Protein 4KP3 (pdb70)

Secondary structure (DSSP, 8-state):
---S-EE--GGGHHHHHIIIIIS--SS-HHHHHSTTHHHHHHHHHHHHHHHTT-HHHHHHHHHHHHHHHHHHHHHSTT-HHHHHHHHHHHHHHHHHHHHTSS-GGG-TT--HHHHTTS-SSEE-HHHHHHHHHHHHHHHHHHHHHHHHHHHHHHHIIIII------HHHHHHHHHHHHHHHHHTT--HHHHHHHHHHHHHHHHHHHHHHHHH-STT-BHHHHHHHHHHHHHHHHHHHHTT-TTSSTTGGGHHHHHHHHHHHS--SSHHHHHHHHHH-TTS-HHHHHHHHHH-B-SSTTS-PPPHHHHHHHHHHTTSS---------TT--PPP----------GGG----GGG--TTSEE-/---S-EE--GGGHHHHHIIIIIT--SS-HHHHHSTTHHHHHHHHHHHHHHHTT-HHHHHHHHHHHHHHHHHHHHHTTT-HHHHHHHHHHHHHHHHHHHHTSS-GGGGTT--HHHHTT---SEE-HHHHHHHHHHHHHHHHHHHHHHHHHHHHHHHHHHTS-----HHHHHHHHHHHHHHHHHTT--HHHHHHHHHHHHHHHHHHHHHHHHT-GGG-SHHHHHHHHHHHHHHHHHHHTTT-TTTTTGGGGHHHHHHHHHTTS--SSHHHHHHHHHH-TTS-HHHHHHHHHH----PPPHHHHHHHHHHGGG--S-------TT--PPP----------GGG----GGG--TT-EE-/--HHHHTS-GGG--HHHHHHHHHHHHHHHHTT---HHHHHHHHHHHHHHHHHHHHHHHTTHHHHHHHHHHHHHHHHHHHH-/--HHHHTS-GGG--HHHHHHHHHHHHHHHHTT-S-HHHHHHHHHHHHHHHHHHHHHHHHHHHHHHHHHHHHHHHHHHHHHH-/-PPEE----GGG--/-PPEEPP--GGG--

B-factor: mean 53.49, std 19.7, range [17.22, 141.07]

Nearest PDB structures (foldseek):
  4kp3-assembly1_C  TM=7.662E-01  e=6.306E-11  Mus musculus
  3bes-assembly1_R  TM=7.952E-01  e=3.095E+00  Ectromelia virus
  4kp3-assembly1_A  TM=1.003E+00  e=1.358E-48  Mus musculus
  4lx2-assembly1_A  TM=9.892E-01  e=7.066E-44  Homo sapiens
  4lx1-assembly2_B  TM=9.897E-01  e=1.860E-43  Homo sapiens

InterPro domains:
  IPR000048 IQ motif, EF-hand binding site [PF00612] (767-786)
  IPR000048 IQ motif, EF-hand binding site [PF00612] (791-809)
  IPR000048 IQ motif, EF-hand binding site [PF00612] (815-835)
  IPR000048 IQ motif, EF-hand binding site [PF00612] (838-858)
  IPR000048 IQ motif, EF-hand binding site [PF00612] (866-883)
  IPR000048 IQ motif, EF-hand binding site [PF00612] (887-906)
  IPR000048 IQ motif, EF-hand binding site [SM00015] (765-787)
  IPR000048 IQ motif, EF-hand binding site [SM00015] (788-810)
  IPR000048 IQ motif, EF-hand binding site [SM00015] (813-835)
  IPR000048 IQ motif, EF-hand binding site [SM00015] (836-858)
  IPR000048 IQ motif, EF-hand binding site [SM00015] (861-883)
  IPR000048 IQ motif, EF-hand binding site [SM00015] (884-906)
  IPR001609 Myosin head, motor domain-like [PF00063] (72-751)
  IPR001609 Myosin head, motor domain-like [PR00193] (100-119)
  IPR001609 Myosin head, motor domain-like [PR00193] (156-181)
  IPR001609 Myosin head, motor domain-like [PR00193] (201-228)
  IPR001609 Myosin head, motor domain-like [PR00193] (432-460)
  IPR001609 Myosin head, motor domain-like [PR00193] (485-513)
  IPR001609 Myosin head, motor domain-like [PS51456] (69-763)
  IPR001609 Myosin head, motor domain-like [SM00242] (63-764)

Sequence (907 aa):
DFQGMLEYKREDEQKLVKNLILELKPRGVAVNLIPGLPAYILFMCVRHADYLNDDQKVRSLLTSTINSIKKVLKKRGDDFETVSFWLSNTCRFLHCLKQYSGEEGFMKHNTSRQNEHCLTNFDLAEYRQVLSDLAIQIYQQLVRRVLENILQPMIVSGMLEHETTYTLDSILRQLNSFHSVMSQHGMDPELIKQVVKQMFYIVGAITLNNLLLRKDMCSWSKGMQIRYNVSQLEEWLRDKNLMNSGAKETLEPLIQAAQLLQVKKKTDDDAEAICSMCNALTTAQIVKVLNLYTPVNEFEERVSVSFIRTIQMRLRDRKDSPQLLMDAKHIFPVTFPFNPSSLALETIQIPASLGLGFIARVEDEGALAKSPLQLTTDDVYDISYVVGRELMALGSDPRVTRLQFKIVRVMEMLETLVNEGSLAVEELRMERDNLKQEVEGLRKKKRLLSFRDVDFEDFQGMLEYKREDEQKLVKNLILELKPRGVAVNLIPGLPAYILFMCVRHADYLNDDQKVRSLLTSTINSIKKVLKKRGDDFETVSFWLSNTCRFLHCLKQYSGEEGFMKHNTSRQNEHCLTNFDLAEYRQVLSDLAIQIYQQLVRVLENILQPMIVSGMLEHETYTLDSILRQLNSFHSVMSQHGMDPELIKQVVKQMFYIVGAITLNNLLLRKDMCSWSKGMQIRYNVSQLEEWLRDKNLMNSGAKETLEPLIQAAQLLQVKKKTDDDAEAICSMCNALTTAQIVKVLNLYTPERVSVSFIRTIQMRLRDRKDSPQLLMDAKHIFPVTFPFNPSSLALETIQIPASLGLGFIARVEDEGALAKSPLQLTTDDVYDISYVVGRELMALGSDPRVTRLQFKIVRRVMEMLETLVNEGSLAVEELRMERDNLKQEVEGLRKKKKRLLSFRDVDFE

Organism: Mus musculus (NCBI:txid10090)

Solvent-accessible surface area: 41740 Å² total; per-residue (Å²): 180,92,102,2,6,0,63,4,118,115,139,11,11,117,90,0,1,96,36,0,0,38,111,17,150,13,63,14,4,3,7,3,0,2,29,5,0,1,0,9,0,4,0,1,1,0,18,14,1,3,129,89,91,46,38,94,12,0,54,35,0,0,22,20,0,2,43,7,3,53,128,4,14,182,169,59,9,136,64,17,52,2,0,0,4,1,0,6,2,0,2,29,2,3,0,1,2,37,1,2,10,26,67,126,55,45,25,170,146,22,75,86,105,5,54,128,9,18,8,74,23,6,43,5,36,45,0,26,111,27,0,27,75,6,0,69,100,0,2,54,29,0,5,128,13,0,10,90,63,0,71,83,8,0,32,19,1,0,0,88,54,141,148,154,93,34,20,79,21,0,26,155,44,0,58,56,4,29,52,26,0,32,27,8,36,6,11,85,80,3,14,39,42,0,0,61,1,0,1,33,2,1,4,4,19,0,1,22,35,0,4,118,67,142,95,6,0,23,102,59,30,0,103,22,0,68,112,6,0,44,55,1,38,70,15,2,131,96,62,127,10,128,111,12,17,0,72,103,22,0,60,23,1,7,5,0,0,59,0,0,56,45,148,22,130,74,108,118,32,0,71,57,1,22,74,51,0,111,37,3,33,26,33,3,0,14,69,2,3,76,17,3,64,34,76,85,159,171,45,63,138,16,52,129,73,7,20,148,44,0,90,102,135,14,65,150,71,94,136,28,109,114,51,87,51,89,20,122,78,55,60,120,18,86,24,67,57,49,36,22,87,34,16,0,26,29,3,60,37,11,71,68,14,41,2,78,54,12,52,67,53,156,7,140,47,10,21,84,71,51,16,115,125,12,66,35,66,17,0,27,39,0,0,25,6,0,1,106,40,1,78,55,34,39,55,54,77,103,8,17,118,0,19,17,44,6,2,48,5,0,7,0,0,40,32,14,32,91,64,22,63,97,50,16,78,130,9,103,140,44,39,58,82,17,93,119,52,6,126,65,90,182,199,105,62,140,92,2,51,9,142,121,144,57,20,153,179,85,98,2,12,0,74,6,129,117,134,12,8,116,92,0,1,91,36,0,0,36,113,15,144,18,69,15,3,3,6,3,3,12,38,5,0,1,0,12,0,3,0,1,0,0,9,8,0,4,124,84,82,44,48,48,6,1,74,33,0,0,27,13,0,0,44,7,2,46,116,3,22,158,167,70,8,135,57,17,48,2,0,0,3,2,0,5,3,0,2,27,2,2,0,0,1,34,0,2,7,28,67,157,66,52,48,90,145,24,77,91,104,5,51,118,7,18,10,76,20,2,35,5,35,40,0,27,106,14,0,30,64,5,0,63,102,2,2,64,39,0,5,120,5,0,13,89,64,0,77,73,10,0,28,7,2,0,0,84,76,202,149,93,45,24,81,17,0,24,144,38,0,67,53,2,31,46,23,0,36,36,8,36,5,12,88,80,2,14,55,40,0,0,60,1,0,1,22,2,0,4,3,17,0,2,22,38,0,3,115,61,60,102,11,0,22,129,71,32,0,103,34,0,109,127,5,3,50,53,0,50,73,13,0,148,88,58,137,12,76,137,11,22,0,63,105,21,0,58,22,2,20,5,0,0,54,0,0,42,37,164,20,133,77,87,110,25,0,95,55,0,18,85,58,0,108,36,4,41,34,25,6,0,24,76,1,1,81,34,21,66,97,149,144,18,61,130,74,10,13,152,39,0,84,62,86,11,178,144,82,106,121,79,109,102,42,94,50,85,20,138,78,50,54,120,18,86,24,70,59,49,36,15,91,52,18,1,24,33,4,62,36,10,75,66,12,39,4,79,51,14,58,68,50,136,7,147,52,7,27,84,74,62,14,90,122,11,64,37,66,18,0,21,35,0,0,22,1,1,3,79,28,1,130,52,29,43,73,55,73,119,8,14,160,0,24,16,46,6,2,52,5,0,6,0,0,40,45,20,7,53,69,20,67,112,41,25,99,88,14,107,95,44,41,71,96,19,108,135,58,2,95,45,57,163,196,184,173,46,132,95,5,53,8,143,103,135,72,15,138

CATH classification: 1.20.58.1770

Structure (mmCIF, N/CA/C/O backbone):
data_4KP3
#
_entry.id   4KP3
#
_cell.length_a   81.850
_cell.length_b   107.933
_cell.length_c   83.510
_cell.angle_alpha   90.000
_cell.angle_beta   96.140
_cell.angle_gamma   90.000
#
_symmetry.space_group_name_H-M   'P 1 21 1'
#
loop_
_entity.id
_entity.type
_entity.pdbx_description
1 polymer 'Unconventional myosin-Va'
2 polymer 'RILP-like protein 2'
3 polymer Melanophilin
4 water water
#
loop_
_atom_site.group_PDB
_atom_site.id
_atom_site.type_symbol
_atom_site.label_atom_id
_atom_site.label_alt_id
_atom_site.label_comp_id
_atom_site.label_asym_id
_atom_site.label_entity_id
_atom_site.label_seq_id
_atom_site.pdbx_PDB_ins_code
_atom_site.Cartn_x
_atom_site.Cartn_y
_atom_site.Cartn_z
_atom_site.occupancy
_atom_site.B_iso_or_equiv
_atom_site.auth_seq_id
_atom_site.auth_comp_id
_atom_site.auth_asym_id
_atom_site.auth_atom_id
_atom_site.pdbx_PDB_model_num
ATOM 1 N N . ASP A 1 21 ? -21.255 -10.594 -9.203 1.00 71.80 1470 ASP A N 1
ATOM 2 C CA . ASP A 1 21 ? -20.714 -10.509 -7.851 1.00 74.60 1470 ASP A CA 1
ATOM 3 C C . ASP A 1 21 ? -19.249 -10.925 -7.810 1.00 68.52 1470 ASP A C 1
ATOM 4 O O . ASP A 1 21 ? -18.849 -11.898 -8.450 1.00 72.13 1470 ASP A O 1
ATOM 9 N N . PHE A 1 22 ? -18.453 -10.181 -7.050 1.00 58.37 1471 PHE A N 1
ATOM 10 C CA . PHE A 1 22 ? -17.049 -10.517 -6.858 1.00 43.00 1471 PHE A CA 1
ATOM 11 C C . PHE A 1 22 ? -16.871 -11.238 -5.531 1.00 38.84 1471 PHE A C 1
ATOM 12 O O . PHE A 1 22 ? -17.728 -11.159 -4.653 1.00 41.28 1471 PHE A O 1
ATOM 20 N N . GLN A 1 23 ? -15.765 -11.954 -5.391 1.00 40.54 1472 GLN A N 1
ATOM 21 C CA . GLN A 1 23 ? -15.515 -12.730 -4.185 1.00 37.03 1472 GLN A CA 1
ATOM 22 C C . GLN A 1 23 ? -14.783 -11.904 -3.139 1.00 40.18 1472 GLN A C 1
ATOM 23 O O . GLN A 1 23 ? -14.707 -12.288 -1.971 1.00 41.29 1472 GLN A O 1
ATOM 29 N N . GLY A 1 24 ? -14.244 -10.766 -3.563 1.00 37.29 1473 GLY A N 1
ATOM 30 C CA . GLY A 1 24 ? -13.511 -9.897 -2.663 1.00 24.94 1473 GLY A CA 1
ATOM 31 C C . GLY A 1 24 ? -12.026 -10.209 -2.654 1.00 32.88 1473 GLY A C 1
ATOM 32 O O . GLY A 1 24 ? -11.360 -10.076 -1.631 1.00 32.78 1473 GLY A O 1
ATOM 33 N N . MET A 1 25 ? -11.507 -10.635 -3.800 1.00 30.42 1474 MET A N 1
ATOM 34 C CA . MET A 1 25 ? -10.086 -10.913 -3.937 1.00 31.18 1474 MET A CA 1
ATOM 35 C C . MET A 1 25 ? -9.489 -10.045 -5.039 1.00 34.07 1474 MET A C 1
ATOM 36 O O . MET A 1 25 ? -10.211 -9.526 -5.891 1.00 27.31 1474 MET A O 1
ATOM 41 N N . LEU A 1 26 ? -8.169 -9.892 -5.018 1.00 31.80 1475 LEU A N 1
ATOM 42 C CA . LEU A 1 26 ? -7.471 -9.110 -6.030 1.00 33.03 1475 LEU A CA 1
ATOM 43 C C . LEU A 1 26 ? -6.374 -9.936 -6.675 1.00 38.20 1475 LEU A C 1
ATOM 44 O O . LEU A 1 26 ? -5.549 -10.532 -5.987 1.00 37.65 1475 LEU A O 1
ATOM 49 N N . GLU A 1 27 ? -6.360 -9.961 -8.001 1.00 41.72 1476 GLU A N 1
ATOM 50 C CA . GLU A 1 27 ? -5.353 -10.716 -8.730 1.00 44.00 1476 GLU A CA 1
ATOM 51 C C . GLU A 1 27 ? -4.361 -9.780 -9.409 1.00 41.95 1476 GLU A C 1
ATOM 52 O O . GLU A 1 27 ? -4.724 -8.697 -9.868 1.00 43.33 1476 GLU A O 1
ATOM 58 N N . TYR A 1 28 ? -3.106 -10.206 -9.462 1.00 39.88 1477 TYR A N 1
ATOM 59 C CA . TYR A 1 28 ? -2.066 -9.463 -10.150 1.00 40.25 1477 TYR A CA 1
ATOM 60 C C . TYR A 1 28 ? -1.048 -10.455 -10.695 1.00 47.94 1477 TYR A C 1
ATOM 61 O O . TYR A 1 28 ? -0.853 -11.526 -10.121 1.00 52.19 1477 TYR A O 1
ATOM 70 N N . LYS A 1 29 ? -0.404 -10.109 -11.804 1.00 49.41 1478 LYS A N 1
ATOM 71 C CA . LYS A 1 29 ? 0.611 -10.982 -12.376 1.00 52.69 1478 LYS A CA 1
ATOM 72 C C . LYS A 1 29 ? 1.878 -10.924 -11.524 1.00 57.85 1478 LYS A C 1
ATOM 73 O O . LYS A 1 29 ? 2.246 -9.861 -11.018 1.00 58.25 1478 LYS A O 1
ATOM 79 N N . ARG A 1 30 ? 2.525 -12.074 -11.357 1.00 58.58 1479 ARG A N 1
ATOM 80 C CA . ARG A 1 30 ? 3.696 -12.204 -10.487 1.00 61.39 1479 ARG A CA 1
ATOM 81 C C . ARG A 1 30 ? 4.811 -11.206 -10.819 1.00 57.39 1479 ARG A C 1
ATOM 82 O O . ARG A 1 30 ? 5.519 -10.730 -9.927 1.00 51.06 1479 ARG A O 1
ATOM 90 N N . GLU A 1 31 ? 4.951 -10.884 -12.101 1.00 55.85 1480 GLU A N 1
ATOM 91 C CA . GLU A 1 31 ? 5.965 -9.938 -12.554 1.00 60.62 1480 GLU A CA 1
ATOM 92 C C . GLU A 1 31 ? 5.592 -8.491 -12.219 1.00 60.38 1480 GLU A C 1
ATOM 93 O O . GLU A 1 31 ? 6.426 -7.594 -12.318 1.00 62.01 1480 GLU A O 1
ATOM 99 N N . ASP A 1 32 ? 4.339 -8.267 -11.832 1.00 55.41 1481 ASP A N 1
ATOM 100 C CA . ASP A 1 32 ? 3.871 -6.928 -11.487 1.00 48.10 1481 ASP A CA 1
ATOM 101 C C . ASP A 1 32 ? 3.981 -6.645 -9.990 1.00 48.90 1481 ASP A C 1
ATOM 102 O O . ASP A 1 32 ? 3.632 -5.555 -9.532 1.00 48.12 1481 ASP A O 1
ATOM 107 N N . GLU A 1 33 ? 4.461 -7.625 -9.231 1.00 42.94 1482 GLU A N 1
ATOM 108 C CA . GLU A 1 33 ? 4.492 -7.508 -7.777 1.00 43.54 1482 GLU A CA 1
ATOM 109 C C . GLU A 1 33 ? 5.296 -6.306 -7.282 1.00 43.87 1482 GLU A C 1
ATOM 110 O O . GLU A 1 33 ? 4.891 -5.635 -6.332 1.00 42.98 1482 GLU A O 1
ATOM 116 N N . GLN A 1 34 ? 6.425 -6.028 -7.926 1.00 40.98 1483 GLN A N 1
ATOM 117 C CA . GLN A 1 34 ? 7.227 -4.867 -7.551 1.00 43.12 1483 GLN A CA 1
ATOM 118 C C . GLN A 1 34 ? 6.497 -3.551 -7.813 1.00 43.75 1483 GLN A C 1
ATOM 119 O O . GLN A 1 34 ? 6.493 -2.661 -6.964 1.00 47.78 1483 GLN A O 1
ATOM 125 N N . LYS A 1 35 ? 5.869 -3.443 -8.980 1.00 41.19 1484 LYS A N 1
ATOM 126 C CA . LYS A 1 35 ? 5.093 -2.259 -9.338 1.00 38.38 1484 LYS A CA 1
ATOM 127 C C . LYS A 1 35 ? 3.946 -2.062 -8.349 1.00 34.62 1484 LYS A C 1
ATOM 128 O O . LYS A 1 35 ? 3.600 -0.935 -7.989 1.00 38.41 1484 LYS A O 1
ATOM 134 N N . LEU A 1 36 ? 3.378 -3.176 -7.900 1.00 35.45 1485 LEU A N 1
ATOM 135 C CA . LEU A 1 36 ? 2.301 -3.165 -6.917 1.00 33.07 1485 LEU A CA 1
ATOM 136 C C . LEU A 1 36 ? 2.706 -2.544 -5.580 1.00 38.55 1485 LEU A C 1
ATOM 137 O O . LEU A 1 36 ? 2.032 -1.637 -5.099 1.00 40.60 1485 LEU A O 1
ATOM 142 N N . VAL A 1 37 ? 3.789 -3.023 -4.970 1.00 34.85 1486 VAL A N 1
ATOM 143 C CA . VAL A 1 37 ? 4.199 -2.460 -3.682 1.00 36.55 1486 VAL A CA 1
ATOM 144 C C . VAL A 1 37 ? 4.804 -1.071 -3.852 1.00 36.21 1486 VAL A C 1
ATOM 145 O O . VAL A 1 37 ? 4.834 -0.278 -2.910 1.00 42.35 1486 VAL A O 1
ATOM 149 N N . LYS A 1 38 ? 5.281 -0.779 -5.057 1.00 32.10 1487 LYS A N 1
ATOM 150 C CA . LYS A 1 38 ? 5.800 0.548 -5.365 1.00 34.78 1487 LYS A CA 1
ATOM 151 C C . LYS A 1 38 ? 4.692 1.594 -5.289 1.00 38.73 1487 LYS A C 1
ATOM 152 O O . LYS A 1 38 ? 4.867 2.655 -4.689 1.00 40.43 1487 LYS A O 1
ATOM 158 N N . ASN A 1 39 ? 3.549 1.286 -5.892 1.00 35.67 1488 ASN A N 1
ATOM 159 C CA . ASN A 1 39 ? 2.442 2.234 -5.936 1.00 37.77 1488 ASN A CA 1
ATOM 160 C C . ASN A 1 39 ? 1.584 2.202 -4.681 1.00 36.09 1488 ASN A C 1
ATOM 161 O O . ASN A 1 39 ? 1.022 3.216 -4.277 1.00 34.62 1488 ASN A O 1
ATOM 166 N N . LEU A 1 40 ? 1.487 1.032 -4.066 1.00 31.49 1489 LEU A N 1
ATOM 167 C CA . LEU A 1 40 ? 0.614 0.857 -2.917 1.00 26.67 1489 LEU A CA 1
ATOM 168 C C . LEU A 1 40 ? 1.320 1.159 -1.595 1.00 26.44 1489 LEU A C 1
ATOM 169 O O . LEU A 1 40 ? 0.669 1.488 -0.605 1.00 29.87 1489 LEU A O 1
ATOM 174 N N . ILE A 1 41 ? 2.647 1.056 -1.572 1.00 24.92 1490 ILE A N 1
ATOM 175 C CA . ILE A 1 41 ? 3.385 1.293 -0.327 1.00 28.58 1490 ILE A CA 1
ATOM 176 C C . ILE A 1 41 ? 4.490 2.356 -0.427 1.00 31.23 1490 ILE A C 1
ATOM 177 O O . ILE A 1 41 ? 4.477 3.345 0.305 1.00 30.05 1490 ILE A O 1
ATOM 182 N N . LEU A 1 42 ? 5.443 2.149 -1.330 1.00 34.85 1491 LEU A N 1
ATOM 183 C CA . LEU A 1 42 ? 6.622 3.012 -1.408 1.00 34.60 1491 LEU A CA 1
ATOM 184 C C . LEU A 1 42 ? 6.314 4.454 -1.788 1.00 38.03 1491 LEU A C 1
ATOM 185 O O . LEU A 1 42 ? 6.931 5.383 -1.269 1.00 36.82 1491 LEU A O 1
ATOM 190 N N . GLU A 1 43 ? 5.371 4.646 -2.701 1.00 40.86 1492 GLU A N 1
ATOM 191 C CA . GLU A 1 43 ? 5.122 5.982 -3.222 1.00 42.51 1492 GLU A CA 1
ATOM 192 C C . GLU A 1 43 ? 3.700 6.466 -2.963 1.00 39.19 1492 GLU A C 1
ATOM 193 O O . GLU A 1 43 ? 3.288 7.509 -3.466 1.00 45.82 1492 GLU A O 1
ATOM 199 N N . LEU A 1 44 ? 2.961 5.711 -2.158 1.00 36.21 1493 LEU A N 1
ATOM 200 C CA . LEU A 1 44 ? 1.613 6.106 -1.780 1.00 41.58 1493 LEU A CA 1
ATOM 201 C C . LEU A 1 44 ? 1.667 7.248 -0.777 1.00 40.66 1493 LEU A C 1
ATOM 202 O O . LEU A 1 44 ? 2.342 7.151 0.245 1.00 38.82 1493 LEU A O 1
ATOM 207 N N . LYS A 1 45 ? 0.960 8.332 -1.071 1.00 31.14 1494 LYS A N 1
ATOM 208 C CA . LYS A 1 45 ? 0.921 9.467 -0.162 1.00 30.86 1494 LYS A CA 1
ATOM 209 C C . LYS A 1 45 ? -0.076 9.223 0.966 1.00 33.12 1494 LYS A C 1
ATOM 210 O O . LYS A 1 45 ? -1.161 8.696 0.736 1.00 44.06 1494 LYS A O 1
ATOM 216 N N . PRO A 1 46 ? 0.301 9.598 2.196 1.00 30.45 1495 PRO A N 1
ATOM 217 C CA . PRO A 1 46 ? -0.516 9.379 3.394 1.00 32.18 1495 PRO A CA 1
ATOM 218 C C . PRO A 1 46 ? -1.732 10.297 3.448 1.00 39.91 1495 PRO A C 1
ATOM 219 O O . PRO A 1 46 ? -2.621 10.103 4.280 1.00 48.52 1495 PRO A O 1
ATOM 223 N N . ARG A 1 47 ? -1.763 11.295 2.576 1.00 35.00 1496 ARG A N 1
ATOM 224 C CA . ARG A 1 47 ? -2.904 12.188 2.484 1.00 35.18 1496 ARG A CA 1
ATOM 225 C C . ARG A 1 47 ? -3.369 12.229 1.037 1.00 36.51 1496 ARG A C 1
ATOM 226 O O . ARG A 1 47 ? -2.624 12.625 0.145 1.00 37.91 1496 ARG A O 1
ATOM 234 N N . GLY A 1 48 ? -4.602 11.798 0.804 1.00 33.71 1497 GLY A N 1
ATOM 235 C CA . GLY A 1 48 ? -5.134 11.745 -0.542 1.00 30.95 1497 GLY A CA 1
ATOM 236 C C . GLY A 1 48 ? -6.621 11.473 -0.536 1.00 31.95 1497 GLY A C 1
ATOM 237 O O . GLY A 1 48 ? -7.187 11.112 0.496 1.00 29.32 1497 GLY A O 1
ATOM 238 N N . VAL A 1 49 ? -7.252 11.646 -1.692 1.00 26.23 1498 VAL A N 1
ATOM 239 C CA . VAL A 1 49 ? -8.689 11.459 -1.822 1.00 26.51 1498 VAL A CA 1
ATOM 240 C C . VAL A 1 49 ? -9.145 10.063 -1.395 1.00 25.07 1498 VAL A C 1
ATOM 241 O O . VAL A 1 49 ? -9.965 9.916 -0.485 1.00 25.69 1498 VAL A O 1
ATOM 245 N N . ALA A 1 50 ? -8.606 9.043 -2.051 1.00 21.28 1499 ALA A N 1
ATOM 246 C CA . ALA A 1 50 ? -9.020 7.672 -1.798 1.00 20.68 1499 ALA A CA 1
ATOM 247 C C . ALA A 1 50 ? -8.750 7.204 -0.363 1.00 28.55 1499 ALA A C 1
ATOM 248 O O . ALA A 1 50 ? -9.638 6.632 0.275 1.00 21.91 1499 ALA A O 1
ATOM 250 N N . VAL A 1 51 ? -7.543 7.444 0.154 1.00 28.62 1500 VAL A N 1
ATOM 251 C CA . VAL A 1 51 ? -7.239 7.007 1.522 1.00 24.17 1500 VAL A CA 1
ATOM 252 C C . VAL A 1 51 ? -7.970 7.829 2.597 1.00 24.64 1500 VAL A C 1
ATOM 253 O O . VAL A 1 51 ? -8.254 7.316 3.679 1.00 23.09 1500 VAL A O 1
ATOM 257 N N . ASN A 1 52 ? -8.295 9.087 2.304 1.00 23.06 1501 ASN A N 1
ATOM 258 C CA . ASN A 1 52 ? -9.119 9.864 3.234 1.00 31.28 1501 ASN A CA 1
ATOM 259 C C . ASN A 1 52 ? -10.573 9.388 3.263 1.00 34.83 1501 ASN A C 1
ATOM 260 O O . ASN A 1 52 ? -11.201 9.330 4.323 1.00 33.26 1501 ASN A O 1
ATOM 265 N N . LEU A 1 53 ? -11.107 9.056 2.092 1.00 22.85 1502 LEU A N 1
ATOM 266 C CA . LEU A 1 53 ? -12.477 8.566 2.004 1.00 30.33 1502 LEU A CA 1
ATOM 267 C C . LEU A 1 53 ? -12.597 7.172 2.608 1.00 28.95 1502 LEU A C 1
ATOM 268 O O . LEU A 1 53 ? -13.539 6.885 3.346 1.00 30.40 1502 LEU A O 1
ATOM 273 N N . ILE A 1 54 ? -11.636 6.311 2.294 1.00 20.22 1503 ILE A N 1
ATOM 274 C CA . ILE A 1 54 ? -11.619 4.962 2.849 1.00 30.61 1503 ILE A CA 1
ATOM 275 C C . ILE A 1 54 ? -10.336 4.705 3.643 1.00 23.58 1503 ILE A C 1
ATOM 276 O O . ILE A 1 54 ? -9.355 4.196 3.100 1.00 30.63 1503 ILE A O 1
ATOM 281 N N . PRO A 1 55 ? -10.340 5.064 4.935 1.00 24.99 1504 PRO A N 1
ATOM 282 C CA . PRO A 1 55 ? -9.150 4.862 5.777 1.00 32.07 1504 PRO A CA 1
ATOM 283 C C . PRO A 1 55 ? -8.790 3.384 5.869 1.00 32.32 1504 PRO A C 1
ATOM 284 O O . PRO A 1 55 ? -9.680 2.550 6.048 1.00 32.55 1504 PRO A O 1
ATOM 288 N N . GLY A 1 56 ? -7.506 3.064 5.733 1.00 22.68 1505 GLY A N 1
ATOM 289 C CA . GLY A 1 56 ? -7.069 1.683 5.821 1.00 17.60 1505 GLY A CA 1
ATOM 290 C C . GLY A 1 56 ? -7.107 0.950 4.495 1.00 30.17 1505 GLY A C 1
ATOM 291 O O . GLY A 1 56 ? -6.817 -0.245 4.436 1.00 28.95 1505 GLY A O 1
ATOM 292 N N . LEU A 1 57 ? -7.462 1.674 3.436 1.00 29.10 1506 LEU A N 1
ATOM 293 C CA . LEU A 1 57 ? -7.613 1.098 2.099 1.00 26.20 1506 LEU A CA 1
ATOM 294 C C . LEU A 1 57 ? -6.414 0.289 1.587 1.00 22.73 1506 LEU A C 1
ATOM 295 O O . LEU A 1 57 ? -6.601 -0.803 1.058 1.00 29.86 1506 LEU A O 1
ATOM 300 N N . PRO A 1 58 ? -5.183 0.814 1.728 1.00 26.07 1507 PRO A N 1
ATOM 301 C CA . PRO A 1 58 ? -4.083 -0.026 1.241 1.00 30.84 1507 PRO A CA 1
ATOM 302 C C . PRO A 1 58 ? -3.963 -1.357 1.987 1.00 32.17 1507 PRO A C 1
ATOM 303 O O . PRO A 1 58 ? -3.551 -2.344 1.373 1.00 28.43 1507 PRO A O 1
ATOM 307 N N . ALA A 1 59 ? -4.335 -1.394 3.265 1.00 25.22 1508 ALA A N 1
ATOM 308 C CA . ALA A 1 59 ? -4.314 -2.655 4.008 1.00 34.39 1508 ALA A CA 1
ATOM 309 C C . ALA A 1 59 ? -5.392 -3.623 3.503 1.00 31.25 1508 ALA A C 1
ATOM 310 O O . ALA A 1 59 ? -5.122 -4.809 3.311 1.00 30.60 1508 ALA A O 1
ATOM 312 N N . TYR A 1 60 ? -6.605 -3.118 3.286 1.00 31.51 1509 TYR A N 1
ATOM 313 C CA . TYR A 1 60 ? -7.675 -3.940 2.719 1.00 29.09 1509 TYR A CA 1
ATOM 314 C C . TYR A 1 60 ? -7.266 -4.491 1.354 1.00 25.84 1509 TYR A C 1
ATOM 315 O O . TYR A 1 60 ? -7.469 -5.669 1.068 1.00 27.96 1509 TYR A O 1
ATOM 324 N N . ILE A 1 61 ? -6.672 -3.638 0.526 1.00 25.21 1510 ILE A N 1
ATOM 325 C CA . ILE A 1 61 ? -6.189 -4.046 -0.790 1.00 23.58 1510 ILE A CA 1
ATOM 326 C C . ILE A 1 61 ? -5.116 -5.131 -0.673 1.00 33.18 1510 ILE A C 1
ATOM 327 O O . ILE A 1 61 ? -5.173 -6.140 -1.377 1.00 37.11 1510 ILE A O 1
ATOM 332 N N . LEU A 1 62 ? -4.153 -4.920 0.223 1.00 25.54 1511 LEU A N 1
ATOM 333 C CA . LEU A 1 62 ? -3.073 -5.881 0.447 1.00 26.94 1511 LEU A CA 1
ATOM 334 C C . LEU A 1 62 ? -3.608 -7.245 0.839 1.00 30.96 1511 LEU A C 1
ATOM 335 O O . LEU A 1 62 ? -3.220 -8.262 0.263 1.00 27.84 1511 LEU A O 1
ATOM 340 N N . PHE A 1 63 ? -4.505 -7.259 1.818 1.00 19.08 1512 PHE A N 1
ATOM 341 C CA . PHE A 1 63 ? -5.110 -8.500 2.246 1.00 27.46 1512 PHE A CA 1
ATOM 342 C C . PHE A 1 63 ? -5.900 -9.194 1.130 1.00 34.16 1512 PHE A C 1
ATOM 343 O O . PHE A 1 63 ? -5.881 -10.420 1.021 1.00 32.61 1512 PHE A O 1
ATOM 351 N N . MET A 1 64 ? -6.587 -8.416 0.299 1.00 29.72 1513 MET A N 1
ATOM 352 C CA . MET A 1 64 ? -7.337 -9.003 -0.806 1.00 31.75 1513 MET A CA 1
ATOM 353 C C . MET A 1 64 ? -6.396 -9.665 -1.815 1.00 31.54 1513 MET A C 1
ATOM 354 O O . MET A 1 64 ? -6.746 -10.670 -2.428 1.00 34.58 1513 MET A O 1
ATOM 359 N N . CYS A 1 65 ? -5.201 -9.106 -1.980 1.00 33.18 1514 CYS A N 1
ATOM 360 C CA . CYS A 1 65 ? -4.200 -9.727 -2.841 1.00 39.20 1514 CYS A CA 1
ATOM 361 C C . CYS A 1 65 ? -3.709 -11.028 -2.218 1.00 39.64 1514 CYS A C 1
ATOM 362 O O . CYS A 1 65 ? -3.510 -12.018 -2.919 1.00 41.00 1514 CYS A O 1
ATOM 365 N N . VAL A 1 66 ? -3.515 -11.008 -0.901 1.00 34.90 1515 VAL A N 1
ATOM 366 C CA . VAL A 1 66 ? -3.148 -12.199 -0.147 1.00 31.66 1515 VAL A CA 1
ATOM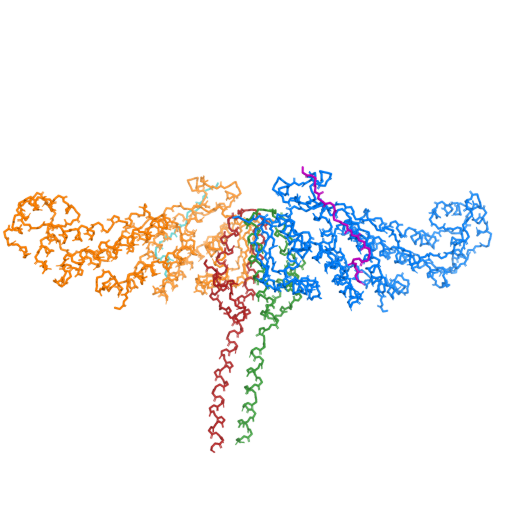 367 C C . VAL A 1 66 ? -4.220 -13.279 -0.304 1.00 37.32 1515 VAL A C 1
ATOM 368 O O . VAL A 1 66 ? -3.90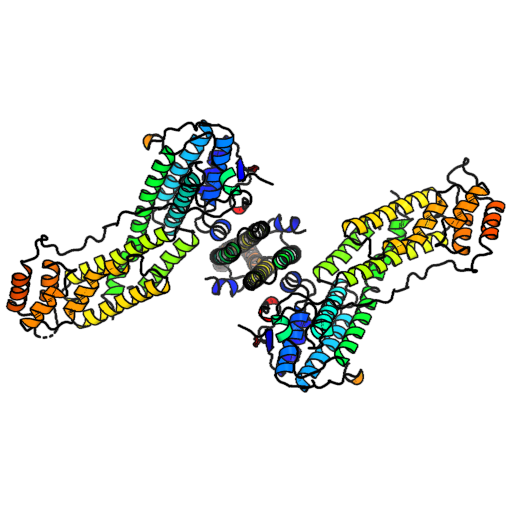1 -14.451 -0.511 1.00 42.01 1515 VAL A O 1
ATOM 372 N N . ARG A 1 67 ? -5.486 -12.873 -0.214 1.00 34.66 1516 ARG A N 1
ATOM 373 C CA . ARG A 1 67 ? -6.610 -13.796 -0.370 1.00 35.50 1516 ARG A CA 1
ATOM 374 C C . ARG A 1 67 ? -6.559 -14.573 -1.678 1.00 34.57 1516 ARG A C 1
ATOM 375 O O . ARG A 1 67 ? -6.863 -15.764 -1.708 1.00 37.40 1516 ARG A O 1
ATOM 383 N N . HIS A 1 68 ? -6.174 -13.904 -2.759 1.00 30.97 1517 HIS A N 1
ATOM 384 C CA . HIS A 1 68 ? -6.152 -14.566 -4.056 1.00 34.36 1517 HIS A CA 1
ATOM 385 C C . HIS A 1 68 ? -4.994 -15.546 -4.197 1.00 36.20 1517 HIS A C 1
ATOM 386 O O . HIS A 1 68 ? -5.137 -16.604 -4.812 1.00 40.34 1517 HIS A O 1
ATOM 393 N N . ALA A 1 69 ? -3.847 -15.179 -3.639 1.00 35.01 1518 ALA A N 1
ATOM 394 C CA . ALA A 1 69 ? -2.675 -16.037 -3.664 1.00 39.69 1518 ALA A CA 1
ATOM 395 C C . ALA A 1 69 ? -2.909 -17.274 -2.794 1.00 41.36 1518 ALA A C 1
ATOM 396 O O . ALA A 1 69 ? -2.463 -18.377 -3.122 1.00 39.38 1518 ALA A O 1
ATOM 398 N N . ASP A 1 70 ? -3.616 -17.078 -1.685 1.00 33.85 1519 ASP A N 1
ATOM 399 C CA . ASP A 1 70 ? -4.013 -18.181 -0.822 1.00 31.69 1519 ASP A CA 1
ATOM 400 C C . ASP A 1 70 ? -5.020 -19.060 -1.549 1.00 38.92 1519 ASP A C 1
ATOM 401 O O . ASP A 1 70 ? -5.050 -20.278 -1.369 1.00 46.65 1519 ASP A O 1
ATOM 406 N N . TYR A 1 71 ? -5.843 -18.427 -2.378 1.00 41.33 1520 TYR A N 1
ATOM 407 C CA . TYR A 1 71 ? -6.841 -19.139 -3.167 1.00 46.05 1520 TYR A CA 1
ATOM 408 C C . TYR A 1 71 ? -6.182 -19.973 -4.265 1.00 46.16 1520 TYR A C 1
ATOM 409 O O . TYR A 1 71 ? -6.671 -21.045 -4.616 1.00 45.44 1520 TYR A O 1
ATOM 418 N N . LEU A 1 72 ? -5.067 -19.478 -4.795 1.00 45.23 1521 LEU A N 1
ATOM 419 C CA . LEU A 1 72 ? -4.337 -20.176 -5.850 1.00 41.03 1521 LEU A CA 1
ATOM 420 C C . LEU A 1 72 ? -3.456 -21.271 -5.279 1.00 48.22 1521 LEU A C 1
ATOM 421 O O . LEU A 1 72 ? -2.812 -22.005 -6.027 1.00 54.80 1521 LEU A O 1
ATOM 426 N N . ASN A 1 73 ? -3.424 -21.363 -3.952 1.00 50.47 1522 ASN A N 1
ATOM 427 C CA . ASN A 1 73 ? -2.578 -22.323 -3.252 1.00 48.88 1522 ASN A CA 1
ATOM 428 C C . ASN A 1 73 ? -1.113 -22.165 -3.644 1.00 45.58 1522 ASN A C 1
ATOM 429 O O . ASN A 1 73 ? -0.358 -23.134 -3.700 1.00 49.27 1522 ASN A O 1
ATOM 434 N N . ASP A 1 74 ? -0.729 -20.926 -3.924 1.00 37.83 1523 ASP A N 1
ATOM 435 C CA . ASP A 1 74 ? 0.617 -20.604 -4.358 1.00 41.49 1523 ASP A CA 1
ATOM 436 C C . ASP A 1 74 ? 1.410 -20.099 -3.152 1.00 49.25 1523 ASP A C 1
ATOM 437 O O . ASP A 1 74 ? 1.360 -18.915 -2.821 1.00 49.10 1523 ASP A O 1
ATOM 442 N N . ASP A 1 75 ? 2.136 -21.000 -2.496 1.00 47.45 1524 ASP A N 1
ATOM 443 C CA . ASP A 1 75 ? 2.872 -20.646 -1.287 1.00 50.00 1524 ASP A CA 1
ATOM 444 C C . ASP A 1 75 ? 3.996 -19.651 -1.561 1.00 45.51 1524 ASP A C 1
ATOM 445 O O . ASP A 1 75 ? 4.282 -18.789 -0.735 1.00 42.46 1524 ASP A O 1
ATOM 450 N N . GLN A 1 76 ? 4.624 -19.762 -2.724 1.00 44.61 1525 GLN A N 1
ATOM 451 C CA . GLN A 1 76 ? 5.716 -18.859 -3.061 1.00 46.82 1525 GLN A CA 1
ATOM 452 C C . GLN A 1 76 ? 5.231 -17.432 -3.299 1.00 52.52 1525 GLN A C 1
ATOM 453 O O . GLN A 1 76 ? 5.900 -16.475 -2.910 1.00 48.94 1525 GLN A O 1
ATOM 459 N N . LYS A 1 77 ? 4.066 -17.294 -3.925 1.00 50.23 1526 LYS A N 1
ATOM 460 C CA . LYS A 1 77 ? 3.499 -15.978 -4.185 1.00 43.17 1526 LYS A CA 1
ATOM 461 C C . LYS A 1 77 ? 3.068 -15.297 -2.887 1.00 39.27 1526 LYS A C 1
ATOM 462 O O . LYS A 1 77 ? 3.303 -14.101 -2.700 1.00 38.61 1526 LYS A O 1
ATOM 468 N N . VAL A 1 78 ? 2.439 -16.062 -1.997 1.00 31.66 1527 VAL A N 1
ATOM 469 C CA . VAL A 1 78 ? 2.017 -15.542 -0.700 1.00 40.65 1527 VAL A CA 1
ATOM 470 C C . VAL A 1 78 ? 3.224 -15.053 0.088 1.00 43.86 1527 VAL A C 1
ATOM 471 O O . VAL A 1 78 ? 3.232 -13.934 0.602 1.00 36.93 1527 VAL A O 1
ATOM 475 N N . ARG A 1 79 ? 4.237 -15.911 0.175 1.00 41.16 1528 ARG A N 1
ATOM 476 C CA . ARG A 1 79 ? 5.465 -15.606 0.894 1.00 40.02 1528 ARG A CA 1
ATOM 477 C C . ARG A 1 79 ? 6.143 -14.363 0.323 1.00 45.60 1528 ARG A C 1
ATOM 478 O O . ARG A 1 79 ? 6.601 -13.498 1.068 1.00 48.68 1528 ARG A O 1
ATOM 486 N N . SER A 1 80 ? 6.190 -14.271 -1.002 1.00 41.89 1529 SER A N 1
ATOM 487 C CA . SER A 1 80 ? 6.862 -13.157 -1.659 1.00 39.90 1529 SER A CA 1
ATOM 488 C C . SER A 1 80 ? 6.162 -11.831 -1.392 1.00 42.71 1529 SER A C 1
ATOM 489 O O . SER A 1 80 ? 6.808 -10.828 -1.096 1.00 40.31 1529 SER A O 1
ATOM 492 N N . LEU A 1 81 ? 4.838 -11.835 -1.504 1.00 47.85 1530 LEU A N 1
ATOM 493 C CA . LEU A 1 81 ? 4.047 -10.630 -1.290 1.00 42.05 1530 LEU A CA 1
ATOM 494 C C . LEU A 1 81 ? 4.139 -10.166 0.159 1.00 40.98 1530 LEU A C 1
ATOM 495 O O . LEU A 1 81 ? 4.294 -8.974 0.430 1.00 35.92 1530 LEU A O 1
ATOM 500 N N . LEU A 1 82 ? 4.042 -11.116 1.085 1.00 36.30 1531 LEU A N 1
ATOM 501 C CA . LEU A 1 82 ? 4.087 -10.804 2.509 1.00 37.41 1531 LEU A CA 1
ATOM 502 C C . LEU A 1 82 ? 5.471 -10.296 2.928 1.00 36.68 1531 LEU A C 1
ATOM 503 O O . LEU A 1 82 ? 5.597 -9.499 3.857 1.00 32.25 1531 LEU A O 1
ATOM 508 N N . THR A 1 83 ? 6.499 -10.754 2.221 1.00 34.38 1532 THR A N 1
ATOM 509 C CA . THR A 1 83 ? 7.869 -10.331 2.472 1.00 28.09 1532 THR A CA 1
ATOM 510 C C . THR A 1 83 ? 8.120 -8.936 1.902 1.00 32.60 1532 THR A C 1
ATOM 511 O O . THR A 1 83 ? 8.722 -8.087 2.557 1.00 36.62 1532 THR A O 1
ATOM 515 N N . SER A 1 84 ? 7.645 -8.709 0.681 1.00 30.07 1533 SER A N 1
ATOM 516 C CA . SER A 1 84 ? 7.755 -7.408 0.040 1.00 31.10 1533 SER A CA 1
ATOM 517 C C . SER A 1 84 ? 7.001 -6.347 0.827 1.00 29.75 1533 SER A C 1
ATOM 518 O O . SER A 1 84 ? 7.404 -5.186 0.857 1.00 34.90 1533 SER A O 1
ATOM 521 N N . THR A 1 85 ? 5.900 -6.742 1.456 1.00 24.97 1534 THR A N 1
ATOM 522 C CA . THR A 1 85 ? 5.081 -5.791 2.193 1.00 26.89 1534 THR A CA 1
ATOM 523 C C . THR A 1 85 ? 5.860 -5.204 3.369 1.00 34.48 1534 THR A C 1
ATOM 524 O O . THR A 1 85 ? 6.015 -3.990 3.475 1.00 32.75 1534 THR A O 1
ATOM 528 N N . ILE A 1 86 ? 6.379 -6.073 4.227 1.00 33.79 1535 ILE A N 1
ATOM 529 C CA . ILE A 1 86 ? 7.147 -5.632 5.384 1.00 28.03 1535 ILE A CA 1
ATOM 530 C C . ILE A 1 86 ? 8.409 -4.849 4.999 1.00 31.37 1535 ILE A C 1
ATOM 531 O O . ILE A 1 86 ? 8.646 -3.754 5.513 1.00 32.57 1535 ILE A O 1
ATOM 536 N N . ASN A 1 87 ? 9.190 -5.387 4.068 1.00 29.58 1536 ASN A N 1
ATOM 537 C CA . ASN A 1 87 ? 10.369 -4.689 3.562 1.00 26.71 1536 ASN A CA 1
ATOM 538 C C . ASN A 1 87 ? 10.063 -3.303 2.983 1.00 27.15 1536 ASN A C 1
ATOM 539 O O . ASN A 1 87 ? 10.854 -2.370 3.138 1.00 37.55 1536 ASN A O 1
ATOM 544 N N . SER A 1 88 ? 8.923 -3.175 2.308 1.00 27.52 1537 SER A N 1
ATOM 545 C CA . SER A 1 88 ? 8.543 -1.907 1.691 1.00 30.84 1537 SER A CA 1
ATOM 546 C C . SER A 1 88 ? 8.156 -0.873 2.738 1.00 27.57 1537 SER A C 1
ATOM 547 O O . SER A 1 88 ? 8.574 0.277 2.664 1.00 30.75 1537 SER A O 1
ATOM 550 N N . ILE A 1 89 ? 7.353 -1.295 3.708 1.00 25.44 1538 ILE A N 1
ATOM 551 C CA . ILE A 1 89 ? 6.959 -0.432 4.808 1.00 27.31 1538 ILE A CA 1
ATOM 552 C C . ILE A 1 89 ? 8.186 0.059 5.578 1.00 37.59 1538 ILE A C 1
ATOM 553 O O . ILE A 1 89 ? 8.275 1.232 5.945 1.00 43.07 1538 ILE A O 1
ATOM 558 N N . LYS A 1 90 ? 9.140 -0.836 5.798 1.00 35.10 1539 LYS A N 1
ATOM 559 C CA . LYS A 1 90 ? 10.387 -0.469 6.455 1.00 35.15 1539 LYS A CA 1
ATOM 560 C C . LYS A 1 90 ? 11.166 0.541 5.621 1.00 35.84 1539 LYS A C 1
ATOM 561 O O . LYS A 1 90 ? 11.750 1.481 6.158 1.00 40.73 1539 LYS A O 1
ATOM 567 N N . LYS A 1 91 ? 11.165 0.338 4.308 1.00 32.95 1540 LYS A N 1
ATOM 568 C CA . LYS A 1 91 ? 11.859 1.214 3.369 1.00 30.97 1540 LYS A CA 1
ATOM 569 C C . LYS A 1 91 ? 11.282 2.631 3.438 1.00 37.94 1540 LYS A C 1
ATOM 570 O O . LYS A 1 91 ? 12.025 3.614 3.483 1.00 45.01 1540 LYS A O 1
ATOM 576 N N . VAL A 1 92 ? 9.955 2.726 3.461 1.00 33.51 1541 VAL A N 1
ATOM 577 C CA . VAL A 1 92 ? 9.264 4.014 3.567 1.00 36.35 1541 VAL A CA 1
ATOM 578 C C . VAL A 1 92 ? 9.593 4.739 4.872 1.00 38.12 1541 VAL A C 1
ATOM 579 O O . VAL A 1 92 ? 9.851 5.944 4.880 1.00 35.61 1541 VAL A O 1
ATOM 583 N N . LEU A 1 93 ? 9.574 3.999 5.976 1.00 39.50 1542 LEU A N 1
ATOM 584 C CA . LEU A 1 93 ? 9.842 4.586 7.282 1.00 40.80 1542 LEU A CA 1
ATOM 585 C C . LEU A 1 93 ? 11.316 4.941 7.463 1.00 44.65 1542 LEU A C 1
ATOM 586 O O . LEU A 1 93 ? 11.655 5.775 8.291 1.00 43.86 1542 LEU A O 1
ATOM 591 N N . LYS A 1 94 ? 12.190 4.316 6.685 1.00 47.43 1543 LYS A N 1
ATOM 592 C CA . LYS A 1 94 ? 13.596 4.688 6.711 1.00 49.46 1543 LYS A CA 1
ATOM 593 C C . LYS A 1 94 ? 13.758 6.049 6.040 1.00 48.68 1543 LYS A C 1
ATOM 594 O O . LYS A 1 94 ? 14.403 6.946 6.577 1.00 55.51 1543 LYS A O 1
ATOM 600 N N . LYS A 1 95 ? 13.142 6.197 4.871 1.00 48.21 1544 LYS A N 1
ATOM 601 C CA . LYS A 1 95 ? 13.312 7.383 4.040 1.00 49.95 1544 LYS A CA 1
ATOM 602 C C . LYS A 1 95 ? 12.544 8.598 4.556 1.00 48.83 1544 LYS A C 1
ATOM 603 O O . LYS A 1 95 ? 13.037 9.724 4.498 1.00 47.76 1544 LYS A O 1
ATOM 609 N N . ARG A 1 96 ? 11.330 8.370 5.045 1.00 51.11 1545 ARG A N 1
ATOM 610 C CA . ARG A 1 96 ? 10.463 9.464 5.471 1.00 48.03 1545 ARG A CA 1
ATOM 611 C C . ARG A 1 96 ? 10.025 9.287 6.923 1.00 42.47 1545 ARG A C 1
ATOM 612 O O . ARG A 1 96 ? 8.925 9.675 7.307 1.00 38.22 1545 ARG A O 1
ATOM 620 N N . GLY A 1 97 ? 10.899 8.710 7.735 1.00 46.50 1546 GLY A N 1
ATOM 621 C CA . GLY A 1 97 ? 10.569 8.455 9.123 1.00 50.85 1546 GLY A CA 1
ATOM 622 C C . GLY A 1 97 ? 10.601 9.650 10.055 1.00 52.02 1546 GLY A C 1
ATOM 623 O O . GLY A 1 97 ? 10.360 9.508 11.251 1.00 48.18 1546 GLY A O 1
ATOM 624 N N . ASP A 1 98 ? 10.901 10.827 9.522 1.00 53.24 1547 ASP A N 1
ATOM 625 C CA . ASP A 1 98 ? 10.858 12.036 10.331 1.00 56.13 1547 ASP A CA 1
ATOM 626 C C . ASP A 1 98 ? 9.487 12.692 10.243 1.00 52.54 1547 ASP A C 1
ATOM 627 O O . ASP A 1 98 ? 9.133 13.528 11.073 1.00 55.03 1547 ASP A O 1
ATOM 632 N N . ASP A 1 99 ? 8.715 12.289 9.238 1.00 46.93 1548 ASP A N 1
ATOM 633 C CA . ASP A 1 99 ? 7.407 12.880 8.977 1.00 37.56 1548 ASP A CA 1
ATOM 634 C C . ASP A 1 99 ? 6.292 12.188 9.756 1.00 36.80 1548 ASP A C 1
ATOM 635 O O . ASP A 1 99 ? 6.026 11.001 9.557 1.00 41.41 1548 ASP A O 1
ATOM 640 N N . PHE A 1 100 ? 5.637 12.941 10.630 1.00 30.80 1549 PHE A N 1
ATOM 641 C CA . PHE A 1 100 ? 4.577 12.400 11.467 1.00 27.89 1549 PHE A CA 1
ATOM 642 C C . PHE A 1 100 ? 3.429 11.754 10.672 1.00 28.51 1549 PHE A C 1
ATOM 643 O O . PHE A 1 100 ? 2.930 10.689 11.044 1.00 24.23 1549 PHE A O 1
ATOM 651 N N . GLU A 1 101 ? 3.002 12.404 9.593 1.00 31.91 1550 GLU A N 1
ATOM 652 C CA . GLU A 1 101 ? 1.908 11.880 8.774 1.00 36.24 1550 GLU A CA 1
ATOM 653 C C . GLU A 1 101 ? 2.221 10.489 8.223 1.00 33.85 1550 GLU A C 1
ATOM 654 O O . GLU A 1 101 ? 1.406 9.573 8.321 1.00 30.02 1550 GLU A O 1
ATOM 660 N N . THR A 1 102 ? 3.408 10.350 7.643 1.00 29.73 1551 THR A N 1
ATOM 661 C CA . THR A 1 102 ? 3.852 9.093 7.060 1.00 31.11 1551 THR A CA 1
ATOM 662 C C . THR A 1 102 ? 3.905 7.975 8.102 1.00 32.99 1551 THR A C 1
ATOM 663 O O . THR A 1 102 ? 3.420 6.873 7.858 1.00 35.09 1551 THR A O 1
ATOM 667 N N . VAL A 1 103 ? 4.477 8.269 9.266 1.00 32.73 1552 VAL A N 1
ATOM 668 C CA . VAL A 1 103 ? 4.576 7.274 10.333 1.00 33.15 1552 VAL A CA 1
ATOM 669 C C . VAL A 1 103 ? 3.195 6.882 10.866 1.00 29.96 1552 VAL A C 1
ATOM 670 O O . VAL A 1 103 ? 2.924 5.699 11.093 1.00 29.22 1552 VAL A O 1
ATOM 674 N N . SER A 1 104 ? 2.328 7.872 11.056 1.00 32.07 1553 SER A N 1
ATOM 675 C CA . SER A 1 104 ? 0.957 7.624 11.495 1.00 32.28 1553 SER A CA 1
ATOM 676 C C . SER A 1 104 ? 0.204 6.752 10.491 1.00 24.78 1553 SER A C 1
ATOM 677 O O . SER A 1 104 ? -0.538 5.839 10.864 1.00 22.16 1553 SER A O 1
ATOM 680 N N . PHE A 1 105 ? 0.416 7.039 9.214 1.00 24.28 1554 PHE A N 1
ATOM 681 C CA . PHE A 1 105 ? -0.299 6.368 8.143 1.00 34.99 1554 PHE A CA 1
ATOM 682 C C . PHE A 1 105 ? 0.044 4.891 8.145 1.00 37.67 1554 PHE A C 1
ATOM 683 O O . PHE A 1 105 ? -0.833 4.033 8.038 1.00 35.10 1554 PHE A O 1
ATOM 691 N N . TRP A 1 106 ? 1.330 4.599 8.283 1.00 27.46 1555 TRP A N 1
ATOM 692 C CA . TRP A 1 106 ? 1.776 3.219 8.201 1.00 27.74 1555 TRP A CA 1
ATOM 693 C C . TRP A 1 106 ? 1.609 2.433 9.499 1.00 25.61 1555 TRP A C 1
ATOM 694 O O . TRP A 1 106 ? 1.497 1.214 9.470 1.00 30.16 1555 TRP A O 1
ATOM 705 N N . LEU A 1 107 ? 1.560 3.129 10.630 1.00 30.78 1556 LEU A N 1
ATOM 706 C CA . LEU A 1 107 ? 1.176 2.483 11.878 1.00 33.52 1556 LEU A CA 1
ATOM 707 C C . LEU A 1 107 ? -0.270 2.028 11.764 1.00 30.25 1556 LEU A C 1
ATOM 708 O O . LEU A 1 107 ? -0.615 0.896 12.109 1.00 31.46 1556 LEU A O 1
ATOM 713 N N . SER A 1 108 ? -1.113 2.928 11.273 1.00 24.46 1557 SER A N 1
ATOM 714 C CA . SER A 1 108 ? -2.537 2.648 11.141 1.00 28.98 1557 SER A CA 1
ATOM 715 C C . SER A 1 108 ? -2.805 1.513 10.144 1.00 29.00 1557 SER A C 1
ATOM 716 O O . SER A 1 108 ? -3.580 0.598 10.424 1.00 24.28 1557 SER A O 1
ATOM 719 N N . ASN A 1 109 ? -2.149 1.562 8.990 1.00 19.97 1558 ASN A N 1
ATOM 720 C CA . ASN A 1 109 ? -2.338 0.523 7.986 1.00 20.05 1558 ASN A CA 1
ATOM 721 C C . ASN A 1 109 ? -1.701 -0.825 8.313 1.00 22.85 1558 ASN A C 1
ATOM 722 O O . ASN A 1 109 ? -2.225 -1.865 7.924 1.00 28.96 1558 ASN A O 1
ATOM 727 N N . THR A 1 110 ? -0.585 -0.807 9.035 1.00 25.12 1559 THR A N 1
ATOM 728 C CA . THR A 1 110 ? 0.015 -2.042 9.517 1.00 20.01 1559 THR A CA 1
ATOM 729 C C . THR A 1 110 ? -0.944 -2.734 10.492 1.00 23.61 1559 THR A C 1
ATOM 730 O O . THR A 1 110 ? -1.135 -3.949 10.421 1.00 26.57 1559 THR A O 1
ATOM 734 N N . CYS A 1 111 ? -1.566 -1.956 11.376 1.00 25.03 1560 CYS A N 1
ATOM 735 C CA . CYS A 1 111 ? -2.581 -2.487 12.292 1.00 28.69 1560 CYS A CA 1
ATOM 736 C C . CYS A 1 111 ? -3.806 -3.070 11.577 1.00 25.36 1560 CYS A C 1
ATOM 737 O O . CYS A 1 111 ? -4.264 -4.165 11.908 1.00 28.02 1560 CYS A O 1
ATOM 740 N N . ARG A 1 112 ? -4.338 -2.328 10.609 1.00 19.90 1561 ARG A N 1
ATOM 741 C CA . ARG A 1 112 ? -5.496 -2.786 9.857 1.00 20.14 1561 ARG A CA 1
ATOM 742 C C . ARG A 1 112 ? -5.179 -4.100 9.146 1.00 25.54 1561 ARG A C 1
ATOM 743 O O . ARG A 1 112 ? -5.971 -5.042 9.174 1.00 22.87 1561 ARG A O 1
ATOM 751 N N . PHE A 1 113 ? -3.997 -4.155 8.540 1.00 27.24 1562 PHE A N 1
ATOM 752 C CA . PHE A 1 113 ? -3.516 -5.352 7.859 1.00 23.35 1562 PHE A CA 1
ATOM 753 C C . PHE A 1 113 ? -3.449 -6.516 8.844 1.00 28.65 1562 PHE A C 1
ATOM 754 O O . PHE A 1 113 ? -3.853 -7.635 8.523 1.00 29.06 1562 PHE A O 1
ATOM 762 N N . LEU A 1 114 ? -2.955 -6.241 10.048 1.00 30.17 1563 LEU A N 1
ATOM 763 C CA . LEU A 1 114 ? -2.902 -7.250 11.095 1.00 30.12 1563 LEU A CA 1
ATOM 764 C C . LEU A 1 114 ? -4.307 -7.668 11.504 1.00 29.34 1563 LEU A C 1
ATOM 765 O O . LEU A 1 114 ? -4.595 -8.860 11.636 1.00 30.89 1563 LEU A O 1
ATOM 770 N N . HIS A 1 115 ? -5.177 -6.682 11.705 1.00 27.15 1564 HIS A N 1
ATOM 771 C CA . HIS A 1 115 ? -6.579 -6.950 12.027 1.00 31.40 1564 HIS A CA 1
ATOM 772 C C . HIS A 1 115 ? -7.242 -7.831 10.970 1.00 29.83 1564 HIS A C 1
ATOM 773 O O . HIS A 1 115 ? -8.019 -8.727 11.299 1.00 33.71 1564 HIS A O 1
ATOM 780 N N . CYS A 1 116 ? -6.928 -7.578 9.703 1.00 23.36 1565 CYS A N 1
ATOM 781 C CA . CYS A 1 116 ? -7.490 -8.366 8.615 1.00 29.73 1565 CYS A CA 1
ATOM 782 C C . CYS A 1 116 ? -7.016 -9.815 8.671 1.00 33.85 1565 CYS A C 1
ATOM 783 O O . CYS A 1 116 ? -7.819 -10.743 8.547 1.00 33.45 1565 CYS A O 1
ATOM 786 N N . LEU A 1 117 ? -5.715 -10.002 8.869 1.00 31.81 1566 LEU A N 1
ATOM 787 C CA . LEU A 1 117 ? -5.144 -11.339 8.965 1.00 29.85 1566 LEU A CA 1
ATOM 788 C C . LEU A 1 117 ? -5.740 -12.126 10.131 1.00 29.65 1566 LEU A C 1
ATOM 789 O O . LEU A 1 117 ? -5.827 -13.348 10.076 1.00 34.57 1566 LEU A O 1
ATOM 794 N N . LYS A 1 118 ? -6.164 -11.432 11.180 1.00 26.11 1567 LYS A N 1
ATOM 795 C CA . LYS A 1 118 ? -6.831 -12.114 12.281 1.00 27.65 1567 LYS A CA 1
ATOM 796 C C . LYS A 1 118 ? -8.298 -12.368 11.947 1.00 33.59 1567 LYS A C 1
ATOM 797 O O . LYS A 1 118 ? -8.790 -13.488 12.090 1.00 30.75 1567 LYS A O 1
ATOM 803 N N . GLN A 1 119 ? -8.981 -11.322 11.489 1.00 28.85 1568 GLN A N 1
ATOM 804 C CA . GLN A 1 119 ? -10.411 -11.386 11.220 1.00 32.64 1568 GLN A CA 1
ATOM 805 C C . GLN A 1 119 ? -10.745 -12.465 10.194 1.00 36.14 1568 GLN A C 1
ATOM 806 O O . GLN A 1 119 ? -11.766 -13.133 10.308 1.00 26.30 1568 GLN A O 1
ATOM 812 N N . TYR A 1 120 ? -9.865 -12.655 9.217 1.00 38.22 1569 TYR A N 1
ATOM 813 C CA . TYR A 1 120 ? -10.102 -13.640 8.168 1.00 25.79 1569 TYR A CA 1
ATOM 814 C C . TYR A 1 120 ? -9.141 -14.838 8.206 1.00 33.56 1569 TYR A C 1
ATOM 815 O O . TYR A 1 120 ? -8.889 -15.471 7.180 1.00 31.38 1569 TYR A O 1
ATOM 824 N N . SER A 1 121 ? -8.624 -15.155 9.390 1.00 30.07 1570 SER A N 1
ATOM 825 C CA . SER A 1 121 ? -7.691 -16.270 9.549 1.00 29.57 1570 SER A CA 1
ATOM 826 C C . SER A 1 121 ? -8.397 -17.622 9.520 1.00 38.05 1570 SER A C 1
ATOM 827 O O . SER A 1 121 ? -7.784 -18.643 9.213 1.00 42.98 1570 SER A O 1
ATOM 830 N N . GLY A 1 122 ? -9.683 -17.628 9.852 1.00 41.61 1571 GLY A N 1
ATOM 831 C CA . GLY A 1 122 ? -10.421 -18.868 10.002 1.00 38.02 1571 GLY A CA 1
ATOM 832 C C . GLY A 1 122 ? -10.341 -19.393 11.426 1.00 49.37 1571 GLY A C 1
ATOM 833 O O . GLY A 1 122 ? -10.940 -20.415 11.757 1.00 55.53 1571 GLY A O 1
ATOM 834 N N . GLU A 1 123 ? -9.586 -18.702 12.276 1.00 47.17 1572 GLU A N 1
ATOM 835 C CA . GLU A 1 123 ? -9.578 -19.027 13.696 1.00 48.14 1572 GLU A CA 1
ATOM 836 C C . GLU A 1 123 ? -10.839 -18.447 14.334 1.00 45.51 1572 GLU A C 1
ATOM 837 O O . GLU A 1 123 ? -11.106 -17.249 14.222 1.00 45.83 1572 GLU A O 1
ATOM 843 N N . GLU A 1 124 ? -11.613 -19.302 14.993 1.00 47.83 1573 GLU A N 1
ATOM 844 C CA . GLU A 1 124 ? -12.918 -18.917 15.528 1.00 50.23 1573 GLU A CA 1
ATOM 845 C C . GLU A 1 124 ? -12.866 -17.793 16.570 1.00 46.28 1573 GLU A C 1
ATOM 846 O O . GLU A 1 124 ? -13.782 -16.973 16.651 1.00 48.11 1573 GLU A O 1
ATOM 852 N N . GLY A 1 125 ? -11.792 -17.744 17.352 1.00 36.90 1574 GLY A N 1
ATOM 853 C CA . GLY A 1 125 ? -11.625 -16.693 18.344 1.00 31.02 1574 GLY A CA 1
ATOM 854 C C . GLY A 1 125 ? -11.564 -15.293 17.750 1.00 40.70 1574 GLY A C 1
ATOM 855 O O . GLY A 1 125 ? -11.769 -14.300 18.451 1.00 44.99 1574 GLY A O 1
ATOM 856 N N . PHE A 1 126 ? -11.281 -15.212 16.454 1.00 37.13 1575 PHE A N 1
ATOM 857 C CA . PHE A 1 126 ? -11.231 -13.929 15.764 1.00 38.67 1575 PHE A CA 1
ATOM 858 C C . PHE A 1 126 ? -12.474 -13.704 14.903 1.00 37.29 1575 PHE A C 1
ATOM 859 O O . PHE A 1 126 ? -12.579 -12.693 14.214 1.00 36.52 1575 PHE A O 1
ATOM 867 N N . MET A 1 127 ? -13.418 -14.639 14.947 1.00 40.72 1576 MET A N 1
ATOM 868 C CA . MET A 1 127 ? -14.576 -14.579 14.056 1.00 40.48 1576 MET A CA 1
ATOM 869 C C . MET A 1 127 ? -15.870 -14.124 14.733 1.00 40.23 1576 MET A C 1
ATOM 870 O O . MET A 1 127 ? -16.908 -14.019 14.083 1.00 52.83 1576 MET A O 1
ATOM 875 N N . LYS A 1 128 ? -15.800 -13.834 16.028 1.00 43.21 1577 LYS A N 1
ATOM 876 C CA . LYS A 1 128 ? -16.990 -13.539 16.828 1.00 50.23 1577 LYS A CA 1
ATOM 877 C C . LYS A 1 128 ? -17.869 -12.390 16.313 1.00 47.82 1577 LYS A C 1
ATOM 878 O O . LYS A 1 128 ? -19.093 -12.466 16.397 1.00 57.32 1577 LYS A O 1
ATOM 884 N N . HIS A 1 129 ? -17.253 -11.333 15.792 1.00 46.60 1578 HIS A N 1
ATOM 885 C CA . HIS A 1 129 ? -18.003 -10.170 15.312 1.00 36.06 1578 HIS A CA 1
ATOM 886 C C . HIS A 1 129 ? -18.138 -10.145 13.794 1.00 35.95 1578 HIS A C 1
ATOM 887 O O . HIS A 1 129 ? -18.443 -9.106 13.208 1.00 37.11 1578 HIS A O 1
ATOM 894 N N . ASN A 1 130 ? -17.898 -11.281 13.153 1.00 32.78 1579 ASN A N 1
ATOM 895 C CA . ASN A 1 130 ? -18.006 -11.346 11.705 1.00 39.47 1579 ASN A CA 1
ATOM 896 C C . ASN A 1 130 ? -19.438 -11.561 11.233 1.00 38.18 1579 ASN A C 1
ATOM 897 O O . ASN A 1 130 ? -20.230 -12.228 11.899 1.00 41.91 1579 ASN A O 1
ATOM 902 N N . THR A 1 131 ? -19.766 -10.974 10.087 1.00 33.12 1580 THR A N 1
ATOM 903 C CA . THR A 1 131 ? -20.983 -11.335 9.375 1.00 31.52 1580 THR A CA 1
ATOM 904 C C . THR A 1 131 ? -20.704 -12.662 8.684 1.00 42.69 1580 THR A C 1
ATOM 905 O O . THR A 1 131 ? -19.546 -13.068 8.555 1.00 45.99 1580 THR A O 1
ATOM 909 N N . SER A 1 132 ? -21.757 -13.336 8.235 1.00 42.51 1581 SER A N 1
ATOM 910 C CA . SER A 1 132 ? -21.611 -14.623 7.564 1.00 43.37 1581 SER A CA 1
ATOM 911 C C . SER A 1 132 ? -20.817 -14.483 6.275 1.00 41.31 1581 SER A C 1
ATOM 912 O O . SER A 1 132 ? -20.016 -15.355 5.928 1.00 47.45 1581 SER A O 1
ATOM 915 N N . ARG A 1 133 ? -21.048 -13.386 5.565 1.00 34.10 1582 ARG A N 1
ATOM 916 C CA . ARG A 1 133 ? -20.312 -13.116 4.339 1.00 42.30 1582 ARG A CA 1
ATOM 917 C C . ARG A 1 133 ? -18.822 -12.962 4.644 1.00 39.27 1582 ARG A C 1
ATOM 918 O O . ARG A 1 133 ? -17.974 -13.466 3.906 1.00 41.67 1582 ARG A O 1
ATOM 926 N N . GLN A 1 134 ? -18.507 -12.272 5.737 1.00 31.84 1583 GLN A N 1
ATOM 927 C CA . GLN A 1 134 ? -17.111 -12.115 6.136 1.00 33.29 1583 GLN A CA 1
ATOM 928 C C . GLN A 1 134 ? -16.480 -13.461 6.466 1.00 39.57 1583 GLN A C 1
ATOM 929 O O . GLN A 1 134 ? -15.355 -13.733 6.049 1.00 46.93 1583 GLN A O 1
ATOM 935 N N . ASN A 1 135 ? -17.211 -14.309 7.190 1.00 37.44 1584 ASN A N 1
ATOM 936 C CA . ASN A 1 135 ? -16.723 -15.653 7.515 1.00 36.41 1584 ASN A CA 1
ATOM 937 C C . ASN A 1 135 ? -16.344 -16.469 6.280 1.00 36.10 1584 ASN A C 1
ATOM 938 O O . ASN A 1 135 ? -15.430 -17.290 6.327 1.00 36.60 1584 ASN A O 1
ATOM 943 N N . GLU A 1 136 ? -17.030 -16.216 5.171 1.00 31.53 1585 GLU A N 1
ATOM 944 C CA . GLU A 1 136 ? -16.764 -16.928 3.926 1.00 44.21 1585 GLU A CA 1
ATOM 945 C C . GLU A 1 136 ? -15.523 -16.407 3.189 1.00 43.85 1585 GLU A C 1
ATOM 946 O O . GLU A 1 136 ? -15.115 -16.975 2.178 1.00 48.50 1585 GLU A O 1
ATOM 952 N N . HIS A 1 137 ? -14.928 -15.329 3.690 1.00 35.77 1586 HIS A N 1
ATOM 953 C CA . HIS A 1 137 ? -13.762 -14.734 3.041 1.00 35.97 1586 HIS A CA 1
ATOM 954 C C . HIS A 1 137 ? -12.466 -15.083 3.758 1.00 34.54 1586 HIS A C 1
ATOM 955 O O . HIS A 1 137 ? -11.432 -14.457 3.525 1.00 38.16 1586 HIS A O 1
ATOM 962 N N . CYS A 1 138 ? -12.528 -16.080 4.631 1.00 28.75 1587 CYS A N 1
ATOM 963 C CA . CYS A 1 138 ? -11.357 -16.498 5.384 1.00 40.54 1587 CYS A CA 1
ATOM 964 C C . CYS A 1 138 ? -10.355 -17.193 4.473 1.00 40.10 1587 CYS A C 1
ATOM 965 O O . CYS A 1 138 ? -10.716 -17.687 3.406 1.00 36.64 1587 CYS A O 1
ATOM 968 N N . LEU A 1 139 ? -9.091 -17.202 4.881 1.00 36.90 1588 LEU A N 1
ATOM 969 C CA . LEU A 1 139 ? -8.067 -17.922 4.139 1.00 31.88 1588 LEU A CA 1
ATOM 970 C C . LEU A 1 139 ? -8.346 -19.414 4.260 1.00 34.76 1588 LEU A C 1
ATOM 971 O O . LEU A 1 139 ? -8.910 -19.864 5.258 1.00 31.13 1588 LEU A O 1
ATOM 976 N N . THR A 1 140 ? -7.969 -20.182 3.242 1.00 37.84 1589 THR A N 1
ATOM 977 C CA . THR A 1 140 ? -8.317 -21.599 3.217 1.00 43.25 1589 THR A CA 1
ATOM 978 C C . THR A 1 140 ? -7.140 -22.554 3.053 1.00 47.98 1589 THR A C 1
ATOM 979 O O . THR A 1 140 ? -7.296 -23.759 3.236 1.00 56.78 1589 THR A O 1
ATOM 983 N N . ASN A 1 141 ? -5.970 -22.035 2.703 1.00 35.60 1590 ASN A N 1
ATOM 984 C CA . ASN A 1 141 ? -4.817 -22.907 2.505 1.00 34.09 1590 ASN A CA 1
ATOM 985 C C . ASN A 1 141 ? -3.661 -22.673 3.468 1.00 40.53 1590 ASN A C 1
ATOM 986 O O . ASN A 1 141 ? -2.969 -23.613 3.858 1.00 42.66 1590 ASN A O 1
ATOM 991 N N . PHE A 1 142 ? -3.456 -21.421 3.856 1.00 40.09 1591 PHE A N 1
ATOM 992 C CA . PHE A 1 142 ? -2.274 -21.075 4.630 1.00 34.50 1591 PHE A CA 1
ATOM 993 C C . PHE A 1 142 ? -2.588 -20.465 5.991 1.00 35.17 1591 PHE A C 1
ATOM 994 O O . PHE A 1 142 ? -3.456 -19.601 6.116 1.00 32.20 1591 PHE A O 1
ATOM 1002 N N . ASP A 1 143 ? -1.881 -20.951 7.008 1.00 32.64 1592 ASP A N 1
ATOM 1003 C CA . ASP A 1 143 ? -1.937 -20.388 8.348 1.00 36.46 1592 ASP A CA 1
ATOM 1004 C C . ASP A 1 143 ? -0.790 -19.382 8.478 1.00 39.35 1592 ASP A C 1
ATOM 1005 O O . ASP A 1 143 ? 0.385 -19.752 8.386 1.00 40.60 1592 ASP A O 1
ATOM 1010 N N . LEU A 1 144 ? -1.136 -18.115 8.691 1.00 37.51 1593 LEU A N 1
ATOM 1011 C CA . LEU A 1 144 ? -0.151 -17.031 8.685 1.00 37.74 1593 LEU A CA 1
ATOM 1012 C C . LEU A 1 144 ? 0.213 -16.514 10.084 1.00 34.14 1593 LEU A C 1
ATOM 1013 O O . LEU A 1 144 ? 0.719 -15.401 10.232 1.00 31.57 1593 LEU A O 1
ATOM 1018 N N . ALA A 1 145 ? -0.034 -17.336 11.099 1.00 33.06 1594 ALA A N 1
ATOM 1019 C CA . ALA A 1 145 ? 0.196 -16.961 12.497 1.00 37.78 1594 ALA A CA 1
ATOM 1020 C C . ALA A 1 145 ? 1.618 -16.472 12.802 1.00 36.92 1594 ALA A C 1
ATOM 1021 O O . ALA A 1 145 ? 1.800 -15.590 13.642 1.00 39.13 1594 ALA A O 1
ATOM 1023 N N . GLU A 1 146 ? 2.619 -17.042 12.136 1.00 36.40 1595 GLU A N 1
ATOM 1024 C CA . GLU A 1 146 ? 3.997 -16.600 12.345 1.00 40.23 1595 GLU A CA 1
ATOM 1025 C C . GLU A 1 146 ? 4.232 -15.258 11.672 1.00 32.88 1595 GLU A C 1
ATOM 1026 O O . GLU A 1 146 ? 5.008 -14.437 12.163 1.00 33.35 1595 GLU A O 1
ATOM 1032 N N . TYR A 1 147 ? 3.559 -15.032 10.548 1.00 32.60 1596 TYR A N 1
ATOM 1033 C CA . TYR A 1 147 ? 3.632 -13.731 9.894 1.00 34.83 1596 TYR A CA 1
ATOM 1034 C C . TYR A 1 147 ? 2.964 -12.664 10.750 1.00 32.49 1596 TYR A C 1
ATOM 1035 O O . TYR A 1 147 ? 3.452 -11.539 10.826 1.00 33.86 1596 TYR A O 1
ATOM 1044 N N . ARG A 1 148 ? 1.855 -13.015 11.396 1.00 31.30 1597 ARG A N 1
ATOM 1045 C CA . ARG A 1 148 ? 1.140 -12.050 12.228 1.00 31.33 1597 ARG A CA 1
ATOM 1046 C C . ARG A 1 148 ? 2.019 -11.608 13.383 1.00 30.97 1597 ARG A C 1
ATOM 1047 O O . ARG A 1 148 ? 1.959 -10.457 13.819 1.00 32.17 1597 ARG A O 1
ATOM 1055 N N . GLN A 1 149 ? 2.850 -12.529 13.857 1.00 34.38 1598 GLN A N 1
ATOM 1056 C CA . GLN A 1 149 ? 3.798 -12.246 14.928 1.00 34.72 1598 GLN A CA 1
ATOM 1057 C C . GLN A 1 149 ? 4.829 -11.210 14.485 1.00 32.70 1598 GLN A C 1
ATOM 1058 O O . GLN A 1 149 ? 5.091 -10.234 15.192 1.00 34.06 1598 GLN A O 1
ATOM 1064 N N . VAL A 1 150 ? 5.409 -11.429 13.309 1.00 30.65 1599 VAL A N 1
ATOM 1065 C CA . VAL A 1 150 ? 6.375 -10.495 12.746 1.00 32.15 1599 VAL A CA 1
ATOM 1066 C C . VAL A 1 150 ? 5.723 -9.139 12.469 1.00 33.55 1599 VAL A C 1
ATOM 1067 O O . VAL A 1 150 ? 6.300 -8.089 12.753 1.00 33.21 1599 VAL A O 1
ATOM 1071 N N . LEU A 1 151 ? 4.509 -9.170 11.932 1.00 29.78 1600 LEU A N 1
ATOM 1072 C CA . LEU A 1 151 ? 3.804 -7.948 11.575 1.00 29.71 1600 LEU A CA 1
ATOM 1073 C C . LEU A 1 151 ? 3.489 -7.146 12.830 1.00 26.04 1600 LEU A C 1
ATOM 1074 O O . LEU A 1 151 ? 3.596 -5.923 12.840 1.00 27.82 1600 LEU A O 1
ATOM 1079 N N . SER A 1 152 ? 3.115 -7.850 13.892 1.00 27.16 1601 SER A N 1
ATOM 1080 C CA . SER A 1 152 ? 2.868 -7.216 15.178 1.00 29.19 1601 SER A CA 1
ATOM 1081 C C . SER A 1 152 ? 4.140 -6.568 15.740 1.00 33.58 1601 SER A C 1
ATOM 1082 O O . SER A 1 152 ? 4.084 -5.472 16.299 1.00 30.31 1601 SER A O 1
ATOM 1085 N N . ASP A 1 153 ? 5.284 -7.228 15.579 1.00 23.70 1602 ASP A N 1
ATOM 1086 C CA . ASP A 1 153 ? 6.548 -6.640 16.030 1.00 32.44 1602 ASP A CA 1
ATOM 1087 C C . ASP A 1 153 ? 6.871 -5.406 15.210 1.00 30.68 1602 ASP A C 1
ATOM 1088 O O . ASP A 1 153 ? 7.454 -4.452 15.720 1.00 34.45 1602 ASP A O 1
ATOM 1093 N N . LEU A 1 154 ? 6.506 -5.429 13.932 1.00 21.86 1603 LEU A N 1
ATOM 1094 C CA . LEU A 1 154 ? 6.726 -4.261 13.091 1.00 28.73 1603 LEU A CA 1
ATOM 1095 C C . LEU A 1 154 ? 5.902 -3.085 13.611 1.00 30.42 1603 LEU A C 1
ATOM 1096 O O . LEU A 1 154 ? 6.413 -1.976 13.741 1.00 28.05 1603 LEU A O 1
ATOM 1101 N N . ALA A 1 155 ? 4.636 -3.342 13.933 1.00 27.39 1604 ALA A N 1
ATOM 1102 C CA . ALA A 1 155 ? 3.758 -2.299 14.454 1.00 31.08 1604 ALA A CA 1
ATOM 1103 C C . ALA A 1 155 ? 4.311 -1.668 15.739 1.00 28.01 1604 ALA A C 1
ATOM 1104 O O . ALA A 1 155 ? 4.259 -0.450 15.910 1.00 29.47 1604 ALA A O 1
ATOM 1106 N N . ILE A 1 156 ? 4.843 -2.498 16.633 1.00 32.67 1605 ILE A N 1
ATOM 1107 C CA . ILE A 1 156 ? 5.448 -2.000 17.864 1.00 32.47 1605 ILE A CA 1
ATOM 1108 C C . ILE A 1 156 ? 6.622 -1.082 17.534 1.00 32.38 1605 ILE A C 1
ATOM 1109 O O . ILE A 1 156 ? 6.751 0.014 18.086 1.00 35.02 1605 ILE A O 1
ATOM 1114 N N . GLN A 1 157 ? 7.464 -1.538 16.614 1.00 26.47 1606 GLN A N 1
ATOM 1115 C CA . GLN A 1 157 ? 8.573 -0.740 16.116 1.00 22.13 1606 GLN A CA 1
ATOM 1116 C C . GLN A 1 157 ? 8.082 0.602 15.548 1.00 28.43 1606 GLN A C 1
ATOM 1117 O O . GLN A 1 157 ? 8.585 1.655 15.926 1.00 32.58 1606 GLN A O 1
ATOM 1123 N N . ILE A 1 158 ? 7.086 0.565 14.664 1.00 30.13 1607 ILE A N 1
ATOM 1124 C CA . ILE A 1 158 ? 6.549 1.789 14.074 1.00 29.10 1607 ILE A CA 1
ATOM 1125 C C . ILE A 1 158 ? 6.017 2.734 15.146 1.00 29.44 1607 ILE A C 1
ATOM 1126 O O . ILE A 1 158 ? 6.203 3.943 15.064 1.00 30.09 1607 ILE A O 1
ATOM 1131 N N . TYR A 1 159 ? 5.366 2.173 16.158 1.00 27.63 1608 TYR A N 1
ATOM 1132 C CA . TYR A 1 159 ? 4.849 2.978 17.256 1.00 26.49 1608 TYR A CA 1
ATOM 1133 C C . TYR A 1 159 ? 5.952 3.706 18.040 1.00 35.99 1608 TYR A C 1
ATOM 1134 O O . TYR A 1 159 ? 5.760 4.862 18.414 1.00 32.91 1608 TYR A O 1
ATOM 1143 N N . GLN A 1 160 ? 7.089 3.044 18.294 1.00 28.83 1609 GLN A N 1
ATOM 1144 C CA . GLN A 1 160 ? 8.202 3.701 18.995 1.00 31.25 1609 GLN A CA 1
ATOM 1145 C C . GLN A 1 160 ? 8.639 4.908 18.178 1.00 31.76 1609 GLN A C 1
ATOM 1146 O O . GLN A 1 160 ? 8.878 5.992 18.708 1.00 27.81 1609 GLN A O 1
ATOM 1152 N N . GLN A 1 161 ? 8.728 4.704 16.871 1.00 28.79 1610 GLN A N 1
ATOM 1153 C CA . GLN A 1 161 ? 9.137 5.758 15.961 1.00 37.31 1610 GLN A CA 1
ATOM 1154 C C . GLN A 1 161 ? 8.113 6.894 15.929 1.00 38.90 1610 GLN A C 1
ATOM 1155 O O . GLN A 1 161 ? 8.477 8.064 15.789 1.00 35.72 1610 GLN A O 1
ATOM 1161 N N . LEU A 1 162 ? 6.837 6.548 16.072 1.00 32.32 1611 LEU A N 1
ATOM 1162 C CA . LEU A 1 162 ? 5.785 7.556 16.158 1.00 31.08 1611 LEU A CA 1
ATOM 1163 C C . LEU A 1 162 ? 5.977 8.434 17.386 1.00 35.41 1611 LEU A C 1
ATOM 1164 O O . LEU A 1 162 ? 5.896 9.654 17.299 1.00 39.37 1611 LEU A O 1
ATOM 1169 N N . VAL A 1 163 ? 6.218 7.799 18.530 1.00 32.56 1612 VAL A N 1
ATOM 1170 C CA . VAL A 1 163 ? 6.425 8.512 19.785 1.00 32.31 1612 VAL A CA 1
ATOM 1171 C C . VAL A 1 163 ? 7.662 9.414 19.685 1.00 36.77 1612 VAL A C 1
ATOM 1172 O O . VAL A 1 163 ? 7.665 10.539 20.180 1.00 36.39 1612 VAL A O 1
ATOM 1176 N N . ARG A 1 164 ? 8.689 8.917 19.004 1.00 32.78 1613 ARG A N 1
ATOM 1177 C CA A ARG A 1 164 ? 9.920 9.661 18.780 0.54 34.99 1613 ARG A CA 1
ATOM 1178 C CA B ARG A 1 164 ? 9.913 9.680 18.797 0.46 34.75 1613 ARG A CA 1
ATOM 1179 C C . ARG A 1 164 ? 9.651 10.956 18.005 1.00 41.89 1613 ARG A C 1
ATOM 1180 O O . ARG A 1 164 ? 9.991 12.049 18.459 1.00 43.92 1613 ARG A O 1
ATOM 1195 N N . VAL A 1 165 ? 9.042 10.821 16.828 1.00 39.09 1614 VAL A N 1
ATOM 1196 C CA . VAL A 1 165 ? 8.748 11.978 15.977 1.00 34.88 1614 VAL A CA 1
ATOM 1197 C C . VAL A 1 165 ? 7.863 12.972 16.722 1.00 34.04 1614 VAL A C 1
ATOM 1198 O O . VAL A 1 165 ? 8.120 14.174 16.735 1.00 36.51 1614 VAL A O 1
ATOM 1202 N N . LEU A 1 166 ? 6.819 12.436 17.337 1.00 31.67 1615 LEU A N 1
ATOM 1203 C CA . LEU A 1 166 ? 5.912 13.166 18.206 1.00 37.48 1615 LEU A CA 1
ATOM 1204 C C . LEU A 1 166 ? 6.649 13.977 19.268 1.00 42.94 1615 LEU A C 1
ATOM 1205 O O . LEU A 1 166 ? 6.467 15.189 19.388 1.00 37.77 1615 LEU A O 1
ATOM 1210 N N . GLU A 1 167 ? 7.480 13.290 20.042 1.00 44.31 1616 GLU A N 1
ATOM 1211 C CA . GLU A 1 167 ? 8.203 13.918 21.134 1.00 45.73 1616 GLU A CA 1
ATOM 1212 C C . GLU A 1 167 ? 9.121 15.048 20.656 1.00 46.92 1616 GLU A C 1
ATOM 1213 O O . GLU A 1 167 ? 9.201 16.097 21.297 1.00 45.04 1616 GLU A O 1
ATOM 1219 N N . ASN A 1 168 ? 9.794 14.842 19.526 1.00 45.47 1617 ASN A N 1
ATOM 1220 C CA . ASN A 1 168 ? 10.697 15.854 18.985 1.00 41.69 1617 ASN A CA 1
ATOM 1221 C C . ASN A 1 168 ? 9.979 17.147 18.607 1.00 45.35 1617 ASN A C 1
ATOM 1222 O O . ASN A 1 168 ? 10.543 18.236 18.717 1.00 47.62 1617 ASN A O 1
ATOM 1227 N N . ILE A 1 169 ? 8.728 17.021 18.179 1.00 44.57 1618 ILE A N 1
ATOM 1228 C CA . ILE A 1 169 ? 7.905 18.183 17.851 1.00 48.78 1618 ILE A CA 1
ATOM 1229 C C . ILE A 1 169 ? 7.416 18.914 19.105 1.00 45.43 1618 ILE A C 1
ATOM 1230 O O . ILE A 1 169 ? 7.521 20.137 19.202 1.00 42.29 1618 ILE A O 1
ATOM 1235 N N . LEU A 1 170 ? 6.885 18.157 20.061 1.00 46.63 1619 LEU A N 1
ATOM 1236 C CA . LEU A 1 170 ? 6.333 18.739 21.282 1.00 46.60 1619 LEU A CA 1
ATOM 1237 C C . LEU A 1 170 ? 7.394 19.377 22.170 1.00 50.22 1619 LEU A C 1
ATOM 1238 O O . LEU A 1 170 ? 7.205 20.482 22.671 1.00 53.04 1619 LEU A O 1
ATOM 1243 N N . GLN A 1 171 ? 8.504 18.667 22.354 1.00 51.94 1620 GLN A N 1
ATOM 1244 C CA . GLN A 1 171 ? 9.535 19.028 23.329 1.00 55.33 1620 GLN A CA 1
ATOM 1245 C C . GLN A 1 171 ? 9.927 20.514 23.418 1.00 54.69 1620 GLN A C 1
ATOM 1246 O O . GLN A 1 171 ? 9.986 21.061 24.516 1.00 56.10 1620 GLN A O 1
ATOM 1252 N N . PRO A 1 172 ? 10.191 21.174 22.274 1.00 54.58 1621 PRO A N 1
ATOM 1253 C CA . PRO A 1 172 ? 10.609 22.579 22.396 1.00 57.56 1621 PRO A CA 1
ATOM 1254 C C . PRO A 1 172 ? 9.483 23.537 22.796 1.00 57.93 1621 PRO A C 1
ATOM 1255 O O . PRO A 1 172 ? 9.744 24.724 22.988 1.00 61.35 1621 PRO A O 1
ATOM 1259 N N . MET A 1 173 ? 8.259 23.035 22.926 1.00 56.41 1622 MET A N 1
ATOM 1260 C CA . MET A 1 173 ? 7.112 23.897 23.196 1.00 56.17 1622 MET A CA 1
ATOM 1261 C C . MET A 1 173 ? 6.636 23.808 24.640 1.00 49.14 1622 MET A C 1
ATOM 1262 O O . MET A 1 173 ? 5.897 24.670 25.111 1.00 48.02 1622 MET A O 1
ATOM 1267 N N . ILE A 1 174 ? 7.054 22.760 25.337 1.00 38.64 1623 ILE A N 1
ATOM 1268 C CA . ILE A 1 174 ? 6.488 22.456 26.645 1.00 42.18 1623 ILE A CA 1
ATOM 1269 C C . ILE A 1 174 ? 6.851 23.485 27.720 1.00 48.90 1623 ILE A C 1
ATOM 1270 O O . ILE A 1 174 ? 5.964 24.116 28.295 1.00 52.40 1623 ILE A O 1
ATOM 1275 N N . VAL A 1 175 ? 8.145 23.657 27.978 1.00 50.26 1624 VAL A N 1
ATOM 1276 C CA . VAL A 1 175 ? 8.615 24.631 28.963 1.00 48.86 1624 VAL A CA 1
ATOM 1277 C C . VAL A 1 175 ? 8.098 26.044 28.680 1.00 52.73 1624 VAL A C 1
ATOM 1278 O O . VAL A 1 175 ? 7.593 26.723 29.575 1.00 51.43 1624 VAL A O 1
ATOM 1282 N N . SER A 1 176 ? 8.207 26.469 27.426 1.00 51.04 1625 SER A N 1
ATOM 1283 C CA . SER A 1 176 ? 7.769 27.800 27.018 1.00 50.16 1625 SER A CA 1
ATOM 1284 C C . SER A 1 176 ? 6.273 28.019 27.236 1.00 50.49 1625 SER A C 1
ATOM 1285 O O . SER A 1 176 ? 5.859 29.061 27.742 1.00 51.10 1625 SER A O 1
ATOM 1288 N N . GLY A 1 177 ? 5.468 27.030 26.861 1.00 51.54 1626 GLY A N 1
ATOM 1289 C CA . GLY A 1 177 ? 4.021 27.166 26.886 1.00 47.62 1626 GLY A CA 1
ATOM 1290 C C . GLY A 1 177 ? 3.339 26.793 28.191 1.00 47.51 1626 GLY A C 1
ATOM 1291 O O . GLY A 1 177 ? 2.211 27.215 28.435 1.00 47.09 1626 GLY A O 1
ATOM 1292 N N . MET A 1 178 ? 4.009 26.002 29.024 1.00 46.80 1627 MET A N 1
ATOM 1293 C CA . MET A 1 178 ? 3.440 25.586 30.307 1.00 50.03 1627 MET A CA 1
ATOM 1294 C C . MET A 1 178 ? 4.010 26.373 31.495 1.00 53.29 1627 MET A C 1
ATOM 1295 O O . MET A 1 178 ? 3.365 26.466 32.539 1.00 55.93 1627 MET A O 1
ATOM 1300 N N . LEU A 1 179 ? 5.210 26.933 31.341 1.00 57.36 1628 LEU A N 1
ATOM 1301 C CA . LEU A 1 179 ? 5.900 27.584 32.465 1.00 60.85 1628 LEU A CA 1
ATOM 1302 C C . LEU A 1 179 ? 6.304 29.042 32.235 1.00 63.46 1628 LEU A C 1
ATOM 1303 O O . LEU A 1 179 ? 5.984 29.912 33.045 1.00 65.68 1628 LEU A O 1
ATOM 1308 N N . GLU A 1 180 ? 7.022 29.304 31.147 1.00 60.88 1629 GLU A N 1
ATOM 1309 C CA . GLU A 1 180 ? 7.566 30.636 30.897 1.00 59.73 1629 GLU A CA 1
ATOM 1310 C C . GLU A 1 180 ? 6.521 31.640 30.406 1.00 74.69 1629 GLU A C 1
ATOM 1311 O O . GLU A 1 180 ? 6.662 32.841 30.634 1.00 83.69 1629 GLU A O 1
ATOM 1317 N N . HIS A 1 181 ? 5.479 31.155 29.735 1.00 80.84 1630 HIS A N 1
ATOM 1318 C CA . HIS A 1 181 ? 4.430 32.040 29.243 1.00 87.41 1630 HIS A CA 1
ATOM 1319 C C . HIS A 1 181 ? 3.636 32.639 30.399 1.00 100.90 1630 HIS A C 1
ATOM 1320 O O . HIS A 1 181 ? 3.739 32.176 31.534 1.00 107.27 1630 HIS A O 1
ATOM 1327 N N . GLU A 1 182 ? 2.829 33.655 30.106 1.00 109.87 1631 GLU A N 1
ATOM 1328 C CA . GLU A 1 182 ? 2.296 34.528 31.152 1.00 115.73 1631 GLU A CA 1
ATOM 1329 C C . GLU A 1 182 ? 0.807 34.363 31.495 1.00 118.66 1631 GLU A C 1
ATOM 1330 O O . GLU A 1 182 ? 0.472 33.921 32.596 1.00 121.10 1631 GLU A O 1
ATOM 1336 N N . THR A 1 183 ? -0.075 34.727 30.568 1.00 116.45 1632 THR A N 1
ATOM 1337 C CA . THR A 1 183 ? -1.506 34.795 30.861 1.00 115.04 1632 THR A CA 1
ATOM 1338 C C . THR A 1 183 ? -2.179 33.424 30.838 1.00 108.98 1632 THR A C 1
ATOM 1339 O O . THR A 1 183 ? -3.098 33.159 31.617 1.00 106.56 1632 THR A O 1
ATOM 1343 N N . THR A 1 207 ? 7.515 32.744 22.788 1.00 73.50 1656 THR A N 1
ATOM 1344 C CA . THR A 1 207 ? 7.206 32.215 21.462 1.00 80.78 1656 THR A CA 1
ATOM 1345 C C . THR A 1 207 ? 6.073 31.186 21.524 1.00 78.07 1656 THR A C 1
ATOM 1346 O O . THR A 1 207 ? 4.922 31.502 21.219 1.00 75.55 1656 THR A O 1
ATOM 1350 N N . TYR A 1 208 ? 6.402 29.958 21.918 1.00 73.12 1657 TYR A N 1
ATOM 1351 C CA . TYR A 1 208 ? 5.394 28.911 22.086 1.00 64.97 1657 TYR A CA 1
ATOM 1352 C C . TYR A 1 208 ? 4.539 29.176 23.324 1.00 65.40 1657 TYR A C 1
ATOM 1353 O O . TYR A 1 208 ? 5.065 29.435 24.410 1.00 63.20 1657 TYR A O 1
ATOM 1362 N N . THR A 1 209 ? 3.223 29.103 23.155 1.00 59.82 1658 THR A N 1
ATOM 1363 C CA . THR A 1 209 ? 2.291 29.335 24.250 1.00 57.27 1658 THR A CA 1
ATOM 1364 C C . THR A 1 209 ? 1.538 28.049 24.542 1.00 53.32 1658 THR A C 1
ATOM 1365 O O . THR A 1 209 ? 1.753 27.041 23.876 1.00 59.33 1658 THR A O 1
ATOM 1369 N N . LEU A 1 210 ? 0.650 28.087 25.531 1.00 48.58 1659 LEU A N 1
ATOM 1370 C CA . LEU A 1 210 ? -0.207 26.944 25.825 1.00 47.29 1659 LEU A CA 1
ATOM 1371 C C . LEU A 1 210 ? -1.074 26.607 24.613 1.00 53.88 1659 LEU A C 1
ATOM 1372 O O . LEU A 1 210 ? -1.345 25.438 24.325 1.00 56.93 1659 LEU A O 1
ATOM 1377 N N . ASP A 1 211 ? -1.495 27.647 23.903 1.00 51.59 1660 ASP A N 1
ATOM 1378 C CA . ASP A 1 211 ? -2.302 27.484 22.702 1.00 59.54 1660 ASP A CA 1
ATOM 1379 C C . ASP A 1 211 ? -1.523 26.807 21.580 1.00 58.64 1660 ASP A C 1
ATOM 1380 O O . ASP A 1 211 ? -2.100 26.082 20.770 1.00 54.55 1660 ASP A O 1
ATOM 1385 N N . SER A 1 212 ? -0.217 27.050 21.530 1.00 59.82 1661 SER A N 1
ATOM 1386 C CA . SER A 1 212 ? 0.639 26.388 20.554 1.00 59.17 1661 SER A CA 1
ATOM 1387 C C . SER A 1 212 ? 0.587 24.883 20.778 1.00 55.71 1661 SER A C 1
ATOM 1388 O O . SER A 1 212 ? 0.554 24.101 19.827 1.00 53.48 1661 SER A O 1
ATOM 1391 N N . ILE A 1 213 ? 0.559 24.490 22.049 1.00 48.61 1662 ILE A N 1
ATOM 1392 C CA . ILE A 1 213 ? 0.539 23.082 22.426 1.00 46.65 1662 ILE A CA 1
ATOM 1393 C C . ILE A 1 213 ? -0.795 22.416 22.084 1.00 45.42 1662 ILE A C 1
ATOM 1394 O O . ILE A 1 213 ? -0.826 21.303 21.553 1.00 39.40 1662 ILE A O 1
ATOM 1399 N N . LEU A 1 214 ? -1.891 23.104 22.388 1.00 52.23 1663 LEU A N 1
ATOM 1400 C CA . LEU A 1 214 ? -3.224 22.604 22.068 1.00 52.91 1663 LEU A CA 1
ATOM 1401 C C . LEU A 1 214 ? -3.406 22.474 20.559 1.00 49.93 1663 LEU A C 1
ATOM 1402 O O . LEU A 1 214 ? -3.995 21.507 20.076 1.00 48.62 1663 LEU A O 1
ATOM 1407 N N . ARG A 1 215 ? -2.891 23.456 19.825 1.00 47.48 1664 ARG A N 1
ATOM 1408 C CA . ARG A 1 215 ? -2.918 23.443 18.366 1.00 48.72 1664 ARG A CA 1
ATOM 1409 C C . ARG A 1 215 ? -2.169 22.220 17.858 1.00 50.85 1664 ARG A C 1
ATOM 1410 O O . ARG A 1 215 ? -2.602 21.552 16.922 1.00 50.77 1664 ARG A O 1
ATOM 1418 N N . GLN A 1 216 ? -1.042 21.928 18.496 1.00 49.65 1665 GLN A N 1
ATOM 1419 C CA . GLN A 1 216 ? -0.216 20.803 18.096 1.00 40.63 1665 GLN A CA 1
ATOM 1420 C C . GLN A 1 216 ? -0.899 19.472 18.409 1.00 45.19 1665 GLN A C 1
ATOM 1421 O O . GLN A 1 216 ? -0.819 18.528 17.622 1.00 43.64 1665 GLN A O 1
ATOM 1427 N N . LEU A 1 217 ? -1.577 19.405 19.553 1.00 42.91 1666 LEU A N 1
ATOM 1428 C CA . LEU A 1 217 ? -2.317 18.204 19.933 1.00 38.52 1666 LEU A CA 1
ATOM 1429 C C . LEU A 1 217 ? -3.496 17.961 18.992 1.00 40.87 1666 LEU A C 1
ATOM 1430 O O . LEU A 1 217 ? -3.799 16.821 18.643 1.00 38.07 1666 LEU A O 1
ATOM 1435 N N . ASN A 1 218 ? -4.159 19.037 18.584 1.00 40.53 1667 ASN A N 1
ATOM 1436 C CA . ASN A 1 218 ? -5.260 18.925 17.640 1.00 42.06 1667 ASN A CA 1
ATOM 1437 C C . ASN A 1 218 ? -4.783 18.351 16.320 1.00 36.98 1667 ASN A C 1
ATOM 1438 O O . ASN A 1 218 ? -5.381 17.422 15.782 1.00 42.77 1667 ASN A O 1
ATOM 1443 N N . SER A 1 219 ? -3.702 18.917 15.801 1.00 34.40 1668 SER A N 1
ATOM 1444 C CA . SER A 1 219 ? -3.111 18.432 14.566 1.00 37.99 1668 SER A CA 1
ATOM 1445 C C . SER A 1 219 ? -2.751 16.939 14.670 1.00 40.40 1668 SER A C 1
ATOM 1446 O O . SER A 1 219 ? -3.074 16.157 13.773 1.00 44.24 1668 SER A O 1
ATOM 1449 N N . PHE A 1 220 ? -2.119 16.540 15.774 1.00 34.72 1669 PHE A N 1
ATOM 1450 C CA . PHE A 1 220 ? -1.808 15.125 16.016 1.00 35.79 1669 PHE A CA 1
ATOM 1451 C C . PHE A 1 220 ? -3.054 14.227 16.024 1.00 36.09 1669 PHE A C 1
ATOM 1452 O O . PHE A 1 220 ? -3.080 13.175 15.381 1.00 33.95 1669 PHE A O 1
ATOM 1460 N N . HIS A 1 221 ? -4.071 14.635 16.778 1.00 33.63 1670 HIS A N 1
ATOM 1461 C CA . HIS A 1 221 ? -5.286 13.843 16.928 1.00 41.73 1670 HIS A CA 1
ATOM 1462 C C . HIS A 1 221 ? -6.081 13.782 15.622 1.00 41.68 1670 HIS A C 1
ATOM 1463 O O . HIS A 1 221 ? -6.750 12.793 15.334 1.00 43.54 1670 HIS A O 1
ATOM 1470 N N . SER A 1 222 ? -5.993 14.846 14.836 1.00 34.75 1671 SER A N 1
ATOM 1471 C CA . SER A 1 222 ? -6.730 14.946 13.585 1.00 36.69 1671 SER A CA 1
ATOM 1472 C C . SER A 1 222 ? -6.137 14.026 12.522 1.00 33.25 1671 SER A C 1
ATOM 1473 O O . SER A 1 222 ? -6.863 13.354 11.785 1.00 34.42 1671 SER A O 1
ATOM 1476 N N . VAL A 1 223 ? -4.811 14.001 12.450 1.00 29.55 1672 VAL A N 1
ATOM 1477 C CA . VAL A 1 223 ? -4.104 13.152 11.498 1.00 31.34 1672 VAL A CA 1
ATOM 1478 C C . VAL A 1 223 ? -4.320 11.665 11.800 1.00 36.58 1672 VAL A C 1
ATOM 1479 O O . VAL A 1 223 ? -4.544 10.869 10.889 1.00 40.37 1672 VAL A O 1
ATOM 1483 N N . MET A 1 224 ? -4.262 11.295 13.075 1.00 29.74 1673 MET A N 1
ATOM 1484 C CA . MET A 1 224 ? -4.485 9.905 13.453 1.00 41.58 1673 MET A CA 1
ATOM 1485 C C . MET A 1 224 ? -5.924 9.484 13.157 1.00 30.14 1673 MET A C 1
ATOM 1486 O O . MET A 1 224 ? -6.173 8.366 12.716 1.00 29.28 1673 MET A O 1
ATOM 1491 N N . SER A 1 225 ? -6.863 10.388 13.403 1.00 35.62 1674 SER A N 1
ATOM 1492 C CA . SER A 1 225 ? -8.261 10.118 13.120 1.00 36.04 1674 SER A CA 1
ATOM 1493 C C . SER A 1 225 ? -8.488 9.940 11.620 1.00 35.70 1674 SER A C 1
ATOM 1494 O O . SER A 1 225 ? -9.101 8.964 11.194 1.00 33.54 1674 SER A O 1
ATOM 1497 N N . GLN A 1 226 ? -7.966 10.865 10.823 1.00 37.03 1675 GLN A N 1
ATOM 1498 C CA . GLN A 1 226 ? -8.100 10.778 9.373 1.00 34.41 1675 GLN A CA 1
ATOM 1499 C C . GLN A 1 226 ? -7.474 9.520 8.791 1.00 41.12 1675 GLN A C 1
ATOM 1500 O O . GLN A 1 226 ? -7.847 9.079 7.704 1.00 47.76 1675 GLN A O 1
ATOM 1506 N N . HIS A 1 227 ? -6.517 8.953 9.514 1.00 36.89 1676 HIS A N 1
ATOM 1507 C CA . HIS A 1 227 ? -5.872 7.720 9.089 1.00 29.29 1676 HIS A CA 1
ATOM 1508 C C . HIS A 1 227 ? -6.653 6.493 9.535 1.00 26.25 1676 HIS A C 1
ATOM 1509 O O . HIS A 1 227 ? -6.282 5.367 9.205 1.00 22.69 1676 HIS A O 1
ATOM 1516 N N . GLY A 1 228 ? -7.726 6.711 10.293 1.00 24.29 1677 GLY A N 1
ATOM 1517 C CA . GLY A 1 228 ? -8.545 5.613 10.778 1.00 25.80 1677 GLY A CA 1
ATOM 1518 C C . GLY A 1 228 ? -7.815 4.713 11.756 1.00 33.91 1677 GLY A C 1
ATOM 1519 O O . GLY A 1 228 ? -8.088 3.516 11.839 1.00 35.99 1677 GLY A O 1
ATOM 1520 N N . MET A 1 229 ? -6.879 5.299 12.497 1.00 35.77 1678 MET A N 1
ATOM 1521 C CA . MET A 1 229 ? -6.124 4.580 13.517 1.00 32.37 1678 MET A CA 1
ATOM 1522 C C . MET A 1 229 ? -7.066 4.079 14.611 1.00 30.66 1678 MET A C 1
ATOM 1523 O O . MET A 1 229 ? -7.995 4.786 14.992 1.00 29.79 1678 MET A O 1
ATOM 1528 N N . ASP A 1 230 ? -6.832 2.859 15.100 1.00 26.39 1679 ASP A N 1
ATOM 1529 C CA . ASP A 1 230 ? -7.644 2.287 16.175 1.00 29.96 1679 ASP A CA 1
ATOM 1530 C C . ASP A 1 230 ? -7.810 3.285 17.317 1.00 34.87 1679 ASP A C 1
ATOM 1531 O O . ASP A 1 230 ? -6.827 3.842 17.797 1.00 43.86 1679 ASP A O 1
ATOM 1536 N N . PRO A 1 231 ? -9.059 3.518 17.746 1.00 42.60 1680 PRO A N 1
ATOM 1537 C CA . PRO A 1 231 ? -9.334 4.422 18.870 1.00 28.54 1680 PRO A CA 1
ATOM 1538 C C . PRO A 1 231 ? -8.584 4.050 20.152 1.00 34.03 1680 PRO A C 1
ATOM 1539 O O . PRO A 1 231 ? -8.227 4.944 20.922 1.00 35.43 1680 PRO A O 1
ATOM 1543 N N . GLU A 1 232 ? -8.349 2.760 20.379 1.00 37.66 1681 GLU A N 1
ATOM 1544 C CA . GLU A 1 232 ? -7.587 2.323 21.550 1.00 30.98 1681 GLU A CA 1
ATOM 1545 C C . GLU A 1 232 ? -6.124 2.715 21.415 1.00 30.38 1681 GLU A C 1
ATOM 1546 O O . GLU A 1 232 ? -5.425 2.920 22.406 1.00 38.57 1681 GLU A O 1
ATOM 1552 N N . LEU A 1 233 ? -5.664 2.803 20.175 1.00 30.15 1682 LEU A N 1
ATOM 1553 C CA . LEU A 1 233 ? -4.299 3.205 19.906 1.00 28.90 1682 LEU A CA 1
ATOM 1554 C C . LEU A 1 233 ? -4.165 4.715 20.067 1.00 32.23 1682 LEU A C 1
ATOM 1555 O O . LEU A 1 233 ? -3.192 5.194 20.648 1.00 34.15 1682 LEU A O 1
ATOM 1560 N N . ILE A 1 234 ? -5.149 5.460 19.564 1.00 31.47 1683 ILE A N 1
ATOM 1561 C CA . ILE A 1 234 ? -5.158 6.913 19.715 1.00 28.12 1683 ILE A CA 1
ATOM 1562 C C . ILE A 1 234 ? -5.106 7.288 21.191 1.00 26.21 1683 ILE A C 1
ATOM 1563 O O . ILE A 1 234 ? -4.348 8.170 21.591 1.00 34.40 1683 ILE A O 1
ATOM 1568 N N . LYS A 1 235 ? -5.909 6.596 21.993 1.00 33.02 1684 LYS A N 1
ATOM 1569 C CA . LYS A 1 235 ? -5.918 6.794 23.438 1.00 34.72 1684 LYS A CA 1
ATOM 1570 C C . LYS A 1 235 ? -4.525 6.643 24.056 1.00 32.33 1684 LYS A C 1
ATOM 1571 O O . LYS A 1 235 ? -4.138 7.443 24.905 1.00 26.65 1684 LYS A O 1
ATOM 1577 N N . GLN A 1 236 ? -3.768 5.642 23.609 1.00 34.94 1685 GLN A N 1
ATOM 1578 C CA . GLN A 1 236 ? -2.414 5.420 24.123 1.00 35.17 1685 GLN A CA 1
ATOM 1579 C C . GLN A 1 236 ? -1.423 6.485 23.647 1.00 35.76 1685 GLN A C 1
ATOM 1580 O O . GLN A 1 236 ? -0.550 6.901 24.406 1.00 34.11 1685 GLN A O 1
ATOM 1586 N N . VAL A 1 237 ? -1.552 6.921 22.396 1.00 39.54 1686 VAL A N 1
ATOM 1587 C CA . VAL A 1 237 ? -0.681 7.973 21.872 1.00 33.25 1686 VAL A CA 1
ATOM 1588 C C . VAL A 1 237 ? -0.897 9.267 22.655 1.00 33.42 1686 VAL A C 1
ATOM 1589 O O . VAL A 1 237 ? 0.048 10.000 22.944 1.00 36.73 1686 VAL A O 1
ATOM 1593 N N . VAL A 1 238 ? -2.150 9.531 23.013 1.00 33.62 1687 VAL A N 1
ATOM 1594 C CA . VAL A 1 238 ? -2.501 10.744 23.741 1.00 32.89 1687 VAL A CA 1
ATOM 1595 C C . VAL A 1 238 ? -1.996 10.692 25.179 1.00 35.46 1687 VAL A C 1
ATOM 1596 O O . VAL A 1 238 ? -1.479 11.680 25.697 1.00 42.13 1687 VAL A O 1
ATOM 1600 N N . LYS A 1 239 ? -2.152 9.537 25.815 1.00 37.26 1688 LYS A N 1
ATOM 1601 C CA . LYS A 1 239 ? -1.587 9.310 27.136 1.00 38.50 1688 LYS A CA 1
ATOM 1602 C C . LYS A 1 239 ? -0.081 9.556 27.124 1.00 33.56 1688 LYS A C 1
ATOM 1603 O O . LYS A 1 239 ? 0.462 10.193 28.025 1.00 35.20 1688 LYS A O 1
ATOM 1609 N N . GLN A 1 240 ? 0.582 9.053 26.089 1.00 29.15 1689 GLN A N 1
ATOM 1610 C CA . GLN A 1 240 ? 2.026 9.204 25.949 1.00 30.21 1689 GLN A CA 1
ATOM 1611 C C . GLN A 1 240 ? 2.443 10.664 25.757 1.00 37.08 1689 GLN A C 1
ATOM 1612 O O . GLN A 1 240 ? 3.500 11.079 26.236 1.00 40.21 1689 GLN A O 1
ATOM 1618 N N . MET A 1 241 ? 1.617 11.435 25.052 1.00 35.59 1690 MET A N 1
ATOM 1619 C CA . MET A 1 241 ? 1.885 12.856 24.842 1.00 36.11 1690 MET A CA 1
ATOM 1620 C C . MET A 1 241 ? 1.729 13.647 26.129 1.00 39.28 1690 MET A C 1
ATOM 1621 O O . MET A 1 241 ? 2.507 14.558 26.411 1.00 45.03 1690 MET A O 1
ATOM 1626 N N . PHE A 1 242 ? 0.706 13.304 26.902 1.00 29.61 1691 PHE A N 1
ATOM 1627 C CA . PHE A 1 242 ? 0.445 14.004 28.149 1.00 29.34 1691 PHE A CA 1
ATOM 1628 C C . PHE A 1 242 ? 1.536 13.717 29.170 1.00 36.71 1691 PHE A C 1
ATOM 1629 O O . PHE A 1 242 ? 1.921 14.601 29.935 1.00 36.70 1691 PHE A O 1
ATOM 1637 N N . TYR A 1 243 ? 2.035 12.483 29.171 1.00 35.07 1692 TYR A N 1
ATOM 1638 C CA . TYR A 1 243 ? 3.128 12.118 30.053 1.00 32.34 1692 TYR A CA 1
ATOM 1639 C C . TYR A 1 243 ? 4.341 13.001 29.768 1.00 38.62 1692 TYR A C 1
ATOM 1640 O O . TYR A 1 243 ? 4.940 13.564 30.682 1.00 43.38 1692 TYR A O 1
ATOM 1649 N N . ILE A 1 244 ? 4.688 13.112 28.489 1.00 37.81 1693 ILE A N 1
ATOM 1650 C CA . ILE A 1 244 ? 5.795 13.948 28.048 1.00 37.81 1693 ILE A CA 1
ATOM 1651 C C . ILE A 1 244 ? 5.628 15.401 28.511 1.00 46.15 1693 ILE A C 1
ATOM 1652 O O . ILE A 1 244 ? 6.563 15.986 29.074 1.00 46.14 1693 ILE A O 1
ATOM 1657 N N . VAL A 1 245 ? 4.442 15.972 28.296 1.00 36.33 1694 VAL A N 1
ATOM 1658 C CA . VAL A 1 245 ? 4.161 17.334 28.757 1.00 39.01 1694 VAL A CA 1
ATOM 1659 C C . VAL A 1 245 ? 4.349 17.472 30.270 1.00 47.27 1694 VAL A C 1
ATOM 1660 O O . VAL A 1 245 ? 4.993 18.412 30.746 1.00 42.66 1694 VAL A O 1
ATOM 1664 N N . GLY A 1 246 ? 3.792 16.523 31.016 1.00 43.21 1695 GLY A N 1
ATOM 1665 C CA . GLY A 1 246 ? 3.838 16.567 32.465 1.00 35.01 1695 GLY A CA 1
ATOM 1666 C C . GLY A 1 246 ? 5.227 16.343 33.040 1.00 39.49 1695 GLY A C 1
ATOM 1667 O O . GLY A 1 246 ? 5.590 16.941 34.052 1.00 35.88 1695 GLY A O 1
ATOM 1668 N N . ALA A 1 247 ? 6.005 15.481 32.395 1.00 34.11 1696 ALA A N 1
ATOM 1669 C CA . ALA A 1 247 ? 7.327 15.126 32.889 1.00 35.88 1696 ALA A CA 1
ATOM 1670 C C . ALA A 1 247 ? 8.336 16.238 32.633 1.00 42.35 1696 ALA A C 1
ATOM 1671 O O . ALA A 1 247 ? 9.153 16.559 33.495 1.00 42.14 1696 ALA A O 1
ATOM 1673 N N . ILE A 1 248 ? 8.275 16.816 31.441 1.00 43.21 1697 ILE A N 1
ATOM 1674 C CA . ILE A 1 248 ? 9.176 17.896 31.072 1.00 41.68 1697 ILE A CA 1
ATOM 1675 C C . ILE A 1 248 ? 8.885 19.142 31.909 1.00 45.39 1697 ILE A C 1
ATOM 1676 O O . ILE A 1 248 ? 9.802 19.821 32.376 1.00 40.86 1697 ILE A O 1
ATOM 1681 N N . THR A 1 249 ? 7.602 19.416 32.120 1.00 44.86 1698 THR A N 1
ATOM 1682 C CA . THR A 1 249 ? 7.184 20.573 32.901 1.00 45.76 1698 THR A CA 1
ATOM 1683 C C . THR A 1 249 ? 7.609 20.453 34.362 1.00 46.95 1698 THR A C 1
ATOM 1684 O O . THR A 1 249 ? 8.152 21.398 34.940 1.00 47.07 1698 THR A O 1
ATOM 1688 N N . LEU A 1 250 ? 7.355 19.289 34.951 1.00 40.10 1699 LEU A N 1
ATOM 1689 C CA . LEU A 1 250 ? 7.687 19.048 36.348 1.00 40.37 1699 LEU A CA 1
ATOM 1690 C C . LEU A 1 250 ? 9.194 19.111 36.591 1.00 42.19 1699 LEU A C 1
ATOM 1691 O O . LEU A 1 250 ? 9.650 19.684 37.579 1.00 41.26 1699 LEU A O 1
ATOM 1696 N N . ASN A 1 251 ? 9.956 18.518 35.678 1.00 39.64 1700 ASN A N 1
ATOM 1697 C CA . ASN A 1 251 ? 11.408 18.523 35.759 1.00 36.72 1700 ASN A CA 1
ATOM 1698 C C . ASN A 1 251 ? 11.973 19.928 35.780 1.00 47.12 1700 ASN A C 1
ATOM 1699 O O . ASN A 1 251 ? 12.954 20.204 36.467 1.00 50.37 1700 ASN A O 1
ATOM 1704 N N . ASN A 1 252 ? 11.344 20.812 35.016 1.00 48.38 1701 ASN A N 1
ATOM 1705 C CA . ASN A 1 252 ? 11.788 22.188 34.924 1.00 48.92 1701 ASN A CA 1
ATOM 1706 C C . ASN A 1 252 ? 11.451 22.965 36.186 1.00 48.29 1701 ASN A C 1
ATOM 1707 O O . ASN A 1 252 ? 12.203 23.846 36.590 1.00 58.76 1701 ASN A O 1
ATOM 1712 N N . LEU A 1 253 ? 10.320 22.634 36.803 1.00 45.49 1702 LEU A N 1
ATOM 1713 C CA . LEU A 1 253 ? 9.954 23.206 38.093 1.00 53.29 1702 LEU A CA 1
ATOM 1714 C C . LEU A 1 253 ? 11.071 22.906 39.079 1.00 58.72 1702 LEU A C 1
ATOM 1715 O O . LEU A 1 253 ? 11.545 23.782 39.799 1.00 59.85 1702 LEU A O 1
ATOM 1720 N N . LEU A 1 254 ? 11.498 21.650 39.076 1.00 55.95 1703 LEU A N 1
ATOM 1721 C CA . LEU A 1 254 ? 12.455 21.146 40.047 1.00 56.57 1703 LEU A CA 1
ATOM 1722 C C . LEU A 1 254 ? 13.893 21.617 39.809 1.00 52.01 1703 LEU A C 1
ATOM 1723 O O . LEU A 1 254 ? 14.690 21.657 40.743 1.00 51.09 1703 LEU A O 1
ATOM 1728 N N . LEU A 1 255 ? 14.218 21.985 38.572 1.00 49.94 1704 LEU A N 1
ATOM 1729 C CA . LEU A 1 255 ? 15.589 22.359 38.223 1.00 52.51 1704 LEU A CA 1
ATOM 1730 C C . LEU A 1 255 ? 15.848 23.863 38.213 1.00 62.50 1704 LEU A C 1
ATOM 1731 O O . LEU A 1 255 ? 16.994 24.302 38.330 1.00 66.57 1704 LEU A O 1
ATOM 1736 N N . ARG A 1 256 ? 14.787 24.647 38.059 1.00 64.53 1705 ARG A N 1
ATOM 1737 C CA . ARG A 1 256 ? 14.898 26.100 38.088 1.00 64.40 1705 ARG A CA 1
ATOM 1738 C C . ARG A 1 256 ? 14.633 26.594 39.499 1.00 67.90 1705 ARG A C 1
ATOM 1739 O O . ARG A 1 256 ? 14.159 25.839 40.348 1.00 73.60 1705 ARG A O 1
ATOM 1747 N N . LYS A 1 257 ? 14.926 27.865 39.751 1.00 66.79 1706 LYS A N 1
ATOM 1748 C CA . LYS A 1 257 ? 14.639 28.448 41.055 1.00 73.53 1706 LYS A CA 1
ATOM 1749 C C . LYS A 1 257 ? 13.451 29.397 40.975 1.00 72.38 1706 LYS A C 1
ATOM 1750 O O . LYS A 1 257 ? 12.768 29.646 41.970 1.00 71.38 1706 LYS A O 1
ATOM 1756 N N . ASP A 1 258 ? 13.199 29.904 39.774 1.00 70.94 1707 ASP A N 1
ATOM 1757 C CA . ASP A 1 258 ? 12.215 30.957 39.570 1.00 71.45 1707 ASP A CA 1
ATOM 1758 C C . ASP A 1 258 ? 10.838 30.441 39.161 1.00 73.28 1707 ASP A C 1
ATOM 1759 O O . ASP A 1 258 ? 10.029 31.197 38.623 1.00 78.35 1707 ASP A O 1
ATOM 1764 N N . MET A 1 259 ? 10.564 29.165 39.411 1.00 66.05 1708 MET A N 1
ATOM 1765 C CA . MET A 1 259 ? 9.281 28.589 39.015 1.00 58.36 1708 MET A CA 1
ATOM 1766 C C . MET A 1 259 ? 8.426 28.135 40.193 1.00 57.23 1708 MET A C 1
ATOM 1767 O O . MET A 1 259 ? 7.258 27.796 40.020 1.00 63.38 1708 MET A O 1
ATOM 1772 N N . CYS A 1 260 ? 9.001 28.130 41.389 1.00 54.28 1709 CYS A N 1
ATOM 1773 C CA . CYS A 1 260 ? 8.256 27.712 42.573 1.00 60.75 1709 CYS A CA 1
ATOM 1774 C C . CYS A 1 260 ? 7.717 28.903 43.358 1.00 70.67 1709 CYS A C 1
ATOM 1775 O O . CYS A 1 260 ? 8.212 29.235 44.437 1.00 74.82 1709 CYS A O 1
ATOM 1778 N N . SER A 1 261 ? 6.699 29.545 42.797 1.00 65.17 1710 SER A N 1
ATOM 1779 C CA . SER A 1 261 ? 6.007 30.635 43.465 1.00 58.24 1710 SER A CA 1
ATOM 1780 C C . SER A 1 261 ? 4.513 30.348 43.419 1.00 66.38 1710 SER A C 1
ATOM 1781 O O . SER A 1 261 ? 4.062 29.503 42.644 1.00 71.63 1710 SER A O 1
ATOM 1784 N N . TRP A 1 262 ? 3.750 31.045 44.253 1.00 67.45 1711 TRP A N 1
ATOM 1785 C CA . TRP A 1 262 ? 2.304 30.875 44.285 1.00 67.85 1711 TRP A CA 1
ATOM 1786 C C . TRP A 1 262 ? 1.697 31.263 42.944 1.00 72.64 1711 TRP A C 1
ATOM 1787 O O . TRP A 1 262 ? 0.729 30.650 42.482 1.00 66.19 1711 TRP A O 1
ATOM 1798 N N . SER A 1 263 ? 2.279 32.289 42.331 1.00 76.40 1712 SER A N 1
ATOM 1799 C CA . SER A 1 263 ? 1.850 32.762 41.023 1.00 76.15 1712 SER A CA 1
ATOM 1800 C C . SER A 1 263 ? 1.970 31.667 39.960 1.00 77.27 1712 SER A C 1
ATOM 1801 O O . SER A 1 263 ? 1.116 31.551 39.081 1.00 76.30 1712 SER A O 1
ATOM 1804 N N . LYS A 1 264 ? 3.026 30.863 40.050 1.00 73.50 1713 LYS A N 1
ATOM 1805 C CA . LYS A 1 264 ? 3.261 29.801 39.076 1.00 66.15 1713 LYS A CA 1
ATOM 1806 C C . LYS A 1 264 ? 2.348 28.597 39.282 1.00 62.73 1713 LYS A C 1
ATOM 1807 O O . LYS A 1 264 ? 1.862 28.012 38.315 1.00 55.96 1713 LYS A O 1
ATOM 1813 N N . GLY A 1 265 ? 2.123 28.228 40.540 1.00 58.55 1714 GLY A N 1
ATOM 1814 C CA . GLY A 1 265 ? 1.197 27.157 40.861 1.00 57.78 1714 GLY A CA 1
ATOM 1815 C C . GLY A 1 265 ? -0.182 27.471 40.317 1.00 67.51 1714 GLY A C 1
ATOM 1816 O O . GLY A 1 265 ? -0.896 26.587 39.839 1.00 65.94 1714 GLY A O 1
ATOM 1817 N N . MET A 1 266 ? -0.545 28.748 40.386 1.00 70.92 1715 MET A N 1
ATOM 1818 C CA . MET A 1 266 ? -1.805 29.236 39.846 1.00 69.97 1715 MET A CA 1
ATOM 1819 C C . MET A 1 266 ? -1.869 28.989 38.344 1.00 68.18 1715 MET A C 1
ATOM 1820 O O . MET A 1 266 ? -2.835 28.424 37.827 1.00 69.02 1715 MET A O 1
ATOM 1825 N N . GLN A 1 267 ? -0.820 29.417 37.653 1.00 64.54 1716 GLN A N 1
ATOM 1826 C CA . GLN A 1 267 ? -0.764 29.342 36.204 1.00 67.18 1716 GLN A CA 1
ATOM 1827 C C . GLN A 1 267 ? -0.706 27.902 35.704 1.00 68.27 1716 GLN A C 1
ATOM 1828 O O . GLN A 1 267 ? -1.356 27.550 34.716 1.00 70.08 1716 GLN A O 1
ATOM 1834 N N . ILE A 1 268 ? 0.077 27.076 36.392 1.00 61.38 1717 ILE A N 1
ATOM 1835 C CA . ILE A 1 268 ? 0.216 25.668 36.037 1.00 52.28 1717 ILE A CA 1
ATOM 1836 C C . ILE A 1 268 ? -1.123 24.953 36.166 1.00 52.62 1717 ILE A C 1
ATOM 1837 O O . ILE A 1 268 ? -1.491 24.149 35.309 1.00 55.18 1717 ILE A O 1
ATOM 1842 N N . ARG A 1 269 ? -1.856 25.264 37.232 1.00 51.79 1718 ARG A N 1
ATOM 1843 C CA . ARG A 1 269 ? -3.176 24.680 37.433 1.00 61.95 1718 ARG A CA 1
ATOM 1844 C C . ARG A 1 269 ? -4.146 25.117 36.332 1.00 62.25 1718 ARG A C 1
ATOM 1845 O O . ARG A 1 269 ? -5.009 24.344 35.917 1.00 57.82 1718 ARG A O 1
ATOM 1853 N N . TYR A 1 270 ? -4.001 26.351 35.853 1.00 60.22 1719 TYR A N 1
ATOM 1854 C CA . TYR A 1 270 ? -4.834 26.811 34.749 1.00 60.53 1719 TYR A CA 1
ATOM 1855 C C . TYR A 1 270 ? -4.506 26.048 33.469 1.00 61.70 1719 TYR A C 1
ATOM 1856 O O . TYR A 1 270 ? -5.403 25.529 32.806 1.00 64.36 1719 TYR A O 1
ATOM 1865 N N . ASN A 1 271 ? -3.222 25.983 33.129 1.00 58.93 1720 ASN A N 1
ATOM 1866 C CA . ASN A 1 271 ? -2.788 25.311 31.908 1.00 58.07 1720 ASN A CA 1
ATOM 1867 C C . ASN A 1 271 ? -3.255 23.858 31.835 1.00 58.28 1720 ASN A C 1
ATOM 1868 O O . ASN A 1 271 ? -3.759 23.414 30.803 1.00 61.00 1720 ASN A O 1
ATOM 1873 N N . VAL A 1 272 ? -3.102 23.134 32.940 1.00 48.66 1721 VAL A N 1
ATOM 1874 C CA . VAL A 1 272 ? -3.567 21.752 33.031 1.00 51.45 1721 VAL A CA 1
ATOM 1875 C C . VAL A 1 272 ? -5.083 21.634 32.834 1.00 55.43 1721 VAL A C 1
ATOM 1876 O O . VAL A 1 272 ? -5.559 20.726 32.146 1.00 53.44 1721 VAL A O 1
ATOM 1880 N N . SER A 1 273 ? -5.837 22.561 33.419 1.00 54.82 1722 SER A N 1
ATOM 1881 C CA . SER A 1 273 ? -7.290 22.542 33.288 1.00 56.13 1722 SER 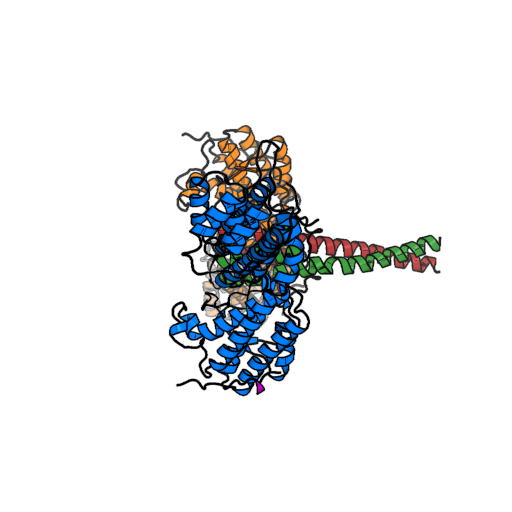A CA 1
ATOM 1882 C C . SER A 1 273 ? -7.723 22.741 31.835 1.00 57.10 1722 SER A C 1
ATOM 1883 O O . SER A 1 273 ? -8.824 22.348 31.448 1.00 52.28 1722 SER A O 1
ATOM 1886 N N . GLN A 1 274 ? -6.851 23.347 31.033 1.00 54.04 1723 GLN A N 1
ATOM 1887 C CA . GLN A 1 274 ? -7.103 23.476 29.603 1.00 53.40 1723 GLN A CA 1
ATOM 1888 C C . GLN A 1 274 ? -6.803 22.158 28.895 1.00 51.63 1723 GLN A C 1
ATOM 1889 O O . GLN A 1 274 ? -7.536 21.739 27.999 1.00 55.99 1723 GLN A O 1
ATOM 1895 N N . LEU A 1 275 ? -5.721 21.508 29.312 1.00 46.01 1724 LEU A N 1
ATOM 1896 C CA . LEU A 1 275 ? -5.358 20.202 28.789 1.00 44.53 1724 LEU A CA 1
ATOM 1897 C C . LEU A 1 275 ? -6.435 19.173 29.124 1.00 43.82 1724 LEU A C 1
ATOM 1898 O O . LEU A 1 275 ? -6.761 18.321 28.298 1.00 43.31 1724 LEU A O 1
ATOM 1903 N N . GLU A 1 276 ? -6.982 19.259 30.336 1.00 42.01 1725 GLU A N 1
ATOM 1904 C CA . GLU A 1 276 ? -8.064 18.373 30.761 1.00 46.15 1725 GLU A CA 1
ATOM 1905 C C . GLU A 1 276 ? -9.321 18.644 29.948 1.00 52.15 1725 GLU A C 1
ATOM 1906 O O . GLU A 1 276 ? -10.069 17.729 29.611 1.00 56.70 1725 GLU A O 1
ATOM 1912 N N . GLU A 1 277 ? -9.545 19.915 29.640 1.00 54.47 1726 GLU A N 1
ATOM 1913 C CA . GLU A 1 277 ? -10.688 20.308 28.839 1.00 58.95 1726 GLU A CA 1
ATOM 1914 C C . GLU A 1 277 ? -10.566 19.717 27.443 1.00 60.52 1726 GLU A C 1
ATOM 1915 O O . GLU A 1 277 ? -11.553 19.282 26.852 1.00 51.95 1726 GLU A O 1
ATOM 1921 N N . TRP A 1 278 ? -9.342 19.702 26.930 1.00 57.25 1727 TRP A N 1
ATOM 1922 C CA . TRP A 1 278 ? -9.073 19.181 25.600 1.00 48.40 1727 TRP A CA 1
ATOM 1923 C C . TRP A 1 278 ? -9.413 17.691 25.544 1.00 49.62 1727 TRP A C 1
ATOM 1924 O O . TRP A 1 278 ? -10.012 17.226 24.575 1.00 53.54 1727 TRP A O 1
ATOM 1935 N N . LEU A 1 279 ? -9.053 16.956 26.594 1.00 50.65 1728 LEU A N 1
ATOM 1936 C CA . LEU A 1 279 ? -9.395 15.538 26.696 1.00 49.31 1728 LEU A CA 1
ATOM 1937 C C . LEU A 1 279 ? -10.906 15.338 26.749 1.00 49.63 1728 LEU A C 1
ATOM 1938 O O . LEU A 1 279 ? -11.451 14.434 26.114 1.00 49.97 1728 LEU A O 1
ATOM 1943 N N . ARG A 1 280 ? -11.576 16.185 27.519 1.00 49.14 1729 ARG A N 1
ATOM 1944 C CA . ARG A 1 280 ? -13.022 16.096 27.678 1.00 57.08 1729 ARG A CA 1
ATOM 1945 C C . ARG A 1 280 ? -13.762 16.348 26.362 1.00 58.43 1729 ARG A C 1
ATOM 1946 O O . ARG A 1 280 ? -14.713 15.640 26.037 1.00 56.32 1729 ARG A O 1
ATOM 1954 N N . ASP A 1 281 ? -13.314 17.348 25.608 1.00 56.24 1730 ASP A N 1
ATOM 1955 C CA . ASP A 1 281 ? -13.935 17.678 24.331 1.00 57.45 1730 ASP A CA 1
ATOM 1956 C C . ASP A 1 281 ? -13.769 16.558 23.315 1.00 57.81 1730 ASP A C 1
ATOM 1957 O O . ASP A 1 281 ? -14.630 16.353 22.460 1.00 64.96 1730 ASP A O 1
ATOM 1962 N N . LYS A 1 282 ? -12.660 15.834 23.409 1.00 52.89 1731 LYS A N 1
ATOM 1963 C CA . LYS A 1 282 ? -12.369 14.788 22.441 1.00 47.57 1731 LYS A CA 1
ATOM 1964 C C . LYS A 1 282 ? -12.666 13.393 22.976 1.00 46.76 1731 LYS A C 1
ATOM 1965 O O . LYS A 1 282 ? -12.281 12.396 22.369 1.00 50.05 1731 LYS A O 1
ATOM 1971 N N . ASN A 1 283 ? -13.362 13.339 24.109 1.00 48.49 1732 ASN A N 1
ATOM 1972 C CA . ASN A 1 283 ? -13.763 12.078 24.731 1.00 50.52 1732 ASN A CA 1
ATOM 1973 C C . ASN A 1 283 ? -12.601 11.154 25.092 1.00 49.82 1732 ASN A C 1
ATOM 1974 O O . ASN A 1 283 ? -12.658 9.951 24.839 1.00 51.43 1732 ASN A O 1
ATOM 1979 N N . LEU A 1 284 ? -11.554 11.712 25.690 1.00 42.49 1733 LEU A N 1
ATOM 1980 C CA . LEU A 1 284 ? -10.375 10.925 26.028 1.00 43.47 1733 LEU A CA 1
ATOM 1981 C C . LEU A 1 284 ? -10.135 10.865 27.536 1.00 54.43 1733 LEU A C 1
ATOM 1982 O O . LEU A 1 284 ? -8.987 10.795 27.988 1.00 57.65 1733 LEU A O 1
ATOM 1987 N N . MET A 1 285 ? -11.217 10.883 28.310 1.00 52.69 1734 MET A N 1
ATOM 1988 C CA . MET A 1 285 ? -11.115 10.925 29.767 1.00 49.04 1734 MET A CA 1
ATOM 1989 C C . MET A 1 285 ? -10.871 9.555 30.404 1.00 47.74 1734 MET A C 1
ATOM 1990 O O . MET A 1 285 ? -10.653 9.452 31.610 1.00 50.43 1734 MET A O 1
ATOM 1995 N N . ASN A 1 286 ? -10.906 8.510 29.586 1.00 42.98 1735 ASN A N 1
ATOM 1996 C CA . ASN A 1 286 ? -10.571 7.168 30.043 1.00 51.25 1735 ASN A CA 1
ATOM 1997 C C . ASN A 1 286 ? -9.245 6.701 29.451 1.00 49.70 1735 ASN A C 1
ATOM 1998 O O . ASN A 1 286 ? -8.861 5.544 29.603 1.00 53.62 1735 ASN A O 1
ATOM 2003 N N . SER A 1 287 ? -8.548 7.612 28.777 1.00 46.97 1736 SER A N 1
ATOM 2004 C CA . SER A 1 287 ? -7.309 7.274 28.082 1.00 46.07 1736 SER A CA 1
ATOM 2005 C C . SER A 1 287 ? -6.141 7.144 29.045 1.00 44.04 1736 SER A C 1
ATOM 2006 O O . SER A 1 287 ? -5.081 6.641 28.680 1.00 47.17 1736 SER A O 1
ATOM 2009 N N . GLY A 1 288 ? -6.335 7.612 30.273 1.00 47.88 1737 GLY A N 1
ATOM 2010 C CA . GLY A 1 288 ? -5.281 7.586 31.269 1.00 37.13 1737 GLY A CA 1
ATOM 2011 C C . GLY A 1 288 ? -4.342 8.769 31.136 1.00 38.73 1737 GLY A C 1
ATOM 2012 O O . GLY A 1 288 ? -3.390 8.899 31.904 1.00 48.17 1737 GLY A O 1
ATOM 2013 N N . ALA A 1 289 ? -4.605 9.630 30.158 1.00 35.88 1738 ALA A N 1
ATOM 2014 C CA . ALA A 1 289 ? -3.748 10.782 29.909 1.00 34.82 1738 ALA A CA 1
ATOM 2015 C C . ALA A 1 289 ? -3.773 11.753 31.083 1.00 39.26 1738 ALA A C 1
ATOM 2016 O O . ALA A 1 289 ? -2.741 12.308 31.467 1.00 38.70 1738 ALA A O 1
ATOM 2018 N N . LYS A 1 290 ? -4.960 11.947 31.649 1.00 38.64 1739 LYS A N 1
ATOM 2019 C CA . LYS A 1 290 ? -5.144 12.860 32.767 1.00 37.72 1739 LYS A CA 1
ATOM 2020 C C . LYS A 1 290 ? -4.324 12.434 33.991 1.00 44.99 1739 LYS A C 1
ATOM 2021 O O . LYS A 1 290 ? -3.742 13.268 34.686 1.00 43.42 1739 LYS A O 1
ATOM 2027 N N . GLU A 1 291 ? -4.269 11.130 34.237 1.00 44.08 1740 GLU A N 1
ATOM 2028 C CA . GLU A 1 291 ? -3.556 10.598 35.393 1.00 41.78 1740 GLU A CA 1
ATOM 2029 C C . GLU A 1 291 ? -2.058 10.853 35.322 1.00 44.11 1740 GLU A C 1
ATOM 2030 O O . GLU A 1 291 ? -1.408 11.003 36.355 1.00 55.60 1740 GLU A O 1
ATOM 2036 N N . THR A 1 292 ? -1.509 10.911 34.110 1.00 33.08 1741 THR A N 1
ATOM 2037 C CA . THR A 1 292 ? -0.080 11.172 33.953 1.00 33.75 1741 THR A CA 1
ATOM 2038 C C . THR A 1 292 ? 0.326 12.567 34.431 1.00 35.65 1741 THR A C 1
ATOM 2039 O O . THR A 1 292 ? 1.501 12.811 34.702 1.00 40.45 1741 THR A O 1
ATOM 2043 N N . LEU A 1 293 ? -0.645 13.472 34.535 1.00 39.51 1742 LEU A N 1
ATOM 2044 C CA . LEU A 1 293 ? -0.380 14.846 34.951 1.00 42.63 1742 LEU A CA 1
ATOM 2045 C C . LEU A 1 293 ? -0.485 15.020 36.463 1.00 45.71 1742 LEU A C 1
ATOM 2046 O O . LEU A 1 293 ? -0.207 16.095 36.983 1.00 46.38 1742 LEU A O 1
ATOM 2051 N N . GLU A 1 294 ? -0.895 13.964 37.160 1.00 50.40 1743 GLU A N 1
ATOM 2052 C CA . GLU A 1 294 ? -1.111 14.019 38.608 1.00 50.29 1743 GLU A CA 1
ATOM 2053 C C . GLU A 1 294 ? 0.095 14.494 39.455 1.00 47.72 1743 GLU A C 1
ATOM 2054 O O . GLU A 1 294 ? -0.092 15.257 40.403 1.00 47.53 1743 GLU A O 1
ATOM 2060 N N . PRO A 1 295 ? 1.326 14.045 39.128 1.00 45.49 1744 PRO A N 1
ATOM 2061 C CA . PRO A 1 295 ? 2.460 14.614 39.869 1.00 47.93 1744 PRO A CA 1
ATOM 2062 C C . PRO A 1 295 ? 2.623 16.113 39.621 1.00 51.84 1744 PRO A C 1
ATOM 2063 O O . PRO A 1 295 ? 2.947 16.852 40.552 1.00 58.57 1744 PRO A O 1
ATOM 2067 N N . LEU A 1 296 ? 2.400 16.551 38.385 1.00 44.81 1745 LEU A N 1
ATOM 2068 C CA . LEU A 1 296 ? 2.471 17.970 38.058 1.00 45.81 1745 LEU A CA 1
ATOM 2069 C C . LEU A 1 296 ? 1.351 18.743 38.742 1.00 40.66 1745 LEU A C 1
ATOM 2070 O O . LEU A 1 296 ? 1.561 19.859 39.214 1.00 45.60 1745 LEU A O 1
ATOM 2075 N N . ILE A 1 297 ? 0.164 18.147 38.793 1.00 42.44 1746 ILE A N 1
ATOM 2076 C CA . ILE A 1 297 ? -0.979 18.779 39.445 1.00 46.75 1746 ILE A CA 1
ATOM 2077 C C . ILE A 1 297 ? -0.746 18.924 40.946 1.00 50.86 1746 ILE A C 1
ATOM 2078 O O . ILE A 1 297 ? -1.011 19.978 41.525 1.00 61.45 1746 ILE A O 1
ATOM 2083 N N . GLN A 1 298 ? -0.242 17.867 41.574 1.00 49.86 1747 GLN A N 1
ATOM 2084 C CA . GLN A 1 298 ? 0.016 17.900 43.008 1.00 55.19 1747 GLN A CA 1
ATOM 2085 C C . GLN A 1 298 ? 1.135 18.873 43.372 1.00 55.56 1747 GLN A C 1
ATOM 2086 O O . GLN A 1 298 ? 1.168 19.406 44.482 1.00 56.00 1747 GLN A O 1
ATOM 2092 N N . ALA A 1 299 ? 2.045 19.111 42.435 1.00 53.19 1748 ALA A N 1
ATOM 2093 C CA . ALA A 1 299 ? 3.118 20.072 42.661 1.00 53.24 1748 ALA A CA 1
ATOM 2094 C C . ALA A 1 299 ? 2.586 21.503 42.590 1.00 55.50 1748 ALA A C 1
ATOM 2095 O O . ALA A 1 299 ? 2.989 22.367 43.372 1.00 49.82 1748 ALA A O 1
ATOM 2097 N N . ALA A 1 300 ? 1.676 21.747 41.651 1.00 53.74 1749 ALA A N 1
ATOM 2098 C CA . ALA A 1 300 ? 1.059 23.062 41.516 1.00 54.65 1749 ALA A CA 1
ATOM 2099 C C . ALA A 1 300 ? 0.206 23.385 42.738 1.00 60.39 1749 ALA A C 1
ATOM 2100 O O . ALA A 1 300 ? 0.165 24.529 43.195 1.00 65.69 1749 ALA A O 1
ATOM 2102 N N . GLN A 1 301 ? -0.472 22.371 43.266 1.00 56.94 1750 GLN A N 1
ATOM 2103 C CA . GLN A 1 301 ? -1.292 22.550 44.457 1.00 58.04 1750 GLN A CA 1
ATOM 2104 C C . GLN A 1 301 ? -0.418 22.877 45.655 1.00 59.31 1750 GLN A C 1
ATOM 2105 O O . GLN A 1 301 ? -0.802 23.666 46.518 1.00 65.92 1750 GLN A O 1
ATOM 2111 N N . LEU A 1 302 ? 0.763 22.269 45.694 1.00 60.83 1751 LEU A N 1
ATOM 2112 C CA . LEU A 1 302 ? 1.714 22.498 46.774 1.00 57.45 1751 LEU A CA 1
ATOM 2113 C C . LEU A 1 302 ? 2.153 23.959 46.804 1.00 58.11 1751 LEU A C 1
ATOM 2114 O O . LEU A 1 302 ? 2.326 24.541 47.873 1.00 63.77 1751 LEU A O 1
ATOM 2119 N N . LEU A 1 303 ? 2.312 24.550 45.624 1.00 56.47 1752 LEU A N 1
ATOM 2120 C CA . LEU A 1 303 ? 2.682 25.957 45.513 1.00 60.41 1752 LEU A CA 1
ATOM 2121 C C . LEU A 1 303 ? 1.588 26.903 46.009 1.00 62.31 1752 LEU A C 1
ATOM 2122 O O . LEU A 1 303 ? 1.868 28.049 46.362 1.00 62.50 1752 LEU A O 1
ATOM 2127 N N . GLN A 1 304 ? 0.346 26.428 46.036 1.00 64.54 1753 GLN A N 1
ATOM 2128 C CA . GLN A 1 304 ? -0.789 27.300 46.340 1.00 71.02 1753 GLN A CA 1
ATOM 2129 C C . GLN A 1 304 ? -1.303 27.199 47.771 1.00 72.78 1753 GLN A C 1
ATOM 2130 O O . GLN A 1 304 ? -1.890 28.148 48.290 1.00 76.51 1753 GLN A O 1
ATOM 2136 N N . VAL A 1 305 ? -1.096 26.049 48.399 1.00 68.82 1754 VAL A N 1
ATOM 2137 C CA . VAL A 1 305 ? -1.629 25.808 49.736 1.00 70.11 1754 VAL A CA 1
ATOM 2138 C C . VAL A 1 305 ? -0.827 26.524 50.816 1.00 76.66 1754 VAL A C 1
ATOM 2139 O O . VAL A 1 305 ? 0.326 26.902 50.599 1.00 76.00 1754 VAL A O 1
ATOM 2143 N N . LYS A 1 306 ? -1.445 26.710 51.980 1.00 79.90 1755 LYS A N 1
ATOM 2144 C CA . LYS A 1 306 ? -0.754 27.309 53.115 1.00 81.86 1755 LYS A CA 1
ATOM 2145 C C . LYS A 1 306 ? 0.335 26.377 53.635 1.00 82.22 1755 LYS A C 1
ATOM 2146 O O . LYS A 1 306 ? 0.164 25.155 53.679 1.00 76.01 1755 LYS A O 1
ATOM 2152 N N . LYS A 1 307 ? 1.462 26.968 54.017 1.00 84.43 1756 LYS A N 1
ATOM 2153 C CA . LYS A 1 307 ? 2.628 26.210 54.443 1.00 80.08 1756 LYS A CA 1
ATOM 2154 C C . LYS A 1 307 ? 3.150 26.742 55.775 1.00 87.93 1756 LYS A C 1
ATOM 2155 O O . LYS A 1 307 ? 4.318 27.112 55.884 1.00 89.29 1756 LYS A O 1
ATOM 2161 N N . LYS A 1 308 ? 2.285 26.780 56.786 1.00 90.97 1757 LYS A N 1
ATOM 2162 C CA . LYS A 1 308 ? 2.655 27.344 58.085 1.00 91.33 1757 LYS A CA 1
ATOM 2163 C C . LYS A 1 308 ? 2.476 26.378 59.258 1.00 85.84 1757 LYS A C 1
ATOM 2164 O O . LYS A 1 308 ? 3.444 26.023 59.930 1.00 80.63 1757 LYS A O 1
ATOM 2170 N N . THR A 1 309 ? 1.237 25.961 59.501 1.00 87.49 1758 THR A N 1
ATOM 2171 C CA . THR A 1 309 ? 0.905 25.203 60.705 1.00 90.08 1758 THR A CA 1
ATOM 2172 C C . THR A 1 309 ? 1.186 23.708 60.577 1.00 85.08 1758 THR A C 1
ATOM 2173 O O . THR A 1 309 ? 1.417 23.203 59.479 1.00 77.88 1758 THR A O 1
ATOM 2177 N N . ASP A 1 310 ? 1.162 23.008 61.710 1.00 92.43 1759 ASP A N 1
ATOM 2178 C CA . ASP A 1 310 ? 1.384 21.564 61.735 1.00 95.91 1759 ASP A CA 1
ATOM 2179 C C . ASP A 1 310 ? 0.242 20.827 61.057 1.00 98.84 1759 ASP A C 1
ATOM 2180 O O . ASP A 1 310 ? 0.423 19.729 60.532 1.00 100.83 1759 ASP A O 1
ATOM 2185 N N . ASP A 1 311 ? -0.938 21.436 61.078 1.00 98.18 1760 ASP A N 1
ATOM 2186 C CA . ASP A 1 311 ? -2.084 20.878 60.379 1.00 97.06 1760 ASP A CA 1
ATOM 2187 C C . ASP A 1 311 ? -1.888 21.006 58.875 1.00 90.46 1760 ASP A C 1
ATOM 2188 O O . ASP A 1 311 ? -2.215 20.092 58.118 1.00 88.80 1760 ASP A O 1
ATOM 2193 N N . ASP A 1 312 ? -1.345 22.145 58.452 1.00 84.92 1761 ASP A N 1
ATOM 2194 C CA . ASP A 1 312 ? -1.056 22.387 57.043 1.00 80.84 1761 ASP A CA 1
ATOM 2195 C C . ASP A 1 312 ? -0.101 21.333 56.496 1.00 82.64 1761 ASP A C 1
ATOM 2196 O O . ASP A 1 312 ? -0.231 20.897 55.352 1.00 83.05 1761 ASP A O 1
ATOM 2201 N N . ALA A 1 313 ? 0.854 20.924 57.327 1.00 81.40 1762 ALA A N 1
ATOM 2202 C CA . ALA A 1 313 ? 1.859 19.945 56.929 1.00 72.08 1762 ALA A CA 1
ATOM 2203 C C . ALA A 1 313 ? 1.265 18.543 56.845 1.00 72.98 1762 ALA A C 1
ATOM 2204 O O . ALA A 1 313 ? 1.739 17.703 56.081 1.00 67.52 1762 ALA A O 1
ATOM 2206 N N . GLU A 1 314 ? 0.226 18.298 57.637 1.00 84.19 1763 GLU A N 1
ATOM 2207 C CA . GLU A 1 314 ? -0.477 17.021 57.604 1.00 87.72 1763 GLU A CA 1
ATOM 2208 C C . GLU A 1 314 ? -1.247 16.862 56.296 1.00 83.15 1763 GLU A C 1
ATOM 2209 O O . GLU A 1 314 ? -1.280 15.780 55.707 1.00 78.08 1763 GLU A O 1
ATOM 2215 N N . ALA A 1 315 ? -1.863 17.951 55.846 1.00 82.99 1764 ALA A N 1
ATOM 2216 C CA . ALA A 1 315 ? -2.609 17.947 54.593 1.00 76.02 1764 ALA A CA 1
ATOM 2217 C C . ALA A 1 315 ? -1.675 17.697 53.416 1.00 73.92 1764 ALA A C 1
ATOM 2218 O O . ALA A 1 315 ? -2.012 16.964 52.490 1.00 74.69 1764 ALA A O 1
ATOM 2220 N N . ILE A 1 316 ? -0.496 18.308 53.465 1.00 78.12 1765 ILE A N 1
ATOM 2221 C CA . ILE A 1 316 ? 0.510 18.125 52.425 1.00 73.86 1765 ILE A CA 1
ATOM 2222 C C . ILE A 1 316 ? 0.931 16.663 52.308 1.00 70.97 1765 ILE A C 1
ATOM 2223 O O . ILE A 1 316 ? 1.025 16.123 51.207 1.00 76.83 1765 ILE A O 1
ATOM 2228 N N . CYS A 1 317 ? 1.148 16.015 53.448 1.00 68.37 1766 CYS A N 1
ATOM 2229 C CA . CYS A 1 317 ? 1.642 14.641 53.461 1.00 73.16 1766 CYS A CA 1
ATOM 2230 C C . CYS A 1 317 ? 0.605 13.607 53.027 1.00 78.91 1766 CYS A C 1
ATOM 2231 O O . CYS A 1 317 ? 0.875 12.406 53.035 1.00 87.33 1766 CYS A O 1
ATOM 2234 N N . SER A 1 318 ? -0.579 14.073 52.650 1.00 73.11 1767 SER A N 1
ATOM 2235 C CA . SER A 1 318 ? -1.635 13.180 52.195 1.00 71.95 1767 SER A CA 1
ATOM 2236 C C . SER A 1 318 ? -2.164 13.597 50.824 1.00 68.28 1767 SER A C 1
ATOM 2237 O O . SER A 1 318 ? -2.691 12.772 50.080 1.00 69.51 1767 SER A O 1
ATOM 2240 N N . MET A 1 319 ? -2.014 14.877 50.492 1.00 67.43 1768 MET A N 1
ATOM 2241 C CA . MET A 1 319 ? -2.339 15.363 49.154 1.00 67.84 1768 MET A CA 1
ATOM 2242 C C . MET A 1 319 ? -1.300 14.901 48.137 1.00 66.87 1768 MET A C 1
ATOM 2243 O O . MET A 1 319 ? -1.643 14.461 47.039 1.00 62.12 1768 MET A O 1
ATOM 2248 N N . CYS A 1 320 ? -0.028 15.007 48.513 1.00 66.24 1769 CYS A N 1
ATOM 2249 C CA . CYS A 1 320 ? 1.073 14.744 47.590 1.00 59.44 1769 CYS A CA 1
ATOM 2250 C C . CYS A 1 320 ? 1.490 13.277 47.540 1.00 59.58 1769 CYS A C 1
ATOM 2251 O O . CYS A 1 320 ? 2.672 12.958 47.665 1.00 66.25 1769 CYS A O 1
ATOM 2254 N N . ASN A 1 321 ? 0.525 12.387 47.337 1.00 53.54 1770 ASN A N 1
ATOM 2255 C CA . ASN A 1 321 ? 0.809 10.955 47.288 1.00 52.45 1770 ASN A CA 1
ATOM 2256 C C . ASN A 1 321 ? 1.396 10.491 45.959 1.00 50.56 1770 ASN A C 1
ATOM 2257 O O . ASN A 1 321 ? 1.594 9.297 45.753 1.00 56.53 1770 ASN A O 1
ATOM 2262 N N . ALA A 1 322 ? 1.667 11.425 45.054 1.00 50.19 1771 ALA A N 1
ATOM 2263 C CA . ALA A 1 322 ? 2.190 11.065 43.737 1.00 50.86 1771 ALA A CA 1
ATOM 2264 C C . ALA A 1 322 ? 3.570 11.665 43.505 1.00 52.65 1771 ALA A C 1
ATOM 2265 O O . ALA A 1 322 ? 4.237 11.352 42.518 1.00 55.14 1771 ALA A O 1
ATOM 2267 N N . LEU A 1 323 ? 3.980 12.540 44.418 1.00 51.19 1772 LEU A N 1
ATOM 2268 C CA . LEU A 1 323 ? 5.329 13.093 44.418 1.00 53.42 1772 LEU A CA 1
ATOM 2269 C C . LEU A 1 323 ? 6.162 12.381 45.481 1.00 51.89 1772 LEU A C 1
ATOM 2270 O O . LEU A 1 323 ? 5.669 12.092 46.573 1.00 50.80 1772 LEU A O 1
ATOM 2275 N N . THR A 1 324 ? 7.419 12.088 45.164 1.00 53.10 1773 THR A N 1
ATOM 2276 C CA . THR A 1 324 ? 8.331 11.501 46.146 1.00 48.38 1773 THR A CA 1
ATOM 2277 C C . THR A 1 324 ? 8.657 12.513 47.220 1.00 48.19 1773 THR A C 1
ATOM 2278 O O . THR A 1 324 ? 8.441 13.709 47.035 1.00 53.11 1773 THR A O 1
ATOM 2282 N N . THR A 1 325 ? 9.189 12.030 48.338 1.00 56.43 1774 THR A N 1
ATOM 2283 C CA . THR A 1 325 ? 9.636 12.907 49.415 1.00 48.26 1774 THR A CA 1
ATOM 2284 C C . THR A 1 325 ? 10.615 13.956 48.896 1.00 51.29 1774 THR A C 1
ATOM 2285 O O . THR A 1 325 ? 10.477 15.145 49.190 1.00 57.82 1774 THR A O 1
ATOM 2289 N N . ALA A 1 326 ? 11.591 13.511 48.111 1.00 51.44 1775 ALA A N 1
ATOM 2290 C CA . ALA A 1 326 ? 12.581 14.413 47.529 1.00 54.43 1775 ALA A CA 1
ATOM 2291 C C . ALA A 1 326 ? 11.919 15.544 46.743 1.00 50.31 1775 ALA A C 1
ATOM 2292 O O . ALA A 1 326 ? 12.258 16.713 46.916 1.00 48.05 1775 ALA A O 1
ATOM 2294 N N . GLN A 1 327 ? 10.960 15.186 45.897 1.00 48.27 1776 GLN A N 1
ATOM 2295 C CA . GLN A 1 327 ? 10.261 16.164 45.072 1.00 41.38 1776 GLN A CA 1
ATOM 2296 C C . GLN A 1 327 ? 9.472 17.161 45.907 1.00 44.13 1776 GLN A C 1
ATOM 2297 O O . GLN A 1 327 ? 9.533 18.363 45.660 1.00 48.06 1776 GLN A O 1
ATOM 2303 N N . ILE A 1 328 ? 8.731 16.654 46.889 1.00 46.70 1777 ILE A N 1
ATOM 2304 C CA . ILE A 1 328 ? 7.968 17.503 47.799 1.00 48.90 1777 ILE A CA 1
ATOM 2305 C C . ILE A 1 328 ? 8.874 18.472 48.547 1.00 50.02 1777 ILE A C 1
ATOM 2306 O O . ILE A 1 328 ? 8.624 19.678 48.575 1.00 49.75 1777 ILE A O 1
ATOM 2311 N N . VAL A 1 329 ? 9.929 17.934 49.154 1.00 53.59 1778 VAL A N 1
ATOM 2312 C CA . VAL A 1 329 ? 10.835 18.735 49.971 1.00 53.26 1778 VAL A CA 1
ATOM 2313 C C . VAL A 1 329 ? 11.575 19.765 49.125 1.00 46.80 1778 VAL A C 1
ATOM 2314 O O . VAL A 1 329 ? 11.748 20.913 49.537 1.00 50.09 1778 VAL A O 1
ATOM 2318 N N . LYS A 1 330 ? 11.984 19.354 47.930 1.00 43.77 1779 LYS A N 1
ATOM 2319 C CA . LYS A 1 330 ? 12.643 20.260 46.996 1.00 47.59 1779 LYS A CA 1
ATOM 2320 C C . LYS A 1 330 ? 11.771 21.468 46.640 1.00 55.83 1779 LYS A C 1
ATOM 2321 O O . LYS A 1 330 ? 12.256 22.599 46.602 1.00 57.00 1779 LYS A O 1
ATOM 2327 N N . VAL A 1 331 ? 10.488 21.223 46.382 1.00 53.58 1780 VAL A N 1
ATOM 2328 C CA . VAL A 1 331 ? 9.561 22.298 46.033 1.00 55.85 1780 VAL A CA 1
ATOM 2329 C C . VAL A 1 331 ? 9.455 23.328 47.155 1.00 58.44 1780 VAL A C 1
ATOM 2330 O O . VAL A 1 331 ? 9.562 24.531 46.913 1.00 65.83 1780 VAL A O 1
ATOM 2334 N N . LEU A 1 332 ? 9.248 22.848 48.377 1.00 59.49 1781 LEU A N 1
ATOM 2335 C CA . LEU A 1 332 ? 9.205 23.711 49.554 1.00 67.24 1781 LEU A CA 1
ATOM 2336 C C . LEU A 1 332 ? 10.459 24.579 49.670 1.00 73.48 1781 LEU A C 1
ATOM 2337 O O . LEU A 1 332 ? 10.375 25.766 49.988 1.00 83.16 1781 LEU A O 1
ATOM 2342 N N . ASN A 1 333 ? 11.618 23.981 49.407 1.00 68.76 1782 ASN A N 1
ATOM 2343 C CA . ASN A 1 333 ? 12.892 24.695 49.474 1.00 65.63 1782 ASN A CA 1
ATOM 2344 C C . ASN A 1 333 ? 13.008 25.821 48.449 1.00 67.46 1782 ASN A C 1
ATOM 2345 O O . ASN A 1 333 ? 13.441 26.928 48.770 1.00 72.78 1782 ASN A O 1
ATOM 2350 N N . LEU A 1 334 ? 12.615 25.529 47.215 1.00 62.92 1783 LEU A N 1
ATOM 2351 C CA . LEU A 1 334 ? 12.701 26.496 46.129 1.00 64.11 1783 LEU A CA 1
ATOM 2352 C C . LEU A 1 334 ? 11.665 27.605 46.261 1.00 66.53 1783 LEU A C 1
ATOM 2353 O O . LEU A 1 334 ? 11.744 28.619 45.564 1.00 71.15 1783 LEU A O 1
ATOM 2358 N N . TYR A 1 335 ? 10.695 27.410 47.148 1.00 60.05 1784 TYR A N 1
ATOM 2359 C CA . TYR A 1 335 ? 9.539 28.298 47.206 1.00 61.99 1784 TYR A CA 1
ATOM 2360 C C . TYR A 1 335 ? 9.885 29.764 47.468 1.00 65.55 1784 TYR A C 1
ATOM 2361 O O . TYR A 1 335 ? 10.604 30.094 48.411 1.00 60.29 1784 TYR A O 1
ATOM 2370 N N . THR A 1 336 ? 9.359 30.629 46.607 1.00 69.76 1785 THR A N 1
ATOM 2371 C CA . THR A 1 336 ? 9.537 32.067 46.722 1.00 73.19 1785 THR A CA 1
ATOM 2372 C C . THR A 1 336 ? 8.217 32.733 47.094 1.00 76.86 1785 THR A C 1
ATOM 2373 O O . THR A 1 336 ? 7.239 32.636 46.351 1.00 78.07 1785 THR A O 1
ATOM 2377 N N . PRO A 1 337 ? 8.185 33.409 48.252 1.00 76.76 1786 PRO A N 1
ATOM 2378 C CA . PRO A 1 337 ? 6.990 34.124 48.714 1.00 74.18 1786 PRO A CA 1
ATOM 2379 C C . PRO A 1 337 ? 6.567 35.203 47.722 1.00 68.65 1786 PRO A C 1
ATOM 2380 O O . PRO A 1 337 ? 7.413 35.752 47.019 1.00 65.49 1786 PRO A O 1
ATOM 2384 N N . VAL A 1 338 ? 5.271 35.495 47.667 1.00 66.64 1787 VAL A N 1
ATOM 2385 C CA . VAL A 1 338 ? 4.743 36.459 46.709 1.00 68.74 1787 VAL A CA 1
ATOM 2386 C C . VAL A 1 338 ? 4.809 37.890 47.249 1.00 82.53 1787 VAL A C 1
ATOM 2387 O O . VAL A 1 338 ? 4.900 38.846 46.479 1.00 85.44 1787 VAL A O 1
ATOM 2391 N N . ASN A 1 339 ? 4.786 38.030 48.573 1.00 86.34 1788 ASN A N 1
ATOM 2392 C CA . ASN A 1 339 ? 4.732 39.343 49.211 1.00 86.57 1788 ASN A CA 1
ATOM 2393 C C . ASN A 1 339 ? 5.530 39.433 50.504 1.00 90.36 1788 ASN A C 1
ATOM 2394 O O . ASN A 1 339 ? 6.121 38.452 50.956 1.00 94.02 1788 ASN A O 1
ATOM 2399 N N . GLU A 1 340 ? 5.534 40.623 51.097 1.00 90.02 1789 GLU A N 1
ATOM 2400 C CA . GLU A 1 340 ? 6.115 40.825 52.416 1.00 94.74 1789 GLU A CA 1
ATOM 2401 C C . GLU A 1 340 ? 5.173 40.202 53.438 1.00 93.76 1789 GLU A C 1
ATOM 2402 O O . GLU A 1 340 ? 5.569 39.889 54.562 1.00 90.62 1789 GLU A O 1
ATOM 2408 N N . PHE A 1 341 ? 3.922 40.024 53.025 1.00 93.22 1790 PHE A N 1
ATOM 2409 C CA . PHE A 1 341 ? 2.866 39.556 53.904 1.00 92.41 1790 PHE A CA 1
ATOM 2410 C C . PHE A 1 341 ? 2.706 38.044 53.829 1.00 84.85 1790 PHE A C 1
ATOM 2411 O O . PHE A 1 341 ? 1.862 37.461 54.505 1.00 84.31 1790 PHE A O 1
ATOM 2419 N N . GLU A 1 342 ? 3.521 37.421 52.989 1.00 79.45 1791 GLU A N 1
ATOM 2420 C CA . GLU A 1 342 ? 3.678 35.979 53.007 1.00 78.37 1791 GLU A CA 1
ATOM 2421 C C . GLU A 1 342 ? 5.107 35.669 53.428 1.00 83.74 1791 GLU A C 1
ATOM 2422 O O . GLU A 1 342 ? 6.057 36.127 52.796 1.00 86.23 1791 GLU A O 1
ATOM 2428 N N . GLU A 1 343 ? 5.259 34.912 54.510 1.00 84.56 1792 GLU A N 1
ATOM 2429 C CA . GLU A 1 343 ? 6.585 34.564 55.008 1.00 83.87 1792 GLU A CA 1
ATOM 2430 C C . GLU A 1 343 ? 7.246 33.547 54.089 1.00 85.62 1792 GLU A C 1
ATOM 2431 O O . GLU A 1 343 ? 6.634 33.067 53.135 1.00 84.15 1792 GLU A O 1
ATOM 2433 N N . ARG A 1 344 ? 8.505 33.228 54.365 1.00 92.34 1793 ARG A N 1
ATOM 2434 C CA . ARG A 1 344 ? 9.166 32.143 53.654 1.00 87.12 1793 ARG A CA 1
ATOM 2435 C C . ARG A 1 344 ? 8.795 30.836 54.340 1.00 76.49 1793 ARG A C 1
ATOM 2436 O O . ARG A 1 344 ? 8.388 30.840 55.503 1.00 75.26 1793 ARG A O 1
ATOM 2444 N N . VAL A 1 345 ? 8.908 29.722 53.623 1.00 69.70 1794 VAL A N 1
ATOM 2445 C CA . VAL A 1 345 ? 8.681 28.422 54.237 1.00 66.30 1794 VAL A CA 1
ATOM 2446 C C . VAL A 1 345 ? 9.769 28.189 55.278 1.00 64.39 1794 VAL A C 1
ATOM 2447 O O . VAL A 1 345 ? 10.957 28.326 54.982 1.00 62.86 1794 VAL A O 1
ATOM 2451 N N . SER A 1 346 ? 9.368 27.851 56.499 1.00 63.77 1795 SER A N 1
ATOM 2452 C CA . SER A 1 346 ? 10.336 27.706 57.581 1.00 67.78 1795 SER A CA 1
ATOM 2453 C C . SER A 1 346 ? 11.057 26.364 57.526 1.00 67.12 1795 SER A C 1
ATOM 2454 O O . SER A 1 346 ? 10.520 25.368 57.033 1.00 61.01 1795 SER A O 1
ATOM 2457 N N . VAL A 1 347 ? 12.288 26.364 58.028 1.00 68.36 1796 VAL A N 1
ATOM 2458 C CA . VAL A 1 347 ? 13.124 25.172 58.097 1.00 67.99 1796 VAL A CA 1
ATOM 2459 C C . VAL A 1 347 ? 12.470 24.106 58.971 1.00 59.89 1796 VAL A C 1
ATOM 2460 O O . VAL A 1 347 ? 12.561 22.912 58.689 1.00 60.40 1796 VAL A O 1
ATOM 2464 N N . SER A 1 348 ? 11.803 24.551 60.030 1.00 61.55 1797 SER A N 1
ATOM 2465 C CA . SER A 1 348 ? 11.113 23.642 60.935 1.00 72.17 1797 SER A CA 1
ATOM 2466 C C . SER A 1 348 ? 9.950 22.941 60.223 1.00 68.92 1797 SER A C 1
ATOM 2467 O O . SER A 1 348 ? 9.779 21.725 60.343 1.00 64.63 1797 SER A O 1
ATOM 2470 N N . PHE A 1 349 ? 9.166 23.716 59.476 1.00 65.97 1798 PHE A N 1
ATOM 2471 C CA . PHE A 1 349 ? 8.037 23.196 58.711 1.00 66.83 1798 PHE A CA 1
ATOM 2472 C C . PHE A 1 349 ? 8.486 22.083 57.764 1.00 68.64 1798 PHE A C 1
ATOM 2473 O O . PHE A 1 349 ? 7.890 21.006 57.727 1.00 67.68 1798 PHE A O 1
ATOM 2481 N N . ILE A 1 350 ? 9.547 22.356 57.010 1.00 65.02 1799 ILE A N 1
ATOM 2482 C CA . ILE A 1 350 ? 10.099 21.394 56.064 1.00 58.94 1799 ILE A CA 1
ATOM 2483 C C . ILE A 1 350 ? 10.535 20.110 56.766 1.00 58.12 1799 ILE A C 1
ATOM 2484 O O . ILE A 1 350 ? 10.288 19.009 56.277 1.00 61.50 1799 ILE A O 1
ATOM 2489 N N . ARG A 1 351 ? 11.157 20.262 57.929 1.00 59.45 1800 ARG A N 1
ATOM 2490 C CA . ARG A 1 351 ? 11.622 19.127 58.714 1.00 57.94 1800 ARG A CA 1
ATOM 2491 C C . ARG A 1 351 ? 10.456 18.336 59.310 1.00 59.44 1800 ARG A C 1
ATOM 2492 O O . ARG A 1 351 ? 10.527 17.114 59.442 1.00 62.35 1800 ARG A O 1
ATOM 2500 N N . THR A 1 352 ? 9.387 19.044 59.664 1.00 60.01 1801 THR A N 1
ATOM 2501 C CA . THR A 1 352 ? 8.159 18.419 60.149 1.00 63.82 1801 THR A CA 1
ATOM 2502 C C . THR A 1 352 ? 7.564 17.507 59.077 1.00 64.69 1801 THR A C 1
ATOM 2503 O O . THR A 1 352 ? 7.149 16.378 59.359 1.00 61.33 1801 THR A O 1
ATOM 2507 N N . ILE A 1 353 ? 7.526 18.013 57.847 1.00 62.93 1802 ILE A N 1
ATOM 2508 C CA . ILE A 1 353 ? 7.046 17.247 56.701 1.00 65.13 1802 ILE A CA 1
ATOM 2509 C C . ILE A 1 353 ? 8.007 16.107 56.393 1.00 66.11 1802 ILE A C 1
ATOM 2510 O O . ILE A 1 353 ? 7.595 14.974 56.139 1.00 63.53 1802 ILE A O 1
ATOM 2515 N N . GLN A 1 354 ? 9.296 16.417 56.443 1.00 71.12 1803 GLN A N 1
ATOM 2516 C CA . GLN A 1 354 ? 10.337 15.448 56.135 1.00 70.96 1803 GLN A CA 1
ATOM 2517 C C . GLN A 1 354 ? 10.393 14.322 57.160 1.00 74.36 1803 GLN A C 1
ATOM 2518 O O . GLN A 1 354 ? 11.006 13.285 56.917 1.00 75.72 1803 GLN A O 1
ATOM 2524 N N . MET A 1 355 ? 9.753 14.527 58.306 1.00 74.95 1804 MET A N 1
ATOM 2525 C CA . MET A 1 355 ? 9.769 13.527 59.363 1.00 78.73 1804 MET A CA 1
ATOM 2526 C C . MET A 1 355 ? 8.564 12.593 59.266 1.00 82.38 1804 MET A C 1
ATOM 2527 O O . MET A 1 355 ? 8.677 11.398 59.533 1.00 84.27 1804 MET A O 1
ATOM 2532 N N . ARG A 1 356 ? 7.414 13.135 58.877 1.00 85.87 1805 ARG A N 1
ATOM 2533 C CA . ARG A 1 356 ? 6.201 12.329 58.757 1.00 90.78 1805 ARG A CA 1
ATOM 2534 C C . ARG A 1 356 ? 6.246 11.410 57.540 1.00 88.95 1805 ARG A C 1
ATOM 2535 O O . ARG A 1 356 ? 5.624 10.348 57.531 1.00 96.38 1805 ARG A O 1
ATOM 2543 N N . LEU A 1 357 ? 6.985 11.820 56.515 1.00 78.14 1806 LEU A N 1
ATOM 2544 C CA . LEU A 1 357 ? 7.113 11.019 55.303 1.00 73.23 1806 LEU A CA 1
ATOM 2545 C C . LEU A 1 357 ? 8.235 9.987 55.424 1.00 75.69 1806 LEU A C 1
ATOM 2546 O O . LEU A 1 357 ? 8.750 9.497 54.417 1.00 74.38 1806 LEU A O 1
ATOM 2551 N N . ARG A 1 358 ? 8.606 9.660 56.659 1.00 77.38 1807 ARG A N 1
ATOM 2552 C CA . ARG A 1 358 ? 9.673 8.698 56.913 1.00 76.90 1807 ARG A CA 1
ATOM 2553 C C . ARG A 1 358 ? 9.148 7.266 56.911 1.00 79.41 1807 ARG A C 1
ATOM 2554 O O . ARG A 1 358 ? 9.816 6.355 56.421 1.00 79.09 1807 ARG A O 1
ATOM 2556 N N . ASP A 1 359 ? 7.944 7.076 57.446 1.00 81.70 1808 ASP A N 1
ATOM 2557 C CA . ASP A 1 359 ? 7.304 5.761 57.470 1.00 86.57 1808 ASP A CA 1
ATOM 2558 C C . ASP A 1 359 ? 6.687 5.434 56.112 1.00 89.49 1808 ASP A C 1
ATOM 2559 O O . ASP A 1 359 ? 5.716 4.686 56.006 1.00 92.52 1808 ASP A O 1
ATOM 2564 N N . ARG A 1 360 ? 7.279 6.019 55.080 1.00 89.22 1809 ARG A N 1
ATOM 2565 C CA . ARG A 1 360 ? 6.923 5.792 53.696 1.00 86.86 1809 ARG A CA 1
ATOM 2566 C C . ARG A 1 360 ? 8.135 5.105 53.085 1.00 93.07 1809 ARG A C 1
ATOM 2567 O O . ARG A 1 360 ? 9.262 5.383 53.494 1.00 99.19 1809 ARG A O 1
ATOM 2575 N N . LYS A 1 361 ? 7.925 4.210 52.123 1.00 94.44 1810 LYS A N 1
ATOM 2576 C CA . LYS A 1 361 ? 9.049 3.550 51.457 1.00 93.07 1810 LYS A CA 1
ATOM 2577 C C . LYS A 1 361 ? 9.976 4.593 50.839 1.00 93.85 1810 LYS A C 1
ATOM 2578 O O . LYS A 1 361 ? 9.559 5.368 49.977 1.00 92.90 1810 LYS A O 1
ATOM 2580 N N . ASP A 1 362 ? 11.227 4.615 51.295 1.00 98.46 1811 ASP A N 1
ATOM 2581 C CA . ASP A 1 362 ? 12.179 5.661 50.910 1.00 102.37 1811 ASP A CA 1
ATOM 2582 C C . ASP A 1 362 ? 12.340 5.837 49.398 1.00 97.73 1811 ASP A C 1
ATOM 2583 O O . ASP A 1 362 ? 12.716 4.910 48.682 1.00 100.66 1811 ASP A O 1
ATOM 2588 N N . SER A 1 363 ? 12.038 7.045 48.932 1.00 91.20 1812 SER A N 1
ATOM 2589 C CA . SER A 1 363 ? 12.069 7.378 47.513 1.00 81.67 1812 SER A CA 1
ATOM 2590 C C . SER A 1 363 ? 12.946 8.608 47.281 1.00 72.27 1812 SER A C 1
ATOM 2591 O O . SER A 1 363 ? 12.451 9.736 47.273 1.00 71.92 1812 SER A O 1
ATOM 2594 N N . PRO A 1 364 ? 14.258 8.392 47.099 1.00 60.82 1813 PRO A N 1
ATOM 2595 C CA . PRO A 1 364 ? 15.228 9.488 47.007 1.00 57.91 1813 PRO A CA 1
ATOM 2596 C C . PRO A 1 364 ? 15.433 9.960 45.572 1.00 55.65 1813 PRO A C 1
ATOM 2597 O O . PRO A 1 364 ? 16.566 10.194 45.158 1.00 60.12 1813 PRO A O 1
ATOM 2601 N N . GLN A 1 365 ? 14.346 10.108 44.825 1.00 50.85 1814 GLN A N 1
ATOM 2602 C CA . GLN A 1 365 ? 14.455 10.427 43.406 1.00 51.91 1814 GLN A CA 1
ATOM 2603 C C . GLN A 1 365 ? 13.702 11.686 43.020 1.00 54.55 1814 GLN A C 1
ATOM 2604 O O . GLN A 1 365 ? 12.556 11.894 43.421 1.00 48.10 1814 GLN A O 1
ATOM 2610 N N . LEU A 1 366 ? 14.360 12.510 42.215 1.00 52.20 1815 LEU A N 1
ATOM 2611 C CA . LEU A 1 366 ? 13.897 13.860 41.952 1.00 47.68 1815 LEU A CA 1
ATOM 2612 C C . LEU A 1 366 ? 13.258 14.033 40.567 1.00 46.05 1815 LEU A C 1
ATOM 2613 O O . LEU A 1 366 ? 12.122 14.483 40.461 1.00 48.26 1815 LEU A O 1
ATOM 2618 N N . LEU A 1 367 ? 13.981 13.667 39.515 1.00 39.62 1816 LEU A N 1
ATOM 2619 C CA . LEU A 1 367 ? 13.528 13.938 38.152 1.00 39.44 1816 LEU A CA 1
ATOM 2620 C C . LEU A 1 367 ? 12.766 12.779 37.509 1.00 47.23 1816 LEU A C 1
ATOM 2621 O O . LEU A 1 367 ? 13.083 11.612 37.734 1.00 58.43 1816 LEU A O 1
ATOM 2626 N N . MET A 1 368 ? 11.761 13.114 36.705 1.00 44.62 1817 MET A N 1
ATOM 2627 C CA . MET A 1 368 ? 11.019 12.117 35.944 1.00 43.59 1817 MET A CA 1
ATOM 2628 C C . MET A 1 368 ? 11.816 11.714 34.708 1.00 45.71 1817 MET A C 1
ATOM 2629 O O . MET A 1 368 ? 12.564 12.521 34.156 1.00 37.18 1817 MET A O 1
ATOM 2634 N N . ASP A 1 369 ? 11.653 10.472 34.268 1.00 44.76 1818 ASP A N 1
ATOM 2635 C CA . ASP A 1 369 ? 12.204 10.060 32.983 1.00 46.38 1818 ASP A CA 1
ATOM 2636 C C . ASP A 1 369 ? 11.262 10.535 31.874 1.00 41.27 1818 ASP A C 1
ATOM 2637 O O . ASP A 1 369 ? 10.218 9.930 31.624 1.00 36.33 1818 ASP A O 1
ATOM 2642 N N . ALA A 1 370 ? 11.644 11.626 31.220 1.00 38.57 1819 ALA A N 1
ATOM 2643 C CA . ALA A 1 370 ? 10.818 12.258 30.198 1.00 37.74 1819 ALA A CA 1
ATOM 2644 C C . ALA A 1 370 ? 10.834 11.471 28.891 1.00 48.08 1819 ALA A C 1
ATOM 2645 O O . ALA A 1 370 ? 10.074 11.769 27.971 1.00 42.74 1819 ALA A O 1
ATOM 2647 N N . LYS A 1 371 ? 11.704 10.468 28.817 1.00 49.12 1820 LYS A N 1
ATOM 2648 C CA . LYS A 1 371 ? 11.843 9.650 27.616 1.00 42.00 1820 LYS A CA 1
ATOM 2649 C C . LYS A 1 371 ? 11.168 8.297 27.790 1.00 36.75 1820 LYS A C 1
ATOM 2650 O O . LYS A 1 371 ? 11.232 7.440 26.906 1.00 42.08 1820 LYS A O 1
ATOM 2656 N N . HIS A 1 372 ? 10.512 8.115 28.933 1.00 36.17 1821 HIS A N 1
ATOM 2657 C CA . HIS A 1 372 ? 9.801 6.872 29.226 1.00 35.66 1821 HIS A CA 1
ATOM 2658 C C . HIS A 1 372 ? 8.644 6.620 28.256 1.00 35.75 1821 HIS A C 1
ATOM 2659 O O . HIS A 1 372 ? 7.799 7.491 28.034 1.00 34.39 1821 HIS A O 1
ATOM 2666 N N . ILE A 1 373 ? 8.603 5.418 27.693 1.00 40.74 1822 ILE A N 1
ATOM 2667 C CA . ILE A 1 373 ? 7.536 5.042 26.771 1.00 37.91 1822 ILE A CA 1
ATOM 2668 C C . ILE A 1 373 ? 6.715 3.886 27.336 1.00 35.73 1822 ILE A C 1
ATOM 2669 O O . ILE A 1 373 ? 7.237 2.790 27.540 1.00 39.13 1822 ILE A O 1
ATOM 2674 N N . PHE A 1 374 ? 5.437 4.137 27.602 1.00 25.24 1823 PHE A N 1
ATOM 2675 C CA . PHE A 1 374 ? 4.540 3.084 28.060 1.00 32.37 1823 PHE A CA 1
ATOM 2676 C C . PHE A 1 374 ? 4.471 1.999 26.994 1.00 35.49 1823 PHE A C 1
ATOM 2677 O O . PHE A 1 374 ? 4.464 2.300 25.802 1.00 30.70 1823 PHE A O 1
ATOM 2685 N N . PRO A 1 375 ? 4.460 0.730 27.419 1.00 36.86 1824 PRO A N 1
ATOM 2686 C CA . PRO A 1 375 ? 4.413 -0.375 26.455 1.00 38.31 1824 PRO A CA 1
ATOM 2687 C C . PRO A 1 375 ? 3.067 -0.466 25.728 1.00 30.22 1824 PRO A C 1
ATOM 2688 O O . PRO A 1 375 ? 2.015 -0.611 26.348 1.00 32.19 1824 PRO A O 1
ATOM 2692 N N . VAL A 1 376 ? 3.124 -0.380 24.405 1.00 31.58 1825 VAL A N 1
ATOM 2693 C CA . VAL A 1 376 ? 1.930 -0.313 23.565 1.00 32.61 1825 VAL A CA 1
ATOM 2694 C C . VAL A 1 376 ? 1.288 -1.683 23.330 1.00 28.95 1825 VAL A C 1
ATOM 2695 O O . VAL A 1 376 ? 1.981 -2.684 23.174 1.00 33.63 1825 VAL A O 1
ATOM 2699 N N . THR A 1 377 ? -0.042 -1.721 23.308 1.00 34.51 1826 THR A N 1
ATOM 2700 C CA . THR A 1 377 ? -0.772 -2.924 22.910 1.00 36.81 1826 THR A CA 1
ATOM 2701 C C . THR A 1 377 ? -1.688 -2.633 21.723 1.00 40.86 1826 THR A C 1
ATOM 2702 O O . THR A 1 377 ? -2.068 -1.486 21.488 1.00 33.28 1826 THR A O 1
ATOM 2706 N N . PHE A 1 378 ? -2.036 -3.674 20.972 1.00 39.26 1827 PHE A N 1
ATOM 2707 C CA . PHE A 1 378 ? -2.930 -3.525 19.828 1.00 32.77 1827 PHE A CA 1
ATOM 2708 C C . PHE A 1 378 ? -4.084 -4.513 19.892 1.00 34.08 1827 PHE A C 1
ATOM 2709 O O . PHE A 1 378 ? -4.096 -5.483 19.133 1.00 35.22 1827 PHE A O 1
ATOM 2717 N N . PRO A 1 379 ? -5.062 -4.275 20.783 1.00 35.87 1828 PRO A N 1
ATOM 2718 C CA . PRO A 1 379 ? -6.204 -5.193 20.879 1.00 39.10 1828 PRO A CA 1
ATOM 2719 C C . PRO A 1 379 ? -6.886 -5.407 19.530 1.00 37.83 1828 PRO A C 1
ATOM 2720 O O . PRO A 1 379 ? -6.895 -4.509 18.692 1.00 31.34 1828 PRO A O 1
ATOM 2724 N N . PHE A 1 380 ? -7.416 -6.606 19.322 1.00 41.24 1829 PHE A N 1
ATOM 2725 C CA . PHE A 1 380 ? -8.056 -6.958 18.064 1.00 34.18 1829 PHE A CA 1
ATOM 2726 C C . PHE A 1 380 ? -9.219 -6.010 17.785 1.00 35.77 1829 PHE A C 1
ATOM 2727 O O . PHE A 1 380 ? -10.004 -5.695 18.677 1.00 38.43 1829 PHE A O 1
ATOM 2735 N N . ASN A 1 381 ? -9.301 -5.529 16.549 1.00 32.39 1830 ASN A N 1
ATOM 2736 C CA . ASN A 1 381 ? -10.319 -4.550 16.180 1.00 32.46 1830 ASN A CA 1
ATOM 2737 C C . ASN A 1 381 ? -10.918 -4.831 14.806 1.00 30.18 1830 ASN A C 1
ATOM 2738 O O . ASN A 1 381 ? -10.581 -4.158 13.830 1.00 26.87 1830 ASN A O 1
ATOM 2743 N N . PRO A 1 382 ? -11.811 -5.832 14.725 1.00 42.47 1831 PRO A N 1
ATOM 2744 C CA . PRO A 1 382 ? -12.393 -6.268 13.447 1.00 39.07 1831 PRO A CA 1
ATOM 2745 C C . PRO A 1 382 ? -13.261 -5.183 12.819 1.00 31.03 1831 PRO A C 1
ATOM 2746 O O . PRO A 1 382 ? -13.909 -4.438 13.547 1.00 27.82 1831 PRO A O 1
ATOM 2750 N N . SER A 1 383 ? -13.264 -5.089 11.493 1.00 33.15 1832 SER A N 1
ATOM 2751 C CA . SER A 1 383 ? -14.069 -4.075 10.821 1.00 35.89 1832 SER A CA 1
ATOM 2752 C C . SER A 1 383 ? -15.304 -4.657 10.139 1.00 38.67 1832 SER A C 1
ATOM 2753 O O . SER A 1 383 ? -15.356 -5.844 9.821 1.00 28.42 1832 SER A O 1
ATOM 2756 N N . SER A 1 384 ? -16.294 -3.799 9.923 1.00 42.52 1833 SER A N 1
ATOM 2757 C CA . SER A 1 384 ? -17.566 -4.198 9.334 1.00 37.33 1833 SER A CA 1
ATOM 2758 C C . SER A 1 384 ? -17.505 -4.082 7.822 1.00 33.74 1833 SER A C 1
ATOM 2759 O O . SER A 1 384 ? -18.484 -4.327 7.124 1.00 39.33 1833 SER A O 1
ATOM 2762 N N . LEU A 1 385 ? -16.342 -3.703 7.318 1.00 29.47 1834 LEU A N 1
ATOM 2763 C CA . LEU A 1 385 ? -16.188 -3.471 5.899 1.00 26.29 1834 LEU A CA 1
ATOM 2764 C C . LEU A 1 385 ? -16.321 -4.773 5.113 1.00 28.33 1834 LEU A C 1
ATOM 2765 O O . LEU A 1 385 ? -15.788 -5.812 5.505 1.00 30.59 1834 LEU A O 1
ATOM 2770 N N . ALA A 1 386 ? -17.043 -4.700 4.001 1.00 25.90 1835 ALA A N 1
ATOM 2771 C CA . ALA A 1 386 ? -17.285 -5.859 3.153 1.00 29.21 1835 ALA A CA 1
ATOM 2772 C C . ALA A 1 386 ? -16.285 -5.882 2.008 1.00 31.26 1835 ALA A C 1
ATOM 2773 O O . ALA A 1 386 ? -16.272 -4.974 1.178 1.00 30.06 1835 ALA A O 1
ATOM 2775 N N . LEU A 1 387 ? -15.450 -6.918 1.960 1.00 32.17 1836 LEU A N 1
ATOM 2776 C CA . LEU A 1 387 ? -14.407 -7.000 0.941 1.00 22.43 1836 LEU A CA 1
ATOM 2777 C C . LEU A 1 387 ? -14.980 -7.208 -0.460 1.00 30.99 1836 LEU A C 1
ATOM 2778 O O . LEU A 1 387 ? -14.370 -6.795 -1.447 1.00 29.01 1836 LEU A O 1
ATOM 2783 N N . GLU A 1 388 ? -16.151 -7.841 -0.554 1.00 24.49 1837 GLU A N 1
ATOM 2784 C CA . GLU A 1 388 ? -16.744 -8.119 -1.866 1.00 33.99 1837 GLU A CA 1
ATOM 2785 C C . GLU A 1 388 ? -17.115 -6.849 -2.643 1.00 25.64 1837 GLU A C 1
ATOM 2786 O O . GLU A 1 388 ? -17.242 -6.888 -3.866 1.00 29.27 1837 GLU A O 1
ATOM 2792 N N . THR A 1 389 ? -17.263 -5.719 -1.953 1.00 27.40 1838 THR A N 1
ATOM 2793 C CA . THR A 1 389 ? -17.671 -4.489 -2.640 1.00 26.43 1838 THR A CA 1
ATOM 2794 C C . THR A 1 389 ? -16.577 -3.444 -2.765 1.00 31.43 1838 THR A C 1
ATOM 2795 O O . THR A 1 389 ? -16.820 -2.342 -3.256 1.00 31.32 1838 THR A O 1
ATOM 2799 N N . ILE A 1 390 ? -15.372 -3.789 -2.328 1.00 31.43 1839 ILE A N 1
ATOM 2800 C CA . ILE A 1 390 ? -14.242 -2.878 -2.462 1.00 30.24 1839 ILE A CA 1
ATOM 2801 C C . ILE A 1 390 ? -13.808 -2.721 -3.917 1.00 30.70 1839 ILE A C 1
ATOM 2802 O O . ILE A 1 390 ? -13.575 -3.704 -4.612 1.00 39.32 1839 ILE A O 1
ATOM 2807 N N . GLN A 1 391 ? -13.713 -1.476 -4.369 1.00 22.75 1840 GLN A N 1
ATOM 2808 C CA . GLN A 1 391 ? -13.190 -1.170 -5.695 1.00 33.62 1840 GLN A CA 1
ATOM 2809 C C . GLN A 1 391 ? -11.787 -0.566 -5.581 1.00 28.48 1840 GLN A C 1
ATOM 2810 O O . GLN A 1 391 ? -11.361 -0.187 -4.497 1.00 26.93 1840 GLN A O 1
ATOM 2816 N N . ILE A 1 392 ? -11.076 -0.480 -6.701 1.00 26.29 1841 ILE A N 1
ATOM 2817 C CA . ILE A 1 392 ? -9.725 0.061 -6.723 1.00 27.23 1841 ILE A CA 1
ATOM 2818 C C . ILE A 1 392 ? -9.692 1.427 -7.406 1.00 29.56 1841 ILE A C 1
ATOM 2819 O O . ILE A 1 392 ? -9.656 1.499 -8.633 1.00 33.09 1841 ILE A O 1
ATOM 2824 N N . PRO A 1 393 ? -9.687 2.513 -6.614 1.00 34.48 1842 PRO A N 1
ATOM 2825 C CA . PRO A 1 393 ? -9.701 3.867 -7.185 1.00 33.61 1842 PRO A CA 1
ATOM 2826 C C . PRO A 1 393 ? -8.556 4.105 -8.166 1.00 35.77 1842 PRO A C 1
ATOM 2827 O O . PRO A 1 393 ? -7.439 3.632 -7.951 1.00 30.27 1842 PRO A O 1
ATOM 2831 N N . ALA A 1 394 ? -8.849 4.835 -9.237 1.00 35.55 1843 ALA A N 1
ATOM 2832 C CA . ALA A 1 394 ? -7.883 5.080 -10.306 1.00 32.73 1843 ALA A CA 1
ATOM 2833 C C . ALA A 1 394 ? -6.653 5.873 -9.858 1.00 32.41 1843 ALA A C 1
ATOM 2834 O O . ALA A 1 394 ? -5.576 5.723 -10.433 1.00 32.68 1843 ALA A O 1
ATOM 2836 N N . SER A 1 395 ? -6.804 6.711 -8.836 1.00 31.25 1844 SER A N 1
ATOM 2837 C CA . SER A 1 395 ? -5.686 7.538 -8.383 1.00 28.71 1844 SER A CA 1
ATOM 2838 C C . SER A 1 395 ? -4.571 6.731 -7.708 1.00 33.19 1844 SER A C 1
ATOM 2839 O O . SER A 1 395 ? -3.491 7.255 -7.450 1.00 39.13 1844 SER A O 1
ATOM 2842 N N . LEU A 1 396 ? -4.828 5.456 -7.439 1.00 37.87 1845 LEU A N 1
ATOM 2843 C CA . LEU A 1 396 ? -3.815 4.588 -6.850 1.00 33.60 1845 LEU A CA 1
ATOM 2844 C C . LEU A 1 396 ? -2.833 4.057 -7.890 1.00 38.21 1845 LEU A C 1
ATOM 2845 O O . LEU A 1 396 ? -1.758 3.571 -7.544 1.00 42.46 1845 LEU A O 1
ATOM 2850 N N . GLY A 1 397 ? -3.206 4.145 -9.162 1.00 38.95 1846 GLY A N 1
ATOM 2851 C CA . GLY A 1 397 ? -2.372 3.626 -10.232 1.00 32.49 1846 GLY A CA 1
ATOM 2852 C C . GLY A 1 397 ? -2.137 2.134 -10.088 1.00 37.26 1846 GLY A C 1
ATOM 2853 O O . GLY A 1 397 ? -1.002 1.662 -10.171 1.00 39.55 1846 GLY A O 1
ATOM 2854 N N . LEU A 1 398 ? -3.216 1.394 -9.852 1.00 33.21 1847 LEU A N 1
ATOM 2855 C CA . LEU A 1 398 ? -3.149 -0.055 -9.734 1.00 33.85 1847 LEU A CA 1
ATOM 2856 C C . LEU A 1 398 ? -4.103 -0.698 -10.730 1.00 41.08 1847 LEU A C 1
ATOM 2857 O O . LEU A 1 398 ? -4.737 -1.713 -10.436 1.00 48.65 1847 LEU A O 1
ATOM 2862 N N . GLY A 1 399 ? -4.204 -0.097 -11.912 1.00 38.45 1848 GLY A N 1
ATOM 2863 C CA . GLY A 1 399 ? -5.064 -0.614 -12.961 1.00 34.35 1848 GLY A CA 1
ATOM 2864 C C . GLY A 1 399 ? -4.684 -2.019 -13.399 1.00 43.13 1848 GLY A C 1
ATOM 2865 O O . GLY A 1 399 ? -5.517 -2.764 -13.908 1.00 47.97 1848 GLY A O 1
ATOM 2866 N N . PHE A 1 400 ? -3.424 -2.387 -13.186 1.00 42.46 1849 PHE A N 1
ATOM 2867 C CA . PHE A 1 400 ? -2.926 -3.689 -13.612 1.00 38.51 1849 PHE A CA 1
ATOM 2868 C C . PHE A 1 400 ? -3.373 -4.829 -12.709 1.00 38.37 1849 PHE A C 1
ATOM 2869 O O . PHE A 1 400 ? -3.097 -5.989 -12.998 1.00 46.53 1849 PHE A O 1
ATOM 2877 N N . ILE A 1 401 ? -4.046 -4.510 -11.611 1.00 38.25 1850 ILE A N 1
ATOM 2878 C CA . ILE A 1 401 ? -4.612 -5.567 -10.787 1.00 40.67 1850 ILE A CA 1
ATOM 2879 C C . ILE A 1 401 ? -6.109 -5.673 -11.052 1.00 44.10 1850 ILE A C 1
ATOM 2880 O O . ILE A 1 401 ? -6.769 -4.676 -11.337 1.00 47.79 1850 ILE A O 1
ATOM 2885 N N . ALA A 1 402 ? -6.632 -6.892 -10.990 1.00 36.53 1851 ALA A N 1
ATOM 2886 C CA . ALA A 1 402 ? -8.026 -7.130 -11.328 1.00 30.83 1851 ALA A CA 1
ATOM 2887 C C . ALA A 1 402 ? -8.803 -7.702 -10.152 1.00 35.57 1851 ALA A C 1
ATOM 2888 O O . ALA A 1 402 ? -8.264 -8.473 -9.353 1.00 38.76 1851 ALA A O 1
ATOM 2890 N N . ARG A 1 403 ? -10.073 -7.319 -10.057 1.00 35.73 1852 ARG A N 1
ATOM 2891 C CA . ARG A 1 403 ? -10.970 -7.861 -9.047 1.00 37.60 1852 ARG A CA 1
ATOM 2892 C C . ARG A 1 403 ? -11.387 -9.278 -9.409 1.00 42.82 1852 ARG A C 1
ATOM 2893 O O . ARG A 1 403 ? -11.552 -9.608 -10.580 1.00 47.48 1852 ARG A O 1
ATOM 2901 N N . VAL A 1 404 ? -11.552 -10.112 -8.389 1.00 44.38 1853 VAL A N 1
ATOM 2902 C CA . VAL A 1 404 ? -12.007 -11.483 -8.568 1.00 45.24 1853 VAL A CA 1
ATOM 2903 C C . VAL A 1 404 ? -13.043 -11.801 -7.497 1.00 48.19 1853 VAL A C 1
ATOM 2904 O O . VAL A 1 404 ? -12.753 -11.725 -6.305 1.00 52.40 1853 VAL A O 1
ATOM 2909 N N . GLU B 2 20 ? -16.134 20.532 10.201 1.00 78.98 14 GLU C N 1
ATOM 2910 C CA . GLU B 2 20 ? -14.750 20.238 9.840 1.00 84.38 14 GLU C CA 1
ATOM 2911 C C . GLU B 2 20 ? -14.504 20.370 8.340 1.00 85.58 14 GLU C C 1
ATOM 2912 O O . GLU B 2 20 ? -13.361 20.464 7.894 1.00 83.30 14 GLU C O 1
ATOM 2918 N N . ASP B 2 21 ? -15.582 20.364 7.565 1.00 90.24 15 ASP C N 1
ATOM 2919 C CA . ASP B 2 21 ? -15.490 20.624 6.133 1.00 92.21 15 ASP C CA 1
ATOM 2920 C C . ASP B 2 21 ? -16.328 21.844 5.783 1.00 90.54 15 ASP C C 1
ATOM 2921 O O . ASP B 2 21 ? -16.393 22.255 4.624 1.00 87.71 15 ASP C O 1
ATOM 2926 N N . GLU B 2 22 ? -16.967 22.416 6.802 1.00 89.39 16 GLU C N 1
ATOM 2927 C CA . GLU B 2 22 ? -17.815 23.588 6.627 1.00 86.55 16 GLU C CA 1
ATOM 2928 C C . GLU B 2 22 ? -16.996 24.761 6.110 1.00 86.06 16 GLU C C 1
ATOM 2929 O O . GLU B 2 22 ? -17.523 25.654 5.448 1.00 92.53 16 GLU C O 1
ATOM 2935 N N . GLY B 2 23 ? -15.702 24.750 6.416 1.00 72.16 17 GLY C N 1
ATOM 2936 C CA . GLY B 2 23 ? -14.795 25.757 5.906 1.00 59.86 17 GLY C CA 1
ATOM 2937 C C . GLY B 2 23 ? -14.530 25.565 4.425 1.00 54.78 17 GLY C C 1
ATOM 2938 O O . GLY B 2 23 ? -14.741 26.474 3.627 1.00 55.62 17 GLY C O 1
ATOM 2939 N N . ALA B 2 24 ? -14.068 24.378 4.050 1.00 42.85 18 ALA C N 1
ATOM 2940 C CA . ALA B 2 24 ? -13.735 24.113 2.655 1.00 40.63 18 ALA C CA 1
ATOM 2941 C C . ALA B 2 24 ? -14.966 24.159 1.740 1.00 43.37 18 ALA C C 1
ATOM 2942 O O . ALA B 2 24 ? -14.900 24.694 0.635 1.00 47.84 18 ALA C O 1
ATOM 2944 N N . LEU B 2 25 ? -16.089 23.624 2.209 1.00 40.48 19 LEU C N 1
ATOM 2945 C CA . LEU B 2 25 ? -17.322 23.642 1.420 1.00 45.08 19 LEU C CA 1
ATOM 2946 C C . LEU B 2 25 ? -17.876 25.053 1.208 1.00 42.34 19 LEU C C 1
ATOM 2947 O O . LEU B 2 25 ? -18.663 25.285 0.291 1.00 40.37 19 LEU C O 1
ATOM 2952 N N . ALA B 2 26 ? -17.464 25.991 2.055 1.00 45.42 20 ALA C N 1
ATOM 2953 C CA . ALA B 2 26 ? -17.924 27.370 1.940 1.00 49.06 20 ALA C CA 1
ATOM 2954 C C . ALA B 2 26 ? -16.937 28.235 1.163 1.00 52.41 20 ALA C C 1
ATOM 2955 O O . ALA B 2 26 ? -17.182 29.420 0.945 1.00 50.87 20 ALA C O 1
ATOM 2957 N N . LYS B 2 27 ? -15.819 27.645 0.751 1.00 47.49 21 LYS C N 1
ATOM 2958 C CA . LYS B 2 27 ? -14.854 28.364 -0.068 1.00 46.93 21 LYS C CA 1
ATOM 2959 C C . LYS B 2 27 ? -15.385 28.559 -1.480 1.00 47.82 21 LYS C C 1
ATOM 2960 O O . LYS B 2 27 ? -16.154 27.743 -1.983 1.00 51.97 21 LYS C O 1
ATOM 2966 N N . SER B 2 28 ? -14.976 29.651 -2.113 1.00 44.13 22 SER C N 1
ATOM 2967 C CA . SER B 2 28 ? -15.136 29.784 -3.548 1.00 44.89 22 SER C CA 1
ATOM 2968 C C . SER B 2 28 ? -14.293 28.697 -4.190 1.00 41.06 22 SER C C 1
ATOM 2969 O O . SER B 2 28 ? -13.165 28.450 -3.758 1.00 41.71 22 SER C O 1
ATOM 2972 N N . PRO B 2 29 ? -14.834 28.039 -5.223 1.00 36.91 23 PRO C N 1
ATOM 2973 C CA . PRO B 2 29 ? -14.126 26.934 -5.883 1.00 35.26 23 PRO C CA 1
ATOM 2974 C C . PRO B 2 29 ? -12.737 27.334 -6.389 1.00 35.77 23 PRO C C 1
ATOM 2975 O O . PRO B 2 29 ? -11.806 26.531 -6.311 1.00 34.17 23 PRO C O 1
ATOM 2979 N N . LEU B 2 30 ? -12.599 28.557 -6.889 1.00 35.43 24 LEU C N 1
ATOM 2980 C CA . LEU B 2 30 ? -11.316 29.019 -7.417 1.00 34.22 24 LEU C CA 1
ATOM 2981 C C . LEU B 2 30 ? -10.253 29.183 -6.330 1.00 32.93 24 LEU C C 1
ATOM 2982 O O . LEU B 2 30 ? -9.070 29.304 -6.631 1.00 34.52 24 LEU C O 1
ATOM 2987 N N . GLN B 2 31 ? -10.671 29.175 -5.069 1.00 31.23 25 GLN C N 1
ATOM 2988 C CA . GLN B 2 31 ? -9.734 29.316 -3.960 1.00 32.21 25 GLN C CA 1
ATOM 2989 C C . GLN B 2 31 ? -9.546 28.022 -3.167 1.00 42.34 25 GLN C C 1
ATOM 2990 O O . GLN B 2 31 ? -8.948 28.028 -2.090 1.00 43.22 25 GLN C O 1
ATOM 2996 N N . LEU B 2 32 ? -10.058 26.917 -3.703 1.00 42.68 26 LEU C N 1
ATOM 2997 C CA . LEU B 2 32 ? -9.853 25.609 -3.096 1.00 34.88 26 LEU C CA 1
ATOM 2998 C C . LEU B 2 32 ? -8.411 25.168 -3.269 1.00 33.06 26 LEU C C 1
ATOM 2999 O O . LEU B 2 32 ? -7.805 25.395 -4.314 1.00 39.85 26 LEU C O 1
ATOM 3004 N N . THR B 2 33 ? -7.864 24.538 -2.238 1.00 34.19 27 THR C N 1
ATOM 3005 C CA . THR B 2 33 ? -6.558 23.904 -2.338 1.00 33.25 27 THR C CA 1
ATOM 3006 C C . THR B 2 33 ? -6.759 22.403 -2.299 1.00 37.51 27 THR C C 1
ATOM 3007 O O . THR B 2 33 ? -7.838 21.922 -1.944 1.00 40.05 27 THR C O 1
ATOM 3011 N N . THR B 2 34 ? -5.720 21.663 -2.661 1.00 37.66 28 THR C N 1
ATOM 3012 C CA . THR B 2 34 ? -5.796 20.212 -2.644 1.00 45.61 28 THR C CA 1
ATOM 3013 C C . THR B 2 34 ? -6.009 19.698 -1.216 1.00 47.19 28 THR C C 1
ATOM 3014 O O . THR B 2 34 ? -6.563 18.615 -1.011 1.00 51.21 28 THR C O 1
ATOM 3018 N N . ASP B 2 35 ? -5.587 20.489 -0.234 1.00 36.73 29 ASP C N 1
ATOM 3019 C CA . ASP B 2 35 ? -5.835 20.160 1.165 1.00 39.35 29 ASP C CA 1
ATOM 3020 C C . ASP B 2 35 ? -7.320 20.272 1.518 1.00 37.45 29 ASP C C 1
ATOM 3021 O O . ASP B 2 35 ? -7.842 19.452 2.271 1.00 44.14 29 ASP C O 1
ATOM 3026 N N . ASP B 2 36 ? -7.997 21.279 0.968 1.00 39.39 30 ASP C N 1
ATOM 3027 C CA . ASP B 2 36 ? -9.448 21.400 1.113 1.00 41.59 30 ASP C CA 1
ATOM 3028 C C . ASP B 2 36 ? -10.142 20.154 0.573 1.00 34.62 30 ASP C C 1
ATOM 3029 O O . ASP B 2 36 ? -11.038 19.603 1.213 1.00 34.64 30 ASP C O 1
ATOM 3034 N N . VAL B 2 37 ? -9.710 19.718 -0.607 1.00 32.04 31 VAL C N 1
ATOM 3035 C CA . VAL B 2 37 ? -10.231 18.510 -1.234 1.00 37.10 31 VAL C CA 1
ATOM 3036 C C . VAL B 2 37 ? -10.044 17.296 -0.324 1.00 43.54 31 VAL C C 1
ATOM 3037 O O . VAL B 2 37 ? -10.966 16.503 -0.144 1.00 45.32 31 VAL C O 1
ATOM 3041 N N . TYR B 2 38 ? -8.858 17.170 0.267 1.00 39.99 32 TYR C N 1
ATOM 3042 C CA . TYR B 2 38 ? -8.576 16.058 1.169 1.00 36.74 32 TYR C CA 1
ATOM 3043 C C . TYR B 2 38 ? -9.489 16.089 2.393 1.00 41.53 32 TYR C C 1
ATOM 3044 O O . TYR B 2 38 ? -9.988 15.053 2.831 1.00 30.83 32 TYR C O 1
ATOM 3053 N N . ASP B 2 39 ? -9.722 17.284 2.925 1.00 30.67 33 ASP C N 1
ATOM 3054 C CA . ASP B 2 39 ? -10.580 17.440 4.093 1.00 35.96 33 ASP C CA 1
ATOM 3055 C C . ASP B 2 39 ? -12.046 17.133 3.800 1.00 37.18 33 ASP C C 1
ATOM 3056 O O . ASP B 2 39 ? -12.709 16.461 4.587 1.00 41.41 33 ASP C O 1
ATOM 3061 N N . ILE B 2 40 ? -12.544 17.625 2.669 1.00 31.24 34 ILE C N 1
ATOM 3062 C CA . ILE B 2 40 ? -13.895 17.311 2.240 1.00 28.72 34 ILE C CA 1
ATOM 3063 C C . ILE B 2 40 ? -14.037 15.797 2.092 1.00 28.76 34 ILE C C 1
ATOM 3064 O O . ILE B 2 40 ? -15.003 15.201 2.579 1.00 30.45 34 ILE C O 1
ATOM 3069 N N . SER B 2 41 ? -13.051 15.185 1.443 1.00 28.61 35 SER C N 1
ATOM 3070 C CA . SER B 2 41 ? -13.005 13.738 1.263 1.00 30.95 35 SER C CA 1
ATOM 3071 C C . SER B 2 41 ? -13.138 12.982 2.584 1.00 36.53 35 SER C C 1
ATOM 3072 O O . SER B 2 41 ? -13.875 11.994 2.673 1.00 35.43 35 SER C O 1
ATOM 3075 N N . TYR B 2 42 ? -12.432 13.445 3.609 1.00 31.57 36 TYR C N 1
ATOM 3076 C CA . TYR B 2 42 ? -12.452 12.748 4.887 1.00 38.59 36 TYR C CA 1
ATOM 3077 C C . TYR B 2 42 ? -13.822 12.811 5.551 1.00 34.35 36 TYR C C 1
ATOM 3078 O O . TYR B 2 42 ? -14.342 11.798 6.014 1.00 40.18 36 TYR C O 1
ATOM 3087 N N . VAL B 2 43 ? -14.392 14.011 5.599 1.00 35.08 37 VAL C N 1
ATOM 3088 C CA . VAL B 2 43 ? -15.682 14.232 6.242 1.00 39.32 37 VAL C CA 1
ATOM 3089 C C . VAL B 2 43 ? -16.813 13.483 5.542 1.00 38.49 37 VAL C C 1
ATOM 3090 O O . VAL B 2 43 ? -17.608 12.801 6.189 1.00 38.69 37 VAL C O 1
ATOM 3094 N N . VAL B 2 44 ? -16.883 13.624 4.221 1.00 33.15 38 VAL C N 1
ATOM 3095 C CA . VAL B 2 44 ? -17.863 12.894 3.429 1.00 32.16 38 VAL C CA 1
ATOM 3096 C C . VAL B 2 44 ? -17.637 11.396 3.603 1.00 40.01 38 VAL C C 1
ATOM 3097 O O . VAL B 2 44 ? -18.590 10.614 3.658 1.00 38.43 38 VAL C O 1
ATOM 3101 N N . GLY B 2 45 ? -16.368 11.013 3.717 1.00 40.91 39 GLY C N 1
ATOM 3102 C CA . GLY B 2 45 ? -15.996 9.633 3.959 1.00 34.59 39 GLY C CA 1
ATOM 3103 C C . GLY B 2 45 ? -16.657 9.071 5.201 1.00 32.89 39 GLY C C 1
ATOM 3104 O O . GLY B 2 45 ? -17.216 7.975 5.171 1.00 33.32 39 GLY C O 1
ATOM 3105 N N . ARG B 2 46 ? -16.600 9.830 6.291 1.00 33.52 40 ARG C N 1
ATOM 3106 C CA . ARG B 2 46 ? -17.228 9.434 7.548 1.00 40.33 40 ARG C CA 1
ATOM 3107 C C . ARG B 2 46 ? -18.741 9.309 7.414 1.00 46.57 40 ARG C C 1
ATOM 3108 O O . ARG B 2 46 ? -19.341 8.349 7.904 1.00 50.14 40 ARG C O 1
ATOM 3116 N N . GLU B 2 47 ? -19.351 10.292 6.758 1.00 43.62 41 GLU C N 1
ATOM 3117 C CA . GLU B 2 47 ? -20.799 10.334 6.600 1.00 41.10 41 GLU C CA 1
ATOM 3118 C C . GLU B 2 47 ? -21.320 9.152 5.795 1.00 39.82 41 GLU C C 1
ATOM 3119 O O . GLU B 2 47 ? -22.406 8.637 6.065 1.00 45.09 41 GLU C O 1
ATOM 3125 N N . LEU B 2 48 ? -20.540 8.735 4.805 1.00 34.43 42 LEU C N 1
ATOM 3126 C CA . LEU B 2 48 ? -20.855 7.545 4.032 1.00 40.97 42 LEU C CA 1
ATOM 3127 C C . LEU B 2 48 ? -20.672 6.307 4.897 1.00 50.24 42 LEU C C 1
ATOM 3128 O O . LEU B 2 48 ? -21.476 5.375 4.849 1.00 61.68 42 LEU C O 1
ATOM 3133 N N . MET B 2 49 ? -19.605 6.309 5.690 1.00 42.67 43 MET C N 1
ATOM 3134 C CA . MET B 2 49 ? -19.318 5.207 6.599 1.00 41.96 43 MET C CA 1
ATOM 3135 C C . MET B 2 49 ? -20.467 4.999 7.582 1.00 42.34 43 MET C C 1
ATOM 3136 O O . MET B 2 49 ? -20.838 3.868 7.882 1.00 49.33 43 MET C O 1
ATOM 3141 N N . ALA B 2 50 ? -21.043 6.096 8.065 1.00 43.16 44 ALA C N 1
ATOM 3142 C CA . ALA B 2 50 ? -22.102 6.027 9.071 1.00 48.75 44 ALA C CA 1
ATOM 3143 C C . ALA B 2 50 ? -23.402 5.387 8.574 1.00 54.93 44 ALA C C 1
ATOM 3144 O O . ALA B 2 50 ? -24.233 4.963 9.378 1.00 57.57 44 ALA C O 1
ATOM 3146 N N . LEU B 2 51 ? -23.579 5.320 7.257 1.00 55.24 45 LEU C N 1
ATOM 3147 C CA . LEU B 2 51 ? -24.818 4.799 6.688 1.00 54.39 45 LEU C CA 1
ATOM 3148 C C . LEU B 2 51 ? -24.843 3.279 6.663 1.00 60.24 45 LEU C C 1
ATOM 3149 O O . LEU B 2 51 ? -25.901 2.674 6.501 1.00 64.16 45 LEU C O 1
ATOM 3154 N N . GLY B 2 52 ? -23.674 2.664 6.807 1.00 59.13 46 GLY C N 1
ATOM 3155 C CA . GLY B 2 52 ? -23.588 1.218 6.853 1.00 60.80 46 GLY C CA 1
ATOM 3156 C C . GLY B 2 52 ? -22.886 0.601 5.659 1.00 62.49 46 GLY C C 1
ATOM 3157 O O . GLY B 2 52 ? -22.225 1.291 4.884 1.00 61.61 46 GLY C O 1
ATOM 3158 N N . SER B 2 53 ? -23.047 -0.709 5.507 1.00 66.21 47 SER C N 1
ATOM 3159 C CA . SER B 2 53 ? -22.325 -1.465 4.491 1.00 69.61 47 SER C CA 1
ATOM 3160 C C . SER B 2 53 ? -23.221 -1.958 3.354 1.00 71.07 47 SER C C 1
ATOM 3161 O O . SER B 2 53 ? -22.882 -2.922 2.666 1.00 78.32 47 SER C O 1
ATOM 3164 N N . ASP B 2 54 ? -24.364 -1.303 3.173 1.00 66.45 48 ASP C N 1
ATOM 3165 C CA . ASP B 2 54 ? -25.225 -1.535 2.017 1.00 66.03 48 ASP C CA 1
ATOM 3166 C C . ASP B 2 54 ? -24.385 -1.399 0.747 1.00 63.55 48 ASP C C 1
ATOM 3167 O O . ASP B 2 54 ? -23.689 -0.402 0.570 1.00 62.94 48 ASP C O 1
ATOM 3172 N N . PRO B 2 55 ? -24.433 -2.413 -0.133 1.00 50.10 49 PRO C N 1
ATOM 3173 C CA . PRO B 2 55 ? -23.697 -2.369 -1.403 1.00 48.57 49 PRO C CA 1
ATOM 3174 C C . PRO B 2 55 ? -23.985 -1.129 -2.251 1.00 44.63 49 PRO C C 1
ATOM 3175 O O . PRO B 2 55 ? -23.114 -0.706 -3.010 1.00 47.84 49 PRO C O 1
ATOM 3179 N N . ARG B 2 56 ? -25.176 -0.553 -2.139 1.00 35.61 50 ARG C N 1
ATOM 3180 C CA . ARG B 2 56 ? -25.471 0.625 -2.945 1.00 36.60 50 ARG C CA 1
ATOM 3181 C C . ARG B 2 56 ? -24.997 1.908 -2.268 1.00 38.75 50 ARG C C 1
ATOM 3182 O O . ARG B 2 56 ? -24.792 2.926 -2.928 1.00 40.16 50 ARG C O 1
ATOM 3190 N N . VAL B 2 57 ? -24.802 1.848 -0.954 1.00 38.19 51 VAL C N 1
ATOM 3191 C CA . VAL B 2 57 ? -24.071 2.899 -0.255 1.00 36.77 51 VAL C CA 1
ATOM 3192 C C . VAL B 2 57 ? -22.610 2.846 -0.691 1.00 35.36 51 VAL C C 1
ATOM 3193 O O . VAL B 2 57 ? -22.010 3.870 -1.023 1.00 31.79 51 VAL C O 1
ATOM 3197 N N . THR B 2 58 ? -22.055 1.636 -0.711 1.00 32.24 52 THR C N 1
ATOM 3198 C CA . THR B 2 58 ? -20.680 1.425 -1.144 1.00 29.66 52 THR C CA 1
ATOM 3199 C C . THR B 2 58 ? -20.467 1.851 -2.600 1.00 33.98 52 THR C C 1
ATOM 3200 O O . THR B 2 58 ? -19.443 2.454 -2.926 1.00 42.75 52 THR C O 1
ATOM 3204 N N . ARG B 2 59 ? -21.435 1.560 -3.466 1.00 36.89 53 ARG C N 1
ATOM 3205 C CA . ARG B 2 59 ? -21.364 1.994 -4.863 1.00 46.06 53 ARG C CA 1
ATOM 3206 C C . ARG B 2 59 ? -21.318 3.509 -4.971 1.00 40.75 53 ARG C C 1
ATOM 3207 O O . ARG B 2 59 ? -20.534 4.062 -5.741 1.00 36.39 53 ARG C O 1
ATOM 3215 N N . LEU B 2 60 ? -22.181 4.167 -4.206 1.00 31.44 54 LEU C N 1
ATOM 3216 C CA . LEU B 2 60 ? -22.213 5.619 -4.155 1.00 36.52 54 LEU C CA 1
ATOM 3217 C C . LEU B 2 60 ? -20.861 6.149 -3.689 1.00 38.51 54 LEU C C 1
ATOM 3218 O O . LEU B 2 60 ? -20.325 7.113 -4.239 1.00 34.93 54 LEU C O 1
ATOM 3223 N N . GLN B 2 61 ? -20.316 5.493 -2.673 1.00 35.59 55 GLN C N 1
ATOM 3224 C CA . GLN B 2 61 ? -19.031 5.863 -2.092 1.00 34.34 55 GLN C CA 1
ATOM 3225 C C . GLN B 2 61 ? -17.906 5.905 -3.135 1.00 34.58 55 GLN C C 1
ATOM 3226 O O . GLN B 2 61 ? -17.141 6.863 -3.188 1.00 32.96 55 GLN C O 1
ATOM 3232 N N . PHE B 2 62 ? -17.818 4.888 -3.984 1.00 25.67 56 PHE C N 1
ATOM 3233 C CA . PHE B 2 62 ? -16.772 4.879 -5.000 1.00 24.89 56 PHE C CA 1
ATOM 3234 C C . PHE B 2 62 ? -16.988 5.859 -6.155 1.00 34.50 56 PHE C C 1
ATOM 3235 O O . PHE B 2 62 ? -16.027 6.257 -6.815 1.00 34.41 56 PHE C O 1
ATOM 3243 N N . LYS B 2 63 ? -18.234 6.264 -6.392 1.00 30.94 57 LYS C N 1
ATOM 3244 C CA . LYS B 2 63 ? -18.489 7.315 -7.371 1.00 36.90 57 LYS C CA 1
ATOM 3245 C C . LYS B 2 63 ? -18.021 8.661 -6.829 1.00 30.96 57 LYS C C 1
ATOM 3246 O O . LYS B 2 63 ? -17.488 9.487 -7.564 1.00 30.21 57 LYS C O 1
ATOM 3252 N N . ILE B 2 64 ? -18.208 8.858 -5.530 1.00 26.68 58 ILE C N 1
ATOM 3253 C CA . ILE B 2 64 ? -17.743 10.064 -4.856 1.00 31.76 58 ILE C CA 1
ATOM 3254 C C . ILE B 2 64 ? -16.219 10.138 -4.827 1.00 31.37 58 ILE C C 1
ATOM 3255 O O . ILE B 2 64 ? -15.638 11.214 -4.984 1.00 30.13 58 ILE C O 1
ATOM 3260 N N . VAL B 2 65 ? -15.576 8.988 -4.641 1.00 30.91 59 VAL C N 1
ATOM 3261 C CA . VAL B 2 65 ? -14.128 8.916 -4.730 1.00 27.32 59 VAL C CA 1
ATOM 3262 C C . VAL B 2 65 ? -13.681 9.462 -6.082 1.00 32.02 59 VAL C C 1
ATOM 3263 O O . VAL B 2 65 ? -12.788 10.306 -6.150 1.00 31.58 59 VAL C O 1
ATOM 3267 N N . ARG B 2 66 ? -14.325 8.996 -7.150 1.00 31.95 60 ARG C N 1
ATOM 3268 C CA . ARG B 2 66 ? -13.993 9.440 -8.503 1.00 29.56 60 ARG C CA 1
ATOM 3269 C C . ARG B 2 66 ? -14.244 10.932 -8.698 1.00 27.71 60 ARG C C 1
ATOM 3270 O O . ARG B 2 66 ? -13.452 11.614 -9.343 1.00 30.26 60 ARG C O 1
ATOM 3278 N N . VAL B 2 67 ? -15.350 11.428 -8.148 1.00 26.17 61 VAL C N 1
ATOM 3279 C CA . VAL B 2 67 ? -15.680 12.847 -8.231 1.00 27.28 61 VAL C CA 1
ATOM 3280 C C . VAL B 2 67 ? -14.616 13.687 -7.531 1.00 32.80 61 VAL C C 1
ATOM 3281 O O . VAL B 2 67 ? -14.111 14.660 -8.098 1.00 30.59 61 VAL C O 1
ATOM 3285 N N . MET B 2 68 ? -14.257 13.284 -6.314 1.00 32.18 62 MET C N 1
ATOM 3286 C CA . MET B 2 68 ? -13.214 13.966 -5.552 1.00 28.96 62 MET C CA 1
ATOM 3287 C C . MET B 2 68 ? -11.850 13.899 -6.237 1.00 30.63 62 MET C C 1
ATOM 3288 O O . MET B 2 68 ? -11.086 14.866 -6.198 1.00 33.15 62 MET C O 1
ATOM 3293 N N . GLU B 2 69 ? -11.545 12.761 -6.858 1.00 28.24 63 GLU C N 1
ATOM 3294 C CA . GLU B 2 69 ? -10.326 12.636 -7.661 1.00 24.13 63 GLU C CA 1
ATOM 3295 C C . GLU B 2 69 ? -10.332 13.687 -8.771 1.00 29.16 63 GLU C C 1
ATOM 3296 O O . GLU B 2 69 ? -9.329 14.355 -9.022 1.00 35.85 63 GLU C O 1
ATOM 3302 N N . MET B 2 70 ? -11.480 13.837 -9.422 1.00 33.02 64 MET C N 1
ATOM 3303 C CA . MET B 2 70 ? -11.614 14.786 -10.518 1.00 34.14 64 MET C CA 1
ATOM 3304 C C . MET B 2 70 ? -11.476 16.217 -10.014 1.00 25.81 64 MET C C 1
ATOM 3305 O O . MET B 2 70 ? -10.767 17.022 -10.609 1.00 30.23 64 MET C O 1
ATOM 3310 N N . LEU B 2 71 ? -12.139 16.513 -8.901 1.00 26.97 65 LEU C N 1
ATOM 3311 C CA . LEU B 2 71 ? -12.003 17.801 -8.239 1.00 28.40 65 LEU C CA 1
ATOM 3312 C C . LEU B 2 71 ? -10.547 18.089 -7.844 1.00 35.00 65 LEU C C 1
ATOM 3313 O O . LEU B 2 71 ? -10.077 19.218 -7.985 1.00 30.20 65 LEU C O 1
ATOM 3318 N N . GLU B 2 72 ? -9.837 17.073 -7.356 1.00 32.10 66 GLU C N 1
ATOM 3319 C CA . GLU B 2 72 ? -8.438 17.250 -6.966 1.00 37.13 66 GLU C CA 1
ATOM 3320 C C . GLU B 2 72 ? -7.568 17.632 -8.157 1.00 35.71 66 GLU C C 1
ATOM 3321 O O . GLU B 2 72 ? -6.737 18.537 -8.065 1.00 37.37 66 GLU C O 1
ATOM 3327 N N . THR B 2 73 ? -7.760 16.929 -9.270 1.00 33.63 67 THR C N 1
ATOM 3328 C CA . THR B 2 73 ? -6.991 17.180 -10.483 1.00 36.99 67 THR C CA 1
ATOM 3329 C C . THR B 2 73 ? -7.239 18.584 -11.030 1.00 40.14 67 THR C C 1
ATOM 3330 O O . THR B 2 73 ? -6.315 19.253 -11.486 1.00 39.74 67 THR C O 1
ATOM 3334 N N . LEU B 2 74 ? -8.491 19.024 -10.978 1.00 31.86 68 LEU C N 1
ATOM 3335 C CA . LEU B 2 74 ? -8.845 20.344 -11.465 1.00 34.88 68 LEU C CA 1
ATOM 3336 C C . LEU B 2 74 ? -8.248 21.435 -10.593 1.00 36.76 68 LEU C C 1
ATOM 3337 O O . LEU B 2 74 ? -7.708 22.417 -11.099 1.00 34.39 68 LEU C O 1
ATOM 3342 N N . VAL B 2 75 ? -8.352 21.258 -9.281 1.00 29.41 69 VAL C N 1
ATOM 3343 C CA . VAL B 2 75 ? -7.754 22.189 -8.338 1.00 38.58 69 VAL C CA 1
ATOM 3344 C C . VAL B 2 75 ? -6.246 22.288 -8.570 1.00 42.69 69 VAL C C 1
ATOM 3345 O O . VAL B 2 75 ? -5.675 23.378 -8.564 1.00 43.00 69 VAL C O 1
ATOM 3349 N N . ASN B 2 76 ? -5.617 21.143 -8.818 1.00 40.91 70 ASN C N 1
ATOM 3350 C CA . ASN B 2 76 ? -4.161 21.045 -8.864 1.00 39.30 70 ASN C CA 1
ATOM 3351 C C . ASN B 2 76 ? -3.526 21.345 -10.229 1.00 35.86 70 ASN C C 1
ATOM 3352 O O . ASN B 2 76 ? -2.386 21.802 -10.296 1.00 40.73 70 ASN C O 1
ATOM 3357 N N . GLU B 2 77 ? -4.258 21.090 -11.311 1.00 33.62 71 GLU C N 1
ATOM 3358 C CA . GLU B 2 77 ? -3.703 21.234 -12.658 1.00 37.09 71 GLU C CA 1
ATOM 3359 C C . GLU B 2 77 ? -4.548 22.122 -13.572 1.00 38.85 71 GLU C C 1
ATOM 3360 O O . GLU B 2 77 ? -4.179 22.358 -14.723 1.00 43.31 71 GLU C O 1
ATOM 3366 N N . GLY B 2 78 ? -5.679 22.605 -13.066 1.00 37.34 72 GLY C N 1
ATOM 3367 C CA . GLY B 2 78 ? -6.590 23.416 -13.860 1.00 37.97 72 GLY C CA 1
ATOM 3368 C C . GLY B 2 78 ? -6.008 24.701 -14.428 1.00 42.29 72 GLY C C 1
ATOM 3369 O O . GLY B 2 78 ? -6.448 25.167 -15.479 1.00 40.89 72 GLY C O 1
ATOM 3370 N N . SER B 2 79 ? -5.015 25.265 -13.740 1.00 46.16 73 SER C N 1
ATOM 3371 C CA . SER B 2 79 ? -4.407 26.535 -14.138 1.00 43.16 73 SER C CA 1
ATOM 3372 C C . SER B 2 79 ? -3.321 26.375 -15.193 1.00 52.23 73 SER C C 1
ATOM 3373 O O . SER B 2 79 ? -2.980 27.335 -15.883 1.00 56.72 73 SER C O 1
ATOM 3376 N N . LEU B 2 80 ? -2.774 25.168 -15.304 1.00 48.90 74 LEU C N 1
ATOM 3377 C CA . LEU B 2 80 ? -1.609 24.916 -16.155 1.00 38.91 74 LEU C CA 1
ATOM 3378 C C . LEU B 2 80 ? -1.805 25.316 -17.616 1.00 42.29 74 LEU C C 1
ATOM 3379 O O . LEU B 2 80 ? -1.013 26.084 -18.165 1.00 48.67 74 LEU C O 1
ATOM 3384 N N . ALA B 2 81 ? -2.857 24.798 -18.241 1.00 35.63 75 ALA C N 1
ATOM 3385 C CA . ALA B 2 81 ? -3.114 25.097 -19.647 1.00 38.35 75 ALA C CA 1
ATOM 3386 C C . ALA B 2 81 ? -3.380 26.589 -19.845 1.00 36.04 75 ALA C C 1
ATOM 3387 O O . ALA B 2 81 ? -2.943 27.181 -20.830 1.00 33.21 75 ALA C O 1
ATOM 3389 N N . VAL B 2 82 ? -4.084 27.193 -18.894 1.00 35.89 76 VAL C N 1
ATOM 3390 C CA . VAL B 2 82 ? -4.325 28.632 -18.918 1.00 40.62 76 VAL C CA 1
ATOM 3391 C C . VAL B 2 82 ? -3.010 29.400 -18.802 1.00 45.20 76 VAL C C 1
ATOM 3392 O O . VAL B 2 82 ? -2.767 30.337 -19.562 1.00 39.18 76 VAL C O 1
ATOM 3396 N N . GLU B 2 83 ? -2.168 28.986 -17.855 1.00 49.10 77 GLU C N 1
ATOM 3397 C CA . GLU B 2 83 ? -0.863 29.606 -17.624 1.00 53.51 77 GLU C CA 1
ATOM 3398 C C . GLU B 2 83 ? 0.013 29.621 -18.876 1.00 49.27 77 GLU C C 1
ATOM 3399 O O . GLU B 2 83 ? 0.555 30.663 -19.249 1.00 45.71 77 GLU C O 1
ATOM 3405 N N . GLU B 2 84 ? 0.165 28.458 -19.508 1.00 39.55 78 GLU C N 1
ATOM 3406 C CA . GLU B 2 84 ? 0.996 28.342 -20.703 1.00 44.26 78 GLU C CA 1
ATOM 3407 C C . GLU B 2 84 ? 0.511 29.273 -21.814 1.00 46.57 78 GLU C C 1
ATOM 3408 O O . GLU B 2 84 ? 1.297 30.012 -22.406 1.00 49.22 78 GLU C O 1
ATOM 3414 N N . LEU B 2 85 ? -0.791 29.237 -22.078 1.00 46.26 79 LEU C N 1
ATOM 3415 C CA . LEU B 2 85 ? -1.402 30.120 -23.063 1.00 47.08 79 LEU C CA 1
ATOM 3416 C C . LEU B 2 85 ? -1.218 31.595 -22.709 1.00 42.40 79 LEU C C 1
ATOM 3417 O O . LEU B 2 85 ? -1.055 32.430 -23.593 1.00 40.96 79 LEU C O 1
ATOM 3422 N N . ARG B 2 86 ? -1.233 31.909 -21.415 1.00 44.75 80 ARG C N 1
ATOM 3423 C CA . ARG B 2 86 ? -1.107 33.293 -20.958 1.00 44.25 80 ARG C CA 1
ATOM 3424 C C . ARG B 2 86 ? 0.288 33.875 -21.216 1.00 44.14 80 ARG C C 1
ATOM 3425 O O . ARG B 2 86 ? 0.416 35.010 -21.690 1.00 47.93 80 ARG C O 1
ATOM 3433 N N . MET B 2 87 ? 1.325 33.101 -20.901 1.00 46.20 81 MET C N 1
ATOM 3434 C CA . MET B 2 87 ? 2.702 33.538 -21.115 1.00 52.34 81 MET C CA 1
ATOM 3435 C C . MET B 2 87 ? 2.924 33.807 -22.593 1.00 50.05 81 MET C C 1
ATOM 3436 O O . MET B 2 87 ? 3.604 34.759 -22.972 1.00 53.44 81 MET C O 1
ATOM 3441 N N . GLU B 2 88 ? 2.341 32.948 -23.418 1.00 45.48 82 GLU C N 1
ATOM 3442 C CA . GLU B 2 88 ? 2.505 33.015 -24.858 1.00 46.14 82 GLU C CA 1
ATOM 3443 C C . GLU B 2 88 ? 1.769 34.226 -25.441 1.00 43.28 82 GLU C C 1
ATOM 3444 O O . GLU B 2 88 ? 2.315 34.943 -26.284 1.00 42.36 82 GLU C O 1
ATOM 3450 N N . ARG B 2 89 ? 0.535 34.437 -24.979 1.00 33.49 83 ARG C N 1
ATOM 3451 C CA . ARG B 2 89 ? -0.246 35.627 -25.304 1.00 43.30 83 ARG C CA 1
ATOM 3452 C C . ARG B 2 89 ? 0.546 36.890 -24.977 1.00 43.50 83 ARG C C 1
ATOM 3453 O O . ARG B 2 89 ? 0.620 37.813 -25.791 1.00 42.55 83 ARG C O 1
ATOM 3461 N N . ASP B 2 90 ? 1.135 36.928 -23.784 1.00 44.99 84 ASP C N 1
ATOM 3462 C CA . ASP B 2 90 ? 1.874 38.108 -23.345 1.00 45.80 84 ASP C CA 1
ATOM 3463 C C . ASP B 2 90 ? 3.138 38.321 -24.166 1.00 46.13 84 ASP C C 1
ATOM 3464 O O . ASP B 2 90 ? 3.490 39.459 -24.489 1.00 47.21 84 ASP C O 1
ATOM 3469 N N . ASN B 2 91 ? 3.809 37.225 -24.510 1.00 40.90 85 ASN C N 1
ATOM 3470 C CA . ASN B 2 91 ? 5.010 37.291 -25.338 1.00 46.26 85 ASN C CA 1
ATOM 3471 C C . ASN B 2 91 ? 4.737 37.799 -26.755 1.00 50.74 85 ASN C C 1
ATOM 3472 O O . ASN B 2 91 ? 5.449 38.670 -27.254 1.00 51.81 85 ASN C O 1
ATOM 3477 N N . LEU B 2 92 ? 3.701 37.262 -27.393 1.00 50.45 86 LEU C N 1
ATOM 3478 C CA . LEU B 2 92 ? 3.250 37.770 -28.686 1.00 46.03 86 LEU C CA 1
ATOM 3479 C C . LEU B 2 92 ? 2.914 39.259 -28.597 1.00 47.57 86 LEU C C 1
ATOM 3480 O O . LEU B 2 92 ? 3.291 40.042 -29.468 1.00 48.07 86 LEU C O 1
ATOM 3485 N N . LYS B 2 93 ? 2.206 39.638 -27.535 1.00 46.80 87 LYS C N 1
ATOM 3486 C CA . LYS B 2 93 ? 1.853 41.036 -27.294 1.00 48.84 87 LYS C CA 1
ATOM 3487 C C . LYS B 2 93 ? 3.098 41.917 -27.188 1.00 53.65 87 LYS C C 1
ATOM 3488 O O . LYS B 2 93 ? 3.134 43.016 -27.742 1.00 55.93 87 LYS C O 1
ATOM 3494 N N . GLN B 2 94 ? 4.108 41.430 -26.468 1.00 55.37 88 GLN C N 1
ATOM 3495 C CA . GLN B 2 94 ? 5.379 42.137 -26.339 1.00 60.60 88 GLN C CA 1
ATOM 3496 C C . GLN B 2 94 ? 5.972 42.383 -27.718 1.00 59.01 88 GLN C C 1
ATOM 3497 O O . GLN B 2 94 ? 6.468 43.471 -28.006 1.00 62.09 88 GLN C O 1
ATOM 3503 N N . GLU B 2 95 ? 5.902 41.366 -28.573 1.00 58.29 89 GLU C N 1
ATOM 3504 C CA . GLU B 2 95 ? 6.462 41.452 -29.917 1.00 55.13 89 GLU C CA 1
ATOM 3505 C C . GLU B 2 95 ? 5.701 42.438 -30.798 1.00 49.66 89 GLU C C 1
ATOM 3506 O O . GLU B 2 95 ? 6.295 43.138 -31.618 1.00 56.49 89 GLU C O 1
ATOM 3512 N N . VAL B 2 96 ? 4.386 42.489 -30.630 1.00 45.03 90 VAL C N 1
ATOM 3513 C CA . VAL B 2 96 ? 3.573 43.431 -31.386 1.00 49.39 90 VAL C CA 1
ATOM 3514 C C . VAL B 2 96 ? 3.960 44.867 -31.027 1.00 49.72 90 VAL C C 1
ATOM 3515 O O . VAL B 2 96 ? 4.158 45.704 -31.909 1.00 48.93 90 VAL C O 1
ATOM 3519 N N . GLU B 2 97 ? 4.090 45.139 -29.731 1.00 47.52 91 GLU C N 1
ATOM 3520 C CA . GLU B 2 97 ? 4.484 46.467 -29.268 1.00 51.73 91 GLU C CA 1
ATOM 3521 C C . GLU B 2 97 ? 5.872 46.859 -29.765 1.00 51.13 91 GLU C C 1
ATOM 3522 O O . GLU B 2 97 ? 6.099 48.004 -30.157 1.00 52.20 91 GLU C O 1
ATOM 3528 N N . GLY B 2 98 ? 6.792 45.902 -29.756 1.00 48.01 92 GLY C N 1
ATOM 3529 C CA . GLY B 2 98 ? 8.156 46.155 -30.182 1.00 51.72 92 GLY C CA 1
ATOM 3530 C C . GLY B 2 98 ? 8.310 46.427 -31.667 1.00 57.41 92 GLY C C 1
ATOM 3531 O O . GLY B 2 98 ? 9.143 47.241 -32.066 1.00 55.88 92 GLY C O 1
ATOM 3532 N N . LEU B 2 99 ? 7.513 45.750 -32.489 1.00 64.85 93 LEU C N 1
ATOM 3533 C CA . LEU B 2 99 ? 7.604 45.913 -33.940 1.00 64.44 93 LEU C CA 1
ATOM 3534 C C . LEU B 2 99 ? 6.938 47.201 -34.431 1.00 67.62 93 LEU C C 1
ATOM 3535 O O . LEU B 2 99 ? 7.188 47.648 -35.550 1.00 68.74 93 LEU C O 1
ATOM 3540 N N . ARG B 2 100 ? 6.102 47.800 -33.587 1.00 74.31 94 ARG C N 1
ATOM 3541 C CA . ARG B 2 100 ? 5.420 49.044 -33.938 1.00 76.37 94 ARG C CA 1
ATOM 3542 C C . ARG B 2 100 ? 6.044 50.261 -33.259 1.00 74.36 94 ARG C C 1
ATOM 3543 O O . ARG B 2 100 ? 6.958 50.133 -32.444 1.00 74.70 94 ARG C O 1
ATOM 3551 N N . LYS C 3 19 ? -9.251 -30.259 6.937 1.00 82.63 184 LYS E N 1
ATOM 3552 C CA . LYS C 3 19 ? -8.230 -29.623 6.112 1.00 83.60 184 LYS E CA 1
ATOM 3553 C C . LYS C 3 19 ? -7.464 -28.565 6.899 1.00 79.76 184 LYS E C 1
ATOM 3554 O O . LYS C 3 19 ? -7.849 -27.394 6.924 1.00 77.21 184 LYS E O 1
ATOM 3560 N N . LYS C 3 20 ? -6.381 -28.985 7.545 1.00 76.37 185 LYS E N 1
ATOM 3561 C CA . LYS C 3 20 ? -5.530 -28.060 8.281 1.00 67.41 185 LYS E CA 1
ATOM 3562 C C . LYS C 3 20 ? -4.727 -27.214 7.304 1.00 58.53 185 LYS E C 1
ATOM 3563 O O . LYS C 3 20 ? -4.093 -27.739 6.387 1.00 57.22 185 LYS E O 1
ATOM 3565 N N . LYS C 3 21 ? -4.773 -25.901 7.492 1.00 53.42 186 LYS E N 1
ATOM 3566 C CA . LYS C 3 21 ? -4.007 -24.995 6.653 1.00 49.19 186 LYS E CA 1
ATOM 3567 C C . LYS C 3 21 ? -2.519 -25.211 6.895 1.00 47.07 186 LYS E C 1
ATOM 3568 O O . LYS C 3 21 ? -2.105 -25.606 7.984 1.00 50.43 186 LYS E O 1
ATOM 3574 N N . ARG C 3 22 ? -1.717 -24.968 5.867 1.00 39.56 187 ARG E N 1
ATOM 3575 C CA . ARG C 3 22 ? -0.278 -25.095 5.993 1.00 38.63 187 ARG E CA 1
ATOM 3576 C C . ARG C 3 22 ? 0.286 -23.849 6.684 1.00 43.68 187 ARG E C 1
ATOM 3577 O O . ARG C 3 22 ? 0.062 -22.722 6.232 1.00 39.32 187 ARG E O 1
ATOM 3585 N N . LEU C 3 23 ? 0.994 -24.060 7.793 1.00 45.43 188 LEU E N 1
ATOM 3586 C CA . LEU C 3 23 ? 1.667 -22.981 8.512 1.00 42.48 188 LEU E CA 1
ATOM 3587 C C . LEU C 3 23 ? 2.915 -22.551 7.759 1.00 34.09 188 LEU E C 1
ATOM 3588 O O . LEU C 3 23 ? 3.852 -23.329 7.628 1.00 48.19 188 LEU E O 1
ATOM 3593 N N . LEU C 3 24 ? 2.929 -21.314 7.271 1.00 33.52 189 LEU E N 1
ATOM 3594 C CA . LEU C 3 24 ? 4.088 -20.789 6.550 1.00 39.23 189 LEU E CA 1
ATOM 3595 C C . LEU C 3 24 ? 5.135 -20.228 7.502 1.00 43.47 189 LEU E C 1
ATOM 3596 O O . LEU C 3 24 ? 4.835 -19.363 8.323 1.00 44.59 189 LEU E O 1
ATOM 3601 N N . SER C 3 25 ? 6.366 -20.713 7.372 1.00 35.23 190 SER E N 1
ATOM 3602 C CA . SER C 3 25 ? 7.453 -20.278 8.238 1.00 35.64 190 SER E CA 1
ATOM 3603 C C . SER C 3 25 ? 7.943 -18.872 7.913 1.00 35.43 190 SER E C 1
ATOM 3604 O O . SER C 3 25 ? 8.167 -18.530 6.754 1.00 40.25 190 SER E O 1
ATOM 3607 N N . PHE C 3 26 ? 8.113 -18.060 8.948 1.00 35.06 191 PHE E N 1
ATOM 3608 C CA . PHE C 3 26 ? 8.702 -16.736 8.775 1.00 44.47 191 PHE E CA 1
ATOM 3609 C C . PHE C 3 26 ? 9.796 -16.450 9.795 1.00 49.18 191 PHE E C 1
ATOM 3610 O O . PHE C 3 26 ? 9.539 -16.361 10.996 1.00 57.31 191 PHE E O 1
ATOM 3618 N N . ARG C 3 27 ? 11.022 -16.322 9.299 1.00 48.00 192 ARG E N 1
ATOM 3619 C CA . ARG C 3 27 ? 12.173 -16.023 10.140 1.00 56.34 192 ARG E CA 1
ATOM 3620 C C . ARG C 3 27 ? 12.798 -14.697 9.709 1.00 61.18 192 ARG E C 1
ATOM 3621 O O . ARG C 3 27 ? 12.562 -14.228 8.595 1.00 56.49 192 ARG E O 1
ATOM 3629 N N . ASP C 3 28 ? 13.595 -14.100 10.592 1.00 71.12 193 ASP E N 1
ATOM 3630 C CA . ASP C 3 28 ? 14.212 -12.805 10.317 1.00 69.55 193 ASP E CA 1
ATOM 3631 C C . ASP C 3 28 ? 15.118 -12.859 9.092 1.00 64.11 193 ASP E C 1
ATOM 3632 O O . ASP C 3 28 ? 15.281 -11.869 8.381 1.00 66.60 193 ASP E O 1
ATOM 3637 N N . VAL C 3 29 ? 15.688 -14.031 8.842 1.00 64.57 194 VAL E N 1
ATOM 3638 C CA . VAL C 3 29 ? 16.496 -14.270 7.652 1.00 66.16 194 VAL E CA 1
ATOM 3639 C C . VAL C 3 29 ? 15.721 -13.967 6.365 1.00 61.08 194 VAL E C 1
ATOM 3640 O O . VAL C 3 29 ? 16.317 -13.698 5.323 1.00 60.44 194 VAL E O 1
ATOM 3644 N N . ASP C 3 30 ? 14.393 -14.014 6.443 1.00 61.76 195 ASP E N 1
ATOM 3645 C CA . ASP C 3 30 ? 13.544 -13.785 5.273 1.00 63.47 195 ASP E CA 1
ATOM 3646 C C . ASP C 3 30 ? 13.368 -12.304 4.931 1.00 61.47 195 ASP E C 1
ATOM 3647 O O . ASP C 3 30 ? 12.952 -11.965 3.825 1.00 65.64 195 ASP E O 1
ATOM 3652 N N . PHE C 3 31 ? 13.691 -11.428 5.878 1.00 61.27 196 PHE E N 1
ATOM 3653 C CA . PHE C 3 31 ? 13.476 -9.995 5.701 1.00 65.43 196 PHE E CA 1
ATOM 3654 C C . PHE C 3 31 ? 14.782 -9.201 5.653 1.00 79.50 196 PHE E C 1
ATOM 3655 O O . PHE C 3 31 ? 15.692 -9.436 6.450 1.00 87.94 196 PHE E O 1
ATOM 3663 N N . GLU C 3 32 ? 14.855 -8.257 4.716 1.00 85.21 197 GLU E N 1
ATOM 3664 C CA . GLU C 3 32 ? 16.017 -7.381 4.554 1.00 93.53 197 GLU E CA 1
ATOM 3665 C C . GLU C 3 32 ? 17.323 -8.155 4.384 1.00 101.05 197 GLU E C 1
ATOM 3666 O O . GLU C 3 32 ? 18.384 -7.708 4.823 1.00 106.69 197 GLU E O 1
ATOM 3672 N N . ASP D 1 21 ? -34.004 22.332 13.823 1.00 71.91 1470 ASP B N 1
ATOM 3673 C CA . ASP D 1 21 ? -35.203 21.837 13.154 1.00 79.05 1470 ASP B CA 1
ATOM 3674 C C . ASP D 1 21 ? -35.967 22.940 12.430 1.00 75.78 1470 ASP B C 1
ATOM 3675 O O . ASP D 1 21 ? -36.145 24.039 12.954 1.00 80.20 1470 ASP B O 1
ATOM 3680 N N . PHE D 1 22 ? -36.418 22.631 11.219 1.00 67.53 1471 PHE B N 1
ATOM 3681 C CA . PHE D 1 22 ? -37.180 23.575 10.414 1.00 67.48 1471 PHE B CA 1
ATOM 3682 C C . PHE D 1 22 ? -38.577 23.043 10.124 1.00 68.55 1471 PHE B C 1
ATOM 3683 O O . PHE D 1 22 ? -38.832 21.845 10.247 1.00 70.01 1471 PHE B O 1
ATOM 3691 N N . GLN D 1 23 ? -39.477 23.941 9.735 1.00 67.62 1472 GLN B N 1
ATOM 3692 C CA . GLN D 1 23 ? -40.857 23.565 9.452 1.00 70.16 1472 GLN B CA 1
ATOM 3693 C C . GLN D 1 23 ? -41.079 23.247 7.978 1.00 65.31 1472 GLN B C 1
ATOM 3694 O O . GLN D 1 23 ? -42.083 22.637 7.612 1.00 72.27 1472 GLN B O 1
ATOM 3700 N N . GLY D 1 24 ? -40.141 23.663 7.134 1.00 53.48 1473 GLY B N 1
ATOM 3701 C CA . GLY D 1 24 ? -40.231 23.387 5.713 1.00 46.74 1473 GLY B CA 1
ATOM 3702 C C . GLY D 1 24 ? -40.840 24.526 4.917 1.00 49.00 1473 GLY B C 1
ATOM 3703 O O . GLY D 1 24 ? -41.550 24.299 3.936 1.00 52.20 1473 GLY B O 1
ATOM 3704 N N . MET D 1 25 ? -40.562 25.756 5.341 1.00 45.84 1474 MET B N 1
ATOM 3705 C CA . MET D 1 25 ? -41.023 26.935 4.624 1.00 50.36 1474 MET B CA 1
ATOM 3706 C C . MET D 1 25 ? -39.845 27.796 4.183 1.00 57.25 1474 MET B C 1
ATOM 3707 O O . MET D 1 25 ? -38.716 27.606 4.640 1.00 56.32 1474 MET B O 1
ATOM 3712 N N . LEU D 1 26 ? -40.123 28.751 3.300 1.00 54.98 1475 LEU B N 1
ATOM 3713 C CA . LEU D 1 26 ? -39.121 29.705 2.843 1.00 52.83 1475 LEU B CA 1
ATOM 3714 C C . LEU D 1 26 ? -39.693 31.117 2.850 1.00 61.83 1475 LEU B C 1
ATOM 3715 O O . LEU D 1 26 ? -40.691 31.394 2.180 1.00 68.71 1475 LEU B O 1
ATOM 3720 N N . GLU D 1 27 ? -39.063 32.005 3.612 1.00 57.15 1476 GLU B N 1
ATOM 3721 C CA . GLU D 1 27 ? -39.475 33.400 3.656 1.00 61.93 1476 GLU B CA 1
ATOM 3722 C C . GLU D 1 27 ? -38.590 34.258 2.761 1.00 60.58 1476 GLU B C 1
ATOM 3723 O O . GLU D 1 27 ? -37.404 33.982 2.602 1.00 62.45 1476 GLU B O 1
ATOM 3729 N N . TYR D 1 28 ? -39.176 35.299 2.181 1.00 64.45 1477 TYR B N 1
ATOM 3730 C CA . TYR D 1 28 ? -38.430 36.253 1.372 1.00 65.96 1477 TYR B CA 1
ATOM 3731 C C . TYR D 1 28 ? -39.068 37.634 1.492 1.00 71.50 1477 TYR B C 1
ATOM 3732 O O . TYR D 1 28 ? -40.282 37.745 1.665 1.00 75.30 1477 TYR B O 1
ATOM 3741 N N . LYS D 1 29 ? -38.255 38.684 1.410 1.00 73.87 1478 LYS B N 1
ATOM 3742 C CA . LYS D 1 29 ? -38.780 40.049 1.434 1.00 74.55 1478 LYS B CA 1
ATOM 3743 C C . LYS D 1 29 ? -39.602 40.302 0.175 1.00 73.84 1478 LYS B C 1
ATOM 3744 O O . LYS D 1 29 ? -39.287 39.778 -0.893 1.00 67.69 1478 LYS B O 1
ATOM 3750 N N . ARG D 1 30 ? -40.654 41.104 0.304 1.00 81.72 1479 ARG B N 1
ATOM 3751 C CA . ARG D 1 30 ? -41.606 41.308 -0.786 1.00 78.32 1479 ARG B CA 1
ATOM 3752 C C . ARG D 1 30 ? -41.019 41.999 -2.017 1.00 74.69 1479 ARG B C 1
ATOM 3753 O O . ARG D 1 30 ? -41.390 41.678 -3.146 1.00 67.70 1479 ARG B O 1
ATOM 3761 N N . GLU D 1 31 ? -40.104 42.940 -1.805 1.00 77.16 1480 GLU B N 1
ATOM 3762 C CA . GLU D 1 31 ? -39.472 43.628 -2.928 1.00 84.33 1480 GLU B CA 1
ATOM 3763 C C . GLU D 1 31 ? -38.418 42.747 -3.605 1.00 82.94 1480 GLU B C 1
ATOM 3764 O O . GLU D 1 31 ? -37.817 43.138 -4.606 1.00 83.56 1480 GLU B O 1
ATOM 3770 N N . ASP D 1 32 ? -38.206 41.555 -3.056 1.00 82.37 1481 ASP B N 1
ATOM 3771 C CA . ASP D 1 32 ? -37.267 40.598 -3.629 1.00 78.83 1481 ASP B CA 1
ATOM 3772 C C . ASP D 1 32 ? -37.960 39.576 -4.526 1.00 78.10 1481 ASP B C 1
ATOM 3773 O O . ASP D 1 32 ? -37.300 38.729 -5.129 1.00 82.12 1481 ASP B O 1
ATOM 3778 N N . GLU D 1 33 ? -39.285 39.656 -4.609 1.00 67.26 1482 GLU B N 1
ATOM 3779 C CA . GLU D 1 33 ? -40.066 38.644 -5.315 1.00 64.83 1482 GLU B CA 1
ATOM 3780 C C . GLU D 1 33 ? -39.730 38.542 -6.800 1.00 66.48 1482 GLU B C 1
ATOM 3781 O O . GLU D 1 33 ? -39.704 37.447 -7.365 1.00 68.67 1482 GLU B O 1
ATOM 3787 N N . GLN D 1 34 ? -39.476 39.678 -7.437 1.00 66.82 1483 GLN B N 1
ATOM 3788 C CA . GLN D 1 34 ? -39.125 39.664 -8.850 1.00 67.17 1483 GLN B CA 1
ATOM 3789 C C . GLN D 1 34 ? -37.764 39.017 -9.081 1.00 65.01 1483 GLN B C 1
ATOM 3790 O O . GLN D 1 34 ? -37.511 38.465 -10.148 1.00 63.24 1483 GLN B O 1
ATOM 3796 N N . LYS D 1 35 ? -36.900 39.076 -8.072 1.00 63.82 1484 LYS B N 1
ATOM 3797 C CA . LYS D 1 35 ? -35.596 38.427 -8.138 1.00 58.33 1484 LYS B CA 1
ATOM 3798 C C . LYS D 1 35 ? -35.773 36.926 -7.945 1.00 58.32 1484 LYS B C 1
ATOM 3799 O O . LYS D 1 35 ? -35.062 36.121 -8.547 1.00 62.35 1484 LYS B O 1
ATOM 3805 N N . LEU D 1 36 ? -36.734 36.565 -7.100 1.00 56.21 1485 LEU B N 1
ATOM 3806 C CA . LEU D 1 36 ? -37.068 35.171 -6.835 1.00 51.28 1485 LEU B CA 1
ATOM 3807 C C . LEU D 1 36 ? -37.473 34.430 -8.102 1.00 49.50 1485 LEU B C 1
ATOM 3808 O O . LEU D 1 36 ? -36.839 33.445 -8.471 1.00 55.61 1485 LEU B O 1
ATOM 3813 N N . VAL D 1 37 ? -38.524 34.900 -8.768 1.00 49.28 1486 VAL B N 1
ATOM 3814 C CA . VAL D 1 37 ? -39.013 34.230 -9.972 1.00 45.84 1486 VAL B CA 1
ATOM 3815 C C . VAL D 1 37 ? -38.058 34.389 -11.155 1.00 47.00 1486 VAL B C 1
ATOM 3816 O O . VAL D 1 37 ? -38.103 33.611 -12.107 1.00 47.00 1486 VAL B O 1
ATOM 3820 N N . LYS D 1 38 ? -37.192 35.394 -11.090 1.00 49.09 1487 LYS B N 1
ATOM 3821 C CA . LYS D 1 38 ? -36.184 35.595 -12.125 1.00 48.26 1487 LYS B CA 1
ATOM 3822 C C . LYS D 1 38 ? -35.125 34.489 -12.098 1.00 48.08 1487 LYS B C 1
ATOM 3823 O O . LYS D 1 38 ? -34.837 33.868 -13.122 1.00 48.67 1487 LYS B O 1
ATOM 3829 N N . ASN D 1 39 ? -34.549 34.245 -10.925 1.00 43.78 1488 ASN B N 1
ATOM 3830 C CA . ASN D 1 39 ? -33.521 33.217 -10.783 1.00 43.98 1488 ASN B CA 1
ATOM 3831 C C . ASN D 1 39 ? -34.089 31.803 -10.732 1.00 46.28 1488 ASN B C 1
ATOM 3832 O O . ASN D 1 39 ? -33.434 30.847 -11.141 1.00 50.97 1488 ASN B O 1
ATOM 3837 N N . LEU D 1 40 ? -35.309 31.674 -10.225 1.00 48.78 1489 LEU B N 1
ATOM 3838 C CA . LEU D 1 40 ? -35.904 30.360 -10.010 1.00 41.51 1489 LEU B CA 1
ATOM 3839 C C . LEU D 1 40 ? -36.710 29.875 -11.216 1.00 44.30 1489 LEU B C 1
ATOM 3840 O O . LEU D 1 40 ? -36.943 28.675 -11.372 1.00 49.26 1489 LEU B O 1
ATOM 3845 N N . ILE D 1 41 ? -37.125 30.803 -12.072 1.00 42.05 1490 ILE B N 1
ATOM 3846 C CA . ILE D 1 41 ? -37.925 30.451 -13.247 1.00 41.36 1490 ILE B CA 1
ATOM 3847 C C . ILE D 1 41 ? -37.373 31.041 -14.543 1.00 43.21 1490 ILE B C 1
ATOM 3848 O O . ILE D 1 41 ? -36.992 30.301 -15.450 1.00 42.58 1490 ILE B O 1
ATOM 3853 N N . LEU D 1 42 ? -37.343 32.371 -14.625 1.00 44.67 1491 LEU B N 1
ATOM 3854 C CA . LEU D 1 42 ? -36.925 33.074 -15.839 1.00 43.58 1491 LEU B CA 1
ATOM 3855 C C . LEU D 1 42 ? -35.571 32.626 -16.380 1.00 49.00 1491 LEU B C 1
ATOM 3856 O O . LEU D 1 42 ? -35.447 32.283 -17.555 1.00 54.42 1491 LEU B O 1
ATOM 3861 N N . GLU D 1 43 ? -34.559 32.622 -15.521 1.00 53.65 1492 GLU B N 1
ATOM 3862 C CA . GLU D 1 43 ? -33.203 32.331 -15.971 1.00 54.24 1492 GLU B CA 1
ATOM 3863 C C . GLU D 1 43 ? -32.617 31.047 -15.380 1.00 51.35 1492 GLU B C 1
ATOM 3864 O O . GLU D 1 43 ? -31.406 30.845 -15.410 1.00 50.73 1492 GLU B O 1
ATOM 3870 N N . LEU D 1 44 ? -33.480 30.178 -14.860 1.00 47.58 1493 LEU B N 1
ATOM 3871 C CA . LEU D 1 44 ? -33.043 28.876 -14.368 1.00 47.72 1493 LEU B CA 1
ATOM 3872 C C . LEU D 1 44 ? -32.805 27.931 -15.541 1.00 46.68 1493 LEU B C 1
ATOM 3873 O O . LEU D 1 44 ? -33.673 27.765 -16.395 1.00 45.01 1493 LEU B O 1
ATOM 3878 N N . LYS D 1 45 ? -31.633 27.310 -15.588 1.00 42.59 1494 LYS B N 1
ATOM 3879 C CA . LYS D 1 45 ? -31.326 26.396 -16.683 1.00 45.71 1494 LYS B CA 1
ATOM 3880 C C . LYS D 1 45 ? -31.953 25.019 -16.462 1.00 40.94 1494 LYS B C 1
ATOM 3881 O O . LYS D 1 45 ? -31.941 24.494 -15.352 1.00 39.83 1494 LYS B O 1
ATOM 3887 N N . PRO D 1 46 ? -32.524 24.435 -17.524 1.00 44.86 1495 PRO B N 1
ATOM 3888 C CA . PRO D 1 46 ? -33.135 23.104 -17.429 1.00 40.02 1495 PRO B CA 1
ATOM 3889 C C . PRO D 1 46 ? -32.085 22.031 -17.147 1.00 40.15 1495 PRO B C 1
ATOM 3890 O O . PRO D 1 46 ? -32.417 20.928 -16.713 1.00 41.81 1495 PRO B O 1
ATOM 3894 N N . ARG D 1 47 ? -30.826 22.364 -17.396 1.00 36.27 1496 ARG B N 1
ATOM 3895 C CA . ARG D 1 47 ? -29.728 21.456 -17.124 1.00 38.57 1496 ARG B CA 1
ATOM 3896 C C . ARG D 1 47 ? -28.752 22.117 -16.152 1.00 44.38 1496 ARG B C 1
ATOM 3897 O O . ARG D 1 47 ? -28.076 23.088 -16.495 1.00 40.80 1496 ARG B O 1
ATOM 3905 N N . GLY D 1 48 ? -28.700 21.593 -14.931 1.00 40.91 1497 GLY B N 1
ATOM 3906 C CA . GLY D 1 48 ? -27.817 22.118 -13.908 1.00 30.55 1497 GLY B CA 1
ATOM 3907 C C . GLY D 1 48 ? -27.497 21.067 -12.867 1.00 33.18 1497 GLY B C 1
ATOM 3908 O O . GLY D 1 48 ? -28.171 20.040 -12.796 1.00 28.94 1497 GLY B O 1
ATOM 3909 N N . VAL D 1 49 ? -26.465 21.321 -12.065 1.00 30.89 1498 VAL B N 1
ATOM 3910 C CA . VAL D 1 49 ? -26.066 20.412 -10.993 1.00 26.83 1498 VAL B CA 1
ATOM 3911 C C . VAL D 1 49 ? -27.200 20.173 -9.999 1.00 28.69 1498 VAL B C 1
ATOM 3912 O O . VAL D 1 49 ? -27.543 19.030 -9.701 1.00 32.43 1498 VAL B O 1
ATOM 3916 N N . ALA D 1 50 ? -27.790 21.250 -9.496 1.00 22.95 1499 ALA B N 1
ATOM 3917 C CA . ALA D 1 50 ? -28.824 21.117 -8.477 1.00 33.74 1499 ALA B CA 1
ATOM 3918 C C . ALA D 1 50 ? -30.115 20.465 -8.998 1.00 38.48 1499 ALA B C 1
ATOM 3919 O O . ALA D 1 50 ? -30.604 19.506 -8.403 1.00 37.50 1499 ALA B O 1
ATOM 3921 N N . VAL D 1 51 ? -30.658 20.966 -10.108 1.00 31.68 1500 VAL B N 1
ATOM 3922 C CA . VAL D 1 51 ? -31.884 20.387 -10.653 1.00 25.29 1500 VAL B CA 1
ATOM 3923 C C . VAL D 1 51 ? -31.712 18.932 -11.125 1.00 32.11 1500 VAL B C 1
ATOM 3924 O O . VAL D 1 51 ? -32.659 18.146 -11.065 1.00 32.39 1500 VAL B O 1
ATOM 3928 N N . ASN D 1 52 ? -30.513 18.576 -11.586 1.00 30.21 1501 ASN B N 1
ATOM 3929 C CA . ASN D 1 52 ? -30.236 17.198 -12.000 1.00 34.51 1501 ASN B CA 1
ATOM 3930 C C . ASN D 1 52 ? -30.116 16.235 -10.822 1.00 32.20 1501 ASN B C 1
ATOM 3931 O O . ASN D 1 52 ? -30.522 15.079 -10.905 1.00 37.15 1501 ASN B O 1
ATOM 3936 N N . LEU D 1 53 ? -29.549 16.722 -9.728 1.00 35.64 1502 LEU B N 1
ATOM 3937 C CA . LEU D 1 53 ? -29.392 15.925 -8.522 1.00 38.29 1502 LEU B CA 1
ATOM 3938 C C . LEU D 1 53 ? -30.732 15.782 -7.813 1.00 36.46 1502 LEU B C 1
ATOM 3939 O O . LEU D 1 53 ? -31.014 14.761 -7.183 1.00 37.95 1502 LEU B O 1
ATOM 3944 N N . ILE D 1 54 ? -31.552 16.822 -7.908 1.00 29.91 1503 ILE B N 1
ATOM 3945 C CA . ILE D 1 54 ? -32.855 16.825 -7.257 1.00 33.13 1503 ILE B CA 1
ATOM 3946 C C . ILE D 1 54 ? -33.924 17.311 -8.223 1.00 37.53 1503 ILE B C 1
ATOM 3947 O O . ILE D 1 54 ? -34.276 18.491 -8.227 1.00 43.39 1503 ILE B O 1
ATOM 3952 N N . PRO D 1 55 ? -34.431 16.402 -9.070 1.00 39.06 1504 PRO B N 1
ATOM 3953 C CA . PRO D 1 55 ? -35.460 16.791 -10.046 1.00 36.49 1504 PRO B CA 1
ATOM 3954 C C . PRO D 1 55 ? -36.717 17.316 -9.359 1.00 32.18 1504 PRO B C 1
ATOM 3955 O O . PRO D 1 55 ? -37.115 16.800 -8.314 1.00 37.21 1504 PRO B O 1
ATOM 3959 N N . GLY D 1 56 ? -37.321 18.347 -9.938 1.00 30.88 1505 GLY B N 1
ATOM 3960 C CA . GLY D 1 56 ? -38.517 18.937 -9.373 1.00 23.36 1505 GLY B CA 1
ATOM 3961 C C . GLY D 1 56 ? -38.217 20.004 -8.337 1.00 40.92 1505 GLY B C 1
ATOM 3962 O O . GLY D 1 56 ? -39.137 20.626 -7.809 1.00 41.05 1505 GLY B O 1
ATOM 3963 N N . LEU D 1 57 ? -36.932 20.215 -8.053 1.00 34.99 1506 LEU B N 1
ATOM 3964 C CA . LEU D 1 57 ? -36.497 21.166 -7.025 1.00 31.22 1506 LEU B CA 1
ATOM 3965 C C . LEU D 1 57 ? -37.128 22.564 -7.095 1.00 34.23 1506 LEU B C 1
ATOM 3966 O O . LEU D 1 57 ? -37.579 23.078 -6.065 1.00 35.75 1506 LEU B O 1
ATOM 3971 N N . PRO D 1 58 ? -37.162 23.188 -8.292 1.00 38.33 1507 PRO B N 1
ATOM 3972 C CA . PRO D 1 58 ? -37.779 24.522 -8.333 1.00 41.21 1507 PRO B CA 1
ATOM 3973 C C . PRO D 1 58 ? -39.255 24.526 -7.941 1.00 42.24 1507 PRO B C 1
ATOM 3974 O O . PRO D 1 58 ? -39.736 25.522 -7.402 1.00 45.48 1507 PRO B O 1
ATOM 3978 N N . ALA D 1 59 ? -39.956 23.425 -8.188 1.00 40.99 1508 ALA B N 1
ATOM 3979 C CA . ALA D 1 59 ? -41.357 23.326 -7.797 1.00 38.87 1508 ALA B CA 1
ATOM 3980 C C . ALA D 1 59 ? -41.490 23.217 -6.277 1.00 37.83 1508 ALA B C 1
ATOM 3981 O O . ALA D 1 59 ? -42.320 23.894 -5.667 1.00 51.04 1508 ALA B O 1
ATOM 3983 N N . TYR D 1 60 ? -40.668 22.368 -5.670 1.00 37.64 1509 TYR B N 1
ATOM 3984 C CA . TYR D 1 60 ? -40.621 22.259 -4.213 1.00 40.41 1509 TYR B CA 1
ATOM 3985 C C . TYR D 1 60 ? -40.310 23.598 -3.551 1.00 42.28 1509 TYR B C 1
ATOM 3986 O O . TYR D 1 60 ? -40.932 23.962 -2.555 1.00 41.78 1509 TYR B O 1
ATOM 3995 N N . ILE D 1 61 ? -39.352 24.332 -4.108 1.00 26.84 1510 ILE B N 1
ATOM 3996 C CA . ILE D 1 61 ? -38.960 25.618 -3.540 1.00 35.40 1510 ILE B CA 1
ATOM 3997 C C . ILE D 1 61 ? -40.076 26.656 -3.669 1.00 41.49 1510 ILE B C 1
ATOM 3998 O O . ILE D 1 61 ? -40.364 27.390 -2.723 1.00 43.56 1510 ILE B O 1
ATOM 4003 N N . LEU D 1 62 ? -40.714 26.698 -4.835 1.00 48.26 1511 LEU B N 1
ATOM 4004 C CA . LEU D 1 62 ? -41.843 27.594 -5.051 1.00 45.38 1511 LEU B CA 1
ATOM 4005 C C . LEU D 1 62 ? -42.958 27.306 -4.062 1.00 46.25 1511 LEU B C 1
ATOM 4006 O O . LEU D 1 62 ? -43.551 28.225 -3.498 1.00 48.18 1511 LEU B O 1
ATOM 4011 N N . PHE D 1 63 ? -43.236 26.027 -3.839 1.00 41.31 1512 PHE B N 1
ATOM 4012 C CA . PHE D 1 63 ? -44.292 25.664 -2.911 1.00 44.53 1512 PHE B CA 1
ATOM 4013 C C . PHE D 1 63 ? -43.978 26.056 -1.469 1.00 50.84 1512 PHE B C 1
ATOM 4014 O O . PHE D 1 63 ? -44.872 26.448 -0.720 1.00 57.86 1512 PHE B O 1
ATOM 4022 N N . MET D 1 64 ? -42.711 25.942 -1.081 1.00 50.26 1513 MET B N 1
ATOM 4023 C CA . MET D 1 64 ? -42.304 26.277 0.281 1.00 48.28 1513 MET B CA 1
ATOM 4024 C C . MET D 1 64 ? -42.464 27.770 0.540 1.00 49.17 1513 MET B C 1
ATOM 4025 O O . MET D 1 64 ? -42.757 28.187 1.661 1.00 51.65 1513 MET B O 1
ATOM 4030 N N . CYS D 1 65 ? -42.272 28.563 -0.511 1.00 49.55 1514 CYS B N 1
ATOM 4031 C CA . CYS D 1 65 ? -42.464 30.005 -0.438 1.00 56.23 1514 CYS B CA 1
ATOM 4032 C C . CYS D 1 65 ? -43.937 30.338 -0.229 1.00 58.80 1514 CYS B C 1
ATOM 4033 O O . CYS D 1 65 ? -44.276 31.230 0.554 1.00 63.82 1514 CYS B O 1
ATOM 4036 N N . VAL D 1 66 ? -44.802 29.616 -0.937 1.00 58.18 1515 VAL B N 1
ATOM 4037 C CA . VAL D 1 66 ? -46.246 29.782 -0.813 1.00 54.32 1515 VAL B CA 1
ATOM 4038 C C . VAL D 1 66 ? -46.720 29.441 0.599 1.00 60.04 1515 VAL B C 1
ATOM 4039 O O . VAL D 1 66 ? -47.564 30.140 1.161 1.00 58.55 1515 VAL B O 1
ATOM 4043 N N . ARG D 1 67 ? -46.163 28.372 1.167 1.00 59.74 1516 ARG B N 1
ATOM 4044 C CA . ARG D 1 67 ? -46.515 27.939 2.519 1.00 57.21 1516 ARG B CA 1
ATOM 4045 C C . ARG D 1 67 ? -46.364 29.064 3.530 1.00 61.02 1516 ARG B C 1
ATOM 4046 O O . ARG D 1 67 ? -47.254 29.302 4.346 1.00 68.92 1516 ARG B O 1
ATOM 4054 N N . HIS D 1 68 ? -45.229 29.750 3.473 1.00 55.25 1517 HIS B N 1
ATOM 4055 C CA . HIS D 1 68 ? -44.947 30.808 4.429 1.00 61.32 1517 HIS B CA 1
ATOM 4056 C C . HIS D 1 68 ? -45.823 32.034 4.206 1.00 66.62 1517 HIS B C 1
ATOM 4057 O O . HIS D 1 68 ? -46.215 32.704 5.162 1.00 71.80 1517 HIS B O 1
ATOM 4064 N N . ALA D 1 69 ? -46.117 32.335 2.944 1.00 60.87 1518 ALA B N 1
ATOM 4065 C CA . ALA D 1 69 ? -47.027 33.425 2.628 1.00 61.97 1518 ALA B CA 1
ATOM 4066 C C . ALA D 1 69 ? -48.408 33.102 3.189 1.00 68.08 1518 ALA B C 1
ATOM 4067 O O . ALA D 1 69 ? -49.104 33.980 3.700 1.00 74.38 1518 ALA B O 1
ATOM 4069 N N . ASP D 1 70 ? -48.790 31.831 3.096 1.00 64.73 1519 ASP B N 1
ATOM 4070 C CA . ASP D 1 70 ? -50.034 31.347 3.684 1.00 66.68 1519 ASP B CA 1
ATOM 4071 C C . ASP D 1 70 ? -49.972 31.447 5.205 1.00 70.85 1519 ASP B C 1
ATOM 4072 O O . ASP D 1 70 ? -50.920 31.900 5.848 1.00 74.40 1519 ASP B O 1
ATOM 4077 N N . TYR D 1 71 ? -48.842 31.023 5.767 1.00 65.60 1520 TYR B N 1
ATOM 4078 C CA . TYR D 1 71 ? -48.614 31.068 7.209 1.00 64.86 1520 TYR B CA 1
ATOM 4079 C C . TYR D 1 71 ? -48.658 32.501 7.732 1.00 67.74 1520 TYR B C 1
ATOM 4080 O O . TYR D 1 71 ? -48.991 32.738 8.893 1.00 68.98 1520 TYR B O 1
ATOM 4089 N N . LEU D 1 72 ? -48.321 33.453 6.867 1.00 68.56 1521 LEU B N 1
ATOM 4090 C CA . LEU D 1 72 ? -48.392 34.866 7.216 1.00 71.59 1521 LEU B CA 1
ATOM 4091 C C . LEU D 1 72 ? -49.809 35.421 7.079 1.00 77.94 1521 LEU B C 1
ATOM 4092 O O . LEU D 1 72 ? -50.090 36.525 7.550 1.00 83.47 1521 LEU B O 1
ATOM 4097 N N . ASN D 1 73 ? -50.688 34.653 6.435 1.00 73.50 1522 ASN B N 1
ATOM 4098 C CA . ASN D 1 73 ? -52.049 35.095 6.117 1.00 78.14 1522 ASN B CA 1
ATOM 4099 C C . ASN D 1 73 ? -52.033 36.351 5.243 1.00 82.11 1522 ASN B C 1
ATOM 4100 O O . ASN D 1 73 ? -52.935 37.186 5.314 1.00 86.52 1522 ASN B O 1
ATOM 4105 N N . ASP D 1 74 ? -50.995 36.472 4.420 1.00 78.72 1523 ASP B N 1
ATOM 4106 C CA . ASP D 1 74 ? -50.825 37.622 3.538 1.00 78.11 1523 ASP B CA 1
ATOM 4107 C C . ASP D 1 74 ? -51.357 37.287 2.148 1.00 75.52 1523 ASP B C 1
ATOM 4108 O O . ASP D 1 74 ? -50.629 36.755 1.307 1.00 74.67 1523 ASP B O 1
ATOM 4113 N N . ASP D 1 75 ? -52.626 37.606 1.909 1.00 75.74 1524 ASP B N 1
ATOM 4114 C CA . ASP D 1 75 ? -53.278 37.265 0.646 1.00 79.04 1524 ASP B CA 1
ATOM 4115 C C . ASP D 1 75 ? -52.679 38.003 -0.549 1.00 77.17 1524 ASP B C 1
ATOM 4116 O O . ASP D 1 75 ? -52.723 37.511 -1.675 1.00 77.65 1524 ASP B O 1
ATOM 4121 N N . GLN D 1 76 ? -52.120 39.182 -0.301 1.00 80.40 1525 GLN B N 1
ATOM 4122 C CA . GLN D 1 76 ? -51.539 39.986 -1.370 1.00 82.85 1525 GLN B CA 1
ATOM 4123 C C . GLN D 1 76 ? -50.178 39.444 -1.800 1.00 86.54 1525 GLN B C 1
ATOM 4124 O O . GLN D 1 76 ? -49.740 39.673 -2.927 1.00 88.72 1525 GLN B O 1
ATOM 4126 N N . LYS D 1 77 ? -49.513 38.726 -0.897 1.00 84.54 1526 LYS B N 1
ATOM 4127 C CA . LYS D 1 77 ? -48.231 38.107 -1.214 1.00 79.99 1526 LYS B CA 1
ATOM 4128 C C . LYS D 1 77 ? -48.432 36.736 -1.866 1.00 74.11 1526 LYS B C 1
ATOM 4129 O O . LYS D 1 77 ? -47.727 36.387 -2.814 1.00 65.96 1526 LYS B O 1
ATOM 4135 N N . VAL D 1 78 ? -49.397 35.971 -1.355 1.00 74.69 1527 VAL B N 1
ATOM 4136 C CA . VAL D 1 78 ? -49.787 34.697 -1.962 1.00 66.56 1527 VAL B CA 1
ATOM 4137 C C . VAL D 1 78 ? -50.214 34.911 -3.407 1.00 70.30 1527 VAL B C 1
ATOM 4138 O O . VAL D 1 78 ? -49.789 34.188 -4.307 1.00 72.68 1527 VAL B O 1
ATOM 4142 N N . ARG D 1 79 ? -51.059 35.916 -3.615 1.00 69.28 1528 ARG B N 1
ATOM 4143 C CA . ARG D 1 79 ? -51.548 36.254 -4.945 1.00 69.24 1528 ARG B CA 1
ATOM 4144 C C . ARG D 1 79 ? -50.399 36.670 -5.852 1.00 65.96 1528 ARG B C 1
ATOM 4145 O O . ARG D 1 79 ? -50.330 36.258 -7.009 1.00 66.04 1528 ARG B O 1
ATOM 4153 N N . SER D 1 80 ? -49.494 37.479 -5.311 1.00 63.55 1529 SER B N 1
ATOM 4154 C CA . SER D 1 80 ? -48.362 37.989 -6.071 1.00 69.73 1529 SER B CA 1
ATOM 4155 C C . SER D 1 80 ? -47.462 36.856 -6.566 1.00 67.91 1529 SER B C 1
ATOM 4156 O O . SER D 1 80 ? -47.116 36.804 -7.745 1.00 69.19 1529 SER B O 1
ATOM 4159 N N . LEU D 1 81 ? -47.097 35.948 -5.665 1.00 64.87 1530 LEU B N 1
ATOM 4160 C CA . LEU D 1 81 ? -46.224 34.826 -6.010 1.00 60.05 1530 LEU B CA 1
ATOM 4161 C C . LEU D 1 81 ? -46.868 33.880 -7.021 1.00 56.32 1530 LEU B C 1
ATOM 4162 O O . LEU D 1 81 ? -46.255 33.523 -8.027 1.00 55.62 1530 LEU B O 1
ATOM 4167 N N . LEU D 1 82 ? -48.106 33.479 -6.750 1.00 54.85 1531 LEU B N 1
ATOM 4168 C CA . LEU D 1 82 ? -48.815 32.554 -7.628 1.00 55.96 1531 LEU B CA 1
ATOM 4169 C C . LEU D 1 82 ? -48.988 33.125 -9.034 1.00 61.05 1531 LEU B C 1
ATOM 4170 O O . LEU D 1 82 ? -48.907 32.396 -10.023 1.00 64.02 1531 LEU B O 1
ATOM 4175 N N . THR D 1 83 ? -49.211 34.433 -9.115 1.00 66.26 1532 THR B N 1
ATOM 4176 C CA . THR D 1 83 ? -49.364 35.113 -10.397 1.00 62.78 1532 THR B CA 1
ATOM 4177 C C . THR D 1 83 ? -48.039 35.182 -11.151 1.00 59.30 1532 THR B C 1
ATOM 4178 O O . THR D 1 83 ? -47.966 34.826 -12.331 1.00 49.83 1532 THR B O 1
ATOM 4182 N N . SER D 1 84 ? -47.001 35.651 -10.461 1.00 51.22 1533 SER B N 1
ATOM 4183 C CA . SER D 1 84 ? -45.663 35.749 -11.033 1.00 59.33 1533 SER B CA 1
ATOM 4184 C C . SER D 1 84 ? -45.200 34.400 -11.558 1.00 62.38 1533 SER B C 1
ATOM 4185 O O . SER D 1 84 ? -44.551 34.321 -12.600 1.00 64.44 1533 SER B O 1
ATOM 4188 N N . THR D 1 85 ? -45.537 33.342 -10.827 1.00 57.58 1534 THR B N 1
ATOM 4189 C CA . THR D 1 85 ? -45.077 32.003 -11.167 1.00 57.84 1534 THR B CA 1
ATOM 4190 C C . THR D 1 85 ? -45.573 31.582 -12.541 1.00 62.18 1534 THR B C 1
ATOM 4191 O O . THR D 1 85 ? -44.785 31.198 -13.402 1.00 65.08 1534 THR B O 1
ATOM 4195 N N . ILE D 1 86 ? -46.880 31.670 -12.749 1.00 62.37 1535 ILE B N 1
ATOM 4196 C CA . ILE D 1 86 ? -47.458 31.312 -14.036 1.00 57.38 1535 ILE B CA 1
ATOM 4197 C C . ILE D 1 86 ? -47.023 32.276 -15.139 1.00 60.24 1535 ILE B C 1
ATOM 4198 O O . ILE D 1 86 ? -46.693 31.853 -16.249 1.00 61.57 1535 ILE B O 1
ATOM 4203 N N . ASN D 1 87 ? -47.001 33.567 -14.827 1.00 62.88 1536 ASN B N 1
ATOM 4204 C CA . ASN D 1 87 ? -46.526 34.556 -15.785 1.00 62.91 1536 ASN B CA 1
ATOM 4205 C C . ASN D 1 87 ? -45.089 34.286 -16.219 1.00 61.27 1536 ASN B C 1
ATOM 4206 O O . ASN D 1 87 ? -44.768 34.349 -17.407 1.00 61.77 1536 ASN B O 1
ATOM 4211 N N . SER D 1 88 ? -44.231 33.971 -15.254 1.00 54.09 1537 SER B N 1
ATOM 4212 C CA . SER D 1 88 ? -42.825 33.720 -15.543 1.00 54.86 1537 SER B CA 1
ATOM 4213 C C . SER D 1 88 ? -42.647 32.440 -16.354 1.00 59.30 1537 SER B C 1
ATOM 4214 O O . SER D 1 88 ? -41.883 32.411 -17.318 1.00 59.74 1537 SER B O 1
ATOM 4217 N N . ILE D 1 89 ? -43.357 31.387 -15.964 1.00 37.30 1538 ILE B N 1
ATOM 4218 C CA . ILE D 1 89 ? -43.310 30.130 -16.698 1.00 48.04 1538 ILE B CA 1
ATOM 4219 C C . ILE D 1 89 ? -43.714 30.351 -18.152 1.00 49.27 1538 ILE B C 1
ATOM 4220 O O . ILE D 1 89 ? -43.032 29.894 -19.069 1.00 51.60 1538 ILE B O 1
ATOM 4225 N N . LYS D 1 90 ? -44.810 31.077 -18.355 1.00 57.28 1539 LYS B N 1
ATOM 4226 C CA . LYS D 1 90 ? -45.278 31.403 -19.700 1.00 65.02 1539 LYS B CA 1
ATOM 4227 C C . LYS D 1 90 ? -44.274 32.280 -20.449 1.00 62.19 1539 LYS B C 1
ATOM 4228 O O . LYS D 1 90 ? -44.056 32.107 -21.650 1.00 65.40 1539 LYS B O 1
ATOM 4234 N N . LYS D 1 91 ? -43.665 33.215 -19.727 1.00 55.25 1540 LYS B N 1
ATOM 4235 C CA . LYS D 1 91 ? -42.629 34.080 -20.279 1.00 56.26 1540 LYS B CA 1
ATOM 4236 C C . LYS D 1 91 ? -41.465 33.236 -20.797 1.00 57.89 1540 LYS B C 1
ATOM 4237 O O . LYS D 1 91 ? -40.924 33.497 -21.872 1.00 56.32 1540 LYS B O 1
ATOM 4243 N N . VAL D 1 92 ? -41.094 32.214 -20.028 1.00 57.28 1541 VAL B N 1
ATOM 4244 C CA . VAL D 1 92 ? -40.018 31.301 -20.408 1.00 51.64 1541 VAL B CA 1
ATOM 4245 C C . VAL D 1 92 ? -40.365 30.496 -21.660 1.00 51.39 1541 VAL B C 1
ATOM 4246 O O . VAL D 1 92 ? -39.593 30.451 -22.615 1.00 52.48 1541 VAL B O 1
ATOM 4250 N N . LEU D 1 93 ? -41.537 29.872 -21.655 1.00 55.36 1542 LEU B N 1
ATOM 4251 C CA . LEU D 1 93 ? -41.966 29.040 -22.772 1.00 54.83 1542 LEU B CA 1
ATOM 4252 C C . LEU D 1 93 ? -42.237 29.826 -24.054 1.00 59.83 1542 LEU B C 1
ATOM 4253 O O . LEU D 1 93 ? -42.252 29.260 -25.143 1.00 58.92 1542 LEU B O 1
ATOM 4258 N N . LYS D 1 94 ? -42.457 31.128 -23.928 1.00 65.40 1543 LYS B N 1
ATOM 4259 C CA . LYS D 1 94 ? -42.591 31.979 -25.100 1.00 67.96 1543 LYS B CA 1
ATOM 4260 C C . LYS D 1 94 ? -41.210 32.190 -25.713 1.00 72.30 1543 LYS B C 1
ATOM 4261 O O . LYS D 1 94 ? -41.007 31.999 -26.913 1.00 71.15 1543 LYS B O 1
ATOM 4267 N N . LYS D 1 95 ? -40.259 32.562 -24.861 1.00 75.66 1544 LYS B N 1
ATOM 4268 C CA . LYS D 1 95 ? -38.905 32.906 -25.287 1.00 77.86 1544 LYS B CA 1
ATOM 4269 C C . LYS D 1 95 ? -38.110 31.711 -25.823 1.00 74.92 1544 LYS B C 1
ATOM 4270 O O . LYS D 1 95 ? -37.297 31.859 -26.735 1.00 69.79 1544 LYS B O 1
ATOM 4276 N N . ARG D 1 96 ? -38.345 30.530 -25.260 1.00 76.89 1545 ARG B N 1
ATOM 4277 C CA . ARG D 1 96 ? -37.590 29.339 -25.649 1.00 78.77 1545 ARG B CA 1
ATOM 4278 C C . ARG D 1 96 ? -38.482 28.124 -25.905 1.00 74.50 1545 ARG B C 1
ATOM 4279 O O . ARG D 1 96 ? -38.123 26.998 -25.564 1.00 71.29 1545 ARG B O 1
ATOM 4287 N N . GLY D 1 97 ? -39.636 28.354 -26.523 1.00 77.40 1546 GLY B N 1
ATOM 4288 C CA . GLY D 1 97 ? -40.594 27.289 -26.765 1.00 74.94 1546 GLY B CA 1
ATOM 4289 C C . GLY D 1 97 ? -40.227 26.331 -27.879 1.00 73.83 1546 GLY B C 1
ATOM 4290 O O . GLY D 1 97 ? -40.923 25.345 -28.099 1.00 75.16 1546 GLY B O 1
ATOM 4291 N N . ASP D 1 98 ? -39.141 26.617 -28.589 1.00 70.33 1547 ASP B N 1
ATOM 4292 C CA . ASP D 1 98 ? -38.682 25.737 -29.655 1.00 71.40 1547 ASP B CA 1
ATOM 4293 C C . ASP D 1 98 ? -37.755 24.658 -29.104 1.00 69.15 1547 ASP B C 1
ATOM 4294 O O . ASP D 1 98 ? -37.351 23.743 -29.822 1.00 72.08 1547 ASP B O 1
ATOM 4299 N N . ASP D 1 99 ? -37.438 24.769 -27.818 1.00 58.72 1548 ASP B N 1
ATOM 4300 C CA . ASP D 1 99 ? -36.416 23.935 -27.191 1.00 50.39 1548 ASP B CA 1
ATOM 4301 C C . ASP D 1 99 ? -37.003 22.812 -26.329 1.00 50.52 1548 ASP B C 1
ATOM 4302 O O . ASP D 1 99 ? -37.668 23.071 -25.323 1.00 57.70 1548 ASP B O 1
ATOM 4307 N N . PHE D 1 100 ? -36.733 21.569 -26.721 1.00 46.07 1549 PHE B N 1
ATOM 4308 C CA . PHE D 1 100 ? -37.314 20.398 -26.060 1.00 43.77 1549 PHE B CA 1
ATOM 4309 C C . PHE D 1 100 ? -36.991 20.292 -24.570 1.00 46.60 1549 PHE B C 1
ATOM 4310 O O . PHE D 1 100 ? -37.874 19.993 -23.764 1.00 44.61 1549 PHE B O 1
ATOM 4318 N N . GLU D 1 101 ? -35.729 20.506 -24.208 1.00 53.03 1550 GLU B N 1
ATOM 4319 C CA . GLU D 1 101 ? -35.329 20.430 -22.805 1.00 47.03 1550 GLU B CA 1
ATOM 4320 C C . GLU D 1 101 ? -36.124 21.403 -21.944 1.00 44.72 1550 GLU B C 1
ATOM 4321 O O . GLU D 1 101 ? -36.661 21.022 -20.905 1.00 44.00 1550 GLU B O 1
ATOM 4327 N N . THR D 1 102 ? -36.199 22.655 -22.385 1.00 42.93 1551 THR B N 1
ATOM 4328 C CA . THR D 1 102 ? -36.905 23.684 -21.633 1.00 46.73 1551 THR B CA 1
ATOM 4329 C C . THR D 1 102 ? -38.368 23.312 -21.423 1.00 52.08 1551 THR B C 1
ATOM 4330 O O . THR D 1 102 ? -38.875 23.388 -20.302 1.00 48.98 1551 THR B O 1
ATOM 4334 N N . VAL D 1 103 ? -39.035 22.897 -22.498 1.00 49.89 1552 VAL B N 1
ATOM 4335 C CA . VAL D 1 103 ? -40.441 22.502 -22.421 1.00 41.91 1552 VAL B CA 1
ATOM 4336 C C . VAL D 1 103 ? -40.650 21.308 -21.489 1.00 37.21 1552 VAL B C 1
ATOM 4337 O O . VAL D 1 103 ? -41.511 21.347 -20.606 1.00 31.69 1552 VAL B O 1
ATOM 4341 N N . SER D 1 104 ? -39.853 20.257 -21.683 1.00 35.54 1553 SER B N 1
ATOM 4342 C CA . SER D 1 104 ? -39.900 19.071 -20.825 1.00 34.36 1553 SER B CA 1
ATOM 4343 C C . SER D 1 104 ? -39.655 19.422 -19.360 1.00 40.31 1553 SER B C 1
ATOM 4344 O O . SER D 1 104 ? -40.308 18.885 -18.461 1.00 44.34 1553 SER B O 1
ATOM 4347 N N . PHE D 1 105 ? -38.710 20.327 -19.129 1.00 38.08 1554 PHE B N 1
ATOM 4348 C CA . PHE D 1 105 ? -38.350 20.724 -17.776 1.00 41.29 1554 PHE B CA 1
ATOM 4349 C C . PHE D 1 105 ? -39.513 21.422 -17.087 1.00 39.68 1554 PHE B C 1
ATOM 4350 O O . PHE D 1 105 ? -39.874 21.082 -15.961 1.00 40.66 1554 PHE B O 1
ATOM 4358 N N . TRP D 1 106 ? -40.108 22.394 -17.767 1.00 39.03 1555 TRP B N 1
ATOM 4359 C CA . TRP D 1 106 ? -41.180 23.168 -17.155 1.00 37.89 1555 TRP B CA 1
ATOM 4360 C C . TRP D 1 106 ? -42.526 22.449 -17.101 1.00 40.23 1555 TRP B C 1
ATOM 4361 O O . TRP D 1 106 ? -43.341 22.738 -16.226 1.00 38.20 1555 TRP B O 1
ATOM 4372 N N . LEU D 1 107 ? -42.746 21.500 -18.008 1.00 35.42 1556 LEU B N 1
ATOM 4373 C CA . LEU D 1 107 ? -43.880 20.592 -17.874 1.00 36.14 1556 LEU B CA 1
ATOM 4374 C C . LEU D 1 107 ? -43.722 19.797 -16.583 1.00 36.50 1556 LEU B C 1
ATOM 4375 O O . LEU D 1 107 ? -44.625 19.758 -15.742 1.00 34.62 1556 LEU B O 1
ATOM 4380 N N . SER D 1 108 ? -42.555 19.179 -16.428 1.00 41.71 1557 SER B N 1
ATOM 4381 C CA . SER D 1 108 ? -42.269 18.346 -15.265 1.00 35.38 1557 SER B CA 1
ATOM 4382 C C . SER D 1 108 ? -42.425 19.127 -13.966 1.00 34.17 1557 SER B C 1
ATOM 4383 O O . SER D 1 108 ? -42.991 18.629 -12.993 1.00 39.29 1557 SER B O 1
ATOM 4386 N N . ASN D 1 109 ? -41.943 20.366 -13.964 1.00 35.70 1558 ASN B N 1
ATOM 4387 C CA . ASN D 1 109 ? -41.990 21.193 -12.763 1.00 33.50 1558 ASN B CA 1
ATOM 4388 C C . ASN D 1 109 ? -43.337 21.855 -12.482 1.00 33.74 1558 ASN B C 1
ATOM 4389 O O . ASN D 1 109 ? -43.737 21.978 -11.323 1.00 38.88 1558 ASN B O 1
ATOM 4394 N N . THR D 1 110 ? -44.035 22.280 -13.534 1.00 32.25 1559 THR B N 1
ATOM 4395 C CA . THR D 1 110 ? -45.396 22.790 -13.377 1.00 34.75 1559 THR B CA 1
ATOM 4396 C C . THR D 1 110 ? -46.262 21.702 -12.762 1.00 29.95 1559 THR B C 1
ATOM 4397 O O . THR D 1 110 ? -47.060 21.963 -11.860 1.00 40.74 1559 THR B O 1
ATOM 4401 N N . CYS D 1 111 ? -46.082 20.474 -13.244 1.00 37.86 1560 CYS B N 1
ATOM 4402 C CA . CYS D 1 111 ? -46.802 19.324 -12.702 1.00 38.97 1560 CYS B CA 1
ATOM 4403 C C . CYS D 1 111 ? -46.512 19.118 -11.221 1.00 40.11 1560 CYS B C 1
ATOM 4404 O O . CYS D 1 111 ? -47.437 19.008 -10.411 1.00 35.68 1560 CYS B O 1
ATOM 4407 N N . ARG D 1 112 ? -45.227 19.078 -10.871 1.00 42.83 1561 ARG B N 1
ATOM 4408 C CA . ARG D 1 112 ? -44.822 18.877 -9.481 1.00 39.05 1561 ARG B CA 1
ATOM 4409 C C . ARG D 1 112 ? -45.375 19.991 -8.594 1.00 42.39 1561 ARG B C 1
ATOM 4410 O O . ARG D 1 112 ? -45.787 19.740 -7.460 1.00 48.29 1561 ARG B O 1
ATOM 4418 N N . PHE D 1 113 ? -45.413 21.213 -9.122 1.00 40.11 1562 PHE B N 1
ATOM 4419 C CA . PHE D 1 113 ? -46.017 22.335 -8.399 1.00 46.92 1562 PHE B CA 1
ATOM 4420 C C . PHE D 1 113 ? -47.501 22.078 -8.162 1.00 46.40 1562 PHE B C 1
ATOM 4421 O O . PHE D 1 113 ? -48.018 22.344 -7.076 1.00 46.84 1562 PHE B O 1
ATOM 4429 N N . LEU D 1 114 ? -48.175 21.555 -9.184 1.00 41.88 1563 LEU B N 1
ATOM 4430 C CA . LEU D 1 114 ? -49.589 21.204 -9.071 1.00 47.24 1563 LEU B CA 1
ATOM 4431 C C . LEU D 1 114 ? -49.807 20.113 -8.027 1.00 46.52 1563 LEU B C 1
ATOM 4432 O O . LEU D 1 114 ? -50.710 20.217 -7.194 1.00 43.30 1563 LEU B O 1
ATOM 4437 N N . HIS D 1 115 ? -48.981 19.070 -8.078 1.00 39.56 1564 HIS B N 1
ATOM 4438 C CA . HIS D 1 115 ? -49.047 17.998 -7.086 1.00 42.19 1564 HIS B CA 1
ATOM 4439 C C . HIS D 1 115 ? -48.816 18.541 -5.675 1.00 43.02 1564 HIS B C 1
ATOM 4440 O O . HIS D 1 115 ? -49.504 18.144 -4.735 1.00 49.66 1564 HIS B O 1
ATOM 4447 N N . CYS D 1 116 ? -47.848 19.442 -5.525 1.00 33.16 1565 CYS B N 1
ATOM 4448 C CA . CYS D 1 116 ? -47.539 19.990 -4.202 1.00 46.24 1565 CYS B CA 1
ATOM 4449 C C . CYS D 1 116 ? -48.707 20.792 -3.649 1.00 53.19 1565 CYS B C 1
ATOM 4450 O O . CYS D 1 116 ? -48.983 20.759 -2.450 1.00 59.10 1565 CYS B O 1
ATOM 4453 N N . LEU D 1 117 ? -49.390 21.515 -4.528 1.00 52.13 1566 LEU B N 1
ATOM 4454 C CA . LEU D 1 117 ? -50.539 22.310 -4.118 1.00 51.37 1566 LEU B CA 1
ATOM 4455 C C . LEU D 1 117 ? -51.692 21.403 -3.722 1.00 54.74 1566 LEU B C 1
ATOM 4456 O O . LEU D 1 117 ? -52.513 21.760 -2.877 1.00 58.73 1566 LEU B O 1
ATOM 4461 N N . LYS D 1 118 ? -51.745 20.222 -4.327 1.00 54.06 1567 LYS B N 1
ATOM 4462 C CA . LYS D 1 118 ? -52.761 19.240 -3.973 1.00 56.03 1567 LYS B CA 1
ATOM 4463 C C . LYS D 1 118 ? -52.374 18.487 -2.703 1.00 51.37 1567 LYS B C 1
ATOM 4464 O O . LYS D 1 118 ? -53.145 18.433 -1.746 1.00 51.26 1567 LYS B O 1
ATOM 4470 N N . GLN D 1 119 ? -51.171 17.922 -2.698 1.00 54.01 1568 GLN B N 1
ATOM 4471 C CA . GLN D 1 119 ? -50.719 17.061 -1.605 1.00 63.24 1568 GLN B CA 1
ATOM 4472 C C . GLN D 1 119 ? -50.720 17.752 -0.242 1.00 56.26 1568 GLN B C 1
ATOM 4473 O O . GLN D 1 119 ? -50.799 17.097 0.797 1.00 48.28 1568 GLN B O 1
ATOM 4479 N N . TYR D 1 120 ? -50.631 19.076 -0.251 1.00 57.88 1569 TYR B N 1
ATOM 4480 C CA . TYR D 1 120 ? -50.621 19.842 0.985 1.00 55.99 1569 TYR B CA 1
ATOM 4481 C C . TYR D 1 120 ? -51.731 20.892 0.987 1.00 57.04 1569 TYR B C 1
ATOM 4482 O O . TYR D 1 120 ? -51.580 21.973 1.561 1.00 57.27 1569 TYR B O 1
ATOM 4491 N N . SER D 1 121 ? -52.848 20.560 0.346 1.00 52.83 1570 SER B N 1
ATOM 4492 C CA . SER D 1 121 ? -53.988 21.466 0.265 1.00 56.00 1570 SER B CA 1
ATOM 4493 C C . SER D 1 121 ? -54.797 21.431 1.550 1.00 61.73 1570 SER B C 1
ATOM 4494 O O . SER D 1 121 ? -55.561 22.353 1.838 1.00 70.92 1570 SER B O 1
ATOM 4497 N N . GLY D 1 122 ? -54.631 20.359 2.317 1.00 60.27 1571 GLY B N 1
ATOM 4498 C CA . GLY D 1 122 ? -55.408 20.165 3.526 1.00 67.07 1571 GLY B CA 1
ATOM 4499 C C . GLY D 1 122 ? -56.703 19.428 3.239 1.00 75.61 1571 GLY B C 1
ATOM 4500 O O . GLY D 1 122 ? -57.542 19.254 4.124 1.00 80.74 1571 GLY B O 1
ATOM 4501 N N . GLU D 1 123 ? -56.870 19.002 1.991 1.00 72.93 1572 GLU B N 1
ATOM 4502 C CA . GLU D 1 123 ? -58.022 18.192 1.614 1.00 75.92 1572 GLU B CA 1
ATOM 4503 C C . GLU D 1 123 ? -57.719 16.715 1.841 1.00 76.21 1572 GLU B C 1
ATOM 4504 O O . GLU D 1 123 ? -56.738 16.188 1.316 1.00 73.02 1572 GLU B O 1
ATOM 4510 N N . GLU D 1 124 ? -58.569 16.065 2.630 1.00 81.84 1573 GLU B N 1
ATOM 4511 C CA . GLU D 1 124 ? -58.437 14.649 2.978 1.00 84.34 1573 GLU B CA 1
ATOM 4512 C C . GLU D 1 124 ? -58.161 13.747 1.771 1.00 76.70 1573 GLU B C 1
ATOM 4513 O O . GLU D 1 124 ? -57.391 12.790 1.864 1.00 70.28 1573 GLU B O 1
ATOM 4519 N N . GLY D 1 125 ? -58.783 14.067 0.640 1.00 77.21 1574 GLY B N 1
ATOM 4520 C CA . GLY D 1 125 ? -58.644 13.270 -0.566 1.00 78.70 1574 GLY B CA 1
ATOM 4521 C C . GLY D 1 125 ? -57.227 13.193 -1.101 1.00 79.21 1574 GLY B C 1
ATOM 4522 O O . GLY D 1 125 ? -56.783 12.137 -1.556 1.00 80.61 1574 GLY B O 1
ATOM 4523 N N . PHE D 1 126 ? -56.515 14.313 -1.045 1.00 79.54 1575 PHE B N 1
ATOM 4524 C CA . PHE D 1 126 ? -55.148 14.390 -1.553 1.00 76.37 1575 PHE B CA 1
ATOM 4525 C C . PHE D 1 126 ? -54.112 14.037 -0.485 1.00 75.00 1575 PHE B C 1
ATOM 4526 O O . PHE D 1 126 ? -52.915 14.237 -0.692 1.00 76.32 1575 PHE B O 1
ATOM 4534 N N . MET D 1 127 ? -54.570 13.515 0.650 1.00 73.69 1576 MET B N 1
ATOM 4535 C CA . MET D 1 127 ? -53.687 13.276 1.795 1.00 72.18 1576 MET B CA 1
ATOM 4536 C C . MET D 1 127 ? -53.568 11.806 2.189 1.00 70.71 1576 MET B C 1
ATOM 4537 O O . MET D 1 127 ? -53.181 11.496 3.314 1.00 68.84 1576 MET B O 1
ATOM 4542 N N . LYS D 1 128 ? -53.888 10.902 1.268 1.00 73.61 1577 LYS B N 1
ATOM 4543 C CA . LYS D 1 128 ? -53.922 9.475 1.592 1.00 77.90 1577 LYS B CA 1
ATOM 4544 C C . LYS D 1 128 ? -52.566 8.781 1.437 1.00 79.32 1577 LYS B C 1
ATOM 4545 O O . LYS D 1 128 ? -52.439 7.585 1.698 1.00 81.01 1577 LYS B O 1
ATOM 4547 N N . HIS D 1 129 ? -51.556 9.534 1.017 1.00 77.91 1578 HIS B N 1
ATOM 4548 C CA . HIS D 1 129 ? -50.215 8.985 0.852 1.00 74.68 1578 HIS B CA 1
ATOM 4549 C C . HIS D 1 129 ? -49.182 9.794 1.620 1.00 64.49 1578 HIS B C 1
ATOM 4550 O O . HIS D 1 129 ? -47.987 9.720 1.334 1.00 58.45 1578 HIS B O 1
ATOM 4557 N N . ASN D 1 130 ? -49.644 10.566 2.595 1.00 62.22 1579 ASN B N 1
ATOM 4558 C CA . ASN D 1 130 ? -48.750 11.417 3.366 1.00 62.37 1579 ASN B CA 1
ATOM 4559 C C . ASN D 1 130 ? -48.339 10.819 4.703 1.00 66.20 1579 ASN B C 1
ATOM 4560 O O . ASN D 1 130 ? -49.118 10.121 5.352 1.00 70.02 1579 ASN B O 1
ATOM 4565 N N . THR D 1 131 ? -47.103 11.097 5.103 1.00 64.82 1580 THR B N 1
ATOM 4566 C CA . THR D 1 131 ? -46.638 10.759 6.437 1.00 62.69 1580 THR B CA 1
ATOM 4567 C C . THR D 1 131 ? -47.307 11.710 7.412 1.00 65.21 1580 THR B C 1
ATOM 4568 O O . THR D 1 131 ? -47.907 12.707 7.002 1.00 64.36 1580 THR B O 1
ATOM 4572 N N . SER D 1 132 ? -47.205 11.405 8.701 1.00 69.68 1581 SER B N 1
ATOM 4573 C CA . SER D 1 132 ? -47.717 12.298 9.728 1.00 72.83 1581 SER B CA 1
ATOM 4574 C C . SER D 1 132 ? -47.026 13.650 9.609 1.00 71.05 1581 SER B C 1
ATOM 4575 O O . SER D 1 132 ? -47.662 14.698 9.735 1.00 70.01 1581 SER B O 1
ATOM 4578 N N . ARG D 1 133 ? -45.723 13.610 9.346 1.00 70.45 1582 ARG B N 1
ATOM 4579 C CA . ARG D 1 133 ? -44.907 14.815 9.250 1.00 71.57 1582 ARG B CA 1
ATOM 4580 C C . ARG D 1 133 ? -45.338 15.686 8.072 1.00 71.52 1582 ARG B C 1
ATOM 4581 O O . ARG D 1 133 ? -45.388 16.913 8.177 1.00 70.70 1582 ARG B O 1
ATOM 4589 N N . GLN D 1 134 ? -45.652 15.043 6.953 1.00 68.51 1583 GLN B N 1
ATOM 4590 C CA . GLN D 1 134 ? -46.082 15.761 5.760 1.00 64.80 1583 GLN B CA 1
ATOM 4591 C C . GLN D 1 134 ? -47.418 16.459 5.974 1.00 68.79 1583 GLN B C 1
ATOM 4592 O O . GLN D 1 134 ? -47.612 17.591 5.530 1.00 67.97 1583 GLN B O 1
ATOM 4598 N N . ASN D 1 135 ? -48.333 15.784 6.664 1.00 71.49 1584 ASN B N 1
ATOM 4599 C CA . ASN D 1 135 ? -49.661 16.333 6.921 1.00 70.01 1584 ASN B CA 1
ATOM 4600 C C . ASN D 1 135 ? -49.647 17.581 7.798 1.00 71.60 1584 ASN B C 1
ATOM 4601 O O . ASN D 1 135 ? -50.624 18.333 7.835 1.00 67.65 1584 ASN B O 1
ATOM 4606 N N . GLU D 1 136 ? -48.537 17.798 8.499 1.00 74.46 1585 GLU B N 1
ATOM 4607 C CA . GLU D 1 136 ? -48.359 18.998 9.308 1.00 72.55 1585 GLU B CA 1
ATOM 4608 C C . GLU D 1 136 ? -48.046 20.202 8.418 1.00 66.98 1585 GLU B C 1
ATOM 4609 O O . GLU D 1 136 ? -48.161 21.349 8.845 1.00 64.33 1585 GLU B O 1
ATOM 4615 N N . HIS D 1 137 ? -47.654 19.932 7.176 1.00 67.38 1586 HIS B N 1
ATOM 4616 C CA . HIS D 1 137 ? -47.200 20.977 6.262 1.00 65.98 1586 HIS B CA 1
ATOM 4617 C C . HIS D 1 137 ? -48.315 21.543 5.382 1.00 65.91 1586 HIS B C 1
ATOM 4618 O O . HIS D 1 137 ? -48.048 22.346 4.489 1.00 67.55 1586 HIS B O 1
ATOM 4625 N N . CYS D 1 138 ? -49.552 21.122 5.631 1.00 61.27 1587 CYS B N 1
ATOM 4626 C CA . CYS D 1 138 ? -50.694 21.586 4.846 1.00 66.46 1587 CYS B CA 1
ATOM 4627 C C . CYS D 1 138 ? -50.892 23.094 4.968 1.00 73.39 1587 CYS B C 1
ATOM 4628 O O . CYS D 1 138 ? -50.429 23.715 5.925 1.00 73.00 1587 CYS B O 1
ATOM 4631 N N . LEU D 1 139 ? -51.577 23.680 3.990 1.00 72.38 1588 LEU B N 1
ATOM 4632 C CA . LEU D 1 139 ? -51.943 25.090 4.064 1.00 74.78 1588 LEU B CA 1
ATOM 4633 C C . LEU D 1 139 ? -53.037 25.257 5.115 1.00 79.99 1588 LEU B C 1
ATOM 4634 O O . LEU D 1 139 ? -53.738 24.298 5.444 1.00 80.69 1588 LEU B O 1
ATOM 4639 N N . THR D 1 140 ? -53.179 26.466 5.651 1.00 81.48 1589 THR B N 1
ATOM 4640 C CA . THR D 1 140 ? -54.129 26.695 6.738 1.00 82.86 1589 THR B CA 1
ATOM 4641 C C . THR D 1 140 ? -55.084 27.869 6.510 1.00 80.90 1589 THR B C 1
ATOM 4642 O O . THR D 1 140 ? -56.224 27.840 6.971 1.00 85.46 1589 THR B O 1
ATOM 4646 N N . ASN D 1 141 ? -54.622 28.899 5.806 1.00 78.76 1590 ASN B N 1
ATOM 4647 C CA . ASN D 1 141 ? -55.390 30.139 5.689 1.00 85.36 1590 ASN B CA 1
ATOM 4648 C C . ASN D 1 141 ? -56.018 30.408 4.321 1.00 86.40 1590 ASN B C 1
ATOM 4649 O O . ASN D 1 141 ? -56.948 31.207 4.214 1.00 91.43 1590 ASN B O 1
ATOM 4654 N N . PHE D 1 142 ? -55.516 29.754 3.279 1.00 79.70 1591 PHE B N 1
ATOM 4655 C CA . PHE D 1 142 ? -56.023 30.008 1.934 1.00 72.37 1591 PHE B CA 1
ATOM 4656 C C . PHE D 1 142 ? -56.375 28.738 1.162 1.00 74.52 1591 PHE B C 1
ATOM 4657 O O . PHE D 1 142 ? -55.707 27.710 1.289 1.00 66.29 1591 PHE B O 1
ATOM 4665 N N . ASP D 1 143 ? -57.432 28.827 0.360 1.00 77.51 1592 ASP B N 1
ATOM 4666 C CA . ASP D 1 143 ? -57.843 27.729 -0.505 1.00 71.89 1592 ASP B CA 1
ATOM 4667 C C . ASP D 1 143 ? -57.529 28.075 -1.957 1.00 64.17 1592 ASP B C 1
ATOM 4668 O O . ASP D 1 143 ? -58.156 28.956 -2.551 1.00 61.04 1592 ASP B O 1
ATOM 4673 N N . LEU D 1 144 ? -56.551 27.373 -2.520 1.00 57.75 1593 LEU B N 1
ATOM 4674 C CA . LEU D 1 144 ? -56.041 27.691 -3.846 1.00 50.15 1593 LEU B CA 1
ATOM 4675 C C . LEU D 1 144 ? -56.660 26.825 -4.932 1.00 55.31 1593 LEU B C 1
ATOM 4676 O O . LEU D 1 144 ? -56.047 26.607 -5.979 1.00 54.98 1593 LEU B O 1
ATOM 4681 N N . ALA D 1 145 ? -57.873 26.341 -4.683 1.00 54.28 1594 ALA B N 1
ATOM 4682 C CA . ALA D 1 145 ? -58.561 25.469 -5.629 1.00 57.64 1594 ALA B CA 1
ATOM 4683 C C . ALA D 1 145 ? -58.669 26.119 -7.005 1.00 63.85 1594 ALA B C 1
ATOM 4684 O O . ALA D 1 145 ? -58.468 25.464 -8.030 1.00 61.24 1594 ALA B O 1
ATOM 4686 N N . GLU D 1 146 ? -58.970 27.414 -7.020 1.00 72.02 1595 GLU B N 1
ATOM 4687 C CA . GLU D 1 146 ? -59.101 28.142 -8.276 1.00 70.94 1595 GLU B CA 1
ATOM 4688 C C . GLU D 1 146 ? -57.759 28.282 -8.986 1.00 60.61 1595 GLU B C 1
ATOM 4689 O O . GLU D 1 146 ? -57.693 28.223 -10.214 1.00 58.15 1595 GLU B O 1
ATOM 4695 N N . TYR D 1 147 ? -56.691 28.447 -8.213 1.00 55.61 1596 TYR B N 1
ATOM 4696 C CA . TYR D 1 147 ? -55.353 28.504 -8.795 1.00 57.11 1596 TYR B CA 1
ATOM 4697 C C . TYR D 1 147 ? -54.934 27.178 -9.429 1.00 55.17 1596 TYR B C 1
ATOM 4698 O O . TYR D 1 147 ? -54.300 27.169 -10.486 1.00 47.79 1596 TYR B O 1
ATOM 4707 N N . ARG D 1 148 ? -55.282 26.066 -8.782 1.00 61.18 1597 ARG B N 1
ATOM 4708 C CA . ARG D 1 148 ? -54.924 24.743 -9.293 1.00 51.87 1597 ARG B CA 1
ATOM 4709 C C . ARG D 1 148 ? -55.501 24.531 -10.682 1.00 48.81 1597 ARG B C 1
ATOM 4710 O O . ARG D 1 148 ? -54.845 23.965 -11.555 1.00 47.83 1597 ARG B O 1
ATOM 4718 N N . GLN D 1 149 ? -56.726 25.006 -10.884 1.00 52.01 1598 GLN B N 1
ATOM 4719 C CA . GLN D 1 149 ? -57.381 24.900 -12.179 1.00 51.43 1598 GLN B CA 1
ATOM 4720 C C . GLN D 1 149 ? -56.585 25.626 -13.262 1.00 50.27 1598 GLN B C 1
ATOM 4721 O O . GLN D 1 149 ? -56.306 25.057 -14.320 1.00 52.64 1598 GLN B O 1
ATOM 4727 N N . VAL D 1 150 ? -56.221 26.877 -12.992 1.00 47.99 1599 VAL B N 1
ATOM 4728 C CA . VAL D 1 150 ? -55.418 27.664 -13.925 1.00 53.15 1599 VAL B CA 1
ATOM 4729 C C . VAL D 1 150 ? -54.107 26.951 -14.244 1.00 55.68 1599 VAL B C 1
ATOM 4730 O O . VAL D 1 150 ? -53.700 26.864 -15.406 1.00 49.92 1599 VAL B O 1
ATOM 4734 N N . LEU D 1 151 ? -53.469 26.427 -13.201 1.00 61.63 1600 LEU B N 1
ATOM 4735 C CA . LEU D 1 151 ? -52.187 25.735 -13.321 1.00 59.13 1600 LEU B CA 1
ATOM 4736 C C . LEU D 1 151 ? -52.294 24.457 -14.150 1.00 50.91 1600 LEU B C 1
ATOM 4737 O O . LEU D 1 151 ? -51.442 24.184 -15.002 1.00 42.60 1600 LEU B O 1
ATOM 4742 N N . SER D 1 152 ? -53.338 23.677 -13.891 1.00 44.78 1601 SER B N 1
ATOM 4743 C CA . SER D 1 152 ? -53.570 22.442 -14.633 1.00 53.34 1601 SER B CA 1
ATOM 4744 C C . SER D 1 152 ? -53.801 22.746 -16.109 1.00 53.80 1601 SER B C 1
ATOM 4745 O O . SER D 1 152 ? -53.361 22.002 -16.986 1.00 52.44 1601 SER B O 1
ATOM 4748 N N . ASP D 1 153 ? -54.487 23.851 -16.375 1.00 51.47 1602 ASP B N 1
ATOM 4749 C CA . ASP D 1 153 ? -54.735 24.286 -17.740 1.00 52.13 1602 ASP B CA 1
ATOM 4750 C C . ASP D 1 153 ? -53.449 24.776 -18.386 1.00 50.77 1602 ASP B C 1
ATOM 4751 O O . ASP D 1 153 ? -53.207 24.531 -19.568 1.00 50.44 1602 ASP B O 1
ATOM 4756 N N . LEU D 1 154 ? -52.621 25.462 -17.605 1.00 49.28 1603 LEU B N 1
ATOM 4757 C CA . LEU D 1 154 ? -51.301 25.853 -18.081 1.00 47.05 1603 LEU B CA 1
ATOM 4758 C C . LEU D 1 154 ? -50.484 24.615 -18.444 1.00 45.69 1603 LEU B C 1
ATOM 4759 O O . LEU D 1 154 ? -49.813 24.591 -19.476 1.00 44.50 1603 LEU B O 1
ATOM 4764 N N . ALA D 1 155 ? -50.557 23.585 -17.605 1.00 47.12 1604 ALA B N 1
ATOM 4765 C CA . ALA D 1 155 ? -49.849 22.333 -17.871 1.00 46.71 1604 ALA B CA 1
ATOM 4766 C C . ALA D 1 155 ? -50.280 21.711 -19.195 1.00 44.25 1604 ALA B C 1
ATOM 4767 O O . ALA D 1 155 ? -49.435 21.311 -19.995 1.00 47.59 1604 ALA B O 1
ATOM 4769 N N . ILE D 1 156 ? -51.591 21.634 -19.422 1.00 48.61 1605 ILE B N 1
ATOM 4770 C CA . ILE D 1 156 ? -52.127 21.110 -20.681 1.00 39.22 1605 ILE B CA 1
ATOM 4771 C C . ILE D 1 156 ? -51.537 21.870 -21.866 1.00 42.43 1605 ILE B C 1
ATOM 4772 O O . ILE D 1 156 ? -51.076 21.263 -22.835 1.00 43.64 1605 ILE B O 1
ATOM 4777 N N . GLN D 1 157 ? -51.536 23.198 -21.764 1.00 40.17 1606 GLN B N 1
ATOM 4778 C CA . GLN D 1 157 ? -50.880 24.057 -22.751 1.00 47.42 1606 GLN B CA 1
ATOM 4779 C C . GLN D 1 157 ? -49.426 23.642 -22.996 1.00 52.66 1606 GLN B C 1
ATOM 4780 O O . GLN D 1 157 ? -49.013 23.455 -24.141 1.00 48.42 1606 GLN B O 1
ATOM 4786 N N . ILE D 1 158 ? -48.662 23.489 -21.914 1.00 55.31 1607 ILE B N 1
ATOM 4787 C CA . ILE D 1 158 ? -47.255 23.094 -22.009 1.00 47.40 1607 ILE B CA 1
ATOM 4788 C C . ILE D 1 158 ? -47.080 21.743 -22.700 1.00 47.32 1607 ILE B C 1
ATOM 4789 O O . ILE D 1 158 ? -46.215 21.586 -23.568 1.00 37.61 1607 ILE B O 1
ATOM 4794 N N . TYR D 1 159 ? -47.914 20.776 -22.320 1.00 37.41 1608 TYR B N 1
ATOM 4795 C CA . TYR D 1 159 ? -47.843 19.428 -22.881 1.00 47.21 1608 TYR B CA 1
ATOM 4796 C C . TYR D 1 159 ? -47.961 19.437 -24.396 1.00 56.70 1608 TYR B C 1
ATOM 4797 O O . TYR D 1 159 ? -47.410 18.567 -25.074 1.00 58.67 1608 TYR B O 1
ATOM 4806 N N . GLN D 1 160 ? -48.695 20.410 -24.926 1.00 51.89 1609 GLN B N 1
ATOM 4807 C CA . GLN D 1 160 ? -48.927 20.451 -26.358 1.00 57.70 1609 GLN B CA 1
ATOM 4808 C C . GLN D 1 160 ? -47.818 21.176 -27.103 1.00 51.66 1609 GLN B C 1
ATOM 4809 O O . GLN D 1 160 ? -47.516 20.833 -28.246 1.00 44.17 1609 GLN B O 1
ATOM 4815 N N . GLN D 1 161 ? -47.187 22.152 -26.454 1.00 54.29 1610 GLN B N 1
ATOM 4816 C CA . GLN D 1 161 ? -45.975 22.728 -27.022 1.00 52.81 1610 GLN B CA 1
ATOM 4817 C C . GLN D 1 161 ? -44.918 21.635 -27.092 1.00 49.87 1610 GLN B C 1
ATOM 4818 O O . GLN D 1 161 ? -44.120 21.598 -28.030 1.00 49.75 1610 GLN B O 1
ATOM 4824 N N . LEU D 1 162 ? -44.937 20.732 -26.111 1.00 45.75 1611 LEU B N 1
ATOM 4825 C CA . LEU D 1 162 ? -43.992 19.613 -26.082 1.00 51.56 1611 LEU B CA 1
ATOM 4826 C C . LEU D 1 162 ? -44.114 18.741 -27.323 1.00 56.97 1611 LEU B C 1
ATOM 4827 O O . LEU D 1 162 ? -43.130 18.525 -28.031 1.00 63.69 1611 LEU B O 1
ATOM 4832 N N . VAL D 1 163 ? -45.326 18.253 -27.583 1.00 54.25 1612 VAL B N 1
ATOM 4833 C CA . VAL D 1 163 ? -45.596 17.409 -28.748 1.00 52.97 1612 VAL B CA 1
ATOM 4834 C C . VAL D 1 163 ? -45.279 18.145 -30.048 1.00 53.68 1612 VAL B C 1
ATOM 4835 O O . VAL D 1 163 ? -44.806 17.547 -31.013 1.00 58.05 1612 VAL B O 1
ATOM 4839 N N . ARG D 1 164 ? -45.535 19.448 -30.054 1.00 53.90 1613 ARG B N 1
ATOM 4840 C CA . ARG D 1 164 ? -45.224 20.302 -31.192 1.00 58.61 1613 ARG B CA 1
ATOM 4841 C C . ARG D 1 164 ? -43.729 20.253 -31.504 1.00 57.30 1613 ARG B C 1
ATOM 4842 O O . ARG D 1 164 ? -43.330 19.914 -32.619 1.00 54.60 1613 ARG B O 1
ATOM 4850 N N . VAL D 1 165 ? -42.907 20.576 -30.510 1.00 54.79 1614 VAL B N 1
ATOM 4851 C CA . VAL D 1 165 ? -41.453 20.511 -30.651 1.00 48.95 1614 VAL B CA 1
ATOM 4852 C C . VAL D 1 165 ? -41.015 19.086 -30.964 1.00 50.91 1614 VAL B C 1
ATOM 4853 O O . VAL D 1 165 ? -40.179 18.850 -31.840 1.00 51.80 1614 VAL B O 1
ATOM 4857 N N . LEU D 1 166 ? -41.603 18.146 -30.236 1.00 53.54 1615 LEU B N 1
ATOM 4858 C CA . LEU D 1 166 ? -41.378 16.718 -30.420 1.00 62.68 1615 LEU B CA 1
ATOM 4859 C C . LEU D 1 166 ? -41.561 16.286 -31.871 1.00 61.42 1615 LEU B C 1
ATOM 4860 O O . LEU D 1 166 ? -40.748 15.541 -32.418 1.00 58.32 1615 LEU B O 1
ATOM 4865 N N . GLU D 1 167 ? -42.639 16.751 -32.491 1.00 66.79 1616 GLU B N 1
ATOM 4866 C CA . GLU D 1 167 ? -42.967 16.326 -33.844 1.00 65.20 1616 GLU B CA 1
ATOM 4867 C C . GLU D 1 167 ? -42.051 16.956 -34.891 1.00 60.95 1616 GLU B C 1
ATOM 4868 O O . GLU D 1 167 ? -41.583 16.272 -35.799 1.00 62.40 1616 GLU B O 1
ATOM 4874 N N . ASN D 1 168 ? -41.787 18.253 -34.757 1.00 57.38 1617 ASN B N 1
ATOM 4875 C CA . ASN D 1 168 ? -40.888 18.953 -35.673 1.00 58.66 1617 ASN B CA 1
ATOM 4876 C C . ASN D 1 168 ? -39.495 18.328 -35.744 1.00 61.01 1617 ASN B C 1
ATOM 4877 O O . ASN D 1 168 ? -38.801 18.455 -36.750 1.00 66.98 1617 ASN B O 1
ATOM 4882 N N . ILE D 1 169 ? -39.092 17.651 -34.675 1.00 62.61 1618 ILE B N 1
ATOM 4883 C CA . ILE D 1 169 ? -37.795 16.984 -34.636 1.00 56.69 1618 ILE B CA 1
ATOM 4884 C C . ILE D 1 169 ? -37.869 15.589 -35.248 1.00 52.49 1618 ILE B C 1
ATOM 4885 O O . ILE D 1 169 ? -37.004 15.196 -36.028 1.00 51.41 1618 ILE B O 1
ATOM 4890 N N . LEU D 1 170 ? -38.914 14.846 -34.901 1.00 58.02 1619 LEU B N 1
ATOM 4891 C CA . LEU D 1 170 ? -39.098 13.499 -35.433 1.00 58.13 1619 LEU B CA 1
ATOM 4892 C C . LEU D 1 170 ? -39.463 13.492 -36.913 1.00 64.19 1619 LEU B C 1
ATOM 4893 O O . LEU D 1 170 ? -38.977 12.651 -37.670 1.00 62.30 1619 LEU B O 1
ATOM 4898 N N . GLN D 1 171 ? -40.318 14.434 -37.309 1.00 66.92 1620 GLN B N 1
ATOM 4899 C CA . GLN D 1 171 ? -40.893 14.471 -38.658 1.00 65.22 1620 GLN B CA 1
ATOM 4900 C C . GLN D 1 171 ? -39.902 14.306 -39.824 1.00 72.71 1620 GLN B C 1
ATOM 4901 O O . GLN D 1 171 ? -40.121 13.461 -40.692 1.00 75.76 1620 GLN B O 1
ATOM 4907 N N . PRO D 1 172 ? -38.809 15.099 -39.852 1.00 73.70 1621 PRO B N 1
ATOM 4908 C CA . PRO D 1 172 ? -37.914 14.995 -41.012 1.00 71.09 1621 PRO B CA 1
ATOM 4909 C C . PRO D 1 172 ? -37.092 13.708 -41.035 1.00 64.00 1621 PRO B C 1
ATOM 4910 O O . PRO D 1 172 ? -36.247 13.539 -41.915 1.00 62.29 1621 PRO B O 1
ATOM 4914 N N . MET D 1 173 ? -37.336 12.816 -40.081 1.00 63.13 1622 MET B N 1
ATOM 4915 C CA . MET D 1 173 ? -36.572 11.580 -39.968 1.00 61.58 1622 MET B CA 1
ATOM 4916 C C . MET D 1 173 ? -37.404 10.369 -40.354 1.00 64.05 1622 MET B C 1
ATOM 4917 O O . MET D 1 173 ? -36.872 9.333 -40.750 1.00 65.96 1622 MET B O 1
ATOM 4922 N N . ILE D 1 174 ? -38.716 10.509 -40.224 1.00 64.58 1623 ILE B N 1
ATOM 4923 C CA . ILE D 1 174 ? -39.615 9.366 -40.292 1.00 62.68 1623 ILE B CA 1
ATOM 4924 C C . ILE D 1 174 ? -39.609 8.648 -41.638 1.00 62.72 1623 ILE B C 1
ATOM 4925 O O . ILE D 1 174 ? -39.339 7.447 -41.693 1.00 58.91 1623 ILE B O 1
ATOM 4930 N N . VAL D 1 175 ? -39.886 9.378 -42.715 1.00 63.13 1624 VAL B N 1
ATOM 4931 C CA . VAL D 1 175 ? -39.915 8.773 -44.044 1.00 67.11 1624 VAL B CA 1
ATOM 4932 C C . VAL D 1 175 ? -38.608 8.054 -44.365 1.00 69.89 1624 VAL B C 1
ATOM 4933 O O . VAL D 1 175 ? -38.612 6.892 -44.766 1.00 72.18 1624 VAL B O 1
ATOM 4937 N N . SER D 1 176 ? -37.493 8.748 -44.165 1.00 70.53 1625 SER B N 1
ATOM 4938 C CA . SER D 1 176 ? -36.181 8.200 -44.487 1.00 72.83 1625 SER B CA 1
ATOM 4939 C C . SER D 1 176 ? -35.859 6.945 -43.682 1.00 68.60 1625 SER B C 1
ATOM 4940 O O . SER D 1 176 ? -35.455 5.928 -44.242 1.00 70.88 1625 SER B O 1
ATOM 4943 N N . GLY D 1 177 ? -36.042 7.022 -42.369 1.00 60.79 1626 GLY B N 1
ATOM 4944 C CA . GLY D 1 177 ? -35.700 5.922 -41.486 1.00 57.20 1626 GLY B CA 1
ATOM 4945 C C . GLY D 1 177 ? -36.625 4.725 -41.582 1.00 63.07 1626 GLY B C 1
ATOM 4946 O O . GLY D 1 177 ? -36.180 3.582 -41.472 1.00 62.38 1626 GLY B O 1
ATOM 4947 N N . MET D 1 178 ? -37.915 4.986 -41.783 1.00 64.39 1627 MET B N 1
ATOM 4948 C CA . MET D 1 178 ? -38.914 3.921 -41.833 1.00 59.76 1627 MET B CA 1
ATOM 4949 C C . MET D 1 178 ? -39.084 3.335 -43.232 1.00 63.74 1627 MET B C 1
ATOM 4950 O O . MET D 1 178 ? -39.377 2.148 -43.370 1.00 63.21 1627 MET B O 1
ATOM 4955 N N . LEU D 1 179 ? -38.893 4.162 -44.260 1.00 72.14 1628 LEU B N 1
ATOM 4956 C CA . LEU D 1 179 ? -39.195 3.759 -45.639 1.00 74.71 1628 LEU B CA 1
ATOM 4957 C C . LEU D 1 179 ? -38.012 3.816 -46.613 1.00 80.76 1628 LEU B C 1
ATOM 4958 O O . LEU D 1 179 ? -37.485 2.778 -47.014 1.00 83.74 1628 LEU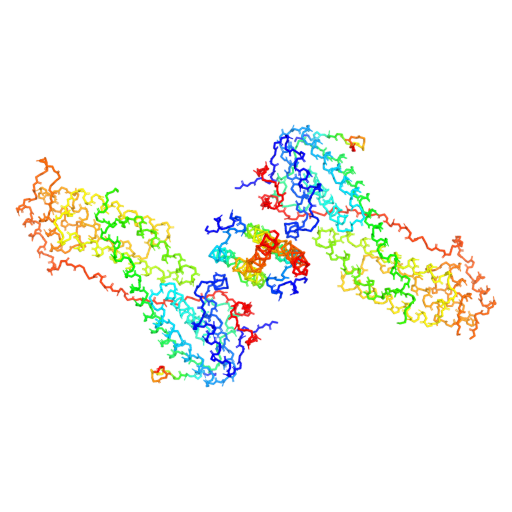 B O 1
ATOM 4963 N N . GLU D 1 180 ? -37.604 5.025 -46.993 1.00 83.15 1629 GLU B N 1
ATOM 4964 C CA . GLU D 1 180 ? -36.591 5.221 -48.036 1.00 87.17 1629 GLU B CA 1
ATOM 4965 C C . GLU D 1 180 ? -35.202 4.709 -47.677 1.00 97.36 1629 GLU B C 1
ATOM 4966 O O . GLU D 1 180 ? -34.220 5.441 -47.838 1.00 103.27 1629 GLU B O 1
ATOM 4972 N N . HIS D 1 181 ? -35.093 3.472 -47.204 1.00 100.68 1630 HIS B N 1
ATOM 4973 C CA . HIS D 1 181 ? -33.797 3.028 -46.715 1.00 104.74 1630 HIS B CA 1
ATOM 4974 C C . HIS D 1 181 ? -33.600 1.521 -46.615 1.00 105.32 1630 HIS B C 1
ATOM 4975 O O . HIS D 1 181 ? -34.160 0.878 -45.734 1.00 104.72 1630 HIS B O 1
ATOM 4982 N N . GLU D 1 182 ? -32.776 0.981 -47.509 1.00 105.67 1631 GLU B N 1
ATOM 4983 C CA . GLU D 1 182 ? -32.406 -0.422 -47.463 1.00 102.08 1631 GLU B CA 1
ATOM 4984 C C . GLU D 1 182 ? -31.350 -0.675 -46.390 1.00 97.00 1631 GLU B C 1
ATOM 4985 O O . GLU D 1 182 ? -31.657 -1.178 -45.297 1.00 91.89 1631 GLU B O 1
ATOM 4991 N N . THR D 1 207 ? -31.620 10.369 -45.771 1.00 119.99 1656 THR B N 1
ATOM 4992 C CA . THR D 1 207 ? -30.853 11.090 -44.765 1.00 120.03 1656 THR B CA 1
ATOM 4993 C C . THR D 1 207 ? -30.649 10.249 -43.505 1.00 110.46 1656 THR B C 1
ATOM 4994 O O . THR D 1 207 ? -29.612 9.622 -43.299 1.00 108.51 1656 THR B O 1
ATOM 4998 N N . TYR D 1 208 ? -31.668 10.243 -42.660 1.00 100.43 1657 TYR B N 1
ATOM 4999 C CA . TYR D 1 208 ? -31.634 9.516 -41.390 1.00 86.96 1657 TYR B CA 1
ATOM 5000 C C . TYR D 1 208 ? -31.919 8.025 -41.599 1.00 82.86 1657 TYR B C 1
ATOM 5001 O O . TYR D 1 208 ? -32.349 7.598 -42.675 1.00 86.11 1657 TYR B O 1
ATOM 5010 N N . THR D 1 209 ? -31.684 7.231 -40.561 1.00 76.70 1658 THR B N 1
ATOM 5011 C CA . THR D 1 209 ? -31.929 5.795 -40.617 1.00 70.85 1658 THR B CA 1
ATOM 5012 C C . THR D 1 209 ? -32.924 5.407 -39.539 1.00 66.74 1658 THR B C 1
ATOM 5013 O O . THR D 1 209 ? -33.469 6.269 -38.851 1.00 65.08 1658 THR B O 1
ATOM 5017 N N . LEU D 1 210 ? -33.165 4.109 -39.402 1.00 65.84 1659 LEU B N 1
ATOM 5018 C CA . LEU D 1 210 ? -34.021 3.610 -38.340 1.00 62.48 1659 LEU B CA 1
ATOM 5019 C C . LEU D 1 210 ? -33.374 3.865 -36.987 1.00 68.38 1659 LEU B C 1
ATOM 5020 O O . LEU D 1 210 ? -34.019 4.363 -36.063 1.00 64.29 1659 LEU B O 1
ATOM 5025 N N . ASP D 1 211 ? -32.093 3.529 -36.880 1.00 74.24 1660 ASP B N 1
ATOM 5026 C CA . ASP D 1 211 ? -31.361 3.713 -35.633 1.00 72.99 1660 ASP B CA 1
ATOM 5027 C C . ASP D 1 211 ? -31.333 5.177 -35.213 1.00 67.50 1660 ASP B C 1
ATOM 5028 O O . ASP D 1 211 ? -31.290 5.484 -34.023 1.00 59.89 1660 ASP B O 1
ATOM 5033 N N . SER D 1 212 ? -31.371 6.073 -36.195 1.00 64.88 1661 SER B N 1
ATOM 5034 C CA . SER D 1 212 ? -31.489 7.500 -35.930 1.00 62.03 1661 SER B CA 1
ATOM 5035 C C . SER D 1 212 ? -32.752 7.769 -35.123 1.00 62.92 1661 SER B C 1
ATOM 5036 O O . SER D 1 212 ? -32.741 8.545 -34.171 1.00 65.98 1661 SER B O 1
ATOM 5039 N N . ILE D 1 213 ? -33.840 7.117 -35.516 1.00 62.55 1662 ILE B N 1
ATOM 5040 C CA . ILE D 1 213 ? -35.129 7.301 -34.862 1.00 55.97 1662 ILE B CA 1
ATOM 5041 C C . ILE D 1 213 ? -35.100 6.769 -33.436 1.00 56.51 1662 ILE B C 1
ATOM 5042 O O . ILE D 1 213 ? -35.494 7.463 -32.501 1.00 58.74 1662 ILE B O 1
ATOM 5047 N N . LEU D 1 214 ? -34.630 5.534 -33.282 1.00 55.00 1663 LEU B N 1
ATOM 5048 C CA . LEU D 1 214 ? -34.482 4.917 -31.970 1.00 56.80 1663 LEU B CA 1
ATOM 5049 C C . LEU D 1 214 ? -33.568 5.761 -31.077 1.00 62.65 1663 LEU B C 1
ATOM 5050 O O . LEU D 1 214 ? -33.810 5.904 -29.878 1.00 66.63 1663 LEU B O 1
ATOM 5055 N N . ARG D 1 215 ? -32.525 6.323 -31.679 1.00 60.74 1664 ARG B N 1
ATOM 5056 C CA . ARG D 1 215 ? -31.592 7.199 -30.980 1.00 65.56 1664 ARG B CA 1
ATOM 5057 C C . ARG D 1 215 ? -32.316 8.439 -30.469 1.00 67.25 1664 ARG B C 1
ATOM 5058 O O . ARG D 1 215 ? -32.156 8.838 -29.314 1.00 66.44 1664 ARG B O 1
ATOM 5066 N N . GLN D 1 216 ? -33.114 9.043 -31.343 1.00 63.39 1665 GLN B N 1
ATOM 5067 C CA . GLN D 1 216 ? -33.862 10.242 -30.996 1.00 57.96 1665 GLN B CA 1
ATOM 5068 C C . GLN D 1 216 ? -34.898 9.925 -29.925 1.00 58.94 1665 GLN B C 1
ATOM 5069 O O . GLN D 1 216 ? -35.156 10.741 -29.039 1.00 60.15 1665 GLN B O 1
ATOM 5075 N N . LEU D 1 217 ? -35.483 8.734 -30.013 1.00 52.32 1666 LEU B N 1
ATOM 5076 C CA . LEU D 1 217 ? -36.421 8.266 -29.000 1.00 48.11 1666 LEU B CA 1
ATOM 5077 C C . LEU D 1 217 ? -35.709 8.055 -27.664 1.00 52.67 1666 LEU B C 1
ATOM 5078 O O . LEU D 1 217 ? -36.236 8.410 -26.610 1.00 48.75 1666 LEU B O 1
ATOM 5083 N N . ASN D 1 218 ? -34.511 7.477 -27.710 1.00 51.66 1667 ASN B N 1
ATOM 5084 C CA . ASN D 1 218 ? -33.712 7.317 -26.500 1.00 54.02 1667 ASN B CA 1
ATOM 5085 C C . ASN D 1 218 ? -33.372 8.661 -25.861 1.00 52.11 1667 ASN B C 1
ATOM 5086 O O . ASN D 1 218 ? -33.357 8.786 -24.637 1.00 50.84 1667 ASN B O 1
ATOM 5091 N N . SER D 1 219 ? -33.111 9.663 -26.695 1.00 45.71 1668 SER B N 1
ATOM 5092 C CA . SER D 1 219 ? -32.797 10.997 -26.199 1.00 40.47 1668 SER B CA 1
ATOM 5093 C C . SER D 1 219 ? -33.998 11.639 -25.508 1.00 55.36 1668 SER B C 1
ATOM 5094 O O . SER D 1 219 ? -33.879 12.139 -24.392 1.00 59.50 1668 SER B O 1
ATOM 5097 N N . PHE D 1 220 ? -35.147 11.617 -26.178 1.00 53.29 1669 PHE B N 1
ATOM 5098 C CA . PHE D 1 220 ? -36.391 12.147 -25.625 1.00 50.09 1669 PHE B CA 1
ATOM 5099 C C . PHE D 1 220 ? -36.729 11.551 -24.255 1.00 45.80 1669 PHE B C 1
ATOM 5100 O O . PHE D 1 220 ? -37.042 12.280 -23.312 1.00 43.51 1669 PHE B O 1
ATOM 5108 N N . HIS D 1 221 ? -36.666 10.225 -24.156 1.00 45.16 1670 HIS B N 1
ATOM 5109 C CA . HIS D 1 221 ? -37.044 9.513 -22.935 1.00 49.35 1670 HIS B CA 1
ATOM 5110 C C . HIS D 1 221 ? -36.120 9.819 -21.756 1.00 55.38 1670 HIS B C 1
ATOM 5111 O O . HIS D 1 221 ? -36.577 9.971 -20.622 1.00 57.74 1670 HIS B O 1
ATOM 5118 N N . SER D 1 222 ? -34.820 9.903 -22.024 1.00 52.93 1671 SER B N 1
ATOM 5119 C CA . SER D 1 222 ? -33.851 10.137 -20.960 1.00 59.25 1671 SER B CA 1
ATOM 5120 C C . SER D 1 222 ? -33.983 11.552 -20.415 1.00 54.65 1671 SER B C 1
ATOM 5121 O O . SER D 1 222 ? -33.855 11.773 -19.212 1.00 55.43 1671 SER B O 1
ATOM 5124 N N . VAL D 1 223 ? -34.249 12.502 -21.306 1.00 41.80 1672 VAL B N 1
ATOM 5125 C CA . VAL D 1 223 ? -34.417 13.892 -20.907 1.00 42.33 1672 VAL B CA 1
ATOM 5126 C C . VAL D 1 223 ? -35.615 14.046 -19.973 1.00 51.03 1672 VAL B C 1
ATOM 5127 O O . VAL D 1 223 ? -35.516 14.682 -18.925 1.00 57.92 1672 VAL B O 1
ATOM 5131 N N . MET D 1 224 ? -36.742 13.452 -20.349 1.00 46.73 1673 MET B N 1
ATOM 5132 C CA . MET D 1 224 ? -37.935 13.505 -19.515 1.00 45.50 1673 MET B CA 1
ATOM 5133 C C . MET D 1 224 ? -37.702 12.803 -18.178 1.00 42.43 1673 MET B C 1
ATOM 5134 O O . MET D 1 224 ? -38.187 13.252 -17.139 1.00 42.70 1673 MET B O 1
ATOM 5139 N N . SER D 1 225 ? -36.965 11.698 -18.210 1.00 43.84 1674 SER B N 1
ATOM 5140 C CA . SER D 1 225 ? -36.631 10.974 -16.986 1.00 50.33 1674 SER B CA 1
ATOM 5141 C C . SER D 1 225 ? -35.810 11.839 -16.029 1.00 42.57 1674 SER B C 1
ATOM 5142 O O . SER D 1 225 ? -36.131 11.945 -14.846 1.00 46.40 1674 SER B O 1
ATOM 5145 N N . GLN D 1 226 ? -34.763 12.467 -16.554 1.00 42.37 1675 GLN B N 1
ATOM 5146 C CA . GLN D 1 226 ? -33.876 13.299 -15.748 1.00 45.12 1675 GLN B CA 1
ATOM 5147 C C . GLN D 1 226 ? -34.565 14.516 -15.139 1.00 50.13 1675 GLN B C 1
ATOM 5148 O O . GLN D 1 226 ? -34.044 15.124 -14.204 1.00 51.00 1675 GLN B O 1
ATOM 5154 N N . HIS D 1 227 ? -35.724 14.878 -15.678 1.00 40.46 1676 HIS B N 1
ATOM 5155 C CA . HIS D 1 227 ? -36.469 16.018 -15.170 1.00 34.32 1676 HIS B CA 1
ATOM 5156 C C . HIS D 1 227 ? -37.456 15.587 -14.102 1.00 39.59 1676 HIS B C 1
ATOM 5157 O O . HIS D 1 227 ? -38.123 16.419 -13.489 1.00 36.86 1676 HIS B O 1
ATOM 5164 N N . GLY D 1 228 ? -37.550 14.282 -13.882 1.00 40.02 1677 GLY B N 1
ATOM 5165 C CA . GLY D 1 228 ? -38.485 13.744 -12.912 1.00 40.46 1677 GLY B CA 1
ATOM 5166 C C . GLY D 1 228 ? -39.930 13.853 -13.361 1.00 36.70 1677 GLY B C 1
ATOM 5167 O O . GLY D 1 228 ? -40.842 13.931 -12.533 1.00 36.61 1677 GLY B O 1
ATOM 5168 N N . MET D 1 229 ? -40.141 13.876 -14.675 1.00 34.27 1678 MET B N 1
ATOM 5169 C CA . MET D 1 229 ? -41.494 13.902 -15.228 1.00 34.26 1678 MET B CA 1
ATOM 5170 C C . MET D 1 229 ? -42.239 12.643 -14.802 1.00 34.57 1678 MET B C 1
ATOM 5171 O O . MET D 1 229 ? -41.679 11.549 -14.854 1.00 46.46 1678 MET B O 1
ATOM 5176 N N . ASP D 1 230 ? -43.483 12.807 -14.357 1.00 39.77 1679 ASP B N 1
ATOM 5177 C CA . ASP D 1 230 ? -44.312 11.678 -13.933 1.00 44.76 1679 ASP B CA 1
ATOM 5178 C C . ASP D 1 230 ? -44.266 10.552 -14.953 1.00 45.16 1679 ASP B C 1
ATOM 5179 O O . ASP D 1 230 ? -44.460 10.786 -16.144 1.00 45.80 1679 ASP B O 1
ATOM 5184 N N . PRO D 1 231 ? -43.975 9.331 -14.485 1.00 43.39 1680 PRO B N 1
ATOM 5185 C CA . PRO D 1 231 ? -43.919 8.133 -15.329 1.00 39.38 1680 PRO B CA 1
ATOM 5186 C C . PRO D 1 231 ? -45.167 7.977 -16.205 1.00 45.90 1680 PRO B C 1
ATOM 5187 O O . PRO D 1 231 ? -45.045 7.615 -17.376 1.00 43.07 1680 PRO 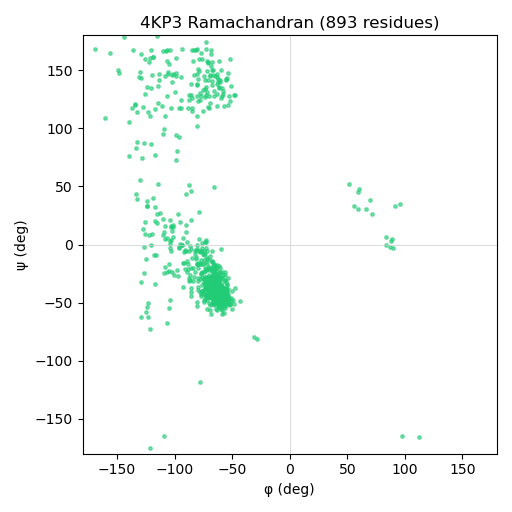B O 1
ATOM 5191 N N . GLU D 1 232 ? -46.341 8.271 -15.652 1.00 45.11 1681 GLU B N 1
ATOM 5192 C CA . GLU D 1 232 ? -47.589 8.188 -16.409 1.00 44.32 1681 GLU B CA 1
ATOM 5193 C C . GLU D 1 232 ? -47.706 9.294 -17.459 1.00 49.75 1681 GLU B C 1
ATOM 5194 O O . GLU D 1 232 ? -48.469 9.171 -18.420 1.00 52.18 1681 GLU B O 1
ATOM 5200 N N . LEU D 1 233 ? -46.960 10.376 -17.267 1.00 44.35 1682 LEU B N 1
ATOM 5201 C CA . LEU D 1 233 ? -46.914 11.440 -18.259 1.00 37.78 1682 LEU B CA 1
ATOM 5202 C C . LEU D 1 233 ? -45.980 11.030 -19.387 1.00 38.93 1682 LEU B C 1
ATOM 5203 O O . LEU D 1 233 ? -46.260 11.279 -20.559 1.00 48.06 1682 LEU B O 1
ATOM 5208 N N . ILE D 1 234 ? -44.873 10.392 -19.024 1.00 38.49 1683 ILE B N 1
ATOM 5209 C CA . ILE D 1 234 ? -43.920 9.901 -20.007 1.00 35.54 1683 ILE B CA 1
ATOM 5210 C C . ILE D 1 234 ? -44.592 8.902 -20.945 1.00 40.29 1683 ILE B C 1
ATOM 5211 O O . ILE D 1 234 ? -44.392 8.951 -22.159 1.00 40.50 1683 ILE B O 1
ATOM 5216 N N . LYS D 1 235 ? -45.398 8.015 -20.369 1.00 38.50 1684 LYS B N 1
ATOM 5217 C CA . LYS D 1 235 ? -46.147 7.021 -21.136 1.00 47.19 1684 LYS B CA 1
ATOM 5218 C C . LYS D 1 235 ? -46.979 7.664 -22.246 1.00 41.96 1684 LYS B C 1
ATOM 5219 O O . LYS D 1 235 ? -46.918 7.241 -23.399 1.00 40.30 1684 LYS B O 1
ATOM 5225 N N . GLN D 1 236 ? -47.736 8.699 -21.895 1.00 42.26 1685 GLN B N 1
ATOM 5226 C CA . GLN D 1 236 ? -48.563 9.407 -22.866 1.00 44.86 1685 GLN B CA 1
ATOM 5227 C C . GLN D 1 236 ? -47.725 10.117 -23.931 1.00 49.80 1685 GLN B C 1
ATOM 5228 O O . GLN D 1 236 ? -48.158 10.259 -25.073 1.00 61.01 1685 GLN B O 1
ATOM 5234 N N . VAL D 1 237 ? -46.529 10.561 -23.559 1.00 47.80 1686 VAL B N 1
ATOM 5235 C CA . VAL D 1 237 ? -45.637 11.192 -24.524 1.00 51.43 1686 VAL B CA 1
ATOM 5236 C C . VAL D 1 237 ? -45.132 10.157 -25.527 1.00 47.46 1686 VAL B C 1
ATOM 5237 O O . VAL D 1 237 ? -45.042 10.434 -26.721 1.00 49.45 1686 VAL B O 1
ATOM 5241 N N . VAL D 1 238 ? -44.811 8.965 -25.034 1.00 43.58 1687 VAL B N 1
ATOM 5242 C CA . VAL D 1 238 ? -44.312 7.893 -25.886 1.00 42.43 1687 VAL B CA 1
ATOM 5243 C C . VAL D 1 238 ? -45.387 7.421 -26.865 1.00 48.65 1687 VAL B C 1
ATOM 5244 O O . VAL D 1 238 ? -45.129 7.250 -28.060 1.00 41.76 1687 VAL B O 1
ATOM 5248 N N . LYS D 1 239 ? -46.595 7.222 -26.349 1.00 46.78 1688 LYS B N 1
ATOM 5249 C CA . LYS D 1 239 ? -47.727 6.847 -27.182 1.00 43.74 1688 LYS B CA 1
ATOM 5250 C C . LYS D 1 239 ? -47.921 7.866 -28.301 1.00 43.07 1688 LYS B C 1
ATOM 5251 O O . LYS D 1 239 ? -48.180 7.506 -29.450 1.00 52.14 1688 LYS B O 1
ATOM 5257 N N . GLN D 1 240 ? -47.762 9.138 -27.954 1.00 39.84 1689 GLN B N 1
ATOM 5258 C CA . GLN D 1 240 ? -47.902 10.236 -28.901 1.00 42.24 1689 GLN B CA 1
ATOM 5259 C C . GLN D 1 240 ? -46.790 10.244 -29.955 1.00 48.39 1689 GLN B C 1
ATOM 5260 O O . GLN D 1 240 ? -47.013 10.652 -31.094 1.00 54.30 1689 GLN B O 1
ATOM 5266 N N . MET D 1 241 ? -45.596 9.801 -29.568 1.00 55.04 1690 MET B N 1
ATOM 5267 C CA . MET D 1 241 ? -44.462 9.735 -30.490 1.00 52.30 1690 MET B CA 1
ATOM 5268 C C . MET D 1 241 ? -44.603 8.576 -31.469 1.00 44.62 1690 MET B C 1
ATOM 5269 O O . MET D 1 241 ? -44.250 8.697 -32.641 1.00 38.87 1690 MET B O 1
ATOM 5274 N N . PHE D 1 242 ? -45.093 7.443 -30.979 1.00 41.09 1691 PHE B N 1
ATOM 5275 C CA . PHE D 1 242 ? -45.303 6.284 -31.837 1.00 45.29 1691 PHE B CA 1
ATOM 5276 C C . PHE D 1 242 ? -46.409 6.547 -32.856 1.00 50.70 1691 PHE B C 1
ATOM 5277 O O . PHE D 1 242 ? -46.301 6.140 -34.012 1.00 53.79 1691 PHE B O 1
ATOM 5285 N N . TYR D 1 243 ? -47.463 7.238 -32.431 1.00 46.59 1692 TYR B N 1
ATOM 5286 C CA . TYR D 1 243 ? -48.545 7.575 -33.346 1.00 48.61 1692 TYR B CA 1
ATOM 5287 C C . TYR D 1 243 ? -48.035 8.453 -34.478 1.00 54.98 1692 TYR B C 1
ATOM 5288 O O . TYR D 1 243 ? -48.414 8.266 -35.632 1.00 60.37 1692 TYR B O 1
ATOM 5297 N N . ILE D 1 244 ? -47.179 9.414 -34.143 1.00 50.93 1693 ILE B N 1
ATOM 5298 C CA . ILE D 1 244 ? -46.626 10.320 -35.144 1.00 51.66 1693 ILE B CA 1
ATOM 5299 C C . ILE D 1 244 ? -45.760 9.555 -36.145 1.00 56.68 1693 ILE B C 1
ATOM 5300 O O . ILE D 1 244 ? -45.777 9.840 -37.342 1.00 59.81 1693 ILE B O 1
ATOM 5305 N N . VAL D 1 245 ? -45.019 8.571 -35.649 1.00 59.21 1694 VAL B N 1
ATOM 5306 C CA . VAL D 1 245 ? -44.198 7.732 -36.507 1.00 54.44 1694 VAL B CA 1
ATOM 5307 C C . VAL D 1 245 ? -45.093 6.918 -37.431 1.00 53.43 1694 VAL B C 1
ATOM 5308 O O . VAL D 1 245 ? -44.868 6.860 -38.641 1.00 52.89 1694 VAL B O 1
ATOM 5312 N N . GLY D 1 246 ? -46.116 6.302 -36.849 1.00 52.01 1695 GLY B N 1
ATOM 5313 C CA . GLY D 1 246 ? -47.050 5.483 -37.599 1.00 44.40 1695 GLY B CA 1
ATOM 5314 C C . GLY D 1 246 ? -47.842 6.260 -38.633 1.00 45.57 1695 GLY B C 1
ATOM 5315 O O . GLY D 1 246 ? -47.918 5.860 -39.792 1.00 53.68 1695 GLY B O 1
ATOM 5316 N N . ALA D 1 247 ? -48.429 7.377 -38.217 1.00 44.96 1696 ALA B N 1
ATOM 5317 C CA . ALA D 1 247 ? -49.287 8.164 -39.097 1.00 45.70 1696 ALA B CA 1
ATOM 5318 C C . ALA D 1 247 ? -48.522 8.767 -40.272 1.00 48.99 1696 ALA B C 1
ATOM 5319 O O . ALA D 1 247 ? -49.023 8.811 -41.393 1.00 53.75 1696 ALA B O 1
ATOM 5321 N N . ILE D 1 248 ? -47.308 9.234 -40.019 1.00 49.69 1697 ILE B N 1
ATOM 5322 C CA . ILE D 1 248 ? -46.516 9.850 -41.076 1.00 49.39 1697 ILE B CA 1
ATOM 5323 C C . ILE D 1 248 ? -46.025 8.800 -42.070 1.00 49.09 1697 ILE B C 1
ATOM 5324 O O . ILE D 1 248 ? -46.004 9.036 -43.281 1.00 47.43 1697 ILE B O 1
ATOM 5329 N N . THR D 1 249 ? -45.663 7.630 -41.550 1.00 52.66 1698 THR B N 1
ATOM 5330 C CA . THR D 1 249 ? -45.212 6.516 -42.379 1.00 50.25 1698 THR B CA 1
ATOM 5331 C C . THR D 1 249 ? -46.327 5.990 -43.279 1.00 51.40 1698 THR B C 1
ATOM 5332 O O . THR D 1 249 ? -46.152 5.853 -44.490 1.00 50.84 1698 THR B O 1
ATOM 5336 N N . LEU D 1 250 ? -47.472 5.689 -42.675 1.00 46.30 1699 LEU B N 1
ATOM 5337 C CA . LEU D 1 250 ? -48.610 5.165 -43.417 1.00 46.23 1699 LEU B CA 1
ATOM 5338 C C . LEU D 1 250 ? -49.043 6.129 -44.517 1.00 54.60 1699 LEU B C 1
ATOM 5339 O O . LEU D 1 250 ? -49.275 5.712 -45.648 1.00 63.60 1699 LEU B O 1
ATOM 5344 N N . ASN D 1 251 ? -49.132 7.414 -44.188 1.00 55.55 1700 ASN B N 1
ATOM 5345 C CA . ASN D 1 251 ? -49.535 8.427 -45.160 1.00 55.47 1700 ASN B CA 1
ATOM 5346 C C . ASN D 1 251 ? -48.596 8.514 -46.353 1.00 55.32 1700 ASN B C 1
ATOM 5347 O O . ASN D 1 251 ? -49.038 8.699 -47.484 1.00 60.70 1700 ASN B O 1
ATOM 5352 N N . ASN D 1 252 ? -47.299 8.382 -46.100 1.00 56.73 1701 ASN B N 1
ATOM 5353 C CA . ASN D 1 252 ? -46.320 8.493 -47.173 1.00 63.08 1701 ASN B CA 1
ATOM 5354 C C . ASN D 1 252 ? -46.364 7.268 -48.073 1.00 65.62 1701 ASN B C 1
ATOM 5355 O O . ASN D 1 252 ? -46.198 7.363 -49.289 1.00 73.06 1701 ASN B O 1
ATOM 5360 N N . LEU D 1 253 ? -46.596 6.117 -47.455 1.00 59.90 1702 LEU B N 1
ATOM 5361 C CA . LEU D 1 253 ? -46.762 4.864 -48.170 1.00 55.25 1702 LEU B CA 1
ATOM 5362 C C . LEU D 1 253 ? -47.988 4.924 -49.078 1.00 62.06 1702 LEU B C 1
ATOM 5363 O O . LEU D 1 253 ? -47.970 4.419 -50.201 1.00 57.97 1702 LEU B O 1
ATOM 5368 N N . LEU D 1 254 ? -49.047 5.558 -48.583 1.00 61.16 1703 LEU B N 1
ATOM 5369 C CA . LEU D 1 254 ? -50.300 5.667 -49.321 1.00 53.71 1703 LEU B CA 1
ATOM 5370 C C . LEU D 1 254 ? -50.251 6.681 -50.462 1.00 56.18 1703 LEU B C 1
ATOM 5371 O O . LEU D 1 254 ? -51.103 6.662 -51.345 1.00 61.43 1703 LEU B O 1
ATOM 5376 N N . LEU D 1 255 ? -49.264 7.569 -50.445 1.00 60.40 1704 LEU B N 1
ATOM 5377 C CA . LEU D 1 255 ? -49.178 8.610 -51.465 1.00 68.81 1704 LEU B CA 1
ATOM 5378 C C . LEU D 1 255 ? -48.053 8.342 -52.459 1.00 75.96 1704 LEU B C 1
ATOM 5379 O O . LEU D 1 255 ? -47.765 9.172 -53.323 1.00 75.60 1704 LEU B O 1
ATOM 5384 N N . ARG D 1 256 ? -47.420 7.181 -52.331 1.00 78.11 1705 ARG B N 1
ATOM 5385 C CA . ARG D 1 256 ? -46.276 6.833 -53.166 1.00 76.90 1705 ARG B CA 1
ATOM 5386 C C . ARG D 1 256 ? -46.382 5.417 -53.714 1.00 78.51 1705 ARG B C 1
ATOM 5387 O O . ARG D 1 256 ? -46.442 4.450 -52.952 1.00 77.86 1705 ARG B O 1
ATOM 5395 N N . LYS D 1 257 ? -46.393 5.301 -55.038 1.00 78.61 1706 LYS B N 1
ATOM 5396 C CA . LYS D 1 257 ? -46.477 4.000 -55.692 1.00 79.39 1706 LYS B CA 1
ATOM 5397 C C . LYS D 1 257 ? -45.190 3.193 -55.517 1.00 79.07 1706 LYS B C 1
ATOM 5398 O O . LYS D 1 257 ? -45.213 1.961 -55.547 1.00 81.84 1706 LYS B O 1
ATOM 5400 N N . ASP D 1 258 ? -44.074 3.891 -55.323 1.00 70.52 1707 ASP B N 1
ATOM 5401 C CA . ASP D 1 258 ? -42.767 3.244 -55.231 1.00 71.94 1707 ASP B CA 1
ATOM 5402 C C . ASP D 1 258 ? -42.528 2.523 -53.904 1.00 70.43 1707 ASP B C 1
ATOM 5403 O O . ASP D 1 258 ? -41.546 1.794 -53.754 1.00 69.30 1707 ASP B O 1
ATOM 5408 N N . MET D 1 259 ? -43.423 2.727 -52.945 1.00 73.80 1708 MET B N 1
ATOM 5409 C CA . MET D 1 259 ? -43.254 2.144 -51.616 1.00 69.93 1708 MET B CA 1
ATOM 5410 C C . MET D 1 259 ? -44.143 0.927 -51.356 1.00 68.42 1708 MET B C 1
ATOM 5411 O O . MET D 1 259 ? -44.018 0.278 -50.320 1.00 68.55 1708 MET B O 1
ATOM 5416 N N . CYS D 1 260 ? -45.029 0.612 -52.296 1.00 63.56 1709 CYS B N 1
ATOM 5417 C CA . CYS D 1 260 ? -45.933 -0.525 -52.125 1.00 69.70 1709 CYS B CA 1
ATOM 5418 C C . CYS D 1 260 ? -45.460 -1.791 -52.834 1.00 71.97 1709 CYS B C 1
ATOM 5419 O O . CYS D 1 260 ? -45.927 -2.118 -53.924 1.00 74.14 1709 CYS B O 1
ATOM 5422 N N . SER D 1 261 ? -44.535 -2.502 -52.200 1.00 69.75 1710 SER B N 1
ATOM 5423 C CA . SER D 1 261 ? -44.040 -3.762 -52.732 1.00 71.42 1710 SER B CA 1
ATOM 5424 C C . SER D 1 261 ? -43.943 -4.787 -51.613 1.00 75.18 1710 SER B C 1
ATOM 5425 O O . SER D 1 261 ? -44.050 -4.443 -50.437 1.00 74.15 1710 SER B O 1
ATOM 5428 N N . TRP D 1 262 ? -43.748 -6.047 -51.984 1.00 78.65 1711 TRP B N 1
ATOM 5429 C CA . TRP D 1 262 ? -43.583 -7.108 -51.001 1.00 75.60 1711 TRP B CA 1
ATOM 5430 C C . TRP D 1 262 ? -42.339 -6.845 -50.161 1.00 75.95 1711 TRP B C 1
ATOM 5431 O O . TRP D 1 262 ? -42.330 -7.084 -48.953 1.00 73.27 1711 TRP B O 1
ATOM 5442 N N . SER D 1 263 ? -41.294 -6.347 -50.816 1.00 73.98 1712 SER B N 1
ATOM 5443 C CA . SER D 1 263 ? -40.014 -6.090 -50.167 1.00 71.25 1712 SER B CA 1
ATOM 5444 C C . SER D 1 263 ? -40.151 -5.079 -49.032 1.00 71.15 1712 SER B C 1
ATOM 5445 O O . SER D 1 263 ? -39.640 -5.293 -47.932 1.00 68.37 1712 SER B O 1
ATOM 5448 N N . LYS D 1 264 ? -40.847 -3.982 -49.304 1.00 71.37 1713 LYS B N 1
ATOM 5449 C CA . LYS D 1 264 ? -41.090 -2.962 -48.291 1.00 72.44 1713 LYS B CA 1
ATOM 5450 C C . LYS D 1 264 ? -41.949 -3.496 -47.148 1.00 73.52 1713 LYS B C 1
ATOM 5451 O O . LYS D 1 264 ? -41.818 -3.053 -46.007 1.00 74.63 1713 LYS B O 1
ATOM 5457 N N . GLY D 1 265 ? -42.823 -4.448 -47.457 1.00 71.07 1714 GLY B N 1
ATOM 5458 C CA . GLY D 1 265 ? -43.626 -5.092 -46.435 1.00 73.15 1714 GLY B CA 1
ATOM 5459 C C . GLY D 1 265 ? -42.732 -5.827 -45.457 1.00 77.01 1714 GLY B C 1
ATOM 5460 O O . GLY D 1 265 ? -42.963 -5.813 -44.247 1.00 76.60 1714 GLY B O 1
ATOM 5461 N N . MET D 1 266 ? -41.698 -6.465 -45.993 1.00 80.96 1715 MET B N 1
ATOM 5462 C CA . MET D 1 266 ? -40.712 -7.159 -45.181 1.00 81.22 1715 MET B CA 1
ATOM 5463 C C . MET D 1 266 ? -39.923 -6.149 -44.358 1.00 75.57 1715 MET B C 1
ATOM 5464 O O . MET D 1 266 ? -39.647 -6.375 -43.181 1.00 73.56 1715 MET B O 1
ATOM 5469 N N . GLN D 1 267 ? -39.581 -5.023 -44.978 1.00 74.91 1716 GLN B N 1
ATOM 5470 C CA . GLN D 1 267 ? -38.763 -4.011 -44.320 1.00 72.97 1716 GLN B CA 1
ATOM 5471 C C . GLN D 1 267 ? -39.521 -3.219 -43.254 1.00 69.85 1716 GLN B C 1
ATOM 5472 O O . GLN D 1 267 ? -39.013 -3.018 -42.151 1.00 73.80 1716 GLN B O 1
ATOM 5478 N N . ILE D 1 268 ? -40.726 -2.762 -43.586 1.00 68.00 1717 ILE B N 1
ATOM 5479 C CA . ILE D 1 268 ? -41.547 -2.008 -42.640 1.00 60.77 1717 ILE B CA 1
ATOM 5480 C C . ILE D 1 268 ? -41.805 -2.809 -41.373 1.00 60.01 1717 ILE B C 1
ATOM 5481 O O . ILE D 1 268 ? -41.674 -2.293 -40.263 1.00 60.63 1717 ILE B O 1
ATOM 5486 N N . ARG D 1 269 ? -42.170 -4.074 -41.541 1.00 58.97 1718 ARG B N 1
ATOM 5487 C CA . ARG D 1 269 ? -42.509 -4.906 -40.396 1.00 61.94 1718 ARG B CA 1
ATOM 5488 C C . ARG D 1 269 ? -41.302 -5.124 -39.498 1.00 66.19 1718 ARG B C 1
ATOM 5489 O O . ARG D 1 269 ? -41.434 -5.185 -38.276 1.00 70.47 1718 ARG B O 1
ATOM 5497 N N . TYR D 1 270 ? -40.126 -5.234 -40.106 1.00 61.28 1719 TYR B N 1
ATOM 5498 C CA . TYR D 1 270 ? -38.896 -5.347 -39.340 1.00 64.27 1719 TYR B CA 1
ATOM 5499 C C . TYR D 1 270 ? -38.674 -4.094 -38.505 1.00 67.30 1719 TYR B C 1
ATOM 5500 O O . TYR D 1 270 ? -38.314 -4.175 -37.330 1.00 72.76 1719 TYR B O 1
ATOM 5509 N N . ASN D 1 271 ? -38.893 -2.936 -39.120 1.00 64.65 1720 ASN B N 1
ATOM 5510 C CA . ASN D 1 271 ? -38.701 -1.661 -38.443 1.00 62.14 1720 ASN B CA 1
ATOM 5511 C C . ASN D 1 271 ? -39.650 -1.484 -37.265 1.00 62.96 1720 ASN B C 1
ATOM 5512 O O . ASN D 1 271 ? -39.270 -0.946 -36.226 1.00 64.11 1720 ASN B O 1
ATOM 5517 N N . VAL D 1 272 ? -40.884 -1.947 -37.430 1.00 62.27 1721 VAL B N 1
ATOM 5518 C CA . VAL D 1 272 ? -41.872 -1.882 -36.361 1.00 61.83 1721 VAL B CA 1
ATOM 5519 C C . VAL D 1 272 ? -41.444 -2.754 -35.181 1.00 65.90 1721 VAL B C 1
ATOM 5520 O O . VAL D 1 272 ? -41.567 -2.352 -34.023 1.00 67.97 1721 VAL B O 1
ATOM 5524 N N . SER D 1 273 ? -40.920 -3.938 -35.484 1.00 68.13 1722 SER B N 1
ATOM 5525 C CA . SER D 1 273 ? -40.464 -4.865 -34.452 1.00 70.26 1722 SER B CA 1
ATOM 5526 C C . SER D 1 273 ? -39.260 -4.319 -33.679 1.00 70.45 1722 SER B C 1
ATOM 5527 O O . SER D 1 273 ? -38.998 -4.731 -32.550 1.00 70.78 1722 SER B O 1
ATOM 5530 N N . GLN D 1 274 ? -38.534 -3.390 -34.293 1.00 68.69 1723 GLN B N 1
ATOM 5531 C CA . GLN D 1 274 ? -37.460 -2.684 -33.605 1.00 67.15 1723 GLN B CA 1
ATOM 5532 C C . GLN D 1 274 ? -38.038 -1.649 -32.645 1.00 65.56 1723 GLN B C 1
ATOM 5533 O O . GLN D 1 274 ? -37.439 -1.334 -31.617 1.00 68.62 1723 GLN B O 1
ATOM 5539 N N . LEU D 1 275 ? -39.209 -1.125 -32.987 1.00 64.04 1724 LEU B N 1
ATOM 5540 C CA . LEU D 1 275 ? -39.888 -0.154 -32.141 1.00 57.31 1724 LEU B CA 1
ATOM 5541 C C . LEU D 1 275 ? -40.608 -0.848 -30.990 1.00 63.37 1724 LEU B C 1
ATOM 5542 O O . LEU D 1 275 ? -40.743 -0.280 -29.905 1.00 66.64 1724 LEU B O 1
ATOM 5547 N N . GLU D 1 276 ? -41.066 -2.076 -31.232 1.00 64.59 1725 GLU B N 1
ATOM 5548 C CA . GLU D 1 276 ? -41.683 -2.892 -30.188 1.00 66.19 1725 GLU B CA 1
ATOM 5549 C C . GLU D 1 276 ? -40.635 -3.282 -29.151 1.00 68.12 1725 GLU B C 1
ATOM 5550 O O . GLU D 1 276 ? -40.899 -3.280 -27.949 1.00 71.21 1725 GLU B O 1
ATOM 5556 N N . GLU D 1 277 ? -39.446 -3.622 -29.638 1.00 61.61 1726 GLU B N 1
ATOM 5557 C CA . GLU D 1 277 ? -38.323 -3.962 -28.780 1.00 69.05 1726 GLU B CA 1
ATOM 5558 C C . GLU D 1 277 ? -37.968 -2.776 -27.889 1.00 66.66 1726 GLU B C 1
ATOM 5559 O O . GLU D 1 277 ? -37.657 -2.938 -26.710 1.00 66.46 1726 GLU B O 1
ATOM 5565 N N . TRP D 1 278 ? -38.037 -1.581 -28.465 1.00 58.95 1727 TRP B N 1
ATOM 5566 C CA . TRP D 1 278 ? -37.725 -0.356 -27.744 1.00 53.60 1727 TRP B CA 1
ATOM 5567 C C . TRP D 1 278 ? -38.707 -0.102 -26.596 1.00 56.37 1727 TRP B C 1
ATOM 5568 O O . TRP D 1 278 ? -38.322 0.398 -25.540 1.00 54.18 1727 TRP B O 1
ATOM 5579 N N . LEU D 1 279 ? -39.973 -0.449 -26.804 1.00 55.38 1728 LEU B N 1
ATOM 5580 C CA . LEU D 1 279 ? -40.974 -0.331 -25.750 1.00 51.97 1728 LEU B CA 1
ATOM 5581 C C . LEU D 1 279 ? -40.722 -1.371 -24.672 1.00 55.39 1728 LEU B C 1
ATOM 5582 O O . LEU D 1 279 ? -40.853 -1.096 -23.477 1.00 53.93 1728 LEU B O 1
ATOM 5587 N N . ARG D 1 280 ? -40.363 -2.569 -25.115 1.00 57.68 1729 ARG B N 1
ATOM 5588 C CA . ARG D 1 280 ? -40.169 -3.708 -24.230 1.00 68.19 1729 ARG B CA 1
ATOM 5589 C C . ARG D 1 280 ? -38.956 -3.519 -23.329 1.00 67.47 1729 ARG B C 1
ATOM 5590 O O . ARG D 1 280 ? -38.932 -4.006 -22.198 1.00 68.39 1729 ARG B O 1
ATOM 5598 N N . ASP D 1 281 ? -37.958 -2.799 -23.835 1.00 66.33 1730 ASP B N 1
ATOM 5599 C CA . ASP D 1 281 ? -36.725 -2.551 -23.096 1.00 71.02 1730 ASP B CA 1
ATOM 5600 C C . ASP D 1 281 ? -36.869 -1.407 -22.105 1.00 68.44 1730 ASP B C 1
ATOM 5601 O O . ASP D 1 281 ? -35.947 -1.116 -21.345 1.00 69.43 1730 ASP B O 1
ATOM 5606 N N . LYS D 1 282 ? -38.024 -0.754 -22.119 1.00 63.44 1731 LYS B N 1
ATOM 5607 C CA . LYS D 1 282 ? -38.277 0.335 -21.187 1.00 60.36 1731 LYS B CA 1
ATOM 5608 C C . LYS D 1 282 ? -39.576 0.125 -20.424 1.00 58.61 1731 LYS B C 1
ATOM 5609 O O . LYS D 1 282 ? -40.070 1.040 -19.770 1.00 59.57 1731 LYS B O 1
ATOM 5615 N N . ASN D 1 283 ? -40.106 -1.094 -20.504 1.00 65.24 1732 ASN B N 1
ATOM 5616 C CA . ASN D 1 283 ? -41.372 -1.455 -19.868 1.00 72.83 1732 ASN B CA 1
ATOM 5617 C C . ASN D 1 283 ? -42.493 -0.482 -20.210 1.00 69.39 1732 ASN B C 1
ATOM 5618 O O . ASN D 1 283 ? -43.163 0.045 -19.322 1.00 69.51 1732 ASN B O 1
ATOM 5623 N N . LEU D 1 284 ? -42.677 -0.240 -21.503 1.00 65.14 1733 LEU B N 1
ATOM 5624 C CA . LEU D 1 284 ? -43.715 0.664 -21.979 1.00 60.75 1733 LEU B CA 1
ATOM 5625 C C . LEU D 1 284 ? -44.758 -0.089 -22.797 1.00 62.79 1733 LEU B C 1
ATOM 5626 O O . LEU D 1 284 ? -45.428 0.488 -23.653 1.00 65.45 1733 LEU B O 1
ATOM 5631 N N . MET D 1 285 ? -44.894 -1.381 -22.520 1.00 62.07 1734 MET B N 1
ATOM 5632 C CA . MET D 1 285 ? -45.844 -2.224 -23.234 1.00 67.96 1734 MET B CA 1
ATOM 5633 C C . MET D 1 285 ? -47.292 -1.838 -22.948 1.00 64.28 1734 MET B C 1
ATOM 5634 O O . MET D 1 285 ? -48.184 -2.114 -23.750 1.00 69.42 1734 MET B O 1
ATOM 5639 N N . ASN D 1 286 ? -47.521 -1.203 -21.804 1.00 61.44 1735 ASN B N 1
ATOM 5640 C CA . ASN D 1 286 ? -48.861 -0.773 -21.417 1.00 61.84 1735 ASN B CA 1
ATOM 5641 C C . ASN D 1 286 ? -49.072 0.715 -21.619 1.00 57.82 1735 ASN B C 1
ATOM 5642 O O . ASN D 1 286 ? -50.008 1.295 -21.071 1.00 58.18 1735 ASN B O 1
ATOM 5647 N N . SER D 1 287 ? -48.191 1.335 -22.394 1.00 54.99 1736 SER B N 1
ATOM 5648 C CA . SER D 1 287 ? -48.285 2.764 -22.647 1.00 57.00 1736 SER B CA 1
ATOM 5649 C C . SER D 1 287 ? -49.356 3.018 -23.692 1.00 56.54 1736 SER B C 1
ATOM 5650 O O . SER D 1 287 ? -49.825 4.144 -23.854 1.00 58.08 1736 SER B O 1
ATOM 5653 N N . GLY D 1 288 ? -49.740 1.955 -24.394 1.00 57.18 1737 GLY B N 1
ATOM 5654 C CA . GLY D 1 288 ? -50.703 2.055 -25.474 1.00 54.25 1737 GLY B CA 1
ATOM 5655 C C . GLY D 1 288 ? -50.023 2.469 -26.762 1.00 56.89 1737 GLY B C 1
ATOM 5656 O O . GLY D 1 288 ? -50.678 2.726 -27.771 1.00 53.87 1737 GLY B O 1
ATOM 5657 N N . ALA D 1 289 ? -48.696 2.530 -26.727 1.00 60.78 1738 ALA B N 1
ATOM 5658 C CA . ALA D 1 289 ? -47.925 2.993 -27.874 1.00 56.28 1738 ALA B CA 1
ATOM 5659 C C . ALA D 1 289 ? -47.990 1.998 -29.023 1.00 56.20 1738 ALA B C 1
ATOM 5660 O O . ALA D 1 289 ? -48.171 2.387 -30.177 1.00 60.17 1738 ALA B O 1
ATOM 5662 N N . LYS D 1 290 ? -47.849 0.717 -28.695 1.00 50.77 1739 LYS B N 1
ATOM 5663 C 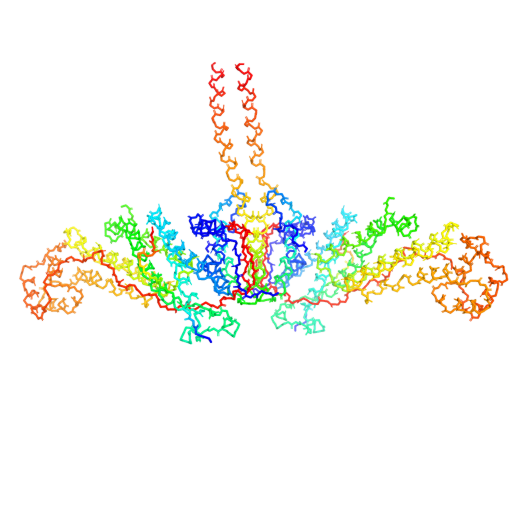CA . LYS D 1 290 ? -47.838 -0.345 -29.696 1.00 51.68 1739 LYS B CA 1
ATOM 5664 C C . LYS D 1 290 ? -49.112 -0.369 -30.545 1.00 51.74 1739 LYS B C 1
ATOM 5665 O O . LYS D 1 290 ? -49.058 -0.542 -31.765 1.00 47.14 1739 LYS B O 1
ATOM 5671 N N . GLU D 1 291 ? -50.254 -0.187 -29.891 1.00 53.43 1740 GLU B N 1
ATOM 5672 C CA . GLU D 1 291 ? -51.548 -0.274 -30.558 1.00 47.85 1740 GLU B CA 1
ATOM 5673 C C . GLU D 1 291 ? -51.735 0.815 -31.617 1.00 49.80 1740 GLU B C 1
ATOM 5674 O O . GLU D 1 291 ? -52.458 0.616 -32.595 1.00 49.53 1740 GLU B O 1
ATOM 5680 N N . THR D 1 292 ? -51.068 1.952 -31.434 1.00 50.30 1741 THR B N 1
ATOM 5681 C CA . THR D 1 292 ? -51.156 3.048 -32.397 1.00 48.00 1741 THR B CA 1
ATOM 5682 C C . THR D 1 292 ? -50.470 2.699 -33.714 1.00 48.26 1741 THR B C 1
ATOM 5683 O O . THR D 1 292 ? -50.642 3.395 -34.714 1.00 48.95 1741 THR B O 1
ATOM 5687 N N . LEU D 1 293 ? -49.687 1.626 -33.712 1.00 49.22 1742 LEU B N 1
ATOM 5688 C CA . LEU D 1 293 ? -48.974 1.213 -34.914 1.00 50.77 1742 LEU B CA 1
ATOM 5689 C C . LEU D 1 293 ? -49.732 0.148 -35.700 1.00 52.54 1742 LEU B C 1
ATOM 5690 O O . LEU D 1 293 ? -49.266 -0.304 -36.746 1.00 56.80 1742 LEU B O 1
ATOM 5695 N N . GLU D 1 294 ? -50.900 -0.244 -35.201 1.00 45.44 1743 GLU B N 1
ATOM 5696 C CA . GLU D 1 294 ? -51.674 -1.315 -35.831 1.00 50.74 1743 GLU B CA 1
ATOM 5697 C C . GLU D 1 294 ? -52.062 -1.074 -37.303 1.00 50.00 1743 GLU B C 1
ATOM 5698 O O . GLU D 1 294 ? -51.964 -1.998 -38.111 1.00 49.29 1743 GLU B O 1
ATOM 5704 N N . PRO D 1 295 ? -52.505 0.151 -37.658 1.00 48.41 1744 PRO B N 1
ATOM 5705 C CA . PRO D 1 295 ? -52.758 0.396 -39.084 1.00 51.66 1744 PRO B CA 1
ATOM 5706 C C . PRO D 1 295 ? -51.523 0.182 -39.960 1.00 57.95 1744 PRO B C 1
ATOM 5707 O O . PRO D 1 295 ? -51.636 -0.417 -41.033 1.00 62.73 1744 PRO B O 1
ATOM 5711 N N . LEU D 1 296 ? -50.365 0.656 -39.507 1.00 48.68 1745 LEU B N 1
ATOM 5712 C CA . LEU D 1 296 ? -49.127 0.495 -40.264 1.00 48.07 1745 LEU B CA 1
ATOM 5713 C C . LEU D 1 296 ? -48.722 -0.971 -40.365 1.00 50.15 1745 LEU B C 1
ATOM 5714 O O . LEU D 1 296 ? -48.279 -1.427 -41.422 1.00 49.61 1745 LEU B O 1
ATOM 5719 N N . ILE D 1 297 ? -48.868 -1.701 -39.261 1.00 48.00 1746 ILE B N 1
ATOM 5720 C CA . ILE D 1 297 ? -48.546 -3.124 -39.245 1.00 49.60 1746 ILE B CA 1
ATOM 5721 C C . ILE D 1 297 ? -49.401 -3.872 -40.264 1.00 48.98 1746 ILE B C 1
ATOM 5722 O O . ILE D 1 297 ? -48.882 -4.624 -41.090 1.00 48.38 1746 ILE B O 1
ATOM 5727 N N . GLN D 1 298 ? -50.710 -3.647 -40.206 1.00 47.31 1747 GLN B N 1
ATOM 5728 C CA . GLN D 1 298 ? -51.646 -4.324 -41.097 1.00 50.87 1747 GLN B CA 1
ATOM 5729 C C . GLN D 1 298 ? -51.430 -3.963 -42.563 1.00 49.56 1747 GLN B C 1
ATOM 5730 O O . GLN D 1 298 ? -51.614 -4.799 -43.442 1.00 53.49 1747 GLN B O 1
ATOM 5736 N N . ALA D 1 299 ? -51.039 -2.722 -42.826 1.00 44.02 1748 ALA B N 1
ATOM 5737 C CA . ALA D 1 299 ? -50.691 -2.335 -44.186 1.00 50.93 1748 ALA B CA 1
ATOM 5738 C C . ALA D 1 299 ? -49.457 -3.103 -44.667 1.00 56.72 1748 ALA B C 1
ATOM 5739 O O . ALA D 1 299 ? -49.377 -3.502 -45.829 1.00 58.69 1748 ALA B O 1
ATOM 5741 N N . ALA D 1 300 ? -48.503 -3.323 -43.765 1.00 52.24 1749 ALA B N 1
ATOM 5742 C CA . ALA D 1 300 ? -47.287 -4.061 -44.105 1.00 54.18 1749 ALA B CA 1
ATOM 5743 C C . ALA D 1 300 ? -47.583 -5.538 -44.353 1.00 53.80 1749 ALA B C 1
ATOM 5744 O O . ALA D 1 300 ? -46.970 -6.168 -45.215 1.00 55.24 1749 ALA B O 1
ATOM 5746 N N . GLN D 1 301 ? -48.516 -6.083 -43.581 1.00 50.72 1750 GLN B N 1
ATOM 5747 C CA . GLN D 1 301 ? -48.965 -7.453 -43.773 1.00 58.03 1750 GLN B CA 1
ATOM 5748 C C . GLN D 1 301 ? -49.692 -7.603 -45.105 1.00 54.61 1750 GLN B C 1
ATOM 5749 O O . GLN D 1 301 ? -49.509 -8.594 -45.810 1.00 55.08 1750 GLN B O 1
ATOM 5755 N N . LEU D 1 302 ? -50.511 -6.611 -45.440 1.00 51.05 1751 LEU B N 1
ATOM 5756 C CA . LEU D 1 302 ? -51.289 -6.633 -46.674 1.00 49.90 1751 LEU B CA 1
ATOM 5757 C C . LEU D 1 302 ? -50.391 -6.733 -47.904 1.00 56.25 1751 LEU B C 1
ATOM 5758 O O . LEU D 1 302 ? -50.755 -7.355 -48.899 1.00 61.60 1751 LEU B O 1
ATOM 5763 N N . LEU D 1 303 ? -49.208 -6.134 -47.826 1.00 55.18 1752 LEU B N 1
ATOM 5764 C CA . LEU D 1 303 ? -48.268 -6.168 -48.938 1.00 55.49 1752 LEU B CA 1
ATOM 5765 C C . LEU D 1 303 ? -47.642 -7.548 -49.110 1.00 64.33 1752 LEU B C 1
ATOM 5766 O O . LEU D 1 303 ? -47.077 -7.858 -50.159 1.00 72.98 1752 LEU B O 1
ATOM 5771 N N . GLN D 1 304 ? -47.749 -8.381 -48.083 1.00 58.57 1753 GLN B N 1
ATOM 5772 C CA . GLN D 1 304 ? -47.105 -9.687 -48.112 1.00 63.67 1753 GLN B CA 1
ATOM 5773 C C . GLN D 1 304 ? -48.060 -10.851 -48.356 1.00 58.05 1753 GLN B C 1
ATOM 5774 O O . GLN D 1 304 ? -47.635 -11.912 -48.814 1.00 57.34 1753 GLN B O 1
ATOM 5780 N N . VAL D 1 305 ? -49.342 -10.664 -48.050 1.00 51.02 1754 VAL B N 1
ATOM 5781 C CA . VAL D 1 305 ? -50.316 -11.737 -48.254 1.00 51.07 1754 VAL B CA 1
ATOM 5782 C C . VAL D 1 305 ? -50.518 -12.015 -49.737 1.00 49.54 1754 VAL B C 1
ATOM 5783 O O . VAL D 1 305 ? -50.243 -11.163 -50.581 1.00 46.84 1754 VAL B O 1
ATOM 5787 N N . LYS D 1 306 ? -50.979 -13.220 -50.050 1.00 55.63 1755 LYS B N 1
ATOM 5788 C CA . LYS D 1 306 ? -51.320 -13.563 -51.424 1.00 56.42 1755 LYS B CA 1
ATOM 5789 C C . LYS D 1 306 ? -52.566 -12.776 -51.823 1.00 56.13 1755 LYS B C 1
ATOM 5790 O O . LYS D 1 306 ? -53.430 -12.510 -50.987 1.00 57.02 1755 LYS B O 1
ATOM 5796 N N . LYS D 1 307 ? -52.644 -12.379 -53.090 1.00 53.62 1756 LYS B N 1
ATOM 5797 C CA . LYS D 1 307 ? -53.687 -11.459 -53.536 1.00 54.37 1756 LYS B CA 1
ATOM 5798 C C . LYS D 1 307 ? -54.355 -11.913 -54.834 1.00 56.27 1756 LYS B C 1
ATOM 5799 O O . LYS D 1 307 ? -54.590 -11.100 -55.728 1.00 51.02 1756 LYS B O 1
ATOM 5805 N N . LYS D 1 308 ? -54.670 -13.200 -54.941 1.00 60.05 1757 LYS B N 1
ATOM 5806 C CA . LYS D 1 308 ? -55.179 -13.732 -56.203 1.00 59.48 1757 LYS B CA 1
ATOM 5807 C C . LYS D 1 308 ? -56.545 -14.414 -56.111 1.00 53.25 1757 LYS B C 1
ATOM 5808 O O . LYS D 1 308 ? -57.452 -14.100 -56.882 1.00 49.69 1757 LYS B O 1
ATOM 5814 N N . THR D 1 309 ? -56.696 -15.335 -55.167 1.00 48.87 1758 THR B N 1
ATOM 5815 C CA . THR D 1 309 ? -57.928 -16.110 -55.061 1.00 48.10 1758 THR B CA 1
ATOM 5816 C C . THR D 1 309 ? -59.014 -15.399 -54.265 1.00 44.69 1758 THR B C 1
ATOM 5817 O O . THR D 1 309 ? -58.757 -14.408 -53.579 1.00 46.28 1758 THR B O 1
ATOM 5821 N N . ASP D 1 310 ? -60.230 -15.927 -54.357 1.00 45.70 1759 ASP B N 1
ATOM 5822 C CA . ASP D 1 310 ? -61.351 -15.426 -53.572 1.00 43.26 1759 ASP B CA 1
ATOM 5823 C C . ASP D 1 310 ? -61.073 -15.597 -52.079 1.00 42.93 1759 ASP B C 1
ATOM 5824 O O . ASP D 1 310 ? -61.526 -14.798 -51.261 1.00 46.87 1759 ASP B O 1
ATOM 5829 N N . ASP D 1 311 ? -60.322 -16.639 -51.729 1.00 39.67 1760 ASP B N 1
ATOM 5830 C CA . ASP D 1 311 ? -59.957 -16.878 -50.335 1.00 42.65 1760 ASP B CA 1
ATOM 5831 C C . ASP D 1 311 ? -58.958 -15.842 -49.839 1.00 45.26 1760 ASP B C 1
ATOM 5832 O O . ASP D 1 311 ? -59.044 -15.389 -48.698 1.00 47.46 1760 ASP B O 1
ATOM 5837 N N . ASP D 1 312 ? -58.015 -15.475 -50.705 1.00 48.85 1761 ASP B N 1
ATOM 5838 C CA . ASP D 1 312 ? -57.066 -14.406 -50.411 1.00 45.68 1761 ASP B CA 1
ATOM 5839 C C . ASP D 1 312 ? -57.809 -13.110 -50.101 1.00 47.96 1761 ASP B C 1
ATOM 5840 O O . ASP D 1 312 ? -57.468 -12.400 -49.158 1.00 49.76 1761 ASP B O 1
ATOM 5845 N N . ALA D 1 313 ? -58.832 -12.813 -50.898 1.00 47.66 1762 ALA B N 1
ATOM 5846 C CA . ALA D 1 313 ? -59.652 -11.627 -50.682 1.00 46.38 1762 ALA B CA 1
ATOM 5847 C C . ALA D 1 313 ? -60.362 -11.693 -49.333 1.00 45.21 1762 ALA B C 1
ATOM 5848 O O . ALA D 1 313 ? -60.362 -10.724 -48.570 1.00 43.49 1762 ALA B O 1
ATOM 5850 N N . GLU D 1 314 ? -60.956 -12.847 -49.046 1.00 48.09 1763 GLU B N 1
ATOM 5851 C CA . GLU D 1 314 ? -61.628 -13.087 -47.773 1.00 55.42 1763 GLU B CA 1
ATOM 5852 C C . GLU D 1 314 ? -60.696 -12.888 -46.579 1.00 59.78 1763 GLU B C 1
ATOM 5853 O O . GLU D 1 314 ? -61.077 -12.275 -45.582 1.00 61.88 1763 GLU B O 1
ATOM 5859 N N . ALA D 1 315 ? -59.476 -13.407 -46.680 1.00 54.42 1764 ALA B N 1
ATOM 5860 C CA . ALA D 1 315 ? -58.512 -13.292 -45.588 1.00 51.56 1764 ALA B CA 1
ATOM 5861 C C . ALA D 1 315 ? -58.104 -11.837 -45.364 1.00 44.48 1764 ALA B C 1
ATOM 5862 O O . ALA D 1 315 ? -58.011 -11.377 -44.227 1.00 47.25 1764 ALA B O 1
ATOM 5864 N N . ILE D 1 316 ? -57.865 -11.124 -46.460 1.00 41.81 1765 ILE B N 1
ATOM 5865 C CA . ILE D 1 316 ? -57.556 -9.700 -46.421 1.00 39.03 1765 ILE B CA 1
ATOM 5866 C C . ILE D 1 316 ? -58.630 -8.907 -45.676 1.00 43.53 1765 ILE B C 1
ATOM 5867 O O . ILE D 1 316 ? -58.319 -8.055 -44.843 1.00 44.55 1765 ILE B O 1
ATOM 5872 N N . CYS D 1 317 ? -59.892 -9.213 -45.963 1.00 42.57 1766 CYS B N 1
ATOM 5873 C CA . CYS D 1 317 ? -61.018 -8.481 -45.382 1.00 46.81 1766 CYS B CA 1
ATOM 5874 C C . CYS D 1 317 ? -61.172 -8.646 -43.868 1.00 51.64 1766 CYS B C 1
ATOM 5875 O O . CYS D 1 317 ? -61.736 -7.778 -43.202 1.00 61.85 1766 CYS B O 1
ATOM 5878 N N . SER D 1 318 ? -60.684 -9.756 -43.323 1.00 43.34 1767 SER B N 1
ATOM 5879 C CA . SER D 1 318 ? -60.784 -9.983 -41.882 1.00 50.73 1767 SER B CA 1
ATOM 5880 C C . SER D 1 318 ? -59.503 -9.590 -41.146 1.00 51.15 1767 SER B C 1
ATOM 5881 O O . SER D 1 318 ? -59.540 -9.228 -39.972 1.00 52.76 1767 SER B O 1
ATOM 5884 N N . MET D 1 319 ? -58.376 -9.650 -41.848 1.00 46.72 1768 MET B N 1
ATOM 5885 C CA . MET D 1 319 ? -57.102 -9.203 -41.299 1.00 45.27 1768 MET B CA 1
ATOM 5886 C C . MET D 1 319 ? -57.055 -7.690 -41.100 1.00 50.57 1768 MET B C 1
ATOM 5887 O O . MET D 1 319 ? -56.610 -7.202 -40.060 1.00 54.57 1768 MET B O 1
ATOM 5892 N N . CYS D 1 320 ? -57.515 -6.950 -42.101 1.00 54.59 1769 CYS B N 1
ATOM 5893 C CA . CYS D 1 320 ? -57.315 -5.507 -42.130 1.00 54.01 1769 CYS B CA 1
ATOM 5894 C C . CYS D 1 320 ? -58.386 -4.722 -41.375 1.00 53.25 1769 CYS B C 1
ATOM 5895 O O . CYS D 1 320 ? -58.886 -3.710 -41.868 1.00 51.62 1769 CYS B O 1
ATOM 5898 N N . ASN D 1 321 ? -58.708 -5.178 -40.168 1.00 48.59 1770 ASN B N 1
ATOM 5899 C CA . ASN D 1 321 ? -59.727 -4.535 -39.345 1.00 48.47 1770 ASN B CA 1
ATOM 5900 C C . ASN D 1 321 ? -59.341 -3.143 -38.842 1.00 52.01 1770 ASN B C 1
ATOM 5901 O O . ASN D 1 321 ? -60.199 -2.391 -38.379 1.00 51.92 1770 ASN B O 1
ATOM 5906 N N . ALA D 1 322 ? -58.058 -2.801 -38.928 1.00 53.63 1771 ALA B N 1
ATOM 5907 C CA . ALA D 1 322 ? -57.588 -1.502 -38.445 1.00 49.99 1771 ALA B CA 1
ATOM 5908 C C . ALA D 1 322 ? -57.307 -0.513 -39.579 1.00 50.21 1771 ALA B C 1
ATOM 5909 O O . ALA D 1 322 ? -56.947 0.639 -39.338 1.00 55.67 1771 ALA B O 1
ATOM 5911 N N . LEU D 1 323 ? -57.467 -0.976 -40.812 1.00 46.41 1772 LEU B N 1
ATOM 5912 C CA . LEU D 1 323 ? -57.339 -0.116 -41.981 1.00 51.70 1772 LEU B CA 1
ATOM 5913 C C . LEU D 1 323 ? -58.718 0.160 -42.553 1.00 53.32 1772 LEU B C 1
ATOM 5914 O O . LEU D 1 323 ? -59.611 -0.680 -42.454 1.00 57.04 1772 LEU B O 1
ATOM 5919 N N . THR D 1 324 ? -58.903 1.332 -43.149 1.00 54.74 1773 THR B N 1
ATOM 5920 C CA . THR D 1 324 ? -60.169 1.617 -43.814 1.00 54.75 1773 THR B CA 1
ATOM 5921 C C . THR D 1 324 ? -60.195 0.994 -45.194 1.00 54.43 1773 THR B C 1
ATOM 5922 O O . THR D 1 324 ? -59.165 0.558 -45.716 1.00 48.93 1773 THR B O 1
ATOM 5926 N N . THR D 1 325 ? -61.385 0.962 -45.779 1.00 56.39 1774 THR B N 1
ATOM 5927 C CA . THR D 1 325 ? -61.560 0.421 -47.113 1.00 50.04 1774 THR B CA 1
ATOM 5928 C C . THR D 1 325 ? -60.719 1.201 -48.113 1.00 45.00 1774 THR B C 1
ATOM 5929 O O . THR D 1 325 ? -60.028 0.611 -48.943 1.00 48.25 1774 THR B O 1
ATOM 5933 N N . ALA D 1 326 ? -60.767 2.526 -48.012 1.00 40.11 1775 ALA B N 1
ATOM 5934 C CA . ALA D 1 326 ? -59.986 3.388 -48.890 1.00 39.31 1775 ALA B CA 1
ATOM 5935 C C . ALA D 1 326 ? -58.501 3.050 -48.808 1.00 45.93 1775 ALA B C 1
ATOM 5936 O O . ALA D 1 326 ? -57.806 3.013 -49.824 1.00 49.22 1775 ALA B O 1
ATOM 5938 N N . GLN D 1 327 ? -58.027 2.781 -47.594 1.00 46.98 1776 GLN B N 1
ATOM 5939 C CA . GLN D 1 327 ? -56.621 2.461 -47.379 1.00 46.79 1776 GLN B CA 1
ATOM 5940 C C . GLN D 1 327 ? -56.246 1.097 -47.950 1.00 46.84 1776 GLN B C 1
ATOM 5941 O O . GLN D 1 327 ? -55.195 0.948 -48.578 1.00 46.66 1776 GLN B O 1
ATOM 5947 N N . ILE D 1 328 ? -57.108 0.108 -47.733 1.00 46.62 1777 ILE B N 1
ATOM 5948 C CA . ILE D 1 328 ? -56.895 -1.232 -48.275 1.00 51.98 1777 ILE B CA 1
ATOM 5949 C C . ILE D 1 328 ? -56.858 -1.210 -49.804 1.00 54.51 1777 ILE B C 1
ATOM 5950 O O . ILE D 1 328 ? -55.986 -1.820 -50.424 1.00 58.51 1777 ILE B O 1
ATOM 5955 N N . VAL D 1 329 ? -57.805 -0.494 -50.401 1.00 51.58 1778 VAL B N 1
ATOM 5956 C CA . VAL D 1 329 ? -57.895 -0.383 -51.853 1.00 48.44 1778 VAL B CA 1
ATOM 5957 C C . VAL D 1 329 ? -56.670 0.317 -52.441 1.00 50.40 1778 VAL B C 1
ATOM 5958 O O . VAL D 1 329 ? -56.112 -0.130 -53.448 1.00 44.97 1778 VAL B O 1
ATOM 5962 N N . LYS D 1 330 ? -56.250 1.406 -51.801 1.00 50.22 1779 LYS B N 1
ATOM 5963 C CA . LYS D 1 330 ? -55.099 2.180 -52.262 1.00 50.68 1779 LYS B CA 1
ATOM 5964 C C . LYS D 1 330 ? -53.830 1.337 -52.283 1.00 55.12 1779 LYS B C 1
ATOM 5965 O O . LYS D 1 330 ? -53.079 1.356 -53.260 1.00 61.09 1779 LYS B O 1
ATOM 5971 N N . VAL D 1 331 ? -53.596 0.594 -51.206 1.00 48.92 1780 VAL B N 1
ATOM 5972 C CA . VAL D 1 331 ? -52.424 -0.269 -51.132 1.00 50.55 1780 VAL B CA 1
ATOM 5973 C C . VAL D 1 331 ? -52.468 -1.335 -52.226 1.00 53.71 1780 VAL B C 1
ATOM 5974 O O . VAL D 1 331 ? -51.470 -1.581 -52.902 1.00 57.03 1780 VAL B O 1
ATOM 5978 N N . LEU D 1 332 ? -53.631 -1.953 -52.407 1.00 57.08 1781 LEU B N 1
ATOM 5979 C CA . LEU D 1 332 ? -53.792 -2.980 -53.433 1.00 55.26 1781 LEU B CA 1
ATOM 5980 C C . LEU D 1 332 ? -53.539 -2.430 -54.835 1.00 55.58 1781 LEU B C 1
ATOM 5981 O O . LEU D 1 332 ? -52.964 -3.111 -55.682 1.00 58.51 1781 LEU B O 1
ATOM 5986 N N . ASN D 1 333 ? -53.956 -1.191 -55.070 1.00 49.92 1782 ASN B N 1
ATOM 5987 C CA . ASN D 1 333 ? -53.714 -0.544 -56.353 1.00 55.44 1782 ASN B CA 1
ATOM 5988 C C . ASN D 1 333 ? -52.240 -0.252 -56.646 1.00 65.16 1782 ASN B C 1
ATOM 5989 O O . ASN D 1 333 ? -51.780 -0.418 -57.776 1.00 66.58 1782 ASN B O 1
ATOM 5994 N N . LEU D 1 334 ? -51.501 0.174 -55.628 1.00 67.25 1783 LEU B N 1
ATOM 5995 C CA . LEU D 1 334 ? -50.125 0.620 -55.824 1.00 63.98 1783 LEU B CA 1
ATOM 5996 C C . LEU D 1 334 ? -49.113 -0.522 -55.905 1.00 70.48 1783 LEU B C 1
ATOM 5997 O O . LEU D 1 334 ? -47.957 -0.299 -56.268 1.00 79.80 1783 LEU B O 1
ATOM 6002 N N . TYR D 1 335 ? -49.547 -1.736 -55.574 1.00 69.06 1784 TYR B N 1
ATOM 6003 C CA . TYR D 1 335 ? -48.643 -2.883 -55.450 1.00 73.36 1784 TYR B CA 1
ATOM 6004 C C . TYR D 1 335 ? -47.778 -3.139 -56.691 1.00 84.61 1784 TYR B C 1
ATOM 6005 O O . TYR D 1 335 ? -48.230 -2.962 -57.822 1.00 89.00 1784 TYR B O 1
ATOM 6014 N N . THR D 1 336 ? -46.533 -3.558 -56.462 1.00 87.30 1785 THR B N 1
ATOM 6015 C CA . THR D 1 336 ? -45.571 -3.774 -57.542 1.00 89.59 1785 THR B CA 1
ATOM 6016 C C . THR D 1 336 ? -44.726 -5.028 -57.313 1.00 99.11 1785 THR B C 1
ATOM 6017 O O . THR D 1 336 ? -43.815 -5.020 -56.483 1.00 105.09 1785 THR B O 1
ATOM 6021 N N . PRO D 1 337 ? -45.017 -6.108 -58.057 1.00 100.08 1786 PRO B N 1
ATOM 6022 C CA . PRO D 1 337 ? -44.280 -7.368 -57.898 1.00 101.80 1786 PRO B CA 1
ATOM 6023 C C . PRO D 1 337 ? -42.912 -7.343 -58.580 1.00 105.15 1786 PRO B C 1
ATOM 6024 O O . PRO D 1 337 ? -42.759 -6.692 -59.614 1.00 107.42 1786 PRO B O 1
ATOM 6028 N N . GLU D 1 343 ? -47.521 -11.370 -60.239 1.00 97.55 1792 GLU B N 1
ATOM 6029 C CA . GLU D 1 343 ? -48.560 -10.684 -61.002 1.00 95.63 1792 GLU B CA 1
ATOM 6030 C C . GLU D 1 343 ? -49.045 -9.435 -60.274 1.00 89.69 1792 GLU B C 1
ATOM 6031 O O . GLU D 1 343 ? -48.863 -9.302 -59.062 1.00 84.14 1792 GLU B O 1
ATOM 6037 N N . ARG D 1 344 ? -49.655 -8.517 -61.021 1.00 84.14 1793 ARG B N 1
ATOM 6038 C CA . ARG D 1 344 ? -50.275 -7.343 -60.418 1.00 70.87 1793 ARG B CA 1
ATOM 6039 C C . ARG D 1 344 ? -51.627 -7.720 -59.840 1.00 64.42 1793 ARG B C 1
ATOM 6040 O O . ARG D 1 344 ? -52.214 -8.736 -60.215 1.00 62.63 1793 ARG B O 1
ATOM 6048 N N . VAL D 1 345 ? -52.117 -6.899 -58.921 1.00 61.60 1794 VAL B N 1
ATOM 6049 C CA . VAL D 1 345 ? -53.437 -7.112 -58.354 1.00 55.99 1794 VAL B CA 1
ATOM 6050 C C . VAL D 1 345 ? -54.476 -6.790 -59.424 1.00 55.48 1794 VAL B C 1
ATOM 6051 O O . VAL D 1 345 ? -54.537 -5.663 -59.919 1.00 57.02 1794 VAL B O 1
ATOM 6055 N N . SER D 1 346 ? -55.278 -7.784 -59.796 1.00 50.52 1795 SER B N 1
ATOM 6056 C CA . SER D 1 346 ? -56.262 -7.594 -60.860 1.00 49.27 1795 SER B CA 1
ATOM 6057 C C . SER D 1 346 ? -57.370 -6.646 -60.411 1.00 47.17 1795 SER B C 1
ATOM 6058 O O . SER D 1 346 ? -57.653 -6.523 -59.218 1.00 45.01 1795 SER B O 1
ATOM 6061 N N . VAL D 1 347 ? -57.986 -5.973 -61.376 1.00 47.51 1796 VAL B N 1
ATOM 6062 C CA . VAL D 1 347 ? -59.038 -5.001 -61.093 1.00 45.17 1796 VAL B CA 1
ATOM 6063 C C . VAL D 1 347 ? -60.269 -5.672 -60.478 1.00 44.29 1796 VAL B C 1
ATOM 6064 O O . VAL D 1 347 ? -61.033 -5.038 -59.748 1.00 46.65 1796 VAL B O 1
ATOM 6068 N N . SER D 1 348 ? -60.456 -6.958 -60.759 1.00 37.15 1797 SER B N 1
ATOM 6069 C CA . SER D 1 348 ? -61.611 -7.667 -60.227 1.00 43.63 1797 SER B CA 1
ATOM 6070 C C . SER D 1 348 ? -61.368 -8.163 -58.803 1.00 43.55 1797 SER B C 1
ATOM 6071 O O . SER D 1 348 ? -62.308 -8.302 -58.020 1.00 45.14 1797 SER B O 1
ATOM 6074 N N . PHE D 1 349 ? -60.109 -8.420 -58.466 1.00 45.36 1798 PHE B N 1
ATOM 6075 C CA . PHE D 1 349 ? -59.764 -8.768 -57.094 1.00 42.02 1798 PHE B CA 1
ATOM 6076 C C . PHE D 1 349 ? -60.027 -7.562 -56.186 1.00 40.60 1798 PHE B C 1
ATOM 6077 O O . PHE D 1 349 ? -60.575 -7.698 -55.091 1.00 37.14 1798 PHE B O 1
ATOM 6085 N N . ILE D 1 350 ? -59.651 -6.380 -56.661 1.00 40.03 1799 ILE B N 1
ATOM 6086 C CA . ILE D 1 350 ? -59.919 -5.142 -55.937 1.00 43.32 1799 ILE B CA 1
ATOM 6087 C C . ILE D 1 350 ? -61.425 -4.883 -55.838 1.00 40.87 1799 ILE B C 1
ATOM 6088 O O . ILE D 1 350 ? -61.913 -4.389 -54.819 1.00 38.81 1799 ILE B O 1
ATOM 6093 N N . ARG D 1 351 ? -62.160 -5.233 -56.890 1.00 40.64 1800 ARG B N 1
ATOM 6094 C CA . ARG D 1 351 ? -63.614 -5.101 -56.882 1.00 34.37 1800 ARG B CA 1
ATOM 6095 C C . ARG D 1 351 ? -64.237 -6.045 -55.848 1.00 42.73 1800 ARG B C 1
ATOM 6096 O O . ARG D 1 351 ? -65.121 -5.646 -55.086 1.00 34.84 1800 ARG B O 1
ATOM 6104 N N . THR D 1 352 ? -63.761 -7.288 -55.818 1.00 33.84 1801 THR B N 1
ATOM 6105 C CA . THR D 1 352 ? -64.208 -8.271 -54.830 1.00 38.89 1801 THR B CA 1
ATOM 6106 C C . THR D 1 352 ? -64.020 -7.767 -53.394 1.00 44.52 1801 THR B C 1
ATOM 6107 O O . THR D 1 352 ? -64.904 -7.936 -52.550 1.00 47.44 1801 THR B O 1
ATOM 6111 N N . ILE D 1 353 ? -62.870 -7.148 -53.129 1.00 39.18 1802 ILE B N 1
ATOM 6112 C CA . ILE D 1 353 ? -62.586 -6.553 -51.821 1.00 40.56 1802 ILE B CA 1
ATOM 6113 C C . ILE D 1 353 ? -63.611 -5.482 -51.438 1.00 37.09 1802 ILE B C 1
ATOM 6114 O O . ILE D 1 353 ? -64.223 -5.548 -50.369 1.00 34.52 1802 ILE B O 1
ATOM 6119 N N . GLN D 1 354 ? -63.800 -4.506 -52.323 1.00 39.41 1803 GLN B N 1
ATOM 6120 C CA . GLN D 1 354 ? -64.726 -3.402 -52.075 1.00 38.67 1803 GLN B CA 1
ATOM 6121 C C . GLN D 1 354 ? -66.165 -3.871 -51.880 1.00 43.77 1803 GLN B C 1
ATOM 6122 O O . GLN D 1 354 ? -66.895 -3.331 -51.051 1.00 47.32 1803 GLN B O 1
ATOM 6128 N N . MET D 1 355 ? -66.573 -4.867 -52.658 1.00 41.56 1804 MET B N 1
ATOM 6129 C CA . MET D 1 355 ? -67.923 -5.398 -52.559 1.00 39.96 1804 MET B CA 1
ATOM 6130 C C . MET D 1 355 ? -68.109 -6.064 -51.198 1.00 39.05 1804 MET B C 1
ATOM 6131 O O . MET D 1 355 ? -69.087 -5.813 -50.494 1.00 36.60 1804 MET B O 1
ATOM 6136 N N . ARG D 1 356 ? -67.147 -6.905 -50.834 1.00 37.72 1805 ARG B N 1
ATOM 6137 C CA . ARG D 1 356 ? -67.185 -7.640 -49.575 1.00 45.49 1805 ARG B CA 1
ATOM 6138 C C . ARG D 1 356 ? -67.201 -6.725 -48.346 1.00 47.21 1805 ARG B C 1
ATOM 6139 O O . ARG D 1 356 ? -67.848 -7.038 -47.349 1.00 48.35 1805 ARG B O 1
ATOM 6147 N N . LEU D 1 357 ? -66.494 -5.599 -48.424 1.00 52.75 1806 LEU B N 1
ATOM 6148 C CA . LEU D 1 357 ? -66.349 -4.704 -47.273 1.00 56.97 1806 LEU B CA 1
ATOM 6149 C C . LEU D 1 357 ? -67.535 -3.771 -47.026 1.00 56.70 1806 LEU B C 1
ATOM 6150 O O . LEU D 1 357 ? -67.519 -2.996 -46.070 1.00 60.90 1806 LEU B O 1
ATOM 6155 N N . ARG D 1 358 ? -68.561 -3.851 -47.867 1.00 50.48 1807 ARG B N 1
ATOM 6156 C CA . ARG D 1 358 ? -69.718 -2.962 -47.747 1.00 66.27 1807 ARG B CA 1
ATOM 6157 C C . ARG D 1 358 ? -70.465 -3.070 -46.410 1.00 71.86 1807 ARG B C 1
ATOM 6158 O O . ARG D 1 358 ? -71.402 -2.313 -46.156 1.00 75.46 1807 ARG B O 1
ATOM 6166 N N . ASP D 1 359 ? -70.041 -3.997 -45.554 1.00 79.92 1808 ASP B N 1
ATOM 6167 C CA . ASP D 1 359 ? -70.607 -4.133 -44.212 1.00 84.49 1808 ASP B CA 1
ATOM 6168 C C . ASP D 1 359 ? -70.170 -3.000 -43.283 1.00 81.60 1808 ASP B C 1
ATOM 6169 O O . ASP D 1 359 ? -70.753 -2.800 -42.217 1.00 80.22 1808 ASP B O 1
ATOM 6174 N N . ARG D 1 360 ? -69.143 -2.265 -43.698 1.00 81.41 1809 ARG B N 1
ATOM 6175 C CA . ARG D 1 360 ? -68.563 -1.199 -42.890 1.00 78.65 1809 ARG B CA 1
ATOM 6176 C C . ARG D 1 360 ? -69.157 0.160 -43.229 1.00 84.60 1809 ARG B C 1
ATOM 6177 O O . ARG D 1 360 ? -69.104 0.595 -44.376 1.00 92.07 1809 ARG B O 1
ATOM 6185 N N . LYS D 1 361 ? -69.700 0.844 -42.231 1.00 85.63 1810 LYS B N 1
ATOM 6186 C CA . LYS D 1 361 ? -70.284 2.157 -42.468 1.00 89.42 1810 LYS B CA 1
ATOM 6187 C C . LYS D 1 361 ? -69.511 3.260 -41.757 1.00 97.98 1810 LYS B C 1
ATOM 6188 O O . LYS D 1 361 ? -70.076 4.048 -41.001 1.00 103.06 1810 LYS B O 1
ATOM 6190 N N . ASP D 1 362 ? -68.204 3.281 -41.990 1.00 98.72 1811 ASP B N 1
ATOM 6191 C CA . ASP D 1 362 ? -67.379 4.429 -41.662 1.00 97.68 1811 ASP B CA 1
ATOM 6192 C C . ASP D 1 362 ? -67.043 5.073 -42.996 1.00 92.03 1811 ASP B C 1
ATOM 6193 O O . ASP D 1 362 ? -66.598 4.386 -43.921 1.00 88.76 1811 ASP B O 1
ATOM 6198 N N . SER D 1 363 ? -67.290 6.375 -43.112 1.00 89.17 1812 SER B N 1
ATOM 6199 C CA . SER D 1 363 ? -67.042 7.083 -44.366 1.00 87.59 1812 SER B CA 1
ATOM 6200 C C . SER D 1 363 ? -65.595 6.889 -44.805 1.00 79.36 1812 SER B C 1
ATOM 6201 O O . SER D 1 363 ? -64.686 6.848 -43.973 1.00 88.40 1812 SER B O 1
ATOM 6204 N N . PRO D 1 364 ? -65.383 6.758 -46.119 1.00 55.53 1813 PRO B N 1
ATOM 6205 C CA . PRO D 1 364 ? -64.077 6.375 -46.656 1.00 46.26 1813 PRO B CA 1
ATOM 6206 C C . PRO D 1 364 ? -63.028 7.458 -46.497 1.00 45.69 1813 PRO B C 1
ATOM 6207 O O . PRO D 1 364 ? -63.151 8.550 -47.042 1.00 84.17 1813 PRO B O 1
ATOM 6211 N N . GLN D 1 365 ? -61.987 7.137 -45.744 1.00 55.31 1814 GLN B N 1
ATOM 6212 C CA . GLN D 1 365 ? -60.887 8.064 -45.523 1.00 51.44 1814 GLN B CA 1
ATOM 6213 C C . GLN D 1 365 ? -59.575 7.382 -45.814 1.00 49.37 1814 GLN B C 1
ATOM 6214 O O . GLN D 1 365 ? -59.402 6.196 -45.530 1.00 43.91 1814 GLN B O 1
ATOM 6220 N N . LEU D 1 366 ? -58.650 8.141 -46.383 1.00 47.20 1815 LEU B N 1
ATOM 6221 C CA . LEU D 1 366 ? -57.374 7.583 -46.783 1.00 53.46 1815 LEU B CA 1
ATOM 6222 C C . LEU D 1 366 ? -56.257 7.974 -45.816 1.00 50.87 1815 LEU B C 1
ATOM 6223 O O . LEU D 1 366 ? -55.488 7.125 -45.376 1.00 51.00 1815 LEU B O 1
ATOM 6228 N N . LEU D 1 367 ? -56.183 9.257 -45.477 1.00 53.40 1816 LEU B N 1
ATOM 6229 C CA . LEU D 1 367 ? -55.030 9.781 -44.753 1.00 47.48 1816 LEU B CA 1
ATOM 6230 C C . LEU D 1 367 ? -55.239 9.949 -43.254 1.00 51.38 1816 LEU B C 1
ATOM 6231 O O . LEU D 1 367 ? -56.227 10.537 -42.809 1.00 48.29 1816 LEU B O 1
ATOM 6236 N N . MET D 1 368 ? -54.279 9.443 -42.486 1.00 52.08 1817 MET B N 1
ATOM 6237 C CA . MET D 1 368 ? -54.252 9.646 -41.047 1.00 52.24 1817 MET B CA 1
ATOM 6238 C C . MET D 1 368 ? -53.943 11.105 -40.746 1.00 43.37 1817 MET B C 1
ATOM 6239 O O . MET D 1 368 ? -53.196 11.749 -41.476 1.00 50.57 1817 MET B O 1
ATOM 6244 N N . ASP D 1 369 ? -54.538 11.631 -39.682 1.00 42.34 1818 ASP B N 1
ATOM 6245 C CA . ASP D 1 369 ? -54.202 12.967 -39.202 1.00 50.80 1818 ASP B CA 1
ATOM 6246 C C . ASP D 1 369 ? -52.926 12.875 -38.371 1.00 54.19 1818 ASP B C 1
ATOM 6247 O O . ASP D 1 369 ? -52.928 12.308 -37.278 1.00 49.31 1818 ASP B O 1
ATOM 6252 N N . ALA D 1 370 ? -51.832 13.420 -38.896 1.00 58.80 1819 ALA B N 1
ATOM 6253 C CA . ALA D 1 370 ? -50.540 13.322 -38.218 1.00 53.39 1819 ALA B CA 1
ATOM 6254 C C . ALA D 1 370 ? -50.363 14.376 -37.129 1.00 52.23 1819 ALA B C 1
ATOM 6255 O O . ALA D 1 370 ? -49.399 14.324 -36.372 1.00 58.50 1819 ALA B O 1
ATOM 6257 N N . LYS D 1 371 ? -51.290 15.329 -37.051 1.00 47.13 1820 LYS B N 1
ATOM 6258 C CA . LYS D 1 371 ? -51.234 16.357 -36.013 1.00 39.97 1820 LYS B CA 1
ATOM 6259 C C . LYS D 1 371 ? -52.202 16.050 -34.877 1.00 41.31 1820 LYS B C 1
ATOM 6260 O O . LYS D 1 371 ? -52.386 16.866 -33.976 1.00 38.79 1820 LYS B O 1
ATOM 6266 N N . HIS D 1 372 ? -52.827 14.879 -34.923 1.00 46.47 1821 HIS B N 1
ATOM 6267 C CA . HIS D 1 372 ? -53.750 14.482 -33.865 1.00 44.81 1821 HIS B CA 1
ATOM 6268 C C . HIS D 1 372 ? -53.021 14.284 -32.530 1.00 46.12 1821 HIS B C 1
ATOM 6269 O O . HIS D 1 372 ? -51.987 13.620 -32.470 1.00 43.44 1821 HIS B O 1
ATOM 6276 N N . ILE D 1 373 ? -53.568 14.859 -31.463 1.00 47.91 1822 ILE B N 1
ATOM 6277 C CA . ILE D 1 373 ? -52.981 14.719 -30.133 1.00 47.15 1822 ILE B CA 1
ATOM 6278 C C . ILE D 1 373 ? -53.975 14.135 -29.134 1.00 49.65 1822 ILE B C 1
ATOM 6279 O O . ILE D 1 373 ? -54.987 14.764 -28.817 1.00 48.40 1822 ILE B O 1
ATOM 6284 N N . PHE D 1 374 ? -53.687 12.931 -28.645 1.00 38.27 1823 PHE B N 1
ATOM 6285 C CA . PHE D 1 374 ? -54.514 12.308 -27.620 1.00 43.88 1823 PHE B CA 1
ATOM 6286 C C . PHE D 1 374 ? -54.575 13.217 -26.398 1.00 50.76 1823 PHE B C 1
ATOM 6287 O O . PHE D 1 374 ? -53.548 13.728 -25.952 1.00 51.25 1823 PHE B O 1
ATOM 6295 N N . PRO D 1 375 ? -55.789 13.444 -25.868 1.00 56.57 1824 PRO B N 1
ATOM 6296 C CA . PRO D 1 375 ? -55.982 14.338 -24.717 1.00 48.28 1824 PRO B CA 1
ATOM 6297 C C . PRO D 1 375 ? -55.208 13.871 -23.484 1.00 48.39 1824 PRO B C 1
ATOM 6298 O O . PRO D 1 375 ? -55.355 12.723 -23.061 1.00 46.36 1824 PRO B O 1
ATOM 6302 N N . VAL D 1 376 ? -54.395 14.764 -22.921 1.00 48.66 1825 VAL B N 1
ATOM 6303 C CA . VAL D 1 376 ? -53.465 14.416 -21.843 1.00 51.69 1825 VAL B CA 1
ATOM 6304 C C . VAL D 1 376 ? -54.091 14.470 -20.444 1.00 53.95 1825 VAL B C 1
ATOM 6305 O O . VAL D 1 376 ? -54.855 15.381 -20.129 1.00 59.36 1825 VAL B O 1
ATOM 6309 N N . THR D 1 377 ? -53.775 13.481 -19.612 1.00 53.50 1826 THR B N 1
ATOM 6310 C CA . THR D 1 377 ? -54.182 13.507 -18.205 1.00 56.26 1826 THR B CA 1
ATOM 6311 C C . THR D 1 377 ? -52.965 13.633 -17.284 1.00 54.26 1826 THR B C 1
ATOM 6312 O O . THR D 1 377 ? -51.919 13.043 -17.545 1.00 54.87 1826 THR B O 1
ATOM 6316 N N . PHE D 1 378 ? -53.103 14.405 -16.212 1.00 50.37 1827 PHE B N 1
ATOM 6317 C CA . PHE D 1 378 ? -52.045 14.512 -15.211 1.00 46.39 1827 PHE B CA 1
ATOM 6318 C C . PHE D 1 378 ? -52.533 13.986 -13.870 1.00 51.81 1827 PHE B C 1
ATOM 6319 O O . PHE D 1 378 ? -52.857 14.775 -12.981 1.00 58.96 1827 PHE B O 1
ATOM 6327 N N . PRO D 1 379 ? -52.597 12.653 -13.717 1.00 51.12 1828 PRO B N 1
ATOM 6328 C CA . PRO D 1 379 ? -53.088 12.103 -12.448 1.00 49.96 1828 PRO B CA 1
ATOM 6329 C C . PRO D 1 379 ? -52.183 12.482 -11.281 1.00 55.25 1828 PRO B C 1
ATOM 6330 O O . PRO D 1 379 ? -50.973 12.620 -11.455 1.00 58.78 1828 PRO B O 1
ATOM 6334 N N . PHE D 1 380 ? -52.788 12.665 -10.112 1.00 57.91 1829 PHE B N 1
ATOM 6335 C CA . PHE D 1 380 ? -52.080 13.093 -8.911 1.00 55.98 1829 PHE B CA 1
ATOM 6336 C C . PHE D 1 380 ? -50.953 12.135 -8.538 1.00 60.46 1829 PHE B C 1
ATOM 6337 O O . PHE D 1 380 ? -51.156 10.926 -8.461 1.00 63.83 1829 PHE B O 1
ATOM 6345 N N . ASN D 1 381 ? -49.765 12.686 -8.313 1.00 51.77 1830 ASN B N 1
ATOM 6346 C CA . ASN D 1 381 ? -48.605 11.876 -7.966 1.00 61.38 1830 ASN B CA 1
ATOM 6347 C C . ASN D 1 381 ? -47.842 12.438 -6.766 1.00 57.77 1830 ASN B C 1
ATOM 6348 O O . ASN D 1 381 ? -46.906 13.224 -6.925 1.00 46.36 1830 ASN B O 1
ATOM 6353 N N . PRO D 1 382 ? -48.246 12.029 -5.555 1.00 57.85 1831 PRO B N 1
ATOM 6354 C CA . PRO D 1 382 ? -47.653 12.537 -4.317 1.00 53.37 1831 PRO B CA 1
ATOM 6355 C C . PRO D 1 382 ? -46.180 12.161 -4.213 1.00 55.33 1831 PRO B C 1
ATOM 6356 O O . PRO D 1 382 ? -45.787 11.082 -4.658 1.00 52.51 1831 PRO B O 1
ATOM 6360 N N . SER D 1 383 ? -45.370 13.051 -3.650 1.00 54.69 1832 SER B N 1
ATOM 6361 C CA . SER D 1 383 ? -43.963 12.746 -3.447 1.00 54.52 1832 SER B CA 1
ATOM 6362 C C . SER D 1 383 ? -43.705 12.475 -1.977 1.00 54.61 1832 SER B C 1
ATOM 6363 O O . SER D 1 383 ? -44.343 13.064 -1.104 1.00 62.01 1832 SER B O 1
ATOM 6366 N N . SER D 1 384 ? -42.769 11.574 -1.712 1.00 52.96 1833 SER B N 1
ATOM 6367 C CA . SER D 1 384 ? -42.401 11.218 -0.349 1.00 55.43 1833 SER B CA 1
ATOM 6368 C C . SER D 1 384 ? -41.268 12.104 0.162 1.00 55.88 1833 SER B C 1
ATOM 6369 O O . SER D 1 384 ? -40.609 11.780 1.147 1.00 61.86 1833 SER B O 1
ATOM 6372 N N . LEU D 1 385 ? -41.042 13.220 -0.516 1.00 52.43 1834 LEU B N 1
ATOM 6373 C CA . LEU D 1 385 ? -39.952 14.113 -0.159 1.00 44.94 1834 LEU B CA 1
ATOM 6374 C C . LEU D 1 385 ? -40.319 14.955 1.051 1.00 51.21 1834 LEU B C 1
ATOM 6375 O O . LEU D 1 385 ? -41.394 15.551 1.102 1.00 54.44 1834 LEU B O 1
ATOM 6380 N N . ALA D 1 386 ? -39.423 14.993 2.030 1.00 52.28 1835 ALA B N 1
ATOM 6381 C CA . ALA D 1 386 ? -39.660 15.764 3.241 1.00 46.40 1835 ALA B CA 1
ATOM 6382 C C . ALA D 1 386 ? -39.252 17.217 3.036 1.00 46.80 1835 ALA B C 1
ATOM 6383 O O . ALA D 1 386 ? -38.072 17.517 2.831 1.00 44.21 1835 ALA B O 1
ATOM 6385 N N . LEU D 1 387 ? -40.232 18.116 3.086 1.00 43.08 1836 LEU B N 1
ATOM 6386 C CA . LEU D 1 387 ? -39.971 19.539 2.895 1.00 43.58 1836 LEU B CA 1
ATOM 6387 C C . LEU D 1 387 ? -39.074 20.110 4.003 1.00 44.09 1836 LEU B C 1
ATOM 6388 O O . LEU D 1 387 ? -38.347 21.083 3.785 1.00 43.46 1836 LEU B O 1
ATOM 6393 N N . GLU D 1 388 ? -39.115 19.497 5.185 1.00 39.32 1837 GLU B N 1
ATOM 6394 C CA . GLU D 1 388 ? -38.375 20.024 6.335 1.00 42.17 1837 GLU B CA 1
ATOM 6395 C C . GLU D 1 388 ? -36.856 19.866 6.207 1.00 43.34 1837 GLU B C 1
ATOM 6396 O O . GLU D 1 388 ? -36.102 20.565 6.878 1.00 49.28 1837 GLU B O 1
ATOM 6402 N N . THR D 1 389 ? -36.413 18.966 5.334 1.00 42.89 1838 THR B N 1
ATOM 6403 C CA . THR D 1 389 ? -34.983 18.723 5.148 1.00 43.33 1838 THR B CA 1
ATOM 6404 C C . THR D 1 389 ? -34.457 19.249 3.818 1.00 44.80 1838 THR B C 1
ATOM 6405 O O . THR D 1 389 ? -33.376 18.866 3.379 1.00 49.24 1838 THR B O 1
ATOM 6409 N N . ILE D 1 390 ? -35.218 20.121 3.169 1.00 47.33 1839 ILE B N 1
ATOM 6410 C CA . ILE D 1 390 ? -34.771 20.700 1.906 1.00 43.23 1839 ILE B CA 1
ATOM 6411 C C . ILE D 1 390 ? -33.899 21.928 2.130 1.00 40.96 1839 ILE B C 1
ATOM 6412 O O . ILE D 1 390 ? -34.274 22.835 2.872 1.00 42.79 1839 ILE B O 1
ATOM 6417 N N . GLN D 1 391 ? -32.730 21.938 1.496 1.00 38.48 1840 GLN B N 1
ATOM 6418 C CA . GLN D 1 391 ? -31.830 23.082 1.555 1.00 37.65 1840 GLN B CA 1
ATOM 6419 C C . GLN D 1 391 ? -31.839 23.807 0.221 1.00 42.92 1840 GLN B C 1
ATOM 6420 O O . GLN D 1 391 ? -32.320 23.274 -0.777 1.00 41.81 1840 GLN B O 1
ATOM 6426 N N . ILE D 1 392 ? -31.292 25.017 0.199 1.00 43.26 1841 ILE B N 1
ATOM 6427 C CA . ILE D 1 392 ? -31.291 25.826 -1.012 1.00 35.31 1841 ILE B CA 1
ATOM 6428 C C . ILE D 1 392 ? -29.889 25.963 -1.592 1.00 32.70 1841 ILE B C 1
ATOM 6429 O O . ILE D 1 392 ? -29.140 26.846 -1.184 1.00 43.18 1841 ILE B O 1
ATOM 6434 N N . PRO D 1 393 ? -29.538 25.097 -2.557 1.00 35.71 1842 PRO B N 1
ATOM 6435 C CA . PRO D 1 393 ? -28.199 25.072 -3.160 1.00 36.24 1842 PRO B CA 1
ATOM 6436 C C . PRO D 1 393 ? -27.755 26.453 -3.625 1.00 37.87 1842 PRO B C 1
ATOM 6437 O O . PRO D 1 393 ? -28.539 27.184 -4.217 1.00 39.91 1842 PRO B O 1
ATOM 6441 N N . ALA D 1 394 ? -26.504 26.800 -3.352 1.00 42.30 1843 ALA B N 1
ATOM 6442 C CA . ALA D 1 394 ? -26.023 28.153 -3.598 1.00 36.75 1843 ALA B CA 1
ATOM 6443 C C . ALA D 1 394 ? -26.016 28.531 -5.078 1.00 32.09 1843 ALA B C 1
ATOM 6444 O O . ALA D 1 394 ? -26.046 29.713 -5.409 1.00 36.45 1843 ALA B O 1
ATOM 6446 N N . SER D 1 395 ? -25.995 27.538 -5.964 1.00 31.94 1844 SER B N 1
ATOM 6447 C CA . SER D 1 395 ? -25.941 27.816 -7.403 1.00 33.40 1844 SER B CA 1
ATOM 6448 C C . SER D 1 395 ? -27.264 28.335 -7.981 1.00 34.03 1844 SER B C 1
ATOM 6449 O O . SER D 1 395 ? -27.319 28.758 -9.134 1.00 35.75 1844 SER B O 1
ATOM 6452 N N . LEU D 1 396 ? -28.325 28.313 -7.184 1.00 38.59 1845 LEU B N 1
ATOM 6453 C CA . LEU D 1 396 ? -29.610 28.837 -7.636 1.00 37.36 1845 LEU B CA 1
ATOM 6454 C C . LEU D 1 396 ? -29.648 30.361 -7.538 1.00 45.39 1845 LEU B C 1
ATOM 6455 O O . LEU D 1 396 ? -30.501 31.011 -8.144 1.00 45.50 1845 LEU B O 1
ATOM 6460 N N . GLY D 1 397 ? -28.715 30.922 -6.774 1.00 42.39 1846 GLY B N 1
ATOM 6461 C CA . GLY D 1 397 ? -28.629 32.361 -6.610 1.00 38.74 1846 GLY B CA 1
ATOM 6462 C C . GLY D 1 397 ? -29.794 32.899 -5.808 1.00 44.30 1846 GLY B C 1
ATOM 6463 O O . GLY D 1 397 ? -30.327 33.974 -6.092 1.00 48.61 1846 GLY B O 1
ATOM 6464 N N . LEU D 1 398 ? -30.188 32.139 -4.794 1.00 42.53 1847 LEU B N 1
ATOM 6465 C CA . LEU D 1 398 ? -31.333 32.492 -3.972 1.00 39.03 1847 LEU B CA 1
ATOM 6466 C C . LEU D 1 398 ? -30.920 32.699 -2.522 1.00 39.96 1847 LEU B C 1
ATOM 6467 O O . LEU D 1 398 ? -31.634 32.299 -1.602 1.00 49.38 1847 LEU B O 1
ATOM 6472 N N . GLY D 1 399 ? -29.767 33.330 -2.320 1.00 43.86 1848 GLY B N 1
ATOM 6473 C CA . GLY D 1 399 ? -29.246 33.553 -0.982 1.00 47.66 1848 GLY B CA 1
ATOM 6474 C C . GLY D 1 399 ? -30.132 34.470 -0.158 1.00 54.17 1848 GLY B C 1
ATOM 6475 O O . GLY D 1 399 ? -30.080 34.459 1.075 1.00 51.37 1848 GLY B O 1
ATOM 6476 N N . PHE D 1 400 ? -30.962 35.252 -0.843 1.00 57.89 1849 PHE B N 1
ATOM 6477 C CA . PHE D 1 400 ? -31.801 36.249 -0.188 1.00 56.55 1849 PHE B CA 1
ATOM 6478 C C . PHE D 1 400 ? -33.052 35.675 0.479 1.00 59.51 1849 PHE B C 1
ATOM 6479 O O . PHE D 1 400 ? -33.790 36.399 1.146 1.00 65.38 1849 PHE B O 1
ATOM 6487 N N . ILE D 1 401 ? -33.294 34.380 0.302 1.00 54.91 1850 ILE B N 1
ATOM 6488 C CA . ILE D 1 401 ? -34.420 33.737 0.982 1.00 49.29 1850 ILE B CA 1
ATOM 6489 C C . ILE D 1 401 ? -33.948 32.886 2.155 1.00 48.07 1850 ILE B C 1
ATOM 6490 O O . ILE D 1 401 ? -32.806 32.431 2.189 1.00 45.74 1850 ILE B O 1
ATOM 6495 N N . ALA D 1 402 ? -34.829 32.675 3.125 1.00 51.78 1851 ALA B N 1
ATOM 6496 C CA . ALA D 1 402 ? -34.444 31.982 4.348 1.00 49.57 1851 ALA B CA 1
ATOM 6497 C C . ALA D 1 402 ? -35.410 30.863 4.701 1.00 53.34 1851 ALA B C 1
ATOM 6498 O O . ALA D 1 402 ? -36.607 30.936 4.413 1.00 54.60 1851 ALA B O 1
ATOM 6500 N N . ARG D 1 403 ? -34.877 29.823 5.329 1.00 52.10 1852 ARG B N 1
ATOM 6501 C CA . ARG D 1 403 ? -35.680 28.682 5.737 1.00 49.02 1852 ARG B CA 1
ATOM 6502 C C . ARG D 1 403 ? -36.400 29.000 7.038 1.00 51.34 1852 ARG B C 1
ATOM 6503 O O . ARG D 1 403 ? -35.892 29.745 7.872 1.00 62.51 1852 ARG B O 1
ATOM 6511 N N . VAL D 1 404 ? -37.597 28.450 7.193 1.00 55.23 1853 VAL B N 1
ATOM 6512 C CA . VAL D 1 404 ? -38.391 28.662 8.393 1.00 63.45 1853 VAL B CA 1
ATOM 6513 C C . VAL D 1 404 ? -39.012 27.347 8.852 1.00 72.16 1853 VAL B C 1
ATOM 6514 O O . VAL D 1 404 ? -39.583 26.604 8.052 1.00 71.33 1853 VAL B O 1
ATOM 6519 N N . GLU E 2 20 ? -25.125 5.823 -17.479 1.00 78.77 14 GLU D N 1
ATOM 6520 C CA . GLU E 2 20 ? -25.399 7.103 -18.124 1.00 86.43 14 GLU D CA 1
ATOM 6521 C C . GLU E 2 20 ? -24.229 8.056 -17.928 1.00 90.83 14 GLU D C 1
ATOM 6522 O O . GLU E 2 20 ? -24.118 9.068 -18.619 1.00 91.73 14 GLU D O 1
ATOM 6528 N N . ASP E 2 21 ? -23.361 7.724 -16.978 1.00 94.08 15 ASP D N 1
ATOM 6529 C CA . ASP E 2 21 ? -22.217 8.565 -16.649 1.00 93.55 15 ASP D CA 1
ATOM 6530 C C . ASP E 2 21 ? -20.914 7.792 -16.806 1.00 91.38 15 ASP D C 1
ATOM 6531 O O . ASP E 2 21 ? -19.847 8.274 -16.423 1.00 85.97 15 ASP D O 1
ATOM 6536 N N . GLU E 2 22 ? -21.022 6.589 -17.364 1.00 94.77 16 GLU D N 1
ATOM 6537 C CA . GLU E 2 22 ? -19.880 5.713 -17.595 1.00 90.95 16 GLU D CA 1
ATOM 6538 C C . GLU E 2 22 ? -18.771 6.461 -18.324 1.00 81.84 16 GLU D C 1
ATOM 6539 O O . GLU E 2 22 ? -17.612 6.429 -17.915 1.00 82.86 16 GLU D O 1
ATOM 6545 N N . GLY E 2 23 ? -19.145 7.154 -19.394 1.00 71.00 17 GLY D N 1
ATOM 6546 C CA . GLY E 2 23 ? -18.203 7.934 -20.170 1.00 65.60 17 GLY D CA 1
ATOM 6547 C C . GLY E 2 23 ? -17.730 9.175 -19.440 1.00 69.01 17 GLY D C 1
ATOM 6548 O O . GLY E 2 23 ? -16.594 9.612 -19.627 1.00 73.91 17 GLY D O 1
ATOM 6549 N N . ALA E 2 24 ? -18.595 9.751 -18.610 1.00 37.86 18 ALA D N 1
ATOM 6550 C CA . ALA E 2 24 ? -18.207 10.924 -17.832 1.00 38.68 18 ALA D CA 1
ATOM 6551 C C . ALA E 2 24 ? -17.175 10.555 -16.758 1.00 40.49 18 ALA D C 1
ATOM 6552 O O . ALA E 2 24 ? -16.080 11.110 -16.724 1.00 33.76 18 ALA D O 1
ATOM 6554 N N . LEU E 2 25 ? -17.528 9.604 -15.898 1.00 36.99 19 LEU D N 1
ATOM 6555 C CA . LEU E 2 25 ? -16.645 9.171 -14.818 1.00 41.26 19 LEU D CA 1
ATOM 6556 C C . LEU E 2 25 ? -15.300 8.648 -15.324 1.00 42.24 19 LEU D C 1
ATOM 6557 O O . LEU E 2 25 ? -14.292 8.741 -14.626 1.00 47.52 19 LEU D O 1
ATOM 6562 N N . ALA E 2 26 ? -15.291 8.100 -16.535 1.00 42.55 20 ALA D N 1
ATOM 6563 C CA . ALA E 2 26 ? -14.086 7.493 -17.096 1.00 43.58 20 ALA D CA 1
ATOM 6564 C C . ALA E 2 26 ? -13.183 8.522 -17.760 1.00 45.65 20 ALA D C 1
ATOM 6565 O O . ALA E 2 26 ? -12.037 8.229 -18.105 1.00 46.13 20 ALA D O 1
ATOM 6567 N N . LYS E 2 27 ? -13.706 9.727 -17.946 1.00 49.75 21 LYS D N 1
ATOM 6568 C CA . LYS E 2 27 ? -12.962 10.771 -18.633 1.00 47.57 21 LYS D CA 1
ATOM 6569 C C . LYS E 2 27 ? -11.818 11.293 -17.783 1.00 48.78 21 LYS D C 1
ATOM 6570 O O . LYS E 2 27 ? -11.830 11.172 -16.556 1.00 50.74 21 LYS D O 1
ATOM 6576 N N . SER E 2 28 ? -10.816 11.854 -18.445 1.00 51.84 22 SER D N 1
ATOM 6577 C CA . SER E 2 28 ? -9.762 12.568 -17.747 1.00 48.68 22 SER D CA 1
ATOM 6578 C C . SER E 2 28 ? -10.368 13.879 -17.256 1.00 45.86 22 SER D C 1
ATOM 6579 O O . SER E 2 28 ? -11.103 14.529 -17.998 1.00 48.48 22 SER D O 1
ATOM 6582 N N . PRO E 2 29 ? -10.086 14.255 -15.999 1.00 42.73 23 PRO D N 1
ATOM 6583 C CA . PRO E 2 29 ? -10.678 15.438 -15.364 1.00 34.25 23 PRO D CA 1
ATOM 6584 C C . PRO E 2 29 ? -10.505 16.716 -16.164 1.00 37.00 23 PRO D C 1
ATOM 6585 O O . PRO E 2 29 ? -11.423 17.540 -16.222 1.00 37.74 23 PRO D O 1
ATOM 6589 N N . LEU E 2 30 ? -9.344 16.883 -16.785 1.00 36.28 24 LEU D N 1
ATOM 6590 C CA . LEU E 2 30 ? -9.065 18.105 -17.538 1.00 37.47 24 LEU D CA 1
ATOM 6591 C C . LEU E 2 30 ? -9.833 18.134 -18.855 1.00 46.07 24 LEU D C 1
ATOM 6592 O O . LEU E 2 30 ? -9.700 19.075 -19.637 1.00 49.43 24 LEU D O 1
ATOM 6597 N N . GLN E 2 31 ? -10.645 17.107 -19.090 1.00 43.30 25 GLN D N 1
ATOM 6598 C CA . GLN E 2 31 ? -11.433 17.046 -20.305 1.00 46.07 25 GLN D CA 1
ATOM 6599 C C . GLN E 2 31 ? -12.920 16.858 -20.054 1.00 44.38 25 GLN D C 1
ATOM 6600 O O . GLN E 2 31 ? -13.683 16.611 -20.986 1.00 53.81 25 GLN D O 1
ATOM 6606 N N . LEU E 2 32 ? -13.324 16.965 -18.793 1.00 41.38 26 LEU D N 1
ATOM 6607 C CA . LEU E 2 32 ? -14.738 17.063 -18.467 1.00 41.94 26 LEU D CA 1
ATOM 6608 C C . LEU E 2 32 ? -15.313 18.330 -19.092 1.00 44.11 26 LEU D C 1
ATOM 6609 O O . LEU E 2 32 ? -14.645 19.363 -19.150 1.00 46.34 26 LEU D O 1
ATOM 6614 N N . THR E 2 33 ? -16.546 18.236 -19.579 1.00 39.65 27 THR D N 1
ATOM 6615 C CA . THR E 2 33 ? -17.325 19.416 -19.938 1.00 35.77 27 THR D CA 1
ATOM 6616 C C . THR E 2 33 ? -18.365 19.642 -18.848 1.00 37.23 27 THR D C 1
ATOM 6617 O O . THR E 2 33 ? -18.589 18.764 -18.013 1.00 42.97 27 THR D O 1
ATOM 6621 N N . THR E 2 34 ? -19.014 20.802 -18.850 1.00 38.15 28 THR D N 1
ATOM 6622 C CA . THR E 2 34 ? -20.072 21.050 -17.872 1.00 39.98 28 THR D CA 1
ATOM 6623 C C . THR E 2 34 ? -21.237 20.076 -18.076 1.00 42.70 28 THR D C 1
ATOM 6624 O O . THR E 2 34 ? -21.928 19.723 -17.121 1.00 50.05 28 THR D O 1
ATOM 6628 N N . ASP E 2 35 ? -21.435 19.632 -19.316 1.00 44.29 29 ASP D N 1
ATOM 6629 C CA . ASP E 2 35 ? -22.421 18.591 -19.611 1.00 44.85 29 ASP D CA 1
ATOM 6630 C C . ASP E 2 35 ? -22.096 17.282 -18.889 1.00 46.47 29 ASP D C 1
ATOM 6631 O O . ASP E 2 35 ? -22.992 16.629 -18.352 1.00 49.71 29 ASP D O 1
ATOM 6636 N N . ASP E 2 36 ? -20.818 16.905 -18.884 1.00 39.94 30 ASP D N 1
ATOM 6637 C CA . ASP E 2 36 ? -20.375 15.698 -18.187 1.00 38.44 30 ASP D CA 1
ATOM 6638 C C . ASP E 2 36 ? -20.669 15.780 -16.693 1.00 35.34 30 ASP D C 1
ATOM 6639 O O . ASP E 2 36 ? -21.069 14.795 -16.074 1.00 43.01 30 ASP D O 1
ATOM 6644 N N . VAL E 2 37 ? -20.475 16.963 -16.122 1.00 31.51 31 VAL D N 1
ATOM 6645 C CA . VAL E 2 37 ? -20.751 17.184 -14.708 1.00 36.95 31 VAL D CA 1
ATOM 6646 C C . VAL E 2 37 ? -22.248 17.012 -14.438 1.00 41.18 31 VAL D C 1
ATOM 6647 O O . VAL E 2 37 ? -22.645 16.346 -13.480 1.00 41.12 31 VAL D O 1
ATOM 6651 N N . TYR E 2 38 ? -23.069 17.607 -15.299 1.00 30.78 32 TYR D N 1
ATOM 6652 C CA . TYR E 2 38 ? -24.523 17.468 -15.215 1.00 38.68 32 TYR D CA 1
ATOM 6653 C C . TYR E 2 38 ? -24.966 16.005 -15.287 1.00 35.80 32 TYR D C 1
ATOM 6654 O O . TYR E 2 38 ? -25.879 15.588 -14.574 1.00 35.17 32 TYR D O 1
ATOM 6663 N N . ASP E 2 39 ? -24.312 15.233 -16.150 1.00 34.22 33 ASP D N 1
ATOM 6664 C CA . ASP E 2 39 ? -24.611 13.810 -16.284 1.00 30.55 33 ASP D CA 1
ATOM 6665 C C . ASP E 2 39 ? -24.311 13.056 -14.991 1.00 37.80 33 ASP D C 1
ATOM 6666 O O . ASP E 2 39 ? -25.154 12.310 -14.496 1.00 35.30 33 ASP D O 1
ATOM 6671 N N . ILE E 2 40 ? -23.111 13.267 -14.451 1.00 32.50 34 ILE D N 1
ATOM 6672 C CA . ILE E 2 40 ? -22.698 12.664 -13.187 1.00 29.04 34 ILE D CA 1
ATOM 6673 C C . ILE E 2 40 ? -23.680 13.022 -12.077 1.00 26.35 34 ILE D C 1
ATOM 6674 O O . ILE E 2 40 ? -24.033 12.182 -11.247 1.00 36.25 34 ILE D O 1
ATOM 6679 N N . SER E 2 41 ? -24.123 14.274 -12.076 1.00 26.48 35 SER D N 1
ATOM 6680 C CA . SER E 2 41 ? -25.053 14.764 -11.065 1.00 36.02 35 SER D CA 1
ATOM 6681 C C . SER E 2 41 ? -26.364 13.987 -11.061 1.00 37.30 35 SER D C 1
ATOM 6682 O O . SER E 2 41 ? -26.907 13.678 -9.998 1.00 32.35 35 SER D O 1
ATOM 6685 N N . TYR E 2 42 ? -26.876 13.678 -12.250 1.00 33.16 36 TYR D N 1
ATOM 6686 C CA . TYR E 2 42 ? -28.138 12.959 -12.337 1.00 38.92 36 TYR D CA 1
ATOM 6687 C C . TYR E 2 42 ? -28.044 11.558 -11.746 1.00 39.00 36 TYR D C 1
ATOM 6688 O O . TYR E 2 42 ? -28.897 11.160 -10.952 1.00 36.49 36 TYR D O 1
ATOM 6697 N N . VAL E 2 43 ? -27.011 10.811 -12.120 1.00 34.74 37 VAL D N 1
ATOM 6698 C CA . VAL E 2 43 ? -26.918 9.432 -11.652 1.00 40.98 37 VAL D CA 1
ATOM 6699 C C . VAL E 2 43 ? -26.547 9.340 -10.169 1.00 36.79 37 VAL D C 1
ATOM 6700 O O . VAL E 2 43 ? -26.987 8.425 -9.476 1.00 39.85 37 VAL D O 1
ATOM 6704 N N . VAL E 2 44 ? -25.765 10.297 -9.679 1.00 32.36 38 VAL D N 1
ATOM 6705 C CA . VAL E 2 44 ? -25.489 10.367 -8.249 1.00 32.29 38 VAL D CA 1
ATOM 6706 C C . VAL E 2 44 ? -26.783 10.707 -7.509 1.00 39.20 38 VAL D C 1
ATOM 6707 O O . VAL E 2 44 ? -27.068 10.148 -6.448 1.00 44.66 38 VAL D O 1
ATOM 6711 N N . GLY E 2 45 ? -27.573 11.607 -8.091 1.00 34.08 39 GLY D N 1
ATOM 6712 C CA . GLY E 2 45 ? -28.885 11.942 -7.559 1.00 30.34 39 GLY D CA 1
ATOM 6713 C C . GLY E 2 45 ? -29.807 10.740 -7.419 1.00 31.92 39 GLY D C 1
ATOM 6714 O O . GLY E 2 45 ? -30.469 10.579 -6.394 1.00 37.20 39 GLY D O 1
ATOM 6715 N N . ARG E 2 46 ? -29.845 9.893 -8.446 1.00 32.77 40 ARG D N 1
ATOM 6716 C CA . ARG E 2 46 ? -30.666 8.683 -8.417 1.00 38.38 40 ARG D CA 1
ATOM 6717 C C . ARG E 2 46 ? -30.249 7.758 -7.287 1.00 37.89 40 ARG D C 1
ATOM 6718 O O . ARG E 2 46 ? -31.084 7.222 -6.557 1.00 36.95 40 ARG D O 1
ATOM 6726 N N . GLU E 2 47 ? -28.946 7.561 -7.153 1.00 40.85 41 GLU D N 1
ATOM 6727 C CA . GLU E 2 47 ? -28.434 6.646 -6.147 1.00 41.78 41 GLU D CA 1
ATOM 6728 C C . GLU E 2 47 ? -28.684 7.173 -4.739 1.00 40.32 41 GLU D C 1
ATOM 6729 O O . GLU E 2 47 ? -29.016 6.405 -3.837 1.00 44.18 41 GLU D O 1
ATOM 6735 N N . LEU E 2 48 ? -28.558 8.485 -4.564 1.00 34.34 42 LEU D N 1
ATOM 6736 C CA . LEU E 2 48 ? -28.895 9.115 -3.289 1.00 41.21 42 LEU D CA 1
ATOM 6737 C C . LEU E 2 48 ? -30.384 8.976 -2.984 1.00 45.23 42 LEU D C 1
ATOM 6738 O O . LEU E 2 48 ? -30.765 8.646 -1.862 1.00 48.33 42 LEU D O 1
ATOM 6743 N N . MET E 2 49 ? -31.217 9.232 -3.990 1.00 41.99 43 MET D N 1
ATOM 6744 C CA . MET E 2 49 ? -32.667 9.129 -3.845 1.00 46.85 43 MET D CA 1
ATOM 6745 C C . MET E 2 49 ? -33.101 7.710 -3.487 1.00 50.04 43 MET D C 1
ATOM 6746 O O . MET E 2 49 ? -33.988 7.513 -2.660 1.00 56.06 43 MET D O 1
ATOM 6751 N N . ALA E 2 50 ? -32.460 6.722 -4.103 1.00 48.34 44 ALA D N 1
ATOM 6752 C CA . ALA E 2 50 ? -32.773 5.327 -3.821 1.00 49.47 44 ALA D CA 1
ATOM 6753 C C . ALA E 2 50 ? -32.380 4.899 -2.399 1.00 54.37 44 ALA D C 1
ATOM 6754 O O . ALA E 2 50 ? -32.675 3.779 -1.986 1.00 58.86 44 ALA D O 1
ATOM 6756 N N . LEU E 2 51 ? -31.710 5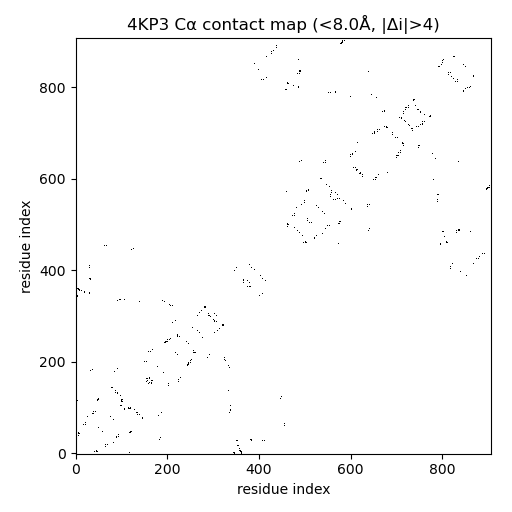.776 -1.655 1.00 52.03 45 LEU D N 1
ATOM 6757 C CA . LEU E 2 51 ? -31.317 5.448 -0.282 1.00 54.67 45 LEU D CA 1
ATOM 6758 C C . LEU E 2 51 ? -32.344 5.886 0.755 1.00 61.32 45 LEU D C 1
ATOM 6759 O O . LEU E 2 51 ? -32.202 5.584 1.942 1.00 59.23 45 LEU D O 1
ATOM 6764 N N . GLY E 2 52 ? -33.367 6.608 0.312 1.00 62.47 46 GLY D N 1
ATOM 6765 C CA . GLY E 2 52 ? -34.488 6.926 1.178 1.00 69.21 46 GLY D CA 1
ATOM 6766 C C . GLY E 2 52 ? -34.454 8.289 1.835 1.00 72.07 46 GLY D C 1
ATOM 6767 O O . GLY E 2 52 ? -33.682 9.166 1.447 1.00 70.90 46 GLY D O 1
ATOM 6768 N N . SER E 2 53 ? -35.298 8.454 2.850 1.00 79.17 47 SER D N 1
ATOM 6769 C CA . SER E 2 53 ? -35.529 9.756 3.468 1.00 79.90 47 SER D CA 1
ATOM 6770 C C . SER E 2 53 ? -34.797 9.960 4.793 1.00 70.47 47 SER D C 1
ATOM 6771 O O . SER E 2 53 ? -35.131 10.874 5.548 1.00 67.89 47 SER D O 1
ATOM 6774 N N . ASP E 2 54 ? -33.818 9.104 5.076 1.00 67.23 48 ASP D N 1
ATOM 6775 C CA . ASP E 2 54 ? -32.944 9.285 6.235 1.00 67.90 48 ASP D CA 1
ATOM 6776 C C . ASP E 2 54 ? -32.383 10.709 6.195 1.00 66.74 48 ASP D C 1
ATOM 6777 O O . ASP E 2 54 ? -31.789 11.112 5.197 1.00 61.97 48 ASP D O 1
ATOM 6782 N N . PRO E 2 55 ? -32.604 11.491 7.266 1.00 60.97 49 PRO D N 1
ATOM 6783 C CA . PRO E 2 55 ? -32.170 12.895 7.286 1.00 59.23 49 PRO D CA 1
ATOM 6784 C C . PRO E 2 55 ? -30.662 13.081 7.139 1.00 54.50 49 PRO D C 1
ATOM 6785 O O . PRO E 2 55 ? -30.229 14.169 6.765 1.00 60.25 49 PRO D O 1
ATOM 6789 N N . ARG E 2 56 ? -29.874 12.050 7.424 1.00 48.73 50 ARG D N 1
ATOM 6790 C CA . ARG E 2 56 ? -28.437 12.153 7.209 1.00 51.98 50 ARG D CA 1
ATOM 6791 C C . ARG E 2 56 ? -28.054 11.745 5.785 1.00 48.73 50 ARG D C 1
ATOM 6792 O O . ARG E 2 56 ? -26.962 12.058 5.312 1.00 48.67 50 ARG D O 1
ATOM 6800 N N . VAL E 2 57 ? -28.960 11.059 5.096 1.00 42.83 51 VAL D N 1
ATOM 6801 C CA . VAL E 2 57 ? -28.795 10.855 3.662 1.00 38.64 51 VAL D CA 1
ATOM 6802 C C . VAL E 2 57 ? -28.997 12.198 2.962 1.00 38.38 51 VAL D C 1
ATOM 6803 O O . VAL E 2 57 ? -28.265 12.545 2.034 1.00 37.93 51 VAL D O 1
ATOM 6807 N N . THR E 2 58 ? -29.968 12.969 3.442 1.00 36.61 52 THR D N 1
ATOM 6808 C CA . THR E 2 58 ? -30.270 14.269 2.854 1.00 39.10 52 THR D CA 1
ATOM 6809 C C . THR E 2 58 ? -29.149 15.282 3.100 1.00 40.83 52 THR D C 1
ATOM 6810 O O . THR E 2 58 ? -28.798 16.053 2.206 1.00 45.42 52 THR D O 1
ATOM 6814 N N . ARG E 2 59 ? -28.588 15.280 4.306 1.00 40.19 53 ARG D N 1
ATOM 6815 C CA . ARG E 2 59 ? -27.438 16.132 4.604 1.00 39.00 53 ARG D CA 1
ATOM 6816 C C . ARG E 2 59 ? -26.268 15.798 3.692 1.00 34.50 53 ARG D C 1
ATOM 6817 O O . ARG E 2 59 ? -25.598 16.694 3.176 1.00 39.14 53 ARG D O 1
ATOM 6825 N N . LEU E 2 60 ? -26.029 14.507 3.491 1.00 33.66 54 LEU D N 1
ATOM 6826 C CA . LEU E 2 60 ? -24.999 14.058 2.557 1.00 38.98 54 LEU D CA 1
ATOM 6827 C C . LEU E 2 60 ? -25.330 14.502 1.129 1.00 40.58 54 LEU D C 1
ATOM 6828 O O . LEU E 2 60 ? -24.449 14.917 0.374 1.00 35.12 54 LEU D O 1
ATOM 6833 N N . GLN E 2 61 ? -26.609 14.428 0.774 1.00 38.07 55 GLN D N 1
ATOM 6834 C CA . GLN E 2 61 ? -27.068 14.823 -0.556 1.00 34.36 55 GLN D CA 1
ATOM 6835 C C . GLN E 2 61 ? -26.708 16.273 -0.879 1.00 32.53 55 GLN D C 1
ATOM 6836 O O . GLN E 2 61 ? -26.094 16.558 -1.909 1.00 34.86 55 GLN D O 1
ATOM 6842 N N . PHE E 2 62 ? -27.072 17.189 0.010 1.00 29.33 56 PHE D N 1
ATOM 6843 C CA . PHE E 2 62 ? -26.775 18.598 -0.215 1.00 32.00 56 PHE D CA 1
ATOM 6844 C C . PHE E 2 62 ? -25.291 18.915 -0.105 1.00 34.19 56 PHE D C 1
ATOM 6845 O O . PHE E 2 62 ? -24.821 19.912 -0.655 1.00 39.61 56 PHE D O 1
ATOM 6853 N N . LYS E 2 63 ? -24.555 18.050 0.586 1.00 26.57 57 LYS D N 1
ATOM 6854 C CA . LYS E 2 63 ? -23.106 18.173 0.659 1.00 32.25 57 LYS D CA 1
ATOM 6855 C C . LYS E 2 63 ? -22.501 17.778 -0.693 1.00 37.47 57 LYS D C 1
ATOM 6856 O O . LYS E 2 63 ? -21.600 18.445 -1.204 1.00 38.99 57 LYS D O 1
ATOM 6862 N N . ILE E 2 64 ? -23.026 16.704 -1.277 1.00 33.08 58 ILE D N 1
ATOM 6863 C CA . ILE E 2 64 ? -22.635 16.281 -2.620 1.00 30.05 58 ILE D CA 1
ATOM 6864 C C . ILE E 2 64 ? -23.040 17.312 -3.680 1.00 32.34 58 ILE D C 1
ATOM 6865 O O . ILE E 2 64 ? -22.316 17.516 -4.655 1.00 33.44 58 ILE D O 1
ATOM 6870 N N . VAL E 2 65 ? -24.184 17.969 -3.490 1.00 30.56 59 VAL D N 1
ATOM 6871 C CA . VAL E 2 65 ? -24.575 19.056 -4.387 1.00 29.37 59 VAL D CA 1
ATOM 6872 C C . VAL E 2 65 ? -23.482 20.130 -4.420 1.00 30.43 59 VAL D C 1
ATOM 6873 O O . VAL E 2 65 ? -23.076 20.586 -5.492 1.00 28.34 59 VAL D O 1
ATOM 6877 N N . ARG E 2 66 ? -22.993 20.509 -3.242 1.00 31.03 60 ARG D N 1
ATOM 6878 C CA A ARG E 2 66 ? -21.943 21.516 -3.132 0.45 26.39 60 ARG D CA 1
ATOM 6879 C CA B ARG E 2 66 ? -21.943 21.520 -3.133 0.55 26.18 60 ARG D CA 1
ATOM 6880 C C . ARG E 2 66 ? -20.662 21.077 -3.845 1.00 29.41 60 ARG D C 1
ATOM 6881 O O . ARG E 2 66 ? -20.035 21.862 -4.555 1.00 28.19 60 ARG D O 1
ATOM 6896 N N . VAL E 2 67 ? -20.276 19.818 -3.653 1.00 21.96 61 VAL D N 1
ATOM 6897 C CA . VAL E 2 67 ? -19.094 19.285 -4.323 1.00 21.90 61 VAL D CA 1
ATOM 6898 C C . VAL E 2 67 ? -19.241 19.343 -5.846 1.00 29.89 61 VAL D C 1
ATOM 6899 O O . VAL E 2 67 ? -18.319 19.760 -6.545 1.00 28.91 61 VAL D O 1
ATOM 6903 N N . MET E 2 68 ? -20.404 18.940 -6.354 1.00 28.28 62 MET D N 1
ATOM 6904 C CA . MET E 2 68 ? -20.657 18.961 -7.792 1.00 27.85 62 MET D CA 1
ATOM 6905 C C . MET E 2 68 ? -20.690 20.392 -8.331 1.00 30.21 62 MET D C 1
ATOM 6906 O O . MET E 2 68 ? -20.206 20.656 -9.433 1.00 25.77 62 MET D O 1
ATOM 6911 N N . GLU E 2 69 ? -21.264 21.306 -7.551 1.00 28.39 63 GLU D N 1
ATOM 6912 C CA . GLU E 2 69 ? -21.235 22.734 -7.872 1.00 26.05 63 GLU D CA 1
ATOM 6913 C C . GLU E 2 69 ? -19.804 23.249 -8.054 1.00 35.14 63 GLU D C 1
ATOM 6914 O O . GLU E 2 69 ? -19.508 23.977 -9.010 1.00 33.57 63 GLU D O 1
ATOM 6920 N N . MET E 2 70 ? -18.918 22.861 -7.139 1.00 26.85 64 MET D N 1
ATOM 6921 C CA . MET E 2 70 ? -17.525 23.296 -7.202 1.00 27.71 64 MET D CA 1
ATOM 6922 C C . MET E 2 70 ? -16.848 22.685 -8.413 1.00 29.36 64 MET D C 1
ATOM 6923 O O . MET E 2 70 ? -16.051 23.340 -9.086 1.00 28.59 64 MET D O 1
ATOM 6928 N N . LEU E 2 71 ? -17.191 21.432 -8.695 1.00 30.09 65 LEU D N 1
ATOM 6929 C CA . LEU E 2 71 ? -16.687 20.740 -9.872 1.00 24.31 65 LEU D CA 1
ATOM 6930 C C . LEU E 2 71 ? -17.149 21.440 -11.147 1.00 25.73 65 LEU D C 1
ATOM 6931 O O . LEU E 2 71 ? -16.345 21.676 -12.047 1.00 33.06 65 LEU D O 1
ATOM 6936 N N . GLU E 2 72 ? -18.439 21.771 -11.223 1.00 28.26 66 GLU D N 1
ATOM 6937 C CA . GLU E 2 72 ? -18.971 22.505 -12.372 1.00 25.73 66 GLU D CA 1
ATOM 6938 C C . GLU E 2 72 ? -18.210 23.807 -12.606 1.00 30.08 66 GLU D C 1
ATOM 6939 O O . GLU E 2 72 ? -17.752 24.075 -13.721 1.00 28.32 66 GLU D O 1
ATOM 6945 N N . THR E 2 73 ? -18.070 24.606 -11.549 1.00 26.90 67 THR D N 1
ATOM 6946 C CA . THR E 2 73 ? -17.387 25.896 -11.649 1.00 24.66 67 THR D CA 1
ATOM 6947 C C . THR E 2 73 ? -15.963 25.768 -12.197 1.00 30.12 67 THR D C 1
ATOM 6948 O O . THR E 2 73 ? -15.610 26.440 -13.168 1.00 33.70 67 THR D O 1
ATOM 6952 N N . LEU E 2 74 ? -15.157 24.899 -11.590 1.00 27.26 68 LEU D N 1
ATOM 6953 C CA . LEU E 2 74 ? -13.771 24.713 -12.024 1.00 28.12 68 LEU D CA 1
ATOM 6954 C C . LEU E 2 74 ? -13.671 24.207 -13.460 1.00 29.61 68 LEU D C 1
ATOM 6955 O O . LEU E 2 74 ? -12.785 24.624 -14.206 1.00 34.21 68 LEU D O 1
ATOM 6960 N N . VAL E 2 75 ? -14.574 23.310 -13.845 1.00 28.78 69 VAL D N 1
ATOM 6961 C CA . VAL E 2 75 ? -14.630 22.851 -15.229 1.00 28.37 69 VAL D CA 1
ATOM 6962 C C . VAL E 2 75 ? -15.001 24.013 -16.155 1.00 32.94 69 VAL D C 1
ATOM 6963 O O . VAL E 2 75 ? -14.348 24.237 -17.175 1.00 31.62 69 VAL D O 1
ATOM 6967 N N . ASN E 2 76 ? -16.033 24.764 -15.776 1.00 35.18 70 ASN D N 1
ATOM 6968 C CA . ASN E 2 76 ? -16.510 25.893 -16.579 1.00 33.01 70 ASN D CA 1
ATOM 6969 C C . ASN E 2 76 ? -15.477 27.005 -16.750 1.00 38.21 70 ASN D C 1
ATOM 6970 O O . ASN E 2 76 ? -15.194 27.426 -17.872 1.00 39.80 70 ASN D O 1
ATOM 6975 N N . GLU E 2 77 ? -14.930 27.478 -15.631 1.00 38.36 71 GLU D N 1
ATOM 6976 C CA . GLU E 2 77 ? -13.879 28.492 -15.628 1.00 31.54 71 GLU D CA 1
ATOM 6977 C C . GLU E 2 77 ? -12.712 28.119 -16.530 1.00 36.29 71 GLU D C 1
ATOM 6978 O O . GLU E 2 77 ? -12.287 28.912 -17.370 1.00 41.06 71 GLU D O 1
ATOM 6984 N N . GLY E 2 78 ? -12.197 26.907 -16.343 1.00 34.89 72 GLY D N 1
ATOM 6985 C CA . GLY E 2 78 ? -11.063 26.426 -17.110 1.00 30.70 72 GLY D CA 1
ATOM 6986 C C . GLY E 2 78 ? -11.314 26.409 -18.606 1.00 35.75 72 GLY D C 1
ATOM 6987 O O . GLY E 2 78 ? -10.480 26.862 -19.386 1.00 45.87 72 GLY D O 1
ATOM 6988 N N . SER E 2 79 ? -12.470 25.890 -19.002 1.00 32.39 73 SER D N 1
ATOM 6989 C CA . SER E 2 79 ? -12.840 25.825 -20.410 1.00 36.60 73 SER D CA 1
ATOM 6990 C C . SER E 2 79 ? -12.992 27.217 -21.034 1.00 37.09 73 SER D C 1
ATOM 6991 O O . SER E 2 79 ? -12.455 27.482 -22.110 1.00 39.52 73 SER D O 1
ATOM 6994 N N . LEU E 2 80 ? -13.715 28.106 -20.360 1.00 30.76 74 LEU D N 1
ATOM 6995 C CA . LEU E 2 80 ? -13.886 29.470 -20.861 1.00 31.79 74 LEU D CA 1
ATOM 6996 C C . LEU E 2 80 ? -12.556 30.226 -20.971 1.00 40.01 74 LEU D C 1
ATOM 6997 O O . LEU E 2 80 ? -12.270 30.845 -21.997 1.00 41.38 74 LEU D O 1
ATOM 7002 N N . ALA E 2 81 ? -11.740 30.170 -19.921 1.00 31.71 75 ALA D N 1
ATOM 7003 C CA . ALA E 2 81 ? -10.452 30.859 -19.934 1.00 32.58 75 ALA D CA 1
ATOM 7004 C C . ALA E 2 81 ? -9.531 30.328 -21.037 1.00 36.45 75 ALA D C 1
ATOM 7005 O O . ALA E 2 81 ? -8.935 31.106 -21.781 1.00 40.74 75 ALA D O 1
ATOM 7007 N N . VAL E 2 82 ? -9.428 29.005 -21.147 1.00 36.96 76 VAL D N 1
ATOM 7008 C CA . VAL E 2 82 ? -8.611 28.390 -22.191 1.00 35.71 76 VAL D CA 1
ATOM 7009 C C . VAL E 2 82 ? -9.094 28.791 -23.583 1.00 38.84 76 VAL D C 1
ATOM 7010 O O . VAL E 2 82 ? -8.289 29.121 -24.451 1.00 48.88 76 VAL D O 1
ATOM 7014 N N . GLU E 2 83 ? -10.407 28.794 -23.784 1.00 40.88 77 GLU D N 1
ATOM 7015 C CA . GLU E 2 83 ? -10.972 29.144 -25.086 1.00 47.70 77 GLU D CA 1
ATOM 7016 C C . GLU E 2 83 ? -10.693 30.596 -25.491 1.00 46.45 77 GLU D C 1
ATOM 7017 O O . GLU E 2 83 ? -10.318 30.863 -26.636 1.00 45.38 77 GLU D O 1
ATOM 7023 N N . GLU E 2 84 ? -10.872 31.527 -24.556 1.00 41.84 78 GLU D N 1
ATOM 7024 C CA . GLU E 2 84 ? -10.640 32.942 -24.842 1.00 40.87 78 GLU D CA 1
ATOM 7025 C C . GLU E 2 84 ? -9.168 33.216 -25.126 1.00 41.89 78 GLU D C 1
ATOM 7026 O O . GLU E 2 84 ? -8.832 33.957 -26.054 1.00 39.23 78 GLU D O 1
ATOM 7032 N N . LEU E 2 85 ? -8.290 32.602 -24.339 1.00 42.25 79 LEU D N 1
ATOM 7033 C CA . LEU E 2 85 ? -6.859 32.760 -24.558 1.00 40.62 79 LEU D CA 1
ATOM 7034 C C . LEU E 2 85 ? -6.424 32.159 -25.896 1.00 43.36 79 LEU D C 1
ATOM 7035 O O . LEU E 2 85 ? -5.517 32.681 -26.541 1.00 48.23 79 LEU D O 1
ATOM 7040 N N . ARG E 2 86 ? -7.084 31.084 -26.324 1.00 41.30 80 ARG D N 1
ATOM 7041 C CA . ARG E 2 86 ? -6.753 30.455 -27.607 1.00 45.19 80 ARG D CA 1
ATOM 7042 C C . ARG E 2 86 ? -7.032 31.371 -28.795 1.00 43.53 80 ARG D C 1
ATOM 7043 O O . ARG E 2 86 ? -6.190 31.509 -29.681 1.00 50.92 80 ARG D O 1
ATOM 7051 N N . MET E 2 87 ? -8.208 31.994 -28.807 1.00 41.21 81 MET D N 1
ATOM 7052 C CA . MET E 2 87 ? -8.557 32.956 -29.851 1.00 45.15 81 MET D CA 1
ATOM 7053 C C . MET E 2 87 ? -7.556 34.100 -29.897 1.00 44.51 81 MET D C 1
ATOM 7054 O O . MET E 2 87 ? -7.002 34.422 -30.949 1.00 47.87 81 MET D O 1
ATOM 7059 N N . GLU E 2 88 ? -7.339 34.711 -28.739 1.00 42.54 82 GLU D N 1
ATOM 7060 C CA . GLU E 2 88 ? -6.428 35.839 -28.609 1.00 45.01 82 GLU D CA 1
ATOM 7061 C C . GLU E 2 88 ? -5.049 35.476 -29.134 1.00 44.48 82 GLU D C 1
ATOM 7062 O O . GLU E 2 88 ? -4.439 36.233 -29.889 1.00 47.80 82 GLU D O 1
ATOM 7068 N N . ARG E 2 89 ? -4.573 34.304 -28.728 1.00 41.68 83 ARG D N 1
ATOM 7069 C CA . ARG E 2 89 ? -3.270 33.802 -29.137 1.00 39.67 83 ARG D CA 1
ATOM 7070 C C . ARG E 2 89 ? -3.215 33.561 -30.646 1.00 43.74 83 ARG D C 1
ATOM 7071 O O . ARG E 2 89 ? -2.223 33.900 -31.291 1.00 44.77 83 ARG D O 1
ATOM 7079 N N . ASP E 2 90 ? -4.265 32.966 -31.206 1.00 47.72 84 ASP D N 1
ATOM 7080 C CA . ASP E 2 90 ? -4.309 32.733 -32.650 1.00 47.19 84 ASP D CA 1
ATOM 7081 C C . ASP E 2 90 ? -4.282 34.056 -33.411 1.00 46.90 84 ASP D C 1
ATOM 7082 O O . ASP E 2 90 ? -3.515 34.220 -34.362 1.00 42.75 84 ASP D O 1
ATOM 7087 N N . ASN E 2 91 ? -5.118 34.997 -32.980 1.00 47.98 85 ASN D N 1
ATOM 7088 C CA . ASN E 2 91 ? -5.170 36.312 -33.607 1.00 47.52 85 ASN D CA 1
ATOM 7089 C C . ASN E 2 91 ? -3.842 37.063 -33.504 1.00 49.00 85 ASN D C 1
ATOM 7090 O O . ASN E 2 91 ? -3.397 37.689 -34.467 1.00 54.25 85 ASN D O 1
ATOM 7095 N N . LEU E 2 92 ? -3.208 36.985 -32.338 1.00 44.06 86 LEU D N 1
ATOM 7096 C CA . LEU E 2 92 ? -1.919 37.634 -32.126 1.00 41.27 86 LEU D CA 1
ATOM 7097 C C . LEU E 2 92 ? -0.830 37.042 -33.017 1.00 42.20 86 LEU D C 1
ATOM 7098 O O . LEU E 2 92 ? 0.021 37.769 -33.529 1.00 41.65 86 LEU D O 1
ATOM 7103 N N . LYS E 2 93 ? -0.864 35.728 -33.211 1.00 44.37 87 LYS D N 1
ATOM 7104 C CA . LYS E 2 93 ? 0.104 35.073 -34.088 1.00 55.10 87 LYS D CA 1
ATOM 7105 C C . LYS E 2 93 ? -0.057 35.505 -35.545 1.00 52.42 87 LYS D C 1
ATOM 7106 O O . LYS E 2 93 ? 0.925 35.613 -36.281 1.00 57.92 87 LYS D O 1
ATOM 7112 N N . GLN E 2 94 ? -1.290 35.770 -35.960 1.00 46.69 88 GLN D N 1
ATOM 7113 C CA . GLN E 2 94 ? -1.522 36.269 -37.311 1.00 54.01 88 GLN D CA 1
ATOM 7114 C C . GLN E 2 94 ? -1.009 37.699 -37.460 1.00 49.67 88 GLN D C 1
ATOM 7115 O O . GLN E 2 94 ? -0.407 38.051 -38.477 1.00 47.89 88 GLN D O 1
ATOM 7121 N N . GLU E 2 95 ? -1.238 38.517 -36.438 1.00 44.54 89 GLU D N 1
ATOM 7122 C CA . GLU E 2 95 ? -0.755 39.894 -36.452 1.00 48.72 89 GLU D CA 1
ATOM 7123 C C . GLU E 2 95 ? 0.778 39.954 -36.482 1.00 41.49 89 GLU D C 1
ATOM 7124 O O . GLU E 2 95 ? 1.356 40.691 -37.278 1.00 44.19 89 GLU D O 1
ATOM 7130 N N . VAL E 2 96 ? 1.427 39.168 -35.624 1.00 39.52 90 VAL D N 1
ATOM 7131 C CA . VAL E 2 96 ? 2.890 39.113 -35.572 1.00 45.51 90 VAL D CA 1
ATOM 7132 C C . VAL E 2 96 ? 3.505 38.688 -36.908 1.00 50.52 90 VAL D C 1
ATOM 7133 O O . VAL E 2 96 ? 4.520 39.240 -37.342 1.00 50.97 90 VAL D O 1
ATOM 7137 N N . GLU E 2 97 ? 2.885 37.710 -37.560 1.00 52.52 91 GLU D N 1
ATOM 7138 C CA . GLU E 2 97 ? 3.358 37.233 -38.856 1.00 59.43 91 GLU D CA 1
ATOM 7139 C C . GLU E 2 97 ? 3.354 38.346 -39.903 1.00 55.91 91 GLU D C 1
ATOM 7140 O O . GLU E 2 97 ? 4.307 38.493 -40.672 1.00 63.08 91 GLU D O 1
ATOM 7146 N N . GLY E 2 98 ? 2.286 39.136 -39.923 1.00 43.53 92 GLY D N 1
ATOM 7147 C CA . GLY E 2 98 ? 2.190 40.249 -40.849 1.00 41.81 92 GLY D CA 1
ATOM 7148 C C . GLY E 2 98 ? 3.222 41.321 -40.559 1.00 60.43 92 GLY D C 1
ATOM 7149 O O . GLY E 2 98 ? 3.847 41.860 -41.474 1.00 60.63 92 GLY D O 1
ATOM 7150 N N . LEU E 2 99 ? 3.406 41.624 -39.278 1.00 62.57 93 LEU D N 1
ATOM 7151 C CA . LEU E 2 99 ? 4.357 42.649 -38.861 1.00 65.94 93 LEU D CA 1
ATOM 7152 C C . LEU E 2 99 ? 5.801 42.232 -39.132 1.00 67.34 93 LEU D C 1
ATOM 7153 O O . LEU E 2 99 ? 6.686 43.079 -39.250 1.00 68.58 93 LEU D O 1
ATOM 7158 N N . ARG E 2 100 ? 6.034 40.926 -39.235 1.00 68.31 94 ARG D N 1
ATOM 7159 C CA . ARG E 2 100 ? 7.357 40.415 -39.581 1.00 70.47 94 ARG D CA 1
ATOM 7160 C C . ARG E 2 100 ? 7.674 40.619 -41.061 1.00 81.94 94 ARG D C 1
ATOM 7161 O O . ARG E 2 100 ? 8.836 40.776 -41.436 1.00 88.22 94 ARG D O 1
ATOM 7169 N N . LYS E 2 101 ? 6.639 40.624 -41.895 1.00 84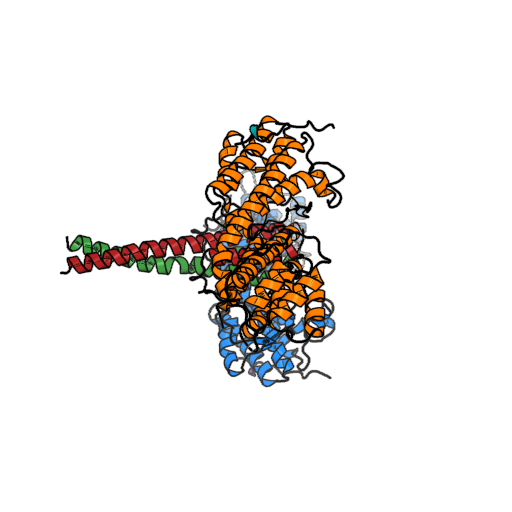.64 95 LYS D N 1
ATOM 7170 C CA . LYS E 2 101 ? 6.808 40.895 -43.319 1.00 83.82 95 LYS D CA 1
ATOM 7171 C C . LYS E 2 101 ? 6.717 42.392 -43.599 1.00 82.88 95 LYS D C 1
ATOM 7172 O O . LYS E 2 101 ? 7.547 43.174 -43.135 1.00 82.90 95 LYS D O 1
ATOM 7178 N N . LYS F 3 19 ? -60.442 25.414 11.107 1.00 109.02 184 LYS F N 1
ATOM 7179 C CA . LYS F 3 19 ? -60.660 26.746 10.553 1.00 111.93 184 LYS F CA 1
ATOM 7180 C C . LYS F 3 19 ? -61.079 26.679 9.086 1.00 110.86 184 LYS F C 1
ATOM 7181 O O . LYS F 3 19 ? -60.661 25.784 8.351 1.00 109.38 184 LYS F O 1
ATOM 7187 N N . LYS F 3 20 ? -61.910 27.631 8.667 1.00 110.58 185 LYS F N 1
ATOM 7188 C CA . LYS F 3 20 ? -62.316 27.740 7.271 1.00 106.70 185 LYS F CA 1
ATOM 7189 C C . LYS F 3 20 ? -61.243 28.438 6.436 1.00 103.72 185 LYS F C 1
ATOM 7190 O O . LYS F 3 20 ? -60.783 29.528 6.782 1.00 104.66 185 LYS F O 1
ATOM 7196 N N . LYS F 3 21 ? -60.849 27.799 5.338 1.00 97.73 186 LYS F N 1
ATOM 7197 C CA . LYS F 3 21 ? -59.850 28.360 4.434 1.00 90.99 186 LYS F CA 1
ATOM 7198 C C . LYS F 3 21 ? -60.480 29.316 3.425 1.00 89.16 186 LYS F C 1
ATOM 7199 O O . LYS F 3 21 ? -61.320 28.918 2.617 1.00 90.28 186 LYS F O 1
ATOM 7205 N N . ARG F 3 22 ? -60.065 30.578 3.483 1.00 84.18 187 ARG F N 1
ATOM 7206 C CA . ARG F 3 22 ? -60.555 31.599 2.564 1.00 78.96 187 ARG F CA 1
ATOM 7207 C C . ARG F 3 22 ? -60.177 31.281 1.123 1.00 76.27 187 ARG F C 1
ATOM 7208 O O . ARG F 3 22 ? -58.996 31.186 0.783 1.00 71.35 187 ARG F O 1
ATOM 7216 N N . LEU F 3 23 ? -61.189 31.118 0.279 1.00 77.62 188 LEU F N 1
ATOM 7217 C CA . LEU F 3 23 ? -60.975 30.833 -1.132 1.00 74.35 188 LEU F CA 1
ATOM 7218 C C . LEU F 3 23 ? -60.540 32.092 -1.872 1.00 73.08 188 LEU F C 1
ATOM 7219 O O . LEU F 3 23 ? -61.135 33.156 -1.704 1.00 76.02 188 LEU F O 1
ATOM 7224 N N . LEU F 3 24 ? -59.498 31.972 -2.687 1.00 72.78 189 LEU F N 1
ATOM 7225 C CA . LEU F 3 24 ? -59.035 33.096 -3.492 1.00 71.60 189 LEU F CA 1
ATOM 7226 C C . LEU F 3 24 ? -59.510 32.962 -4.934 1.00 70.90 189 LEU F C 1
ATOM 7227 O O . LEU F 3 24 ? -59.635 31.851 -5.455 1.00 67.38 189 LEU F O 1
ATOM 7232 N N . SER F 3 25 ? -59.778 34.099 -5.572 1.00 71.07 190 SER F N 1
ATOM 7233 C CA . SER F 3 25 ? -60.257 34.117 -6.953 1.00 68.64 190 SER F CA 1
ATOM 7234 C C . SER F 3 25 ? -59.120 34.128 -7.971 1.00 65.18 190 SER F C 1
ATOM 7235 O O . SER F 3 25 ? -58.206 34.952 -7.891 1.00 63.52 190 SER F O 1
ATOM 7238 N N . PHE F 3 26 ? -59.190 33.212 -8.932 1.00 65.79 191 PHE F N 1
ATOM 7239 C CA . PHE F 3 26 ? -58.216 33.167 -10.018 1.00 64.68 191 PHE F CA 1
ATOM 7240 C C . PHE F 3 26 ? -58.871 32.924 -11.376 1.00 68.56 191 PHE F C 1
ATOM 7241 O O . PHE F 3 26 ? -59.502 31.890 -11.599 1.00 73.28 191 PHE F O 1
ATOM 7249 N N . ARG F 3 27 ? -58.722 33.899 -12.268 1.00 68.59 192 ARG F N 1
ATOM 7250 C CA . ARG F 3 27 ? -59.184 33.796 -13.649 1.00 68.04 192 ARG F CA 1
ATOM 7251 C C . ARG F 3 27 ? -58.015 34.087 -14.573 1.00 74.06 192 ARG F C 1
ATOM 7252 O O . ARG F 3 27 ? -57.044 34.715 -14.160 1.00 82.30 192 ARG F O 1
ATOM 7260 N N . ASP F 3 28 ? -58.117 33.649 -15.826 1.00 98.18 193 ASP F N 1
ATOM 7261 C CA . ASP F 3 28 ? -57.068 33.875 -16.820 1.00 98.92 193 ASP F CA 1
ATOM 7262 C C . ASP F 3 28 ? -56.772 35.357 -17.005 1.00 94.65 193 ASP F C 1
ATOM 7263 O O . ASP F 3 28 ? -55.668 35.740 -17.393 1.00 98.66 193 ASP F O 1
ATOM 7268 N N . VAL F 3 29 ? -57.771 36.184 -16.724 1.00 84.77 194 VAL F N 1
ATOM 7269 C CA . VAL F 3 29 ? -57.647 37.624 -16.872 1.00 86.82 194 VAL F CA 1
ATOM 7270 C C . VAL F 3 29 ? -56.716 38.207 -15.805 1.00 89.79 194 VAL F C 1
ATOM 7271 O O . VAL F 3 29 ? -56.026 39.199 -16.045 1.00 94.04 194 VAL F O 1
ATOM 7275 N N . ASP F 3 30 ? -56.677 37.569 -14.637 1.00 90.71 195 ASP F N 1
ATOM 7276 C CA . ASP F 3 30 ? -55.804 38.013 -13.548 1.00 94.96 195 ASP F CA 1
ATOM 7277 C C . ASP F 3 30 ? -54.325 37.727 -13.828 1.00 91.85 195 ASP F C 1
ATOM 7278 O O . ASP F 3 30 ? -53.448 38.128 -13.061 1.00 90.09 195 ASP F O 1
ATOM 7283 N N . PHE F 3 31 ? -54.056 37.038 -14.932 1.00 89.49 196 PHE F N 1
ATOM 7284 C CA . PHE F 3 31 ? -52.689 36.723 -15.330 1.00 91.21 196 PHE F CA 1
ATOM 7285 C C . PHE F 3 31 ? -52.268 37.526 -16.556 1.00 103.91 196 PHE F C 1
ATOM 7286 O O . PHE F 3 31 ? -52.921 38.504 -16.922 1.00 109.08 196 PHE F O 1
ATOM 7294 N N . GLU F 3 32 ? -51.180 37.091 -17.188 1.00 110.22 197 GLU F N 1
ATOM 7295 C CA . GLU F 3 32 ? -50.594 37.773 -18.343 1.00 113.97 197 GLU F CA 1
ATOM 7296 C C . GLU F 3 32 ? -50.240 39.220 -18.016 1.00 115.21 197 GLU F C 1
ATOM 7297 O O . GLU F 3 32 ? -49.620 39.914 -18.820 1.00 120.13 197 GLU F O 1
#

GO terms:
  GO:0032593 insulin-responsive compartment (C, IDA)
  GO:0016192 vesicle-mediated transport (P, IMP)
  GO:0032869 cellular response to insulin stimulus (P, IMP)
  GO:0072659 protein localization to plasma membrane (P, IMP)
  GO:0031267 small GTPase binding (F, IPI)
  GO:0000146 microfilament motor activity (F, IDA)
  GO:0042470 melanosome (C, IDA)
  GO:0042641 actomyosin (C, IDA)
  GO:0043025 neuronal cell body (C, IDA)
  GO:0005509 calcium ion binding (F, IDA)
  GO:0005516 calmodulin binding (F, IDA)
  GO:0001750 photoreceptor outer segment (C, IDA)
  GO:0005737 cytoplasm (C, IDA)
  GO:0005794 Golgi apparatus (C, IDA)
  GO:0005882 intermediate filament (C, IDA)
  GO:0030141 secretory granule (C, IDA)
  GO:0042476 odontogenesis (P, IDA)
  GO:0003774 cytoskeletal motor activity (F, IDA)
  GO:0003779 actin binding (F, IDA)
  GO:0016459 myosin complex (C, IDA)

Radius of gyration: 39.1 Å; Cα contacts (8 Å, |Δi|>4): 1229; chains: 6; bounding box: 87×79×123 Å

Foldseek 3Di:
DFLLAKDFDLVCLVVLCCLLFQPDDLDDDVCLVPFLVSLSNLVRPLLVCLVVVPPVSNVVNLVSNLVRNVVNCVVCLLDLLSLLLSLQNLLVNLLLCQCQQLPVVNPPPPDPSSPSSHRDHDRCVVSSVVSVVSSLVSVLSNLVSVLVVQVVQQCVAQFVDDCVRHLVNNLVSVCVNLVSNVSNVHPPLQSLQSLLLNLLLSQQSNLQCLLPDLPQLALNNLVSNLVSLVVVVVSCVVVVNPVSCSNVSNQQVNLLSVLSNFDQDDLVSLVCNLVSNPPDALQQSLSSLVSYDYPDPVRDRRDPVSSVSNSVVCPVPPHDNDHHDDSSDRDRDDSPNDHDRDRSRPDDDDVVSVVPSMDTD/DLVVLVPDDLLPHALVSLVVVLVVVVVVLVVVDDPVVSVVVNVVVVVVSVVSNCCRVCVCPVVVVVVVVVVVVVVVVVVVD/DDDDDDDDDPVVDD/DFLQAKEFDQVCLVVLCCLLFQPDDLDDDVCLVPFLVSLSHLLRHLLVCLVVLPPVSNVVSLVSNLVRNVVNCVVPLLDQLSLLLSLQNLLSNLLSCQCQQLDPVNPPPADPSSPSSHGDNDHCPVSSVVSVVSSLVSLLSNLVSVLVVLVVAQCVQQFVPCVHHLVNNLVVVVVSLVSSVSNVRPPLQSLQSLLLNLLLSQQSNLQVCLVDLVRQALVNLVRNLVSLVVVVVSCVVVVSPVSCNNVSNQQVNLLSVLNNQDQDDLVSLVVNLVSNPPDFLLQSLSSLQSYDYVHRDPVSSVSNVVVNPVDPDPDDHHDDSSDRDRDDSDRDHDHDRSRPDDDDCVSVPPSMDTD/DLVVLVPDDLLPHALVSLVVVLVVVVVVLVVVDDDVVSVVVNVVVVVVSVVSSVVRVVSVVVVVVVVVVVVVVVVVVVVVVD/DDDDDDDDDPVVDD